Protein AF-A0A0D9VQW8-F1 (afdb_monomer_lite)

InterPro domains:
  IPR052609 Ribosome Biogenesis Regulator [PTHR15682] (44-1019)

pLDDT: mean 75.79, std 19.89, range [25.66, 97.62]

Foldseek 3Di:
DDDDDDDDDDDDDDDDDDDDDDDDDDDDDDDDDDDDDDDDDDDDPLCLLVVLLVVLVDPPDDPVVNLVSLLVVLVVVVPDDPPDPDPRPDPVLVSLLSQLVSLLVLLLPQPPCVVPPDDDRSLQQLSSLLSNQSSCVVPVPRQHDLSNLVSLLVLLLVLLVCLVVVPDPPPPRRLSNLQSNLSSLVSNCVSPLCRNLPPDLVSLLSSLLSLLSSLLRADCPPDPSSVSSNSSSLSSLLSLLVSLQPHPCLVVNQLVCLVRPLVSLLLSLLVLVVCVPDPRHPPSVSSNVSSLSNLCSNQCHLVCLCLLFPQPVVVPDPDDDDDDRRPNVSNLVSLVVCLVVVVLSSLLSLLVSLLSSLVSVVVSVVVVPDPDDDDDDDDDDDCVVLSVLVRSLVSLCSSCVSLLVVLLVLLVDQPVPDDLVVLVSLLSNLNSLLSSLVSCLVSVSDDQVSADPVNVSLVSLLSSLVSLLSNLLNLLVVCLVCVPPPPLSVLQSSLSSLLSSLSSVLSCLSNPVCSVPPQLLSVLLSLLLSLLSLLSPVVHPPSVSSLVSSLVSLLSQLLSCLVVLNNLVNLLSNVVSLLVNADPDDPPDDQDRNHCPSPDLVSSLVSLLVSLLDPSNLVSSLVSQLPHPLVCLLVSLLSVLVSVLVLLVSLADDPDPPVDDPVCPVVVLVVNLSSLCSLQQRVLQSSLSNLVRHDAALVNLLSNLVSLLSSCVSCLVLVVLLFDPDPCSLQVSVCSRHVDGDDCPPPPAPLERLSVLSVLNNSLSSLLSSLVSNLVSLVSYDLVVSQVSCLLQQQNLSRDDLVVPQDLVSNQQHALCSNSPSNGDHLLVSVVVNVVRHDPPHFSNLSSLLSSLVSLLVLLQSLVSLLVSLVVVQPPPPPPRDPVCNVVSVVVNVVSLVSLLSSLVSLLVVLVVVVPPDDDPQPDADQPQWDQPRSSPDGSNHSVQSSLLSCLVRVVRNQLSYDLVSLLSNVVLLVVLLPSDPPDPDPPPPDPDPPVRPTGGSNVSSVVSVPDCVLVPDPSVSSVVNVVVD

Secondary structure (DSSP, 8-state):
--------------------------PPPPPPPP-----------TTHHHHHHHHHH-SSS-HHHHHHHHHHHHHHHHTS-TT-----SS-HHHHHHHHHHHHHHHHH-GGGGGGS-----TTS-HHHHHHHHHHHHH-TTPPPPTTHHHHHHHHHHHHHHHHHTT--TT-HHHHHHHHHHHHHHHHHHHH-TTTTTTS-HHHHHHHHHHHHHHHTT--TTS-HHHHHHHHHHHHHHHHHHHHHHH-S-HHHHHHHHHHHTHHHHHHHHHHHHHHTTSTT-TTHHHHHHHHHHHHHHHHS-TTTGGGGTTSSTTTT--S-S-----TTHHHHHHHHHHHHTT-HHHHTTHHHHHHHHHHHHHHHHHHHS--S---------S-HHHH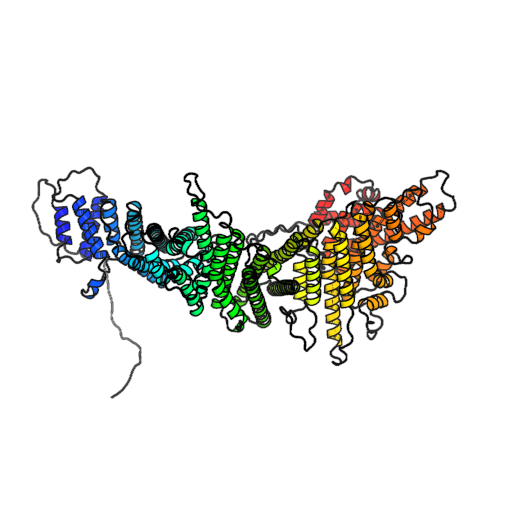HHHHHHHHHHHHHHHHHHHHHHHHHS-GGG--HHHHHHHHHHHHHHHHHHHHHHHTT---GGGS-TT-HHHHHHHHHHHHHHHHHHHHHHHHHHHTT---HHHHHHHHHHHHHHHHHHHHHHHHHGGGGTT-HHHHHHHHHHHHHHHHHTTTSTTHHHHHHHHHHHHHHHHHHHHHTT-HHHHHHHHHHHHHHTT----TTSPPPTT--TTS-HHHHHHHHHHHHT-HHHHHHHHHHHHTS-HHHHHHHHHHHHHHHHHHHHHHS--S---SS-TTHHHHHHHHHHHHHHIIIIIIHHHHHHHHHH----TTTHHHHHHHHHHHHHHHHHHHHHHHS--TTHHHHHHHHHHSSPPPTTSTT-GGG-TTHHHHHHHHHHHHHHHHHHHHHHHTTS-HHHHHHHHHHHT-GGGT--TTSTT-HHHHTT-STTTTT-TTPPPHHHHHHHHHHHS-SS-TTHHHHHHHHHHHHHHHHHHHHHHHHHHHHHHH--SS-S-TTHHHHHHHHHHHHHHHHHHHHHHHHHHHHHHH----SSS----TT--B-S-STT--TTTHHHHHHHHHHHTHHHHGGG--HHHHHHHHHHHHHHHT-------S-TTS--------B-HHHHHHHHHH-THHHH---HHHHHHGGG-

Organism: NCBI:txid77586

Structure (mmCIF, N/CA/C/O backbone):
data_AF-A0A0D9VQW8-F1
#
_entry.id   AF-A0A0D9VQW8-F1
#
loop_
_atom_site.group_PDB
_atom_site.id
_atom_site.type_symbol
_atom_site.label_atom_id
_atom_site.label_alt_id
_atom_site.label_comp_id
_atom_site.label_asym_id
_atom_site.label_entity_id
_atom_site.label_seq_id
_atom_site.pdbx_PDB_ins_code
_atom_site.Cartn_x
_atom_site.Cartn_y
_atom_site.Cartn_z
_atom_site.occupancy
_atom_site.B_iso_or_equiv
_atom_site.auth_seq_id
_atom_site.auth_comp_id
_atom_site.auth_asym_id
_atom_site.auth_atom_id
_atom_site.pdbx_PDB_model_num
ATOM 1 N N . MET A 1 1 ? 7.386 12.158 81.556 1.00 35.94 1 MET A N 1
ATOM 2 C CA . MET A 1 1 ? 8.810 11.884 81.280 1.00 35.94 1 MET A CA 1
ATOM 3 C C . MET A 1 1 ? 8.885 10.879 80.140 1.00 35.94 1 MET A C 1
ATOM 5 O O . MET A 1 1 ? 8.451 9.750 80.314 1.00 35.94 1 MET A O 1
ATOM 9 N N . ALA A 1 2 ? 9.349 11.340 78.974 1.00 28.31 2 ALA A N 1
ATOM 10 C CA . ALA A 1 2 ? 9.992 10.530 77.926 1.00 28.31 2 ALA A CA 1
ATOM 11 C C . ALA A 1 2 ? 11.141 9.707 78.559 1.00 28.31 2 ALA A C 1
ATOM 13 O O . ALA A 1 2 ? 11.631 10.117 79.608 1.00 28.31 2 ALA A O 1
ATOM 14 N N . THR A 1 3 ? 11.623 8.552 78.098 1.00 29.64 3 THR A N 1
ATOM 15 C CA . THR A 1 3 ? 11.898 7.926 76.778 1.00 29.64 3 THR A CA 1
ATOM 16 C C . THR A 1 3 ? 12.384 6.488 77.148 1.00 29.64 3 THR A C 1
ATOM 18 O O . THR A 1 3 ? 12.715 6.262 78.307 1.00 29.64 3 THR A O 1
ATOM 21 N N . ALA A 1 4 ? 12.434 5.409 76.360 1.00 27.67 4 ALA A N 1
ATOM 22 C CA . ALA A 1 4 ? 13.079 5.140 75.075 1.00 27.67 4 ALA A CA 1
ATOM 23 C C . ALA A 1 4 ? 12.861 3.643 74.715 1.00 27.67 4 ALA A C 1
ATOM 25 O O . ALA A 1 4 ? 12.564 2.816 75.576 1.00 27.67 4 ALA A O 1
ATOM 26 N N . ILE A 1 5 ? 13.069 3.317 73.438 1.00 30.91 5 ILE A N 1
ATOM 27 C CA . ILE A 1 5 ? 13.112 1.976 72.819 1.00 30.91 5 ILE A CA 1
ATOM 28 C C . ILE A 1 5 ? 14.611 1.543 72.647 1.00 30.91 5 ILE A C 1
ATOM 30 O O . ILE A 1 5 ? 15.480 2.319 73.043 1.00 30.91 5 ILE A O 1
ATOM 34 N N . PRO A 1 6 ? 14.981 0.494 71.869 1.00 52.72 6 PRO A N 1
ATOM 35 C CA . PRO A 1 6 ? 15.029 -0.970 72.089 1.00 52.72 6 PRO A CA 1
ATOM 36 C C . PRO A 1 6 ? 16.469 -1.565 72.117 1.00 52.72 6 PRO A C 1
ATOM 38 O O . PRO A 1 6 ? 17.447 -0.883 71.833 1.00 52.72 6 PRO A O 1
ATOM 41 N N . GLY A 1 7 ? 16.595 -2.895 72.275 1.00 26.78 7 GLY A N 1
ATOM 42 C CA . GLY A 1 7 ? 17.759 -3.650 71.773 1.00 26.78 7 GLY A CA 1
ATOM 43 C C . GLY A 1 7 ? 17.731 -5.153 72.087 1.00 26.78 7 GLY A C 1
ATOM 44 O O . GLY A 1 7 ? 17.509 -5.544 73.225 1.00 26.78 7 GLY A O 1
ATOM 45 N N . ALA A 1 8 ? 17.929 -5.999 71.073 1.00 29.84 8 ALA A N 1
ATOM 46 C CA . ALA A 1 8 ? 17.684 -7.444 71.078 1.00 29.84 8 ALA A CA 1
ATOM 47 C C . ALA A 1 8 ? 18.915 -8.340 71.382 1.00 29.84 8 ALA A C 1
ATOM 49 O O . ALA A 1 8 ? 20.054 -7.927 71.204 1.00 29.84 8 ALA A O 1
ATOM 50 N N . ALA A 1 9 ? 18.607 -9.622 71.670 1.00 26.94 9 ALA A N 1
ATOM 51 C CA . ALA A 1 9 ? 19.337 -10.868 71.334 1.00 26.94 9 ALA A CA 1
ATOM 52 C C . ALA A 1 9 ? 20.051 -11.703 72.444 1.00 26.94 9 ALA A C 1
ATOM 54 O O . ALA A 1 9 ? 21.192 -11.469 72.813 1.00 26.94 9 ALA A O 1
ATOM 55 N N . ARG A 1 10 ? 19.378 -12.820 72.804 1.00 29.11 10 ARG A N 1
ATOM 56 C CA . ARG A 1 10 ? 19.817 -14.251 72.845 1.00 29.11 10 ARG A CA 1
ATOM 57 C C . ARG A 1 10 ? 21.056 -14.726 73.656 1.00 29.11 10 ARG A C 1
ATOM 59 O O . ARG A 1 10 ? 22.181 -14.555 73.208 1.00 29.11 10 ARG A O 1
ATOM 66 N N . LYS A 1 11 ? 20.815 -15.629 74.636 1.00 29.53 11 LYS A N 1
ATOM 67 C CA . LYS A 1 11 ? 21.208 -17.084 74.731 1.00 29.53 11 LYS A CA 1
ATOM 68 C C . LYS A 1 11 ? 21.195 -17.557 76.210 1.00 29.53 11 LYS A C 1
ATOM 70 O O . LYS A 1 11 ? 21.886 -16.991 77.036 1.00 29.53 11 LYS A O 1
ATOM 75 N N . ARG A 1 12 ? 20.299 -18.479 76.604 1.00 28.91 12 ARG A N 1
ATOM 76 C CA . ARG A 1 12 ? 20.429 -19.963 76.725 1.00 28.91 12 ARG A CA 1
ATOM 77 C C . ARG A 1 12 ? 21.248 -20.488 77.927 1.00 28.91 12 ARG A C 1
ATOM 79 O O . ARG A 1 12 ? 22.457 -20.298 77.969 1.00 28.91 12 ARG A O 1
ATOM 86 N N . ARG A 1 13 ? 20.637 -21.365 78.744 1.00 28.31 13 ARG A N 1
ATOM 87 C CA . ARG A 1 13 ? 21.316 -22.525 79.366 1.00 28.31 13 ARG A CA 1
ATOM 88 C C . ARG A 1 13 ? 20.374 -23.742 79.475 1.00 28.31 13 ARG A C 1
ATOM 90 O O . ARG A 1 13 ? 19.210 -23.594 79.821 1.00 28.31 13 ARG A O 1
ATOM 97 N N . ARG A 1 14 ? 20.918 -24.903 79.073 1.00 29.81 14 ARG A N 1
ATOM 98 C CA . ARG A 1 14 ? 20.416 -26.303 79.150 1.00 29.81 14 ARG A CA 1
ATOM 99 C C . ARG A 1 14 ? 20.463 -26.800 80.615 1.00 29.81 14 ARG A C 1
ATOM 101 O O . ARG A 1 14 ? 21.085 -26.116 81.416 1.00 29.81 14 ARG A O 1
ATOM 108 N N . SER A 1 15 ? 19.872 -27.919 81.052 1.00 29.98 15 SER A N 1
ATOM 109 C CA . SER A 1 15 ? 19.976 -29.350 80.641 1.00 29.98 15 SER A CA 1
ATOM 110 C C . SER A 1 15 ? 19.083 -30.177 81.610 1.00 29.98 15 SER A C 1
ATOM 112 O O . SER A 1 15 ? 18.844 -29.675 82.699 1.00 29.98 15 SER A O 1
ATOM 114 N N . GLN A 1 16 ? 18.548 -31.381 81.358 1.00 31.05 16 GLN A N 1
ATOM 115 C CA . GLN A 1 16 ? 19.153 -32.663 80.940 1.00 31.05 16 GLN A CA 1
ATOM 116 C C . GLN A 1 16 ? 18.072 -33.639 80.388 1.00 31.05 16 GLN A C 1
ATOM 118 O O . GLN A 1 16 ? 16.902 -33.532 80.739 1.00 31.05 16 GLN A O 1
ATOM 123 N N . SER A 1 17 ? 18.500 -34.585 79.545 1.00 29.53 17 SER A N 1
ATOM 124 C CA . SER A 1 17 ? 17.790 -35.779 79.003 1.00 29.53 17 SER A CA 1
ATOM 125 C C . SER A 1 17 ? 18.249 -37.059 79.775 1.00 29.53 17 SER A C 1
ATOM 127 O O . SER A 1 17 ? 19.082 -36.848 80.661 1.00 29.53 17 SER A O 1
ATOM 129 N N . PRO A 1 18 ? 17.913 -38.355 79.462 1.00 43.81 18 PRO A N 1
ATOM 130 C CA . PRO A 1 18 ? 17.132 -38.975 78.356 1.00 43.81 18 PRO A CA 1
ATOM 131 C C . PRO A 1 18 ? 16.262 -40.249 78.713 1.00 43.81 18 PRO A C 1
ATOM 133 O O . PRO A 1 18 ? 15.981 -40.510 79.876 1.00 43.81 18 PRO A O 1
ATOM 136 N N . ALA A 1 19 ? 15.835 -40.985 77.659 1.00 32.69 19 ALA A N 1
ATOM 137 C CA . ALA A 1 19 ? 14.803 -42.049 77.453 1.00 32.69 19 ALA A CA 1
ATOM 138 C C . ALA A 1 19 ? 15.314 -43.528 77.623 1.00 32.69 19 ALA A C 1
ATOM 140 O O . ALA A 1 19 ? 16.405 -43.633 78.185 1.00 32.69 19 ALA A O 1
ATOM 141 N N . PRO A 1 20 ? 14.694 -44.661 77.134 1.00 44.97 20 PRO A N 1
ATOM 142 C CA . PRO A 1 20 ? 13.531 -44.941 76.228 1.00 44.97 20 PRO A CA 1
ATOM 143 C C . PRO A 1 20 ? 12.559 -46.050 76.780 1.00 44.97 20 PRO A C 1
ATOM 145 O O . PRO A 1 20 ? 12.692 -46.412 77.939 1.00 44.97 20 PRO A O 1
ATOM 148 N N . ALA A 1 21 ? 11.528 -46.634 76.141 1.00 27.42 21 ALA A N 1
ATOM 149 C CA . ALA A 1 21 ? 11.178 -46.971 74.753 1.00 27.42 21 ALA A CA 1
ATOM 150 C C . ALA A 1 21 ? 9.671 -47.350 74.637 1.00 27.42 21 ALA A C 1
ATOM 152 O O . ALA A 1 21 ? 9.045 -47.639 75.655 1.00 27.42 21 ALA A O 1
ATOM 153 N N . GLY A 1 22 ? 9.138 -47.459 73.410 1.00 28.14 22 GLY A N 1
ATOM 154 C CA . GLY A 1 22 ? 7.955 -48.287 73.100 1.00 28.14 22 GLY A CA 1
ATOM 155 C C . GLY A 1 22 ? 6.907 -47.633 72.192 1.00 28.14 22 GLY A C 1
ATOM 156 O O . GLY A 1 22 ? 6.253 -46.680 72.594 1.00 28.14 22 GLY A O 1
ATOM 157 N N . GLU A 1 23 ? 6.763 -48.159 70.976 1.00 31.53 23 GLU A N 1
ATOM 158 C CA . GLU A 1 23 ? 5.793 -47.786 69.935 1.00 31.53 23 GLU A CA 1
ATOM 159 C C . GLU A 1 23 ? 4.327 -48.063 70.325 1.00 31.53 23 GLU A C 1
ATOM 161 O O . GLU A 1 23 ? 4.046 -48.986 71.087 1.00 31.53 23 GLU A O 1
ATOM 166 N N . GLY A 1 24 ? 3.383 -47.330 69.719 1.00 26.48 24 GLY A N 1
ATOM 167 C CA . GLY A 1 24 ? 1.965 -47.709 69.704 1.00 26.48 24 GLY A CA 1
ATOM 168 C C . GLY A 1 24 ? 1.014 -46.568 69.336 1.00 26.48 24 GLY A C 1
ATOM 169 O O . GLY A 1 24 ? 0.868 -45.610 70.086 1.00 26.48 24 GLY A O 1
ATOM 170 N N . GLN A 1 25 ? 0.369 -46.685 68.175 1.00 34.56 25 GLN A N 1
ATOM 171 C CA . GLN A 1 25 ? -0.742 -45.847 67.713 1.00 34.56 25 GLN A CA 1
ATOM 172 C C . GLN A 1 25 ? -1.978 -45.994 68.617 1.00 34.56 25 GLN A C 1
ATOM 174 O O . GLN A 1 25 ? -2.343 -47.117 68.953 1.00 34.56 25 GLN A O 1
ATOM 179 N N . SER A 1 26 ? -2.684 -44.892 68.888 1.00 26.95 26 SER A N 1
ATOM 180 C CA . SER A 1 26 ? -4.134 -44.890 69.153 1.00 26.95 26 SER A CA 1
ATOM 181 C C . SER A 1 26 ? -4.683 -43.458 69.199 1.00 26.95 26 SER A C 1
ATOM 183 O O . SER A 1 26 ? -4.168 -42.614 69.933 1.00 26.95 26 SER A O 1
ATOM 185 N N . GLU A 1 27 ? -5.724 -43.208 68.400 1.00 31.91 27 GLU A N 1
ATOM 186 C CA . GLU A 1 27 ? -6.617 -42.040 68.446 1.00 31.91 27 GLU A CA 1
ATOM 187 C C . GLU A 1 27 ? -7.222 -41.822 69.847 1.00 31.91 27 GLU A C 1
ATOM 189 O O . GLU A 1 27 ? -7.415 -42.796 70.578 1.00 31.91 27 GLU A O 1
ATOM 194 N N . PRO A 1 28 ? -7.653 -40.596 70.199 1.00 31.69 28 PRO A N 1
ATOM 195 C CA . PRO A 1 28 ? -8.686 -40.405 71.199 1.00 31.69 28 PRO A CA 1
ATOM 196 C C . PRO A 1 28 ? -10.033 -40.059 70.551 1.00 31.69 28 PRO A C 1
ATOM 198 O O . PRO A 1 28 ? -10.182 -39.097 69.797 1.00 31.69 28 PRO A O 1
ATOM 201 N N . GLU A 1 29 ? -11.012 -40.880 70.913 1.00 26.50 29 GLU A N 1
ATOM 202 C CA . GLU A 1 29 ? -12.440 -40.788 70.642 1.00 26.50 29 GLU A CA 1
ATOM 203 C C . GLU A 1 29 ? -13.047 -39.440 71.072 1.00 26.50 29 GLU A C 1
ATOM 205 O O . GLU A 1 29 ? -12.810 -38.958 72.183 1.00 26.50 29 GLU A O 1
ATOM 210 N N . LEU A 1 30 ? -13.927 -38.879 70.231 1.00 28.86 30 LEU A N 1
ATOM 211 C CA . LEU A 1 30 ? -14.905 -37.874 70.648 1.00 28.86 30 LEU A CA 1
ATOM 212 C C . LEU A 1 30 ? -16.256 -38.548 70.915 1.00 28.86 30 LEU A C 1
ATOM 214 O O . LEU A 1 30 ? -16.836 -39.237 70.073 1.00 28.86 30 LEU A O 1
ATOM 218 N N . SER A 1 31 ? -16.748 -38.322 72.124 1.00 26.14 31 SER A N 1
ATOM 219 C CA . SER A 1 31 ? -17.956 -38.877 72.710 1.00 26.14 31 SER A CA 1
ATOM 220 C C . SER A 1 31 ? -19.240 -38.439 71.991 1.00 26.14 31 SER A C 1
ATOM 222 O O . SER A 1 31 ? -19.573 -37.260 71.889 1.00 26.14 31 SER 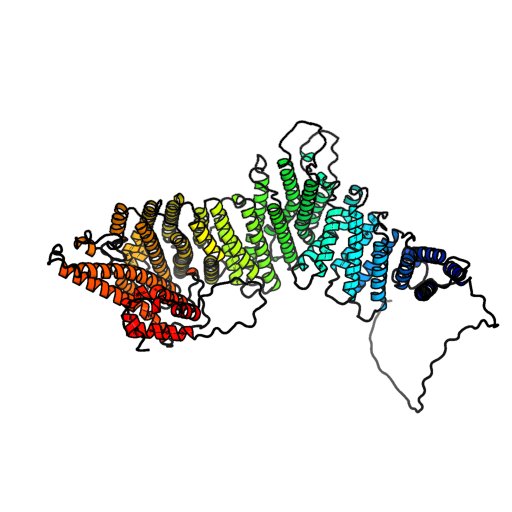A O 1
ATOM 224 N N . LYS A 1 32 ? -20.034 -39.426 71.559 1.00 29.03 32 LYS A N 1
ATOM 225 C CA . LYS A 1 32 ? -21.468 -39.264 71.275 1.00 29.03 32 LYS A CA 1
ATOM 226 C C . LYS A 1 32 ? -22.246 -39.134 72.592 1.00 29.03 32 LYS A C 1
ATOM 228 O O . LYS A 1 32 ? -22.052 -39.982 73.467 1.00 29.03 32 LYS A O 1
ATOM 233 N N . PRO A 1 33 ? -23.230 -38.227 72.712 1.00 30.83 33 PRO A N 1
ATOM 234 C CA . PRO A 1 33 ? -24.308 -38.419 73.663 1.00 30.83 33 PRO A CA 1
ATOM 235 C C . PRO A 1 33 ? -25.295 -39.449 73.097 1.00 30.83 33 PRO A C 1
ATOM 237 O O . PRO A 1 33 ? -25.846 -39.295 72.007 1.00 30.83 33 PRO A O 1
ATOM 240 N N . ARG A 1 34 ? -25.496 -40.528 73.857 1.00 29.62 34 ARG A N 1
ATOM 241 C CA . ARG A 1 34 ? -26.592 -41.483 73.685 1.00 29.62 34 ARG A CA 1
ATOM 242 C C . ARG A 1 34 ? -27.878 -40.878 74.255 1.00 29.62 34 ARG A C 1
ATOM 244 O O . ARG A 1 34 ? -27.919 -40.557 75.436 1.00 29.62 34 ARG A O 1
ATOM 251 N N . LEU A 1 35 ? -28.943 -40.868 73.461 1.00 32.72 35 LEU A N 1
ATOM 252 C CA . LEU A 1 35 ? -30.303 -41.108 73.945 1.00 32.72 35 LEU A CA 1
ATOM 253 C C . LEU A 1 35 ? -30.715 -42.471 73.376 1.00 32.72 35 LEU A C 1
ATOM 255 O O . LEU A 1 35 ? -30.984 -42.605 72.185 1.00 32.72 35 LEU A O 1
ATOM 259 N N . GLY A 1 36 ? -30.626 -43.509 74.214 1.00 28.27 36 GLY A N 1
ATOM 260 C CA . GLY A 1 36 ? -31.220 -44.822 73.939 1.00 28.27 36 GLY A CA 1
ATOM 261 C C . GLY A 1 36 ? -32.742 -44.751 74.093 1.00 28.27 36 GLY A C 1
ATOM 262 O O . GLY A 1 36 ? -33.260 -43.809 74.678 1.00 28.27 36 GLY A O 1
ATOM 263 N N . GLY A 1 37 ? -33.536 -45.699 73.622 1.00 28.27 37 GLY A N 1
ATOM 264 C CA . GLY A 1 37 ? -33.275 -47.006 73.037 1.00 28.27 37 GLY A CA 1
ATOM 265 C C . GLY A 1 37 ? -34.573 -47.814 73.159 1.00 28.27 37 GLY A C 1
ATOM 266 O O . GLY A 1 37 ? -35.358 -47.571 74.071 1.00 28.27 37 GLY A O 1
ATOM 267 N N . GLY A 1 38 ? -34.809 -48.760 72.254 1.00 26.97 38 GLY A N 1
ATOM 268 C CA . GLY A 1 38 ? -35.950 -49.676 72.338 1.00 26.97 38 GLY A CA 1
ATOM 269 C C . GLY A 1 38 ? -36.358 -50.168 70.961 1.00 26.97 38 GLY A C 1
ATOM 270 O O . GLY A 1 38 ? -36.888 -49.400 70.173 1.00 26.97 38 GLY A O 1
ATOM 271 N N . GLY A 1 39 ? -36.020 -51.413 70.639 1.00 28.27 39 GLY A N 1
ATOM 272 C CA . GLY A 1 39 ? -36.089 -51.955 69.287 1.00 28.27 39 GLY A CA 1
ATOM 273 C C . GLY A 1 39 ? -37.443 -52.534 68.883 1.00 28.27 39 GLY A C 1
ATOM 274 O O . GLY A 1 39 ? -38.255 -52.905 69.721 1.00 28.27 39 GLY A O 1
ATOM 275 N N . GLY A 1 40 ? -37.578 -52.720 67.569 1.00 27.89 40 GLY A N 1
ATOM 276 C CA . GLY A 1 40 ? -38.384 -53.781 66.970 1.00 27.89 40 GLY A CA 1
ATOM 277 C C . GLY A 1 40 ? -39.672 -53.323 66.288 1.00 27.89 40 GLY A C 1
ATOM 278 O O . GLY A 1 40 ? -40.643 -52.990 66.951 1.00 27.89 40 GLY A O 1
ATOM 279 N N . GLY A 1 41 ? -39.699 -53.435 64.957 1.00 26.84 41 GLY A N 1
ATOM 280 C CA . GLY A 1 41 ? -40.932 -53.463 64.160 1.00 26.84 41 GLY A CA 1
ATOM 281 C C . GLY A 1 41 ? -41.202 -52.177 63.383 1.00 26.84 41 GLY A C 1
ATOM 282 O O . GLY A 1 41 ? -41.384 -51.112 63.955 1.00 26.84 41 GLY A O 1
ATOM 283 N N . GLY A 1 42 ? -41.183 -52.277 62.055 1.00 36.25 42 GLY A N 1
ATOM 284 C CA . GLY A 1 42 ? -41.197 -51.136 61.150 1.00 36.25 42 GLY A CA 1
ATOM 285 C C . GLY A 1 42 ? -42.503 -50.343 61.116 1.00 36.25 42 GLY A C 1
ATOM 286 O O . GLY A 1 42 ? -43.563 -50.891 60.855 1.00 36.25 42 GLY A O 1
ATOM 287 N N . THR A 1 43 ? -42.359 -49.025 61.218 1.00 33.16 43 THR A N 1
ATOM 288 C CA . THR A 1 43 ? -43.142 -48.012 60.498 1.00 33.16 43 THR A CA 1
ATOM 289 C C . THR A 1 43 ? -42.194 -46.843 60.239 1.00 33.16 43 THR A C 1
ATOM 291 O O . THR A 1 43 ? -41.597 -46.315 61.174 1.00 33.16 43 THR A O 1
ATOM 294 N N . GLY A 1 44 ? -41.965 -46.507 58.968 1.00 38.69 44 GLY A N 1
ATOM 295 C CA . GLY A 1 44 ? -40.992 -45.493 58.560 1.00 38.69 44 GLY A CA 1
ATOM 296 C C . GLY A 1 44 ? -41.276 -44.115 59.163 1.00 38.69 44 GLY A C 1
ATOM 297 O O . GLY A 1 44 ? -42.425 -43.685 59.213 1.00 38.69 44 GLY A O 1
ATOM 298 N N . ASN A 1 45 ? -40.218 -43.419 59.589 1.00 48.12 45 ASN A N 1
ATOM 299 C CA . ASN A 1 45 ? -40.266 -42.022 60.019 1.00 48.12 45 ASN A CA 1
ATOM 300 C C . ASN A 1 45 ? -40.811 -41.124 58.890 1.00 48.12 45 ASN A C 1
ATOM 302 O O . ASN A 1 45 ? -40.054 -40.666 58.043 1.00 48.12 45 ASN A O 1
ATOM 306 N N . GLY A 1 46 ? -42.115 -40.838 58.890 1.00 52.78 46 GLY A N 1
ATOM 307 C CA . GLY A 1 46 ? -42.739 -39.828 58.017 1.00 52.78 46 GLY A CA 1
ATOM 308 C C . GLY A 1 46 ? -42.517 -38.376 58.480 1.00 52.78 46 GLY A C 1
ATOM 309 O O . GLY A 1 46 ? -43.133 -37.455 57.937 1.00 52.78 46 GLY A O 1
ATOM 310 N N . TRP A 1 47 ? -41.678 -38.169 59.504 1.00 61.91 47 TRP A N 1
ATOM 311 C CA . TRP A 1 47 ? -41.456 -36.892 60.201 1.00 61.91 47 TRP A CA 1
ATOM 312 C C . TRP A 1 47 ? -40.125 -36.209 59.844 1.00 61.91 47 TRP A C 1
ATOM 314 O O . TRP A 1 47 ? -39.970 -35.026 60.129 1.00 61.91 47 TRP A O 1
ATOM 324 N N . GLU A 1 48 ? -39.217 -36.891 59.131 1.00 70.75 48 GLU A N 1
ATOM 325 C CA . GLU A 1 48 ? -37.884 -36.371 58.747 1.00 70.75 48 GLU A CA 1
ATOM 326 C C . GLU A 1 48 ? -37.969 -35.007 58.032 1.00 70.75 48 GLU A C 1
ATOM 328 O O . GLU A 1 48 ? -37.193 -34.087 58.291 1.00 70.75 48 GLU A O 1
ATOM 333 N N . ASN A 1 49 ? -38.980 -34.854 57.172 1.00 76.06 49 ASN A N 1
ATOM 334 C CA . ASN A 1 49 ? -39.271 -33.634 56.423 1.00 76.06 49 ASN A CA 1
ATOM 335 C C . ASN A 1 49 ? -39.720 -32.461 57.317 1.00 76.06 49 ASN A C 1
ATOM 337 O O . ASN A 1 49 ? -39.412 -31.308 57.015 1.00 76.06 49 ASN A O 1
ATOM 341 N N . LEU A 1 50 ? -40.463 -32.737 58.395 1.00 73.62 50 LEU A N 1
ATOM 342 C CA . LEU A 1 50 ? -40.956 -31.721 59.329 1.00 73.62 50 LEU A CA 1
ATOM 343 C C . LEU A 1 50 ? -39.864 -31.314 60.327 1.00 73.62 50 LEU A C 1
ATOM 345 O O . LEU A 1 50 ? -39.686 -30.121 60.574 1.00 73.62 50 LEU A O 1
ATOM 349 N N . ASP A 1 51 ? -39.095 -32.282 60.827 1.00 77.56 51 ASP A N 1
ATOM 350 C CA . ASP A 1 51 ? -37.990 -32.052 61.765 1.00 77.56 51 ASP A CA 1
ATOM 351 C C . ASP A 1 51 ? -36.906 -31.158 61.154 1.00 77.56 51 ASP A C 1
ATOM 353 O O . ASP A 1 51 ? -36.391 -30.255 61.819 1.00 77.56 51 ASP A O 1
ATOM 357 N N . LEU A 1 52 ? -36.607 -31.333 59.861 1.00 81.19 52 LEU A N 1
ATOM 358 C CA . LEU A 1 52 ? -35.691 -30.450 59.142 1.00 81.19 52 LEU A CA 1
ATOM 359 C C . LEU A 1 52 ? -36.228 -29.015 59.053 1.00 81.19 52 LEU A C 1
ATOM 361 O O . LEU A 1 52 ? -35.497 -28.069 59.338 1.00 81.19 52 LEU A O 1
ATOM 365 N N . VAL A 1 53 ? -37.501 -28.831 58.686 1.00 78.50 53 VAL A N 1
ATOM 366 C CA . VAL A 1 53 ? -38.115 -27.493 58.583 1.00 78.50 53 VAL A CA 1
ATOM 367 C C . VAL A 1 53 ? -38.088 -26.778 59.936 1.00 78.50 53 VAL A C 1
ATOM 369 O O . VAL A 1 53 ? -37.694 -25.613 59.998 1.00 78.50 53 VAL A O 1
ATOM 372 N N . LEU A 1 54 ? -38.437 -27.475 61.022 1.00 80.00 54 LEU A N 1
ATOM 373 C CA . LEU A 1 54 ? -38.396 -26.926 62.380 1.00 80.00 54 LEU A CA 1
ATOM 374 C C . LEU A 1 54 ? -36.963 -26.591 62.820 1.00 80.00 54 LEU A C 1
ATOM 376 O O . LEU A 1 54 ? -36.730 -25.522 63.385 1.00 80.00 54 LEU A O 1
ATOM 380 N N . SER A 1 55 ? -35.987 -27.437 62.482 1.00 81.56 55 SER A N 1
ATOM 381 C CA . SER A 1 55 ? -34.566 -27.203 62.780 1.00 81.56 55 SER A CA 1
ATOM 382 C C . SER A 1 55 ? -34.005 -25.971 62.056 1.00 81.56 55 SER A C 1
ATOM 384 O O . SER A 1 55 ? -33.217 -25.213 62.623 1.00 81.56 55 SER A O 1
ATOM 386 N N . LEU A 1 56 ? -34.433 -25.726 60.813 1.00 81.69 56 LEU A N 1
ATOM 387 C CA . LEU A 1 56 ? -34.028 -24.547 60.039 1.00 81.69 56 LEU A CA 1
ATOM 388 C C . LEU A 1 56 ? -34.696 -23.251 60.543 1.00 81.69 56 LEU A C 1
ATOM 390 O O . LEU A 1 56 ? -34.089 -22.181 60.452 1.00 81.69 56 LEU A O 1
ATOM 394 N N . GLN A 1 57 ? -35.911 -23.337 61.102 1.00 80.75 57 GLN A N 1
ATOM 395 C CA . GLN A 1 57 ? -36.636 -22.205 61.703 1.00 80.75 57 GLN A CA 1
ATOM 396 C C . GLN A 1 57 ? -36.176 -21.870 63.132 1.00 80.75 57 GLN A C 1
ATOM 398 O O . GLN A 1 57 ? -36.227 -20.707 63.538 1.00 80.75 57 GLN A O 1
ATOM 403 N N . GLY A 1 58 ? -35.731 -22.869 63.898 1.00 75.31 58 GLY A N 1
ATOM 404 C CA . GLY A 1 58 ? -35.312 -22.711 65.290 1.00 75.31 58 GLY A CA 1
ATOM 405 C C . GLY A 1 58 ? -34.078 -21.818 65.449 1.00 75.31 58 GLY A C 1
ATOM 406 O O . GLY A 1 58 ? -33.194 -21.793 64.597 1.00 75.31 58 GLY A O 1
ATOM 407 N N . LYS A 1 59 ? -33.978 -21.075 66.557 1.00 71.88 59 LYS A N 1
ATOM 408 C CA . LYS A 1 59 ? -32.805 -20.225 66.867 1.00 71.88 59 LYS A CA 1
ATOM 409 C C . LYS A 1 59 ? -31.647 -20.981 67.536 1.00 71.88 59 LYS A C 1
ATOM 411 O O . LYS A 1 59 ? -30.608 -20.386 67.777 1.00 71.88 59 LYS A O 1
ATOM 416 N N . GLU A 1 60 ? -31.837 -22.262 67.840 1.00 72.88 60 GLU A N 1
ATOM 417 C CA . GLU A 1 60 ? -30.931 -23.063 68.676 1.00 72.88 60 GLU A CA 1
ATOM 418 C C . GLU A 1 60 ? -29.675 -23.550 67.939 1.00 72.88 60 GLU A C 1
ATOM 420 O O . GLU A 1 60 ? -28.643 -23.782 68.562 1.00 72.88 60 GLU A O 1
ATOM 425 N N . LEU A 1 61 ? -29.746 -23.685 66.611 1.00 79.31 61 LEU A N 1
ATOM 426 C CA . LEU A 1 61 ? -28.631 -24.127 65.771 1.00 79.31 61 LEU A CA 1
ATOM 427 C C . LEU A 1 61 ? -27.927 -22.928 65.122 1.00 79.31 61 LEU A C 1
ATOM 429 O O . LEU A 1 61 ? -28.595 -22.023 64.605 1.00 79.31 61 LEU A O 1
ATOM 433 N N . SER A 1 62 ? -26.589 -22.964 65.092 1.00 81.56 62 SER A N 1
ATOM 434 C CA . SER A 1 62 ? -25.775 -22.008 64.331 1.00 81.56 62 SER A CA 1
ATOM 435 C C . SER A 1 62 ? -26.097 -22.078 62.837 1.00 81.56 62 SER A C 1
ATOM 437 O O . SER A 1 62 ? -26.550 -23.112 62.328 1.00 81.56 62 SER A O 1
ATOM 439 N N . LEU A 1 63 ? -25.868 -20.976 62.116 1.00 81.69 63 LEU A N 1
ATOM 440 C CA . LEU A 1 63 ? -26.137 -20.908 60.677 1.00 81.69 63 LEU A CA 1
ATOM 441 C C . LEU A 1 63 ? -25.375 -21.992 59.899 1.00 81.69 63 LEU A C 1
ATOM 443 O O . LEU A 1 63 ? -25.955 -22.673 59.058 1.00 81.69 63 LEU A O 1
ATOM 447 N N . GLU A 1 64 ? -24.110 -22.214 60.248 1.00 82.12 64 GLU A N 1
ATOM 448 C CA . GLU A 1 64 ? -23.261 -23.238 59.637 1.00 82.12 64 GLU A CA 1
ATOM 449 C C . GLU A 1 64 ? -23.824 -24.654 59.828 1.00 82.12 64 GLU A C 1
ATOM 451 O O . GLU A 1 64 ? -23.919 -25.427 58.872 1.00 82.12 64 GLU A O 1
ATOM 456 N N . ARG A 1 65 ? -24.310 -24.980 61.035 1.00 83.00 65 ARG A N 1
ATOM 457 C CA . ARG A 1 65 ? -24.904 -26.295 61.304 1.00 83.00 65 ARG A CA 1
ATOM 458 C C . ARG A 1 65 ? -26.222 -26.493 60.557 1.00 83.00 65 ARG A C 1
ATOM 460 O O . ARG A 1 65 ? -26.528 -27.607 60.136 1.00 83.00 65 ARG A O 1
ATOM 467 N N . LYS A 1 66 ? -26.995 -25.423 60.355 1.00 87.06 66 LYS A N 1
ATOM 468 C CA . LYS A 1 66 ? -28.215 -25.450 59.533 1.00 87.06 66 LYS A CA 1
ATOM 469 C C . LYS A 1 66 ? -27.910 -25.687 58.053 1.00 87.06 66 LYS A C 1
ATOM 471 O O . LYS A 1 66 ? -28.610 -26.477 57.422 1.00 87.06 66 LYS A O 1
ATOM 476 N N . ILE A 1 67 ? -26.873 -25.041 57.513 1.00 85.88 67 ILE A N 1
ATOM 477 C CA . ILE A 1 67 ? -26.413 -25.248 56.129 1.00 85.88 67 ILE A CA 1
ATOM 478 C C . ILE A 1 67 ? -25.980 -26.705 55.936 1.00 85.88 67 ILE A C 1
ATOM 480 O O . ILE A 1 67 ? -26.418 -27.352 54.988 1.00 85.88 67 ILE A O 1
ATOM 484 N N . GLU A 1 68 ? -25.198 -27.256 56.867 1.00 86.31 68 GLU A N 1
ATOM 485 C CA . GLU A 1 68 ? -24.744 -28.650 56.813 1.00 86.31 68 GLU A CA 1
ATOM 486 C C . GLU A 1 68 ? -25.915 -29.650 56.858 1.00 86.31 68 GLU A C 1
ATOM 488 O O . GLU A 1 68 ? -25.971 -30.581 56.053 1.00 86.31 68 GLU A O 1
ATOM 493 N N . LEU A 1 69 ? -26.891 -29.436 57.750 1.00 85.62 69 LEU A N 1
ATOM 494 C CA . LEU A 1 69 ? -28.094 -30.271 57.844 1.00 85.62 69 LEU A CA 1
ATOM 495 C C . LEU A 1 69 ? -28.916 -30.247 56.546 1.00 85.62 69 LEU A C 1
ATOM 497 O O . LEU A 1 69 ? -29.331 -31.303 56.065 1.00 85.62 69 LEU A O 1
ATOM 501 N N . ALA A 1 70 ? -29.118 -29.067 55.952 1.00 85.62 70 ALA A N 1
ATOM 502 C CA . ALA A 1 70 ? -29.839 -28.924 54.688 1.00 85.62 70 ALA A CA 1
ATOM 503 C C . ALA A 1 70 ? -29.083 -29.559 53.506 1.00 85.62 70 ALA A C 1
ATOM 505 O O . ALA A 1 70 ? -29.691 -30.234 52.672 1.00 85.62 70 ALA A O 1
ATOM 506 N N . PHE A 1 71 ? -27.760 -29.385 53.447 1.00 86.19 71 PHE A N 1
ATOM 507 C CA . PHE A 1 71 ? -26.910 -29.960 52.406 1.00 86.19 71 PHE A CA 1
ATOM 508 C C . PHE A 1 71 ? -26.905 -31.495 52.457 1.00 86.19 71 PHE A C 1
ATOM 510 O O . PHE A 1 71 ? -27.140 -32.146 51.436 1.00 86.19 71 PHE A O 1
ATOM 517 N N . ASN A 1 72 ? -26.722 -32.083 53.644 1.00 85.31 72 ASN A N 1
ATOM 518 C CA . ASN A 1 72 ? -26.727 -33.537 53.849 1.00 85.31 72 ASN A CA 1
ATOM 519 C C . ASN A 1 72 ? -28.095 -34.161 53.537 1.00 85.31 72 ASN A C 1
ATOM 521 O O . ASN A 1 72 ? -28.181 -35.226 52.922 1.00 85.31 72 ASN A O 1
ATOM 525 N N . PHE A 1 73 ? -29.183 -33.486 53.914 1.00 85.31 73 PHE A N 1
ATOM 526 C CA . PHE A 1 73 ? -30.532 -33.937 53.582 1.00 85.31 73 PHE A CA 1
ATOM 527 C C . PHE A 1 73 ? -30.770 -33.975 52.065 1.00 85.31 73 PHE A C 1
ATOM 529 O O . PHE A 1 73 ? -31.290 -34.954 51.532 1.00 85.31 73 PHE A O 1
ATOM 536 N N . LEU A 1 74 ? -30.363 -32.932 51.338 1.00 82.06 74 LEU A N 1
ATOM 537 C CA . LEU A 1 74 ? -30.591 -32.867 49.894 1.00 82.06 74 LEU A CA 1
ATOM 538 C C . LEU A 1 74 ? -29.697 -33.830 49.105 1.00 82.06 74 LEU A C 1
ATOM 540 O O . LEU A 1 74 ? -30.192 -34.438 48.157 1.00 82.06 74 LEU A O 1
ATOM 544 N N . THR A 1 75 ? -28.437 -34.010 49.515 1.00 78.44 75 THR A N 1
ATOM 545 C CA . THR A 1 75 ? -27.478 -34.940 48.884 1.00 78.44 75 THR A CA 1
ATOM 546 C C . THR A 1 75 ? -27.851 -36.409 49.085 1.00 78.44 75 THR A C 1
ATOM 548 O O . THR A 1 75 ? -27.782 -37.204 48.149 1.00 78.44 75 THR A O 1
ATOM 551 N N . THR A 1 76 ? -28.315 -36.790 50.277 1.00 75.75 76 THR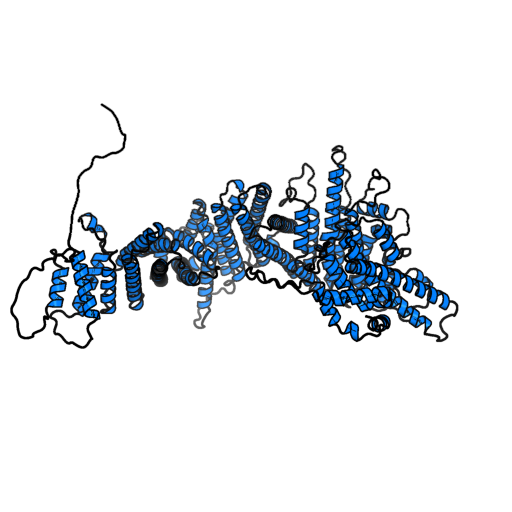 A N 1
ATOM 552 C CA . THR A 1 76 ? -28.831 -38.151 50.525 1.00 75.75 76 THR A CA 1
ATOM 553 C C . THR A 1 76 ? -30.102 -38.437 49.727 1.00 75.75 76 THR A C 1
ATOM 555 O O . THR A 1 76 ? -30.351 -39.574 49.323 1.00 75.75 76 THR A O 1
ATOM 558 N N . GLN A 1 77 ? -30.889 -37.403 49.436 1.00 69.25 77 GLN A N 1
ATOM 559 C CA . GLN A 1 77 ? -32.134 -37.536 48.697 1.00 69.25 77 GLN A CA 1
ATOM 560 C C . GLN A 1 77 ? -31.971 -37.521 47.171 1.00 69.25 77 GLN A C 1
ATOM 562 O O . GLN A 1 77 ? -32.835 -38.048 46.480 1.00 69.25 77 GLN A O 1
ATOM 567 N N . THR A 1 78 ? -30.921 -36.915 46.610 1.00 59.38 78 THR A N 1
ATOM 568 C CA . THR A 1 78 ? -30.587 -37.047 45.174 1.00 59.38 78 THR A CA 1
ATOM 569 C C . THR A 1 78 ? -30.116 -38.457 44.806 1.00 59.38 78 THR A C 1
ATOM 571 O O . THR A 1 78 ? -30.300 -38.865 43.666 1.00 59.38 78 THR A O 1
ATOM 574 N N . ASN A 1 79 ? -29.593 -39.228 45.766 1.00 56.31 79 ASN A N 1
ATOM 575 C CA . ASN A 1 79 ? -29.119 -40.604 45.562 1.00 56.31 79 ASN A CA 1
ATOM 576 C C . ASN A 1 79 ? -30.198 -41.690 45.776 1.00 56.31 79 ASN A C 1
ATOM 578 O O . ASN A 1 79 ? -29.888 -42.881 45.731 1.00 56.31 79 ASN A O 1
ATOM 582 N N . ARG A 1 80 ? -31.461 -41.315 46.028 1.00 58.34 80 ARG A N 1
ATOM 583 C CA . ARG A 1 80 ? -32.564 -42.259 46.291 1.00 58.34 80 ARG A CA 1
ATOM 584 C C . ARG A 1 80 ? -33.344 -42.553 44.992 1.00 58.34 80 ARG A C 1
ATOM 586 O O . ARG A 1 80 ? -33.759 -41.603 44.332 1.00 58.34 80 ARG A O 1
ATOM 593 N N . PRO A 1 81 ? -33.579 -43.823 44.607 1.00 43.47 81 PRO A N 1
ATOM 594 C CA . PRO A 1 81 ? -34.355 -44.157 43.410 1.00 43.47 81 PRO A CA 1
ATOM 595 C C . PRO A 1 81 ? -35.828 -43.729 43.545 1.00 43.47 81 PRO A C 1
ATOM 597 O O . PRO A 1 81 ? -36.431 -43.880 44.605 1.00 43.47 81 PRO A O 1
ATOM 600 N N . ASN A 1 82 ? -36.413 -43.229 42.449 1.00 47.00 82 ASN A N 1
ATOM 601 C CA . ASN A 1 82 ? -37.743 -42.594 42.347 1.00 47.00 82 ASN A CA 1
ATOM 602 C C . ASN A 1 82 ? -38.971 -43.474 42.710 1.00 47.00 82 ASN A C 1
ATOM 604 O O . ASN A 1 82 ? -40.097 -43.074 42.424 1.00 47.00 82 ASN A O 1
ATOM 608 N N . HIS A 1 83 ? -38.802 -44.652 43.320 1.00 39.44 83 HIS A N 1
ATOM 609 C CA . HIS A 1 83 ? -39.873 -45.650 43.464 1.00 39.44 83 HIS A CA 1
ATOM 610 C C . HIS A 1 83 ? -40.400 -45.925 44.881 1.00 39.44 83 HIS A C 1
ATOM 612 O O . HIS A 1 83 ? -41.311 -46.739 45.010 1.00 39.44 83 HIS A O 1
ATOM 618 N N . ASP A 1 84 ? -39.950 -45.226 45.925 1.00 43.22 84 ASP A N 1
ATOM 619 C CA . ASP A 1 84 ? -40.531 -45.402 47.266 1.00 43.22 84 ASP A CA 1
ATOM 620 C C . ASP A 1 84 ? -41.614 -44.353 47.561 1.00 43.22 84 ASP A C 1
ATOM 622 O O . ASP A 1 84 ? -41.340 -43.228 47.983 1.00 43.22 84 ASP A O 1
ATOM 626 N N . HIS A 1 85 ? -42.880 -44.740 47.377 1.00 45.28 85 HIS A N 1
ATOM 627 C CA . HIS A 1 85 ? -44.035 -44.022 47.916 1.00 45.28 85 HIS A CA 1
ATOM 628 C C . HIS A 1 85 ? -44.075 -44.153 49.451 1.00 45.28 85 HIS A C 1
ATOM 630 O O . HIS A 1 85 ? -44.876 -44.905 50.004 1.00 45.28 85 HIS A O 1
ATOM 636 N N . ARG A 1 86 ? -43.216 -43.412 50.166 1.00 53.66 86 ARG A N 1
ATOM 637 C CA . ARG A 1 86 ? -43.420 -43.136 51.597 1.00 53.66 86 ARG A CA 1
ATOM 638 C C . ARG A 1 86 ? -44.425 -41.997 51.765 1.00 53.66 86 ARG A C 1
ATOM 640 O O . ARG A 1 86 ? -44.319 -40.955 51.121 1.00 53.66 86 ARG A O 1
ATOM 647 N N . ALA A 1 87 ? -45.407 -42.202 52.640 1.00 47.25 87 ALA A N 1
ATOM 648 C CA . ALA A 1 87 ? -46.353 -41.174 53.055 1.00 47.25 87 ALA A CA 1
ATOM 649 C C . ALA A 1 87 ? -45.677 -40.223 54.060 1.00 47.25 87 ALA A C 1
ATOM 651 O O . ALA A 1 87 ? -45.847 -40.358 55.269 1.00 47.25 87 ALA A O 1
ATOM 652 N N . ASP A 1 88 ? -44.871 -39.289 53.558 1.00 55.84 88 ASP A N 1
ATOM 653 C CA . ASP A 1 88 ? -44.286 -38.233 54.387 1.00 55.84 88 ASP A CA 1
ATOM 654 C C . ASP A 1 88 ? -45.352 -37.187 54.754 1.00 55.84 88 ASP A C 1
ATOM 656 O O . ASP A 1 88 ? -46.119 -36.726 53.903 1.00 55.84 88 ASP A O 1
ATOM 660 N N . THR A 1 89 ? -45.368 -36.757 56.018 1.00 55.88 89 THR A N 1
ATOM 661 C CA . THR A 1 89 ? -46.349 -35.794 56.567 1.00 55.88 89 THR A CA 1
ATOM 662 C C . THR A 1 89 ? -46.271 -34.421 55.882 1.00 55.88 89 THR A C 1
ATOM 664 O O . THR A 1 89 ? -47.261 -33.695 55.776 1.00 55.88 89 THR A O 1
ATOM 667 N N . VAL A 1 90 ? -45.090 -34.072 55.364 1.00 61.09 90 VAL A N 1
ATOM 668 C CA . VAL A 1 90 ? -44.866 -32.917 54.490 1.00 61.09 90 VAL A CA 1
ATOM 669 C C . VAL A 1 90 ? -44.341 -33.436 53.158 1.00 61.09 90 VAL A C 1
ATOM 671 O O . VAL A 1 90 ? -43.295 -34.078 53.112 1.00 61.09 90 VAL A O 1
ATOM 674 N N . GLN A 1 91 ? -45.049 -33.132 52.067 1.00 74.00 91 GLN A N 1
ATOM 675 C CA . GLN A 1 91 ? -44.609 -33.487 50.716 1.00 74.00 91 GLN A CA 1
ATOM 676 C C . GLN A 1 91 ? -43.205 -32.945 50.446 1.00 74.00 91 GLN A C 1
ATOM 678 O O . GLN A 1 91 ? -42.934 -31.766 50.694 1.00 74.00 91 GLN A O 1
ATOM 683 N N . ILE A 1 92 ? -42.341 -33.767 49.852 1.00 74.19 92 ILE A N 1
ATOM 684 C CA . ILE A 1 92 ? -40.947 -33.385 49.628 1.00 74.19 92 ILE A CA 1
ATOM 685 C C . ILE A 1 92 ? -40.796 -32.102 48.795 1.00 74.19 92 ILE A C 1
ATOM 687 O O . ILE A 1 92 ? -39.970 -31.245 49.092 1.00 74.19 92 ILE A O 1
ATOM 691 N N . LEU A 1 93 ? -41.682 -31.887 47.820 1.00 76.50 93 LEU A N 1
ATOM 692 C CA . LEU A 1 93 ? -41.717 -30.666 47.008 1.00 76.50 93 LEU A CA 1
ATOM 693 C C . LEU A 1 93 ? -42.054 -29.399 47.819 1.00 76.50 93 LEU A C 1
ATOM 695 O O . LEU A 1 93 ? -41.710 -28.291 47.399 1.00 76.50 93 LEU A O 1
ATOM 699 N N . ARG A 1 94 ? -42.736 -29.523 48.967 1.00 79.19 94 ARG A N 1
ATOM 700 C CA . ARG A 1 94 ? -42.971 -28.402 49.893 1.00 79.19 94 ARG A CA 1
ATOM 701 C C . ARG A 1 94 ? -41.725 -28.105 50.721 1.00 79.19 94 ARG A C 1
ATOM 703 O O . ARG A 1 94 ? -41.373 -26.936 50.841 1.00 79.19 94 ARG A O 1
ATOM 710 N N . VAL A 1 95 ? -41.030 -29.136 51.203 1.00 81.81 95 VAL A N 1
ATOM 711 C CA . VAL A 1 95 ? -39.750 -28.982 51.919 1.00 81.81 95 VAL A CA 1
ATOM 712 C C . VAL A 1 95 ? -38.684 -28.372 51.013 1.00 81.81 95 VAL A C 1
ATOM 714 O O . VAL A 1 95 ? -38.062 -27.390 51.393 1.00 81.81 95 VAL A O 1
ATOM 717 N N . VAL A 1 96 ? -38.541 -28.862 49.779 1.00 83.12 96 VAL A N 1
ATOM 718 C CA . VAL A 1 96 ? -37.615 -28.304 48.778 1.00 83.12 96 VAL A CA 1
ATOM 719 C C . VAL A 1 96 ? -37.918 -26.826 48.490 1.00 83.12 96 VAL A C 1
ATOM 721 O O . VAL A 1 96 ? -37.009 -26.008 48.401 1.00 83.12 96 VAL A O 1
ATOM 724 N N . SER A 1 97 ? -39.200 -26.447 48.421 1.00 83.56 97 SER A N 1
ATOM 725 C CA . SER A 1 97 ? -39.610 -25.043 48.267 1.00 83.56 97 SER A CA 1
ATOM 726 C C . SER A 1 97 ? -39.234 -24.183 49.474 1.00 83.56 97 SER A C 1
ATOM 728 O O . SER A 1 97 ? -38.818 -23.039 49.308 1.00 83.56 97 SER A O 1
ATOM 730 N N . PHE A 1 98 ? -39.411 -24.721 50.684 1.00 85.81 98 PHE A N 1
ATOM 731 C CA . PHE A 1 98 ? -39.053 -24.041 51.923 1.00 85.81 98 PHE A CA 1
ATOM 732 C C . PHE A 1 98 ? -37.536 -23.841 52.017 1.00 85.81 98 PHE A C 1
ATOM 734 O O . PHE A 1 98 ? -37.096 -22.713 52.221 1.00 85.81 98 PHE A O 1
ATOM 741 N N . ILE A 1 99 ? -36.746 -24.897 51.785 1.00 86.69 99 ILE A N 1
ATOM 742 C CA . ILE A 1 99 ? -35.278 -24.840 51.791 1.00 86.69 99 ILE A CA 1
ATOM 743 C C . ILE A 1 99 ? -34.773 -23.869 50.717 1.00 86.69 99 ILE A C 1
ATOM 745 O O . ILE A 1 99 ? -33.917 -23.039 51.007 1.00 86.69 99 ILE A O 1
ATOM 749 N N . GLY A 1 100 ? -35.345 -23.906 49.508 1.00 85.62 100 GLY A N 1
ATOM 750 C CA . GLY A 1 100 ? -34.995 -22.989 48.421 1.00 85.62 100 GLY A CA 1
ATOM 751 C C . GLY A 1 100 ? -35.267 -21.514 48.746 1.00 85.62 100 GLY A C 1
ATOM 752 O O . GLY A 1 100 ? -34.464 -20.652 48.398 1.00 85.62 100 GLY A O 1
ATOM 753 N N . ASN A 1 101 ? -36.359 -21.199 49.447 1.00 86.75 101 ASN A N 1
ATOM 754 C CA . ASN A 1 101 ? -36.642 -19.829 49.894 1.00 86.75 101 ASN A CA 1
ATOM 755 C C . ASN A 1 101 ? -35.752 -19.414 51.076 1.00 86.75 101 ASN A C 1
ATOM 757 O O . ASN A 1 101 ? -35.278 -18.280 51.136 1.00 86.75 101 ASN A O 1
ATOM 761 N N . TRP A 1 102 ? -35.504 -20.341 52.003 1.00 90.12 102 TRP A N 1
ATOM 762 C CA . TRP A 1 102 ? -34.645 -20.131 53.163 1.00 90.12 102 TRP A CA 1
ATOM 763 C C . TRP A 1 102 ? -33.196 -19.848 52.748 1.00 90.12 102 TRP A C 1
ATOM 765 O O . TRP A 1 102 ? -32.648 -18.821 53.145 1.00 90.12 102 TRP A O 1
ATOM 775 N N . VAL A 1 103 ? -32.603 -20.671 51.875 1.00 88.94 103 VAL A N 1
ATOM 776 C CA . VAL A 1 103 ? -31.215 -20.478 51.423 1.00 88.94 103 VAL A CA 1
ATOM 777 C C . VAL A 1 103 ? -31.054 -19.170 50.644 1.00 88.94 103 VAL A C 1
ATOM 779 O O . VAL A 1 103 ? -30.090 -18.442 50.863 1.00 88.94 103 VAL A O 1
ATOM 782 N N . GLN A 1 104 ? -32.039 -18.795 49.816 1.00 89.88 104 GLN A N 1
ATOM 783 C CA . GLN A 1 104 ? -32.047 -17.491 49.148 1.00 89.88 104 GLN A CA 1
ATOM 784 C C . GLN A 1 104 ? -32.069 -16.337 50.157 1.00 89.88 104 GLN A C 1
ATOM 786 O O . GLN A 1 104 ? -31.329 -15.374 49.986 1.00 89.88 104 GLN A O 1
ATOM 791 N N . SER A 1 105 ? -32.874 -16.424 51.223 1.00 87.25 105 SER A N 1
ATOM 792 C CA . SER A 1 105 ? -32.941 -15.367 52.244 1.00 87.25 105 SER A CA 1
ATOM 793 C C . SER A 1 105 ? -31.602 -15.134 52.952 1.00 87.25 105 SER A C 1
ATOM 795 O O . SER A 1 105 ? -31.262 -13.993 53.262 1.00 87.25 105 SER A O 1
ATOM 797 N N . ILE A 1 106 ? -30.818 -16.200 53.130 1.00 86.88 106 ILE A N 1
ATOM 798 C CA . ILE A 1 106 ? -29.482 -16.145 53.724 1.00 86.88 106 ILE A CA 1
ATOM 799 C C . ILE A 1 106 ? -28.484 -15.545 52.731 1.00 86.88 106 ILE A C 1
ATOM 801 O O . ILE A 1 106 ? -27.758 -14.619 53.083 1.00 86.88 106 ILE A O 1
ATOM 805 N N . LEU A 1 107 ? -28.501 -16.002 51.473 1.00 85.69 107 LEU A N 1
ATOM 806 C CA . LEU A 1 107 ? -27.643 -15.468 50.410 1.00 85.69 107 LEU A CA 1
ATOM 807 C C . LEU A 1 107 ? -27.873 -13.963 50.168 1.00 85.69 107 LEU A C 1
ATOM 809 O O . LEU A 1 107 ? -26.957 -13.259 49.750 1.00 85.69 107 LEU A O 1
ATOM 813 N N . ILE A 1 108 ? -29.083 -13.454 50.424 1.00 84.12 108 ILE A N 1
ATOM 814 C CA . ILE A 1 108 ? -29.485 -12.060 50.162 1.00 84.12 108 ILE A CA 1
ATOM 815 C C . ILE A 1 108 ? -29.223 -11.115 51.350 1.00 84.12 108 ILE A C 1
ATOM 817 O O . ILE A 1 108 ? -29.241 -9.897 51.161 1.00 84.12 108 ILE A O 1
ATOM 821 N N . SER A 1 109 ? -28.961 -11.622 52.562 1.00 67.88 109 SER A N 1
ATOM 822 C CA . SER A 1 109 ? -28.815 -10.804 53.781 1.00 67.88 109 SER A CA 1
ATOM 823 C C . SER A 1 109 ? -27.379 -10.760 54.342 1.00 67.88 109 SER A C 1
ATOM 825 O O . SER A 1 109 ? -27.162 -11.140 55.491 1.00 67.88 109 SER A O 1
ATOM 827 N N . PRO A 1 110 ? -26.375 -10.251 53.600 1.00 53.66 110 PRO A N 1
ATOM 828 C CA . PRO A 1 110 ? -25.009 -10.178 54.119 1.00 53.66 110 PRO A CA 1
ATOM 829 C C . PRO A 1 110 ? -24.808 -9.048 55.150 1.00 53.66 110 PRO A C 1
ATOM 831 O O . PRO A 1 110 ? -23.822 -9.045 55.875 1.00 53.66 110 PRO A O 1
ATOM 834 N N . GLU A 1 111 ? -25.723 -8.073 55.257 1.00 44.47 111 GLU A N 1
ATOM 835 C CA . GLU A 1 111 ? -25.493 -6.849 56.052 1.00 44.47 111 GLU A CA 1
ATOM 836 C C . GLU A 1 111 ? -25.872 -6.945 57.542 1.00 44.47 111 GLU A C 1
ATOM 838 O O . GLU A 1 111 ? -25.436 -6.110 58.336 1.00 44.47 111 GLU A O 1
ATOM 843 N N . ASN A 1 112 ? -26.620 -7.970 57.966 1.00 40.66 112 ASN A N 1
ATOM 844 C CA . ASN A 1 112 ? -27.010 -8.121 59.376 1.00 40.66 112 ASN A CA 1
ATOM 845 C C . ASN A 1 112 ? -25.961 -8.842 60.244 1.00 40.66 112 ASN A C 1
ATOM 847 O O . ASN A 1 112 ? -26.062 -8.794 61.471 1.00 40.66 112 ASN A O 1
ATOM 851 N N . SER A 1 113 ? -24.926 -9.449 59.652 1.00 42.88 113 SER A N 1
ATOM 852 C CA . SER A 1 113 ? -23.894 -10.195 60.390 1.00 42.88 113 SER A CA 1
ATOM 853 C C . SER A 1 113 ? -22.880 -9.304 61.116 1.00 42.88 113 SER A C 1
ATOM 855 O O . SER A 1 113 ? -22.209 -9.771 62.027 1.00 42.88 113 SER A O 1
ATOM 857 N N . LYS A 1 114 ? -22.819 -7.989 60.849 1.00 42.84 114 LYS A N 1
ATOM 858 C CA . LYS A 1 114 ? -21.962 -7.068 61.632 1.00 42.84 114 LYS A CA 1
ATOM 859 C C . LYS A 1 114 ? -22.355 -6.955 63.115 1.00 42.84 114 LYS A C 1
ATOM 861 O O . LYS A 1 114 ? -21.602 -6.371 63.889 1.00 42.84 114 LYS A O 1
ATOM 866 N N . LYS A 1 115 ? -23.518 -7.482 63.523 1.00 40.91 115 LYS A N 1
ATOM 867 C CA . LYS A 1 115 ? -23.983 -7.490 64.924 1.00 40.91 115 LYS A CA 1
ATOM 868 C C . LYS A 1 115 ? -23.782 -8.826 65.649 1.00 40.91 115 LYS A C 1
ATOM 870 O O . LYS A 1 115 ? -23.992 -8.872 66.857 1.00 40.91 115 LYS A O 1
ATOM 875 N N . THR A 1 116 ? -23.359 -9.883 64.962 1.00 40.09 116 THR A N 1
ATOM 876 C CA . THR A 1 116 ? -23.179 -11.222 65.540 1.00 40.09 116 THR A CA 1
ATOM 877 C C . THR A 1 116 ? -21.819 -11.764 65.135 1.00 40.09 116 THR A C 1
ATOM 879 O O . THR A 1 116 ? -21.486 -11.793 63.960 1.00 40.09 116 THR A O 1
ATOM 882 N N . SER A 1 117 ? -21.022 -12.174 66.116 1.00 38.03 117 SER A N 1
ATOM 883 C CA . SER A 1 117 ? -19.662 -12.705 65.976 1.00 38.03 117 SER A CA 1
ATOM 884 C C . SER A 1 117 ? -19.603 -14.086 65.295 1.00 38.03 117 SER A C 1
ATOM 886 O O . SER A 1 117 ? -19.000 -15.009 65.837 1.00 38.03 117 SER A O 1
ATOM 888 N N . GLU A 1 118 ? -20.265 -14.262 64.151 1.00 46.97 118 GLU A N 1
ATOM 889 C CA . GLU A 1 118 ? -20.205 -15.482 63.342 1.00 46.97 118 GLU A CA 1
ATOM 890 C C . GLU A 1 118 ? -19.177 -15.296 62.213 1.00 46.97 118 GLU A C 1
ATOM 892 O O . GLU A 1 118 ? -19.165 -14.280 61.520 1.00 46.97 118 GLU A O 1
ATOM 897 N N . SER A 1 119 ? -18.262 -16.258 62.078 1.00 52.03 119 SER A N 1
ATOM 898 C CA . SER A 1 119 ? -17.030 -16.162 61.286 1.00 52.03 119 SER A CA 1
ATOM 899 C C . SER A 1 119 ? -17.165 -16.548 59.806 1.00 52.03 119 SER A C 1
ATOM 901 O O . SER A 1 119 ? -16.155 -16.541 59.107 1.00 52.03 119 SER A O 1
ATOM 903 N N . SER A 1 120 ? -18.357 -16.898 59.310 1.00 62.91 120 SER A N 1
ATOM 904 C CA . SER A 1 120 ? -18.552 -17.401 57.942 1.00 62.91 120 SER A CA 1
ATOM 905 C C . SER A 1 120 ? -19.560 -16.563 57.151 1.00 62.91 120 SER A C 1
ATOM 907 O O . SER A 1 120 ? -20.703 -16.370 57.562 1.00 62.91 120 SER A O 1
ATOM 909 N N . ASP A 1 121 ? -19.126 -16.046 55.997 1.00 79.31 121 ASP A N 1
ATOM 910 C CA . ASP A 1 121 ? -20.008 -15.378 55.037 1.00 79.31 121 ASP A CA 1
ATOM 911 C C . ASP A 1 121 ? -20.767 -16.445 54.229 1.00 79.31 121 ASP A C 1
ATOM 913 O O . ASP A 1 121 ? -20.149 -17.170 53.443 1.00 79.31 121 ASP A O 1
ATOM 917 N N . PRO A 1 122 ? -22.097 -16.566 54.382 1.00 81.56 122 PRO A N 1
ATOM 918 C CA . PRO A 1 122 ? -22.862 -17.623 53.733 1.00 81.56 122 PRO A CA 1
ATOM 919 C C . PRO A 1 122 ? -22.934 -17.482 52.205 1.00 81.56 122 PRO A C 1
ATOM 921 O O . PRO A 1 122 ? -23.275 -18.452 51.531 1.00 81.56 122 PRO A O 1
ATOM 924 N N . VAL A 1 123 ? -22.613 -16.310 51.639 1.00 85.94 123 VAL A N 1
ATOM 925 C CA . VAL A 1 123 ? -22.496 -16.111 50.182 1.00 85.94 123 VAL A CA 1
ATOM 926 C C . VAL A 1 123 ? -21.260 -16.815 49.622 1.00 85.94 123 VAL A C 1
ATOM 928 O O . VAL A 1 123 ? -21.249 -17.205 48.452 1.00 85.94 123 VAL A O 1
ATOM 931 N N . LEU A 1 124 ? -20.235 -16.992 50.456 1.00 86.00 124 LEU A N 1
ATOM 932 C CA . LEU A 1 124 ? -18.958 -17.605 50.102 1.00 86.00 124 LEU A CA 1
ATOM 933 C C . LEU A 1 124 ? -18.888 -19.098 50.464 1.00 86.00 124 LEU A C 1
ATOM 935 O O . LEU A 1 124 ? -17.874 -19.738 50.203 1.00 86.00 124 LEU A O 1
ATOM 939 N N . ASP A 1 125 ? -19.961 -19.663 51.021 1.00 86.94 125 ASP A N 1
ATOM 940 C CA . ASP A 1 125 ? -20.090 -21.096 51.284 1.00 86.94 125 ASP A CA 1
ATOM 941 C C . ASP A 1 125 ? -20.669 -21.817 50.052 1.00 86.94 125 ASP A C 1
ATOM 943 O O . ASP A 1 125 ? -21.825 -21.602 49.663 1.00 86.94 125 ASP A O 1
ATOM 947 N N . TYR A 1 126 ? -19.879 -22.700 49.427 1.00 87.25 126 TYR A N 1
ATOM 948 C CA . TYR A 1 126 ? -20.293 -23.438 48.226 1.00 87.25 126 TYR A CA 1
ATOM 949 C C . TYR A 1 126 ? -21.544 -24.299 48.463 1.00 87.25 126 TYR A C 1
ATOM 951 O O . TYR A 1 126 ? -22.336 -24.515 47.538 1.00 87.25 126 TYR A O 1
ATOM 959 N N . ARG A 1 127 ? -21.761 -24.764 49.705 1.00 88.75 127 ARG A N 1
ATOM 960 C CA . ARG A 1 127 ? -22.898 -25.618 50.080 1.00 88.75 127 ARG A CA 1
ATOM 961 C C . ARG A 1 127 ? -24.216 -24.874 49.903 1.00 88.75 127 ARG A C 1
ATOM 963 O O . ARG A 1 127 ? -25.191 -25.482 49.469 1.00 88.75 127 ARG A O 1
ATOM 970 N N . CYS A 1 128 ? -24.252 -23.564 50.153 1.00 89.50 128 CYS A N 1
ATOM 971 C CA . CYS A 1 128 ? -25.441 -22.732 49.941 1.00 89.50 128 CYS A CA 1
ATOM 972 C C . CYS A 1 128 ? -25.872 -22.718 48.466 1.00 89.50 128 CYS A C 1
ATOM 974 O O . CYS A 1 128 ? -27.053 -22.890 48.153 1.00 89.50 128 CYS A O 1
ATOM 976 N N . TRP A 1 129 ? -24.916 -22.561 47.548 1.00 91.56 129 TRP A N 1
ATOM 977 C CA . TRP A 1 129 ? -25.179 -22.552 46.107 1.00 91.56 129 TRP A CA 1
ATOM 978 C C . TRP A 1 129 ? -25.563 -23.936 45.579 1.00 91.56 129 TRP A C 1
ATOM 980 O O . TRP A 1 129 ? -26.467 -24.038 44.747 1.00 91.56 129 TRP A O 1
ATOM 990 N N . ALA A 1 130 ? -24.956 -24.996 46.119 1.00 89.25 130 ALA A N 1
ATOM 991 C CA . ALA A 1 130 ? -25.322 -26.375 45.815 1.00 89.25 130 ALA A CA 1
ATOM 992 C C . ALA A 1 130 ? -26.739 -26.733 46.314 1.00 89.25 130 ALA A C 1
ATOM 994 O O . ALA A 1 130 ? -27.524 -27.313 45.563 1.00 89.25 130 ALA A O 1
ATOM 995 N N . ILE A 1 131 ? -27.112 -26.328 47.539 1.00 89.50 131 ILE A N 1
ATOM 996 C CA . ILE A 1 131 ? -28.482 -26.461 48.073 1.00 89.50 131 ILE A CA 1
ATOM 997 C C . ILE A 1 131 ? -29.477 -25.776 47.135 1.00 89.50 131 ILE A C 1
ATOM 999 O O . ILE A 1 131 ? -30.492 -26.371 46.765 1.00 89.50 131 ILE A O 1
ATOM 1003 N N . LEU A 1 132 ? -29.186 -24.532 46.739 1.00 89.12 132 LEU A N 1
ATOM 1004 C CA . LEU A 1 132 ? -30.055 -23.760 45.857 1.00 89.12 132 LEU A CA 1
ATOM 1005 C C . LEU A 1 132 ? -30.218 -24.450 44.496 1.00 89.12 132 LEU A C 1
ATOM 1007 O O . LEU A 1 132 ? -31.348 -24.619 44.039 1.00 89.12 132 LEU A O 1
ATOM 1011 N N . ARG A 1 133 ? -29.114 -24.916 43.899 1.00 89.88 133 ARG A N 1
ATOM 1012 C CA . ARG A 1 133 ? -29.109 -25.653 42.629 1.00 89.88 133 ARG A CA 1
ATOM 1013 C C . ARG A 1 133 ? -30.014 -26.883 42.683 1.00 89.88 133 ARG A C 1
ATOM 1015 O O . ARG A 1 133 ? -30.918 -27.003 41.862 1.00 89.88 133 ARG A O 1
ATOM 1022 N N . VAL A 1 134 ? -29.827 -27.753 43.679 1.00 87.00 134 VAL A N 1
ATOM 1023 C CA . VAL A 1 134 ? -30.634 -28.978 43.833 1.00 87.00 134 VAL A CA 1
ATOM 1024 C C . VAL A 1 134 ? -32.111 -28.643 44.036 1.00 87.00 134 VAL A C 1
ATOM 1026 O O . VAL A 1 134 ? -32.985 -29.334 43.510 1.00 87.00 134 VAL A O 1
ATOM 1029 N N . CYS A 1 135 ? -32.419 -27.573 44.775 1.00 87.25 135 CYS A N 1
ATOM 1030 C CA . CYS A 1 135 ? -33.803 -27.156 44.973 1.00 87.25 135 CYS A CA 1
ATOM 1031 C C . CYS A 1 135 ? -34.467 -26.718 43.659 1.00 87.25 135 CYS A C 1
ATOM 1033 O O . CYS A 1 135 ? -35.614 -27.089 43.407 1.00 87.25 135 CYS A O 1
ATOM 1035 N N . ILE A 1 136 ? -33.743 -25.976 42.819 1.00 85.50 136 ILE A N 1
ATOM 1036 C CA . ILE A 1 136 ? -34.201 -25.518 41.501 1.00 85.50 136 ILE A CA 1
ATOM 1037 C C . ILE A 1 136 ? -34.386 -26.698 40.539 1.00 85.50 136 ILE A C 1
ATOM 1039 O O . ILE A 1 136 ? -35.426 -26.796 39.892 1.00 85.50 136 ILE A O 1
ATOM 1043 N N . GLU A 1 137 ? -33.422 -27.622 40.486 1.00 84.62 137 GLU A N 1
ATOM 1044 C CA . GLU A 1 137 ? -33.488 -28.818 39.634 1.00 84.62 137 GLU A CA 1
ATOM 1045 C C . GLU A 1 137 ? -34.668 -29.730 40.023 1.00 84.62 137 GLU A C 1
ATOM 1047 O O . GLU A 1 137 ? -35.381 -30.229 39.153 1.00 84.62 137 GLU A O 1
ATOM 1052 N N . LYS A 1 138 ? -34.933 -29.910 41.327 1.00 83.12 138 LYS A N 1
ATOM 1053 C CA . LYS A 1 138 ? -36.065 -30.724 41.815 1.00 83.12 138 LYS A CA 1
ATOM 1054 C C . LYS A 1 138 ? -37.419 -30.029 41.698 1.00 83.12 138 LYS A C 1
ATOM 1056 O O . LYS A 1 138 ? -38.442 -30.701 41.562 1.00 83.12 138 LYS A O 1
ATOM 1061 N N . LYS A 1 139 ? -37.459 -28.700 41.803 1.00 81.75 139 LYS A N 1
ATOM 1062 C CA . LYS A 1 139 ? -38.687 -27.909 41.688 1.00 81.75 139 LYS A CA 1
ATOM 1063 C C . LYS A 1 139 ? -38.429 -26.643 40.861 1.00 81.75 139 LYS A C 1
ATOM 1065 O O . LYS A 1 139 ? -38.225 -25.569 41.430 1.00 81.75 139 LYS A O 1
ATOM 1070 N N . PRO A 1 140 ? -38.576 -26.734 39.528 1.00 76.69 140 PRO A N 1
ATOM 1071 C CA . PRO A 1 140 ? -38.380 -25.606 38.614 1.00 76.69 140 PRO A CA 1
ATOM 1072 C C . PRO A 1 140 ? -39.274 -24.385 38.889 1.00 76.69 140 PRO A C 1
ATOM 1074 O O . PRO A 1 140 ? -38.987 -23.286 38.430 1.00 76.69 140 PRO A O 1
ATOM 1077 N N . SER A 1 141 ? -40.368 -24.550 39.644 1.00 75.62 141 SER A N 1
ATOM 1078 C CA . SER A 1 141 ? -41.312 -23.476 39.975 1.00 75.62 141 SER A CA 1
ATOM 1079 C C . SER A 1 141 ? -40.889 -22.597 41.165 1.00 75.62 141 SER A C 1
ATOM 1081 O O . SER A 1 141 ? -41.706 -21.809 41.645 1.00 75.62 141 SER A O 1
ATOM 1083 N N . ILE A 1 142 ? -39.691 -22.778 41.732 1.00 81.19 142 ILE A N 1
ATOM 1084 C CA . ILE A 1 142 ? -39.190 -21.915 42.813 1.00 81.19 142 ILE A CA 1
ATOM 1085 C C . ILE A 1 142 ? -38.914 -20.520 42.245 1.00 81.19 142 ILE A C 1
ATOM 1087 O O . ILE A 1 142 ? -38.173 -20.363 41.278 1.00 81.19 142 ILE A O 1
ATOM 1091 N N . SER A 1 143 ? -39.501 -19.490 42.857 1.00 81.38 143 SER A N 1
ATOM 1092 C CA . SER A 1 143 ? -39.223 -18.102 42.492 1.00 81.38 143 SER A CA 1
ATOM 1093 C C . SER A 1 143 ? -37.819 -17.712 42.945 1.00 81.38 143 SER A C 1
ATOM 1095 O O . SER A 1 143 ? -37.511 -17.788 44.138 1.00 81.38 143 SER A O 1
ATOM 1097 N N . ILE A 1 144 ? -36.992 -17.260 42.007 1.00 87.19 144 ILE A N 1
ATOM 1098 C CA . ILE A 1 144 ? -35.675 -16.702 42.309 1.00 87.19 144 ILE A CA 1
ATOM 1099 C C . ILE A 1 144 ? -35.810 -15.206 42.573 1.00 87.19 144 ILE A C 1
ATOM 1101 O O . ILE A 1 144 ? -36.416 -14.469 41.793 1.00 87.19 144 ILE A O 1
ATOM 1105 N N . SER A 1 145 ? -35.247 -14.752 43.686 1.00 87.75 145 SER A N 1
ATOM 1106 C CA . SER A 1 145 ? -35.238 -13.340 44.046 1.00 87.75 145 SER A CA 1
ATOM 1107 C C . SER A 1 145 ? -34.237 -12.552 43.191 1.00 87.75 145 SER A C 1
ATOM 1109 O O . SER A 1 145 ? -33.068 -12.942 43.115 1.00 87.75 145 SER A O 1
ATOM 1111 N N . PRO A 1 146 ? -34.620 -11.384 42.636 1.00 85.88 146 PRO A N 1
ATOM 1112 C CA . PRO A 1 146 ? -33.699 -10.500 41.922 1.00 85.88 146 PRO A CA 1
ATOM 1113 C C . PRO A 1 146 ? -32.472 -10.091 42.741 1.00 85.88 146 PRO A C 1
ATOM 1115 O O . PRO A 1 146 ? -31.391 -9.899 42.190 1.00 85.88 146 PRO A O 1
ATOM 1118 N N . ASN A 1 147 ? -32.617 -9.996 44.068 1.00 88.12 147 ASN A N 1
ATOM 1119 C CA . ASN A 1 147 ? -31.538 -9.590 44.971 1.00 88.12 147 ASN A CA 1
ATOM 1120 C C . ASN A 1 147 ? -30.363 -10.574 45.019 1.00 88.12 147 ASN A C 1
ATOM 1122 O O . ASN A 1 147 ? -29.298 -10.191 45.499 1.00 88.12 147 ASN A O 1
ATOM 1126 N N . LEU A 1 148 ? -30.514 -11.784 44.471 1.00 89.38 148 LEU A N 1
ATOM 1127 C CA . LEU A 1 148 ? -29.409 -12.726 44.301 1.00 89.38 148 LEU A CA 1
ATOM 1128 C C . LEU A 1 148 ? -28.287 -12.152 43.413 1.00 89.38 148 LEU A C 1
ATOM 1130 O O . LEU A 1 148 ? -27.131 -12.527 43.578 1.00 89.38 148 LEU A O 1
ATOM 1134 N N . LEU A 1 149 ? -28.587 -11.171 42.548 1.00 89.81 149 LEU A N 1
ATOM 1135 C CA . LEU A 1 149 ? -27.577 -10.412 41.795 1.00 89.81 149 LEU A CA 1
ATOM 1136 C C . LEU A 1 149 ? -26.563 -9.696 42.705 1.00 89.81 149 LEU A C 1
ATOM 1138 O O . LEU A 1 149 ? -25.395 -9.586 42.341 1.00 89.81 149 LEU A O 1
ATOM 1142 N N . LYS A 1 150 ? -26.958 -9.248 43.909 1.00 89.88 150 LYS A N 1
ATOM 1143 C CA . LYS A 1 150 ? -26.008 -8.670 44.881 1.00 89.88 150 LYS A CA 1
ATOM 1144 C C . LYS A 1 150 ? -25.025 -9.724 45.379 1.00 89.88 150 LYS A C 1
ATOM 1146 O O . LYS A 1 150 ? -23.832 -9.447 45.477 1.00 89.88 150 LYS A O 1
ATOM 1151 N N . SER A 1 151 ? -25.531 -10.921 45.667 1.00 90.69 151 SER A N 1
ATOM 1152 C CA . SER A 1 151 ? -24.737 -12.070 46.100 1.00 90.69 151 SER A CA 1
ATOM 1153 C C . SER A 1 151 ? -23.775 -12.505 44.994 1.00 90.69 151 SER A C 1
ATOM 1155 O O . SER A 1 151 ? -22.597 -12.704 45.260 1.00 90.69 151 SER A O 1
ATOM 1157 N N . LEU A 1 152 ? -24.233 -12.549 43.738 1.00 91.06 152 LEU A N 1
ATOM 1158 C CA . LEU A 1 152 ? -23.390 -12.848 42.573 1.00 91.06 152 LEU A CA 1
ATOM 1159 C C . LEU A 1 152 ? -22.289 -11.800 42.367 1.00 91.06 152 LEU A C 1
ATOM 1161 O O . LEU A 1 152 ? -21.132 -12.164 42.173 1.00 91.06 152 LEU A O 1
ATOM 1165 N N . GLY A 1 153 ? -22.611 -10.508 42.493 1.00 89.31 153 GLY A N 1
ATOM 1166 C CA . GLY A 1 153 ? -21.605 -9.443 42.477 1.00 89.31 153 GLY A CA 1
ATOM 1167 C C . GLY A 1 153 ? -20.586 -9.578 43.616 1.00 89.31 153 GLY A C 1
ATOM 1168 O O . GLY A 1 153 ? -19.399 -9.329 43.422 1.00 89.31 153 GLY A O 1
ATOM 1169 N N . HIS A 1 154 ? -21.015 -10.031 44.798 1.00 89.38 154 HIS A N 1
ATOM 1170 C CA . HIS A 1 154 ? -20.112 -10.318 45.914 1.00 89.38 154 HIS A CA 1
ATOM 1171 C C . HIS A 1 154 ? -19.191 -11.520 45.632 1.00 89.38 154 HIS A C 1
ATOM 1173 O O . HIS A 1 154 ? -17.992 -11.437 45.899 1.00 89.38 154 HIS A O 1
ATOM 1179 N N . VAL A 1 155 ? -19.711 -12.593 45.024 1.00 89.69 155 VAL A N 1
ATOM 1180 C CA . VAL A 1 155 ? -18.904 -13.741 44.568 1.00 89.69 155 VAL A CA 1
ATOM 1181 C C . VAL A 1 155 ? -17.876 -13.307 43.518 1.00 89.69 155 VAL A C 1
ATOM 1183 O O . VAL A 1 155 ? -16.704 -13.663 43.639 1.00 89.69 155 VAL A O 1
ATOM 1186 N N . ALA A 1 156 ? -18.274 -12.495 42.532 1.00 88.38 156 ALA A N 1
ATOM 1187 C CA . ALA A 1 156 ? -17.365 -11.969 41.511 1.00 88.38 156 ALA A CA 1
ATOM 1188 C C . ALA A 1 156 ? -16.237 -11.123 42.128 1.00 88.38 156 ALA A C 1
ATOM 1190 O O . ALA A 1 156 ? -15.065 -11.318 41.800 1.00 88.38 156 ALA A O 1
ATOM 1191 N N . ARG A 1 157 ? -16.568 -10.258 43.098 1.00 89.00 157 ARG A N 1
ATOM 1192 C CA . ARG A 1 157 ? -15.588 -9.458 43.847 1.00 89.00 157 ARG A CA 1
ATOM 1193 C C . ARG A 1 157 ? -14.605 -10.321 44.640 1.00 89.00 157 ARG A C 1
ATOM 1195 O O . ARG A 1 157 ? -13.408 -10.032 44.657 1.00 89.00 157 ARG A O 1
ATOM 1202 N N . ASN A 1 158 ? -15.085 -11.389 45.281 1.00 87.56 158 ASN A N 1
ATOM 1203 C CA . ASN A 1 158 ? -14.211 -12.348 45.960 1.00 87.56 158 ASN A CA 1
ATOM 1204 C C . ASN A 1 158 ? -13.268 -13.029 44.953 1.00 87.56 158 ASN A C 1
ATOM 1206 O O . ASN A 1 158 ? -12.053 -13.032 45.162 1.00 87.56 158 ASN A O 1
ATOM 1210 N N . GLY A 1 159 ? -13.793 -13.499 43.816 1.00 84.12 159 GLY A N 1
ATOM 1211 C CA . GLY A 1 159 ? -12.984 -14.043 42.721 1.00 84.12 159 GLY A CA 1
ATOM 1212 C C . GLY A 1 159 ? -11.876 -13.084 42.279 1.00 84.12 159 GLY A C 1
ATOM 1213 O O . GLY A 1 159 ? -10.710 -13.470 42.222 1.00 84.12 159 GLY A O 1
ATOM 1214 N N . LEU A 1 160 ? -12.210 -11.806 42.083 1.00 83.94 160 LEU A N 1
ATOM 1215 C CA . LEU A 1 160 ? -11.252 -10.766 41.707 1.00 83.94 160 LEU A CA 1
ATOM 1216 C C . LEU A 1 160 ? -10.150 -10.589 42.764 1.00 83.94 160 LEU A C 1
ATOM 1218 O O . LEU A 1 160 ? -8.968 -10.540 42.422 1.00 83.94 160 LEU A O 1
ATOM 1222 N N . SER A 1 161 ? -10.516 -10.538 44.049 1.00 83.00 161 SER A N 1
ATOM 1223 C CA . SER A 1 161 ? -9.551 -10.394 45.150 1.00 83.00 161 SER A CA 1
ATOM 1224 C C . SER A 1 161 ? -8.555 -11.559 45.220 1.00 83.00 161 SER A C 1
ATOM 1226 O O . SER A 1 161 ? -7.371 -11.359 45.493 1.00 83.00 161 SER A O 1
ATOM 1228 N N . ARG A 1 162 ? -9.007 -12.777 44.902 1.00 78.44 162 ARG A N 1
ATOM 1229 C CA . ARG A 1 162 ? -8.171 -13.984 44.891 1.00 78.44 162 ARG A CA 1
ATOM 1230 C C . ARG A 1 162 ? -7.208 -14.007 43.711 1.00 78.44 162 ARG A C 1
ATOM 1232 O O . ARG A 1 162 ? -6.044 -14.362 43.895 1.00 78.44 162 ARG A O 1
ATOM 1239 N N . VAL A 1 163 ? -7.670 -13.579 42.534 1.00 76.75 163 VAL A N 1
ATOM 1240 C CA . VAL A 1 163 ? -6.828 -13.422 41.336 1.00 76.75 163 VAL A CA 1
ATOM 1241 C C . VAL A 1 163 ? -5.750 -12.362 41.578 1.00 76.75 163 VAL A C 1
ATOM 1243 O O . VAL A 1 163 ? -4.582 -12.599 41.281 1.00 76.75 163 VAL A O 1
ATOM 1246 N N . ALA A 1 164 ? -6.107 -11.228 42.190 1.00 74.06 164 ALA A N 1
ATOM 1247 C CA . ALA A 1 164 ? -5.168 -10.144 42.487 1.00 74.06 164 ALA A CA 1
ATOM 1248 C C . ALA A 1 164 ? -4.081 -10.532 43.509 1.00 74.06 164 ALA A C 1
ATOM 1250 O O . ALA A 1 164 ? -2.940 -10.094 43.384 1.00 74.06 164 ALA A O 1
ATOM 1251 N N . ASN A 1 165 ? -4.417 -11.371 44.493 1.00 69.56 165 ASN A N 1
ATOM 1252 C CA . ASN A 1 165 ? -3.498 -11.778 45.560 1.00 69.56 165 ASN A CA 1
ATOM 1253 C C . ASN A 1 165 ? -2.625 -12.996 45.205 1.00 69.56 165 ASN A C 1
ATOM 1255 O O . ASN A 1 165 ? -1.823 -13.424 46.033 1.00 69.56 165 ASN A O 1
ATOM 1259 N N . GLY A 1 166 ? -2.776 -13.574 44.006 1.00 61.53 166 GLY A N 1
ATOM 1260 C CA . GLY A 1 166 ? -1.998 -14.739 43.572 1.00 61.53 166 GLY A CA 1
ATOM 1261 C C . GLY A 1 166 ? -2.162 -15.960 44.486 1.00 61.53 166 GLY A C 1
ATOM 1262 O O . GLY A 1 166 ? -1.191 -16.688 44.698 1.00 61.53 166 GLY A O 1
ATOM 1263 N N . ALA A 1 167 ? -3.357 -16.148 45.064 1.00 55.41 167 ALA A N 1
ATOM 1264 C CA . ALA A 1 167 ? -3.620 -17.152 46.095 1.00 55.41 167 ALA A CA 1
ATOM 1265 C C . ALA A 1 167 ? -3.121 -18.557 45.689 1.00 55.41 167 ALA A C 1
ATOM 1267 O O . ALA A 1 167 ? -3.317 -19.005 44.556 1.00 55.41 167 ALA A O 1
ATOM 1268 N N . SER A 1 168 ? -2.432 -19.229 46.619 1.00 46.19 168 SER A N 1
ATOM 1269 C CA . SER A 1 168 ? -1.739 -20.501 46.396 1.00 46.19 168 SER A CA 1
ATOM 1270 C C . SER A 1 168 ? -2.691 -21.651 46.061 1.00 46.19 168 SER A C 1
ATOM 1272 O O . SER A 1 168 ? -3.765 -21.772 46.641 1.00 46.19 168 SER A O 1
ATOM 1274 N N . TYR A 1 169 ? -2.220 -22.531 45.179 1.00 46.16 169 TYR A N 1
ATOM 1275 C CA . TYR A 1 169 ? -2.886 -23.667 44.530 1.00 46.16 169 TYR A CA 1
ATOM 1276 C C . TYR A 1 169 ? -3.590 -24.733 45.400 1.00 46.16 169 TYR A C 1
ATOM 1278 O O . TYR A 1 169 ? -4.142 -25.666 44.825 1.00 46.16 169 TYR A O 1
ATOM 1286 N N . ASP A 1 170 ? -3.618 -24.618 46.727 1.00 46.22 170 ASP A N 1
ATOM 1287 C CA . ASP A 1 170 ? -4.171 -25.652 47.624 1.00 46.22 170 ASP A CA 1
ATOM 1288 C C . ASP A 1 170 ? -5.575 -25.340 48.176 1.00 46.22 170 ASP A C 1
ATOM 1290 O O . ASP A 1 170 ? -6.129 -26.117 48.952 1.00 46.22 170 ASP A O 1
ATOM 1294 N N . ASP A 1 171 ? -6.198 -24.233 47.765 1.00 60.94 171 ASP A N 1
ATOM 1295 C CA . ASP A 1 171 ? -7.520 -23.835 48.265 1.00 60.94 171 ASP A CA 1
ATOM 1296 C C . ASP A 1 171 ? -8.665 -24.469 47.444 1.00 60.94 171 ASP A C 1
ATOM 1298 O O . ASP A 1 171 ? -9.368 -23.814 46.669 1.00 60.94 171 ASP A O 1
ATOM 1302 N N . LYS A 1 172 ? -8.810 -25.795 47.571 1.00 62.19 172 LYS A N 1
ATOM 1303 C CA . LYS A 1 172 ? -9.803 -26.610 46.847 1.00 62.19 172 LYS A CA 1
ATOM 1304 C C . LYS A 1 172 ? -11.248 -26.151 47.097 1.00 62.19 172 LYS A C 1
ATOM 1306 O O . LYS A 1 172 ? -12.024 -26.053 46.150 1.00 62.19 172 LYS A O 1
ATOM 1311 N N . GLU A 1 173 ? -11.565 -25.765 48.336 1.00 60.50 173 GLU A N 1
ATOM 1312 C CA . GLU A 1 173 ? -12.896 -25.271 48.736 1.00 60.50 173 GLU A CA 1
ATOM 1313 C C . GLU A 1 173 ? -13.331 -24.026 47.951 1.00 60.50 173 GLU A C 1
ATOM 1315 O O . GLU A 1 173 ? -14.519 -23.767 47.751 1.00 60.50 173 GLU A O 1
ATOM 1320 N N . SER A 1 174 ? -12.365 -23.257 47.462 1.00 66.31 174 SER A N 1
ATOM 1321 C CA . SER A 1 174 ? -12.612 -21.990 46.786 1.00 66.31 174 SER A CA 1
ATOM 1322 C C . SER A 1 174 ? -12.918 -22.142 45.306 1.00 66.31 174 SER A C 1
ATOM 1324 O O . SER A 1 174 ? -13.711 -21.375 44.763 1.00 66.31 174 SER A O 1
ATOM 1326 N N . PHE A 1 175 ? -12.326 -23.138 44.646 1.00 75.56 175 PHE A N 1
ATOM 1327 C CA . PHE A 1 175 ? -12.711 -23.493 43.280 1.00 75.56 175 PHE A CA 1
ATOM 1328 C C . PHE A 1 175 ? -14.056 -24.216 43.257 1.00 75.56 175 PHE A C 1
ATOM 1330 O O . PHE A 1 175 ? -14.880 -23.914 42.391 1.00 75.56 175 PHE A O 1
ATOM 1337 N N . ASP A 1 176 ? -14.321 -25.049 44.268 1.00 79.94 176 ASP A N 1
ATOM 1338 C CA . ASP A 1 176 ? -15.623 -25.689 44.461 1.00 79.94 176 ASP A CA 1
ATOM 1339 C C . ASP A 1 176 ? -16.746 -24.638 44.585 1.00 79.94 176 ASP A C 1
ATOM 1341 O O . ASP A 1 176 ? -17.813 -24.807 43.995 1.00 79.94 176 ASP A O 1
ATOM 1345 N N . LEU A 1 177 ? -16.507 -23.498 45.254 1.00 87.44 177 LEU A N 1
ATOM 1346 C CA . LEU A 1 177 ? -17.459 -22.377 45.282 1.00 87.44 177 LEU A CA 1
ATOM 1347 C C . LEU A 1 177 ? -17.819 -21.884 43.876 1.00 87.44 177 LEU A C 1
ATOM 1349 O O . LEU A 1 177 ? -19.002 -21.816 43.540 1.00 87.44 177 LEU A O 1
ATOM 1353 N N . PHE A 1 178 ? -16.832 -21.528 43.052 1.00 88.25 178 PHE A N 1
ATOM 1354 C CA . PHE A 1 178 ? -17.102 -20.965 41.726 1.00 88.25 178 PHE A CA 1
ATOM 1355 C C . PHE A 1 178 ? -17.751 -21.985 40.786 1.00 88.25 178 PHE A C 1
ATOM 1357 O O . PHE A 1 178 ? -18.642 -21.611 40.021 1.00 88.25 178 PHE A O 1
ATOM 1364 N N . GLU A 1 179 ? -17.379 -23.265 40.877 1.00 87.62 179 GLU A N 1
ATOM 1365 C CA . GLU A 1 179 ? -18.024 -24.339 40.114 1.00 87.62 179 GLU A CA 1
ATOM 1366 C C . GLU A 1 179 ? -19.485 -24.537 40.525 1.00 87.62 179 GLU A C 1
ATOM 1368 O O . GLU A 1 179 ? -20.359 -24.650 39.660 1.00 87.62 179 GLU A O 1
ATOM 1373 N N . GLN A 1 180 ? -19.784 -24.529 41.829 1.00 90.44 180 GLN A N 1
ATOM 1374 C CA . GLN A 1 180 ? -21.162 -24.655 42.306 1.00 90.44 180 GLN A CA 1
ATOM 1375 C C . GLN A 1 180 ? -22.005 -23.430 41.951 1.00 90.44 180 GLN A C 1
ATOM 1377 O O . GLN A 1 180 ? -23.163 -23.590 41.562 1.00 90.44 180 GLN A O 1
ATOM 1382 N N . VAL A 1 181 ? -21.444 -22.219 42.019 1.00 91.69 181 VAL A N 1
ATOM 1383 C CA . VAL A 1 181 ? -22.132 -20.989 41.594 1.00 91.69 181 VAL A CA 1
ATOM 1384 C C . VAL A 1 181 ? -22.420 -21.031 40.093 1.00 91.69 181 VAL A C 1
ATOM 1386 O O . VAL A 1 181 ? -23.563 -20.803 39.693 1.00 91.69 181 VAL A O 1
ATOM 1389 N N . LEU A 1 182 ? -21.425 -21.371 39.265 1.00 90.94 182 LEU A N 1
ATOM 1390 C CA . LEU A 1 182 ? -21.592 -21.523 37.819 1.00 90.94 182 LEU A CA 1
ATOM 1391 C C . LEU A 1 182 ? -22.660 -22.573 37.501 1.00 90.94 182 LEU A C 1
ATOM 1393 O O . LEU A 1 182 ? -23.612 -22.271 36.787 1.00 90.94 182 LEU A O 1
ATOM 1397 N N . GLY A 1 183 ? -22.565 -23.770 38.086 1.00 89.75 183 GLY A N 1
ATOM 1398 C CA . GLY A 1 183 ? -23.542 -24.840 37.882 1.00 89.75 183 GLY A CA 1
ATOM 1399 C C . GLY A 1 183 ? -24.953 -24.463 38.341 1.00 89.75 183 GLY A C 1
ATOM 1400 O O . GLY A 1 183 ? -25.934 -24.795 37.672 1.00 89.75 183 GLY A O 1
ATOM 1401 N N . CYS A 1 184 ? -25.070 -23.726 39.449 1.00 91.25 184 CYS A N 1
ATOM 1402 C CA . CYS A 1 184 ? -26.339 -23.195 39.938 1.00 91.25 184 CYS A CA 1
ATOM 1403 C C . CYS A 1 184 ? -26.942 -22.204 38.936 1.00 91.25 184 CYS A C 1
ATOM 1405 O O . CYS A 1 184 ? -28.090 -22.370 38.526 1.00 91.25 184 CYS A O 1
ATOM 1407 N N . MET A 1 185 ? -26.164 -21.223 38.472 1.00 91.94 185 MET A N 1
ATOM 1408 C CA . MET A 1 185 ? -26.641 -20.209 37.528 1.00 91.94 185 MET A CA 1
ATOM 1409 C C . MET A 1 185 ? -26.954 -20.787 36.147 1.00 91.94 185 MET A C 1
ATOM 1411 O O . MET A 1 185 ? -28.003 -20.478 35.587 1.00 91.94 185 MET A O 1
ATOM 1415 N N . SER A 1 186 ? -26.136 -21.705 35.630 1.00 89.69 186 SER A N 1
ATOM 1416 C CA . SER A 1 186 ? -26.444 -22.431 34.393 1.00 89.69 186 SER A CA 1
ATOM 1417 C C . SER A 1 186 ? -27.766 -23.202 34.491 1.00 89.69 186 SER A C 1
ATOM 1419 O O . SER A 1 186 ? -28.526 -23.244 33.525 1.00 89.69 186 SER A O 1
ATOM 1421 N N . SER A 1 187 ? -28.080 -23.767 35.662 1.00 88.25 187 SER A N 1
ATOM 1422 C CA . SER A 1 187 ? -29.361 -24.444 35.911 1.00 88.25 187 SER A CA 1
ATOM 1423 C C . SER A 1 187 ? -30.528 -23.453 36.001 1.00 88.25 187 SER A C 1
ATOM 1425 O O . SER A 1 187 ? -31.584 -23.689 35.422 1.00 88.25 187 SER A O 1
ATOM 1427 N N . VAL A 1 188 ? -30.335 -22.303 36.661 1.00 88.25 188 VAL A N 1
ATOM 1428 C CA . VAL A 1 188 ? -31.334 -21.218 36.701 1.00 88.25 188 VAL A CA 1
ATOM 1429 C C . VAL A 1 188 ? -31.686 -20.752 35.288 1.00 88.25 188 VAL A C 1
ATOM 1431 O O . VAL A 1 188 ? -32.864 -20.656 34.942 1.00 88.25 188 VAL A O 1
ATOM 1434 N N . PHE A 1 189 ? -30.676 -20.478 34.463 1.00 87.75 189 PHE A N 1
ATOM 1435 C CA . PHE A 1 189 ? -30.876 -19.908 33.133 1.00 87.75 189 PHE A CA 1
ATOM 1436 C C . PHE A 1 189 ? -31.383 -20.922 32.109 1.00 87.75 189 PHE A C 1
ATOM 1438 O O . PHE A 1 189 ? -32.111 -20.527 31.200 1.00 87.75 189 PHE A O 1
ATOM 1445 N N . SER A 1 190 ? -31.074 -22.213 32.269 1.00 85.69 190 SER A N 1
ATOM 1446 C CA . SER A 1 190 ? -31.639 -23.267 31.417 1.00 85.69 190 SER A CA 1
ATOM 1447 C C . SER A 1 190 ? -33.128 -23.500 31.685 1.00 85.69 190 SER A C 1
ATOM 1449 O O . SER A 1 190 ? -33.886 -23.751 30.750 1.00 85.69 190 SER A O 1
ATOM 1451 N N . ILE A 1 191 ? -33.566 -23.361 32.941 1.00 84.19 191 ILE A N 1
ATOM 1452 C CA . ILE A 1 191 ? -34.971 -23.517 33.339 1.00 84.19 191 ILE A CA 1
ATOM 1453 C C . ILE A 1 191 ? -35.792 -22.270 33.001 1.00 84.19 191 ILE A C 1
ATOM 1455 O O . ILE A 1 191 ? -36.914 -22.378 32.506 1.00 84.19 191 ILE A O 1
ATOM 1459 N N . ASN A 1 192 ? -35.258 -21.079 33.280 1.00 81.56 192 ASN A N 1
ATOM 1460 C CA . ASN A 1 192 ? -35.943 -19.822 33.011 1.00 81.56 192 ASN A CA 1
ATOM 1461 C C . ASN A 1 192 ? -34.953 -18.715 32.629 1.00 81.56 192 ASN A C 1
ATOM 1463 O O . ASN A 1 192 ? -34.342 -18.056 33.475 1.00 81.56 192 ASN A O 1
ATOM 1467 N N . THR A 1 193 ? -34.884 -18.430 31.332 1.00 78.94 193 THR A N 1
ATOM 1468 C CA . THR A 1 193 ? -34.020 -17.387 30.761 1.00 78.94 193 THR A CA 1
ATOM 1469 C C . THR A 1 193 ? -34.421 -15.962 31.161 1.00 78.94 193 THR A C 1
ATOM 1471 O O . THR A 1 193 ? -33.657 -15.028 30.953 1.00 78.94 193 THR A O 1
ATOM 1474 N N . ARG A 1 194 ? -35.612 -15.757 31.746 1.00 81.25 194 ARG A N 1
ATOM 1475 C CA . ARG A 1 194 ? -36.127 -14.434 32.152 1.00 81.25 194 ARG A CA 1
ATOM 1476 C C . ARG A 1 194 ? -36.052 -14.177 33.654 1.00 81.25 194 ARG A C 1
ATOM 1478 O O . ARG A 1 194 ? -36.610 -13.190 34.134 1.00 81.25 194 ARG A O 1
ATOM 1485 N N . THR A 1 195 ? -35.373 -15.044 34.402 1.00 81.38 195 THR A N 1
ATOM 1486 C CA . THR A 1 195 ? -35.359 -15.039 35.873 1.00 81.38 195 THR A CA 1
ATOM 1487 C C . THR A 1 195 ? -35.050 -13.665 36.486 1.00 81.38 195 THR A C 1
ATOM 1489 O O . THR A 1 195 ? -35.706 -13.250 37.440 1.00 81.38 195 THR A O 1
ATOM 1492 N N . PHE A 1 196 ? -34.111 -12.916 35.905 1.00 85.94 196 PHE A N 1
ATOM 1493 C CA . PHE A 1 196 ? -33.678 -11.610 36.413 1.00 85.94 196 PHE A CA 1
ATOM 1494 C C . PHE A 1 196 ? -34.226 -10.411 35.625 1.00 85.94 196 PHE A C 1
ATOM 1496 O O . PHE A 1 196 ? -33.738 -9.294 35.786 1.00 85.94 196 PHE A O 1
ATOM 1503 N N . PHE A 1 197 ? -35.249 -10.593 34.785 1.00 83.69 197 PHE A N 1
ATOM 1504 C CA . PHE A 1 197 ? -35.756 -9.491 33.954 1.00 83.69 197 PHE A CA 1
ATOM 1505 C C . PHE A 1 197 ? -36.546 -8.447 34.747 1.00 83.69 197 PHE A C 1
ATOM 1507 O O . PHE A 1 197 ? -36.628 -7.292 34.343 1.00 83.69 197 PHE A O 1
ATOM 1514 N N . ASN A 1 198 ? -37.065 -8.840 35.911 1.00 82.88 198 ASN A N 1
ATOM 1515 C CA . ASN A 1 198 ? -37.746 -7.947 36.847 1.00 82.88 198 ASN A CA 1
ATOM 1516 C C . ASN A 1 198 ? -36.772 -7.236 37.809 1.00 82.88 198 ASN A C 1
ATOM 1518 O O . ASN A 1 198 ? -37.214 -6.521 38.707 1.00 82.88 198 ASN A O 1
ATOM 1522 N N . ALA A 1 199 ? -35.459 -7.460 37.677 1.00 84.12 199 ALA A N 1
ATOM 1523 C CA . ALA A 1 199 ? -34.459 -6.761 38.475 1.00 84.12 199 ALA A CA 1
ATOM 1524 C C . ALA A 1 199 ? -34.343 -5.293 38.038 1.00 84.12 199 ALA A C 1
ATOM 1526 O O . ALA A 1 199 ? -34.370 -4.977 36.849 1.00 84.12 199 ALA A O 1
ATOM 1527 N N . GLY A 1 200 ? -34.170 -4.391 39.007 1.00 83.31 200 GLY A N 1
ATOM 1528 C CA . GLY A 1 200 ? -33.879 -2.990 38.716 1.00 83.31 200 GLY A CA 1
ATOM 1529 C C . GLY A 1 200 ? -32.529 -2.826 38.013 1.00 83.31 200 GLY A C 1
ATOM 1530 O O . GLY A 1 200 ? -31.581 -3.564 38.288 1.00 83.31 200 GLY A O 1
ATOM 1531 N N . VAL A 1 201 ? -32.429 -1.819 37.144 1.00 85.06 201 VAL A N 1
ATOM 1532 C CA . VAL A 1 201 ? -31.218 -1.518 36.359 1.00 85.06 201 VAL A CA 1
ATOM 1533 C C . VAL A 1 201 ? -29.999 -1.312 37.257 1.00 85.06 201 VAL A C 1
ATOM 1535 O O . VAL A 1 201 ? -28.927 -1.818 36.952 1.00 85.06 201 VAL A O 1
ATOM 1538 N N . ASP A 1 202 ? -30.162 -0.644 38.402 1.00 86.31 202 ASP A N 1
ATOM 1539 C CA . ASP A 1 202 ? -29.070 -0.410 39.354 1.00 86.31 202 ASP A CA 1
ATOM 1540 C C . ASP A 1 202 ? -28.516 -1.692 39.976 1.00 86.31 202 ASP A C 1
ATOM 1542 O O . ASP A 1 202 ? -27.331 -1.763 40.302 1.00 86.31 202 ASP A O 1
ATOM 1546 N N . LEU A 1 203 ? -29.368 -2.706 40.140 1.00 89.38 203 LEU A N 1
ATOM 1547 C CA . LEU A 1 203 ? -28.986 -4.001 40.690 1.00 89.38 203 LEU A CA 1
ATOM 1548 C C . LEU A 1 203 ? -28.113 -4.765 39.692 1.00 89.38 203 LEU A C 1
ATOM 1550 O O . LEU A 1 203 ? -27.058 -5.285 40.056 1.00 89.38 203 LEU A O 1
ATOM 1554 N N . TRP A 1 204 ? -28.536 -4.760 38.426 1.00 91.12 204 TRP A N 1
ATOM 1555 C CA . TRP A 1 204 ? -27.759 -5.293 37.315 1.00 91.12 204 TRP A CA 1
ATOM 1556 C C . TRP A 1 204 ? -26.456 -4.529 37.111 1.00 91.12 204 TRP A C 1
ATOM 1558 O O . TRP A 1 204 ? -25.415 -5.164 37.004 1.00 91.12 204 TRP A O 1
ATOM 1568 N N . ALA A 1 205 ? -26.485 -3.194 37.125 1.00 89.06 205 ALA A N 1
ATOM 1569 C CA . ALA A 1 205 ? -25.299 -2.360 36.962 1.00 89.06 205 ALA A CA 1
ATOM 1570 C C . ALA A 1 205 ? -24.241 -2.670 38.029 1.00 89.06 205 ALA A C 1
ATOM 1572 O O . ALA A 1 205 ? -23.078 -2.881 37.699 1.00 89.06 205 ALA A O 1
ATOM 1573 N N . SER A 1 206 ? -24.642 -2.771 39.301 1.00 90.62 206 SER A N 1
ATOM 1574 C CA . SER A 1 206 ? -23.721 -3.117 40.389 1.00 90.62 206 SER A CA 1
ATOM 1575 C C . SER A 1 206 ? -23.133 -4.527 40.250 1.00 90.62 206 SER A C 1
ATOM 1577 O O . SER A 1 206 ? -21.963 -4.714 40.558 1.00 90.62 206 SER A O 1
ATOM 1579 N N . CYS A 1 207 ? -23.903 -5.513 39.776 1.00 92.19 207 CYS A N 1
ATOM 1580 C CA . CYS A 1 207 ? -23.374 -6.855 39.503 1.00 92.19 207 CYS A CA 1
ATOM 1581 C C . CYS A 1 207 ? -22.439 -6.858 38.283 1.00 92.19 207 CYS A C 1
ATOM 1583 O O . CYS A 1 207 ? -21.360 -7.441 38.336 1.00 92.19 207 CYS A O 1
ATOM 1585 N N . ALA A 1 208 ? -22.835 -6.194 37.195 1.00 91.62 208 ALA A N 1
ATOM 1586 C CA . ALA A 1 208 ? -22.084 -6.144 35.946 1.00 91.62 208 ALA A CA 1
ATOM 1587 C C . ALA A 1 208 ? -20.708 -5.499 36.136 1.00 91.62 208 ALA A C 1
ATOM 1589 O O . ALA A 1 208 ? -19.737 -6.032 35.619 1.00 91.62 208 ALA A O 1
ATOM 1590 N N . ILE A 1 209 ? -20.601 -4.416 36.915 1.00 92.19 209 ILE A N 1
ATOM 1591 C CA . ILE A 1 209 ? -19.315 -3.759 37.204 1.00 92.19 209 ILE A CA 1
ATOM 1592 C C . ILE A 1 209 ? -18.320 -4.741 37.837 1.00 92.19 209 ILE A C 1
ATOM 1594 O O . ILE A 1 209 ? -17.191 -4.846 37.370 1.00 92.19 209 ILE A O 1
ATOM 1598 N N . GLU A 1 210 ? -18.745 -5.512 38.842 1.00 92.69 210 GLU A N 1
ATOM 1599 C CA . GLU A 1 210 ? -17.876 -6.500 39.500 1.00 92.69 210 GLU A CA 1
ATOM 1600 C C . GLU A 1 210 ? -17.447 -7.618 38.540 1.00 92.69 210 GLU A C 1
ATOM 1602 O O . GLU A 1 210 ? -16.298 -8.058 38.563 1.00 92.69 210 GLU A O 1
ATOM 1607 N N . VAL A 1 211 ? -18.350 -8.054 37.655 1.00 91.56 211 VAL A N 1
ATOM 1608 C CA . VAL A 1 211 ? -18.043 -9.062 36.629 1.00 91.56 211 VAL A CA 1
ATOM 1609 C C . VAL A 1 211 ? -17.095 -8.506 35.560 1.00 91.56 211 VAL A C 1
ATOM 1611 O O . VAL A 1 211 ? -16.184 -9.214 35.142 1.00 91.56 211 VAL A O 1
ATOM 1614 N N . ILE A 1 212 ? -17.250 -7.241 35.152 1.00 91.44 212 ILE A N 1
ATOM 1615 C CA . ILE A 1 212 ? -16.328 -6.566 34.226 1.00 91.44 212 ILE A CA 1
ATOM 1616 C C . ILE A 1 212 ? -14.932 -6.501 34.842 1.00 91.44 212 ILE A C 1
ATOM 1618 O O . ILE A 1 212 ? -13.971 -6.932 34.208 1.00 91.44 212 ILE A O 1
ATOM 1622 N N . SER A 1 213 ? -14.811 -6.033 36.086 1.00 89.81 213 SER A N 1
ATOM 1623 C CA . SER A 1 213 ? -13.521 -5.955 36.778 1.00 89.81 213 SER A CA 1
ATOM 1624 C C . SER A 1 213 ? -12.863 -7.327 36.950 1.00 89.81 213 SER A C 1
ATOM 1626 O O . SER A 1 213 ? -11.645 -7.443 36.821 1.00 89.81 213 SER A O 1
ATOM 1628 N N . LEU A 1 214 ? -13.655 -8.379 37.190 1.00 87.88 214 LEU A N 1
ATOM 1629 C CA . LEU A 1 214 ? -13.172 -9.760 37.188 1.00 87.88 214 LEU A CA 1
ATOM 1630 C C . LEU A 1 214 ? -12.642 -10.165 35.802 1.00 87.88 214 LEU A C 1
ATOM 1632 O O . LEU A 1 214 ? -11.504 -10.617 35.695 1.00 87.88 214 LEU A O 1
ATOM 1636 N N . ALA A 1 215 ? -13.427 -9.963 34.741 1.00 86.56 215 ALA A N 1
ATOM 1637 C CA . ALA A 1 215 ? -13.058 -10.330 33.373 1.00 86.56 215 ALA A CA 1
ATOM 1638 C C . ALA A 1 215 ? -11.795 -9.601 32.880 1.00 86.56 215 ALA A C 1
ATOM 1640 O O . ALA A 1 215 ? -10.969 -10.202 32.204 1.00 86.56 215 ALA A O 1
ATOM 1641 N N . GLN A 1 216 ? -11.586 -8.342 33.279 1.00 84.94 216 GLN A N 1
ATOM 1642 C CA . GLN A 1 216 ? -10.373 -7.577 32.956 1.00 84.94 216 GLN A CA 1
ATOM 1643 C C . GLN A 1 216 ? -9.083 -8.187 33.546 1.00 84.94 216 GLN A C 1
ATOM 1645 O O . GLN A 1 216 ? -7.990 -7.886 33.067 1.00 84.94 216 GLN A O 1
ATOM 1650 N N . LYS A 1 217 ? -9.178 -9.003 34.607 1.00 82.56 217 LYS A N 1
ATOM 1651 C CA . LYS A 1 217 ? -8.022 -9.586 35.316 1.00 82.56 217 LYS A CA 1
ATOM 1652 C C . LYS A 1 217 ? -7.808 -11.075 35.055 1.00 82.56 217 LYS A C 1
ATOM 1654 O O . LYS A 1 217 ? -6.726 -11.577 35.346 1.00 82.56 217 LYS A O 1
ATOM 1659 N N . VAL A 1 218 ? -8.813 -11.779 34.546 1.00 75.44 218 VAL A N 1
ATOM 1660 C CA . VAL A 1 218 ? -8.784 -13.232 34.345 1.00 75.44 218 VAL A CA 1
ATOM 1661 C C . VAL A 1 218 ? -8.400 -13.535 32.894 1.00 75.44 218 VAL A C 1
ATOM 1663 O O . VAL A 1 218 ? -9.069 -13.065 31.985 1.00 75.44 218 VAL A O 1
ATOM 1666 N N . SER A 1 219 ? -7.347 -14.328 32.658 1.00 63.34 219 SER A N 1
ATOM 1667 C CA . SER A 1 219 ? -7.021 -14.854 31.320 1.00 63.34 219 SER A CA 1
ATOM 1668 C C . SER A 1 219 ? -7.453 -16.324 31.211 1.00 63.34 219 SER A C 1
ATOM 1670 O O . SER A 1 219 ? -7.160 -17.092 32.130 1.00 63.34 219 SER A O 1
ATOM 1672 N N . PRO A 1 220 ? -8.103 -16.763 30.112 1.00 53.41 220 PRO A N 1
ATOM 1673 C CA . PRO A 1 220 ? -8.596 -18.140 29.989 1.00 53.41 220 PRO A CA 1
ATOM 1674 C C . PRO A 1 220 ? -7.489 -19.196 29.847 1.00 53.41 220 PRO A C 1
ATOM 1676 O O . PRO A 1 220 ? -7.753 -20.380 30.052 1.00 53.41 220 PRO A O 1
ATOM 1679 N N . ASN A 1 221 ? -6.258 -18.783 29.518 1.00 51.00 221 ASN A N 1
ATOM 1680 C CA . ASN A 1 221 ? -5.109 -19.682 29.349 1.00 51.00 221 ASN A CA 1
ATOM 1681 C C . ASN A 1 221 ? -4.292 -19.906 30.623 1.00 51.00 221 ASN A C 1
ATOM 1683 O O . ASN A 1 221 ? -3.410 -20.768 30.636 1.00 51.00 221 ASN A O 1
ATOM 1687 N N . ASP A 1 222 ? -4.576 -19.163 31.687 1.00 54.84 222 ASP A N 1
ATOM 1688 C CA . ASP A 1 222 ? -4.035 -19.479 32.996 1.00 54.84 222 ASP A CA 1
ATOM 1689 C C . ASP A 1 222 ? -4.972 -20.473 33.681 1.00 54.84 222 ASP A C 1
ATOM 1691 O O . ASP A 1 222 ? -6.171 -20.264 33.676 1.00 54.84 222 ASP A O 1
ATOM 1695 N N . ARG A 1 223 ? -4.404 -21.561 34.224 1.00 59.53 223 ARG A N 1
ATOM 1696 C CA . ARG A 1 223 ? -4.890 -22.446 35.315 1.00 59.53 223 ARG A CA 1
ATOM 1697 C C . ARG A 1 223 ? -6.417 -22.688 35.408 1.00 59.53 223 ARG A C 1
ATOM 1699 O O . ARG A 1 223 ? -7.194 -21.757 35.551 1.00 59.53 223 ARG A O 1
ATOM 1706 N N . SER A 1 224 ? -6.844 -23.949 35.540 1.00 55.78 224 SER A N 1
ATOM 1707 C CA . SER A 1 224 ? -8.258 -24.405 35.614 1.00 55.78 224 SER A CA 1
ATOM 1708 C C . SER A 1 224 ? -9.255 -23.504 36.373 1.00 55.78 224 SER A C 1
ATOM 1710 O O . SER A 1 224 ? -10.383 -23.310 35.923 1.00 55.78 224 SER A O 1
ATOM 1712 N N . GLY A 1 225 ? -8.848 -22.910 37.496 1.00 59.41 225 GLY A N 1
ATOM 1713 C CA . GLY A 1 225 ? -9.657 -21.974 38.276 1.00 59.41 225 GLY A CA 1
ATOM 1714 C C . GLY A 1 225 ? -10.037 -20.657 37.588 1.00 59.41 225 GLY A C 1
ATOM 1715 O O . GLY A 1 225 ? -11.139 -20.146 37.790 1.00 59.41 225 GLY A O 1
ATOM 1716 N N . CYS A 1 226 ? -9.160 -20.112 36.747 1.00 72.81 226 CYS A N 1
ATOM 1717 C CA . CYS A 1 226 ? -9.456 -18.914 35.961 1.00 72.81 226 CYS A CA 1
ATOM 1718 C C . CYS A 1 226 ? -10.465 -19.228 34.849 1.00 72.81 226 CYS A C 1
ATOM 1720 O O . CYS A 1 226 ? -11.308 -18.391 34.543 1.00 72.81 226 CYS A O 1
ATOM 1722 N N . THR A 1 227 ? -10.469 -20.457 34.320 1.00 78.19 227 THR A N 1
ATOM 1723 C CA . THR A 1 227 ? -11.466 -20.905 33.336 1.00 78.19 227 THR A CA 1
ATOM 1724 C C . THR A 1 227 ? -12.882 -20.937 33.927 1.00 78.19 227 THR A C 1
ATOM 1726 O O . THR A 1 227 ? -13.827 -20.498 33.275 1.00 78.19 227 THR A O 1
ATOM 1729 N N . VAL A 1 228 ? -13.055 -21.400 35.173 1.00 82.81 228 VAL A N 1
ATOM 1730 C CA . VAL A 1 228 ? -14.373 -21.419 35.845 1.00 82.81 228 VAL A CA 1
ATOM 1731 C C . VAL A 1 228 ? -14.890 -20.000 36.095 1.00 82.81 228 VAL A C 1
ATOM 1733 O O . VAL A 1 228 ? -16.049 -19.707 35.798 1.00 82.81 228 VAL A O 1
ATOM 1736 N N . LEU A 1 229 ? -14.029 -19.100 36.581 1.00 85.50 229 LEU A N 1
ATOM 1737 C CA . LEU A 1 229 ? -14.366 -17.685 36.783 1.00 85.50 229 LEU A CA 1
ATOM 1738 C C . LEU A 1 229 ? -14.717 -16.979 35.468 1.00 85.50 229 LEU A C 1
ATOM 1740 O O . LEU A 1 229 ? -15.681 -16.216 35.419 1.00 85.50 229 LEU A O 1
ATOM 1744 N N . TRP A 1 230 ? -13.972 -17.267 34.401 1.00 84.56 230 TRP A N 1
ATOM 1745 C CA . TRP A 1 230 ? -14.244 -16.755 33.061 1.00 84.56 230 TRP A CA 1
ATOM 1746 C C . TRP A 1 230 ? -15.613 -17.210 32.545 1.00 84.56 230 TRP A C 1
ATOM 1748 O O . TRP A 1 230 ? -16.416 -16.391 32.099 1.00 84.56 230 TRP A O 1
ATOM 1758 N N . ASN A 1 231 ? -15.921 -18.504 32.680 1.00 86.69 231 ASN A N 1
ATOM 1759 C CA . ASN A 1 231 ? -17.210 -19.072 32.283 1.00 86.69 231 ASN A CA 1
ATOM 1760 C C . ASN A 1 231 ? -18.371 -18.513 33.115 1.00 86.69 231 ASN A C 1
ATOM 1762 O O . ASN A 1 231 ? -19.444 -18.258 32.569 1.00 86.69 231 ASN A O 1
ATOM 1766 N N . LEU A 1 232 ? -18.162 -18.283 34.415 1.00 88.38 232 LEU A N 1
ATOM 1767 C CA . LEU A 1 232 ? -19.138 -17.613 35.274 1.00 88.38 232 LEU A CA 1
ATOM 1768 C C . LEU A 1 232 ? -19.399 -16.180 34.804 1.00 88.38 232 LEU A C 1
ATOM 1770 O O . LEU A 1 232 ? -20.558 -15.790 34.670 1.00 88.38 232 LEU A O 1
ATOM 1774 N N . GLY A 1 233 ? -18.343 -15.422 34.501 1.00 88.88 233 GLY A N 1
ATOM 1775 C CA . GLY A 1 233 ? -18.473 -14.076 33.949 1.00 88.88 233 GLY A CA 1
ATOM 1776 C C . GLY A 1 233 ? -19.247 -14.061 32.631 1.00 88.88 233 GLY A C 1
ATOM 1777 O O . GLY A 1 233 ? -20.204 -13.299 32.497 1.00 88.88 233 GLY A O 1
ATOM 1778 N N . ASN A 1 234 ? -18.909 -14.963 31.704 1.00 89.19 234 ASN A N 1
ATOM 1779 C CA . ASN A 1 234 ? -19.587 -15.065 30.411 1.00 89.19 234 ASN A CA 1
ATOM 1780 C C . ASN A 1 234 ? -21.074 -15.437 30.571 1.00 89.19 234 ASN A C 1
ATOM 1782 O O . ASN A 1 234 ? -21.941 -14.785 29.998 1.00 89.19 234 ASN A O 1
ATOM 1786 N N . CYS A 1 235 ? -21.381 -16.414 31.431 1.00 89.88 235 CYS A N 1
ATOM 1787 C CA . CYS A 1 235 ? -22.749 -16.831 31.758 1.00 89.88 235 CYS A CA 1
ATOM 1788 C C . CYS A 1 235 ? -23.599 -15.660 32.290 1.00 89.88 235 CYS A C 1
ATOM 1790 O O . CYS A 1 235 ? -24.740 -15.461 31.870 1.00 89.88 235 CYS A O 1
ATOM 1792 N N . LEU A 1 236 ? -23.037 -14.835 33.181 1.00 91.38 236 LEU A N 1
ATOM 1793 C CA . LEU A 1 236 ? -23.726 -13.657 33.717 1.00 91.38 236 LEU A CA 1
ATOM 1794 C C . LEU A 1 236 ? -23.886 -12.544 32.672 1.00 91.38 236 LEU A C 1
ATOM 1796 O O . LEU A 1 236 ? -24.935 -11.899 32.621 1.00 91.38 236 LEU A O 1
ATOM 1800 N N . PHE A 1 237 ? -22.885 -12.328 31.819 1.00 92.62 237 PHE A N 1
ATOM 1801 C CA . PHE A 1 237 ? -22.961 -11.358 30.729 1.00 92.62 237 PHE A CA 1
ATOM 1802 C C . PHE A 1 237 ? -23.979 -11.737 29.652 1.00 92.62 237 PHE A C 1
ATOM 1804 O O . PHE A 1 237 ? -24.698 -10.856 29.183 1.00 92.62 237 PHE A O 1
ATOM 1811 N N . GLU A 1 238 ? -24.126 -13.016 29.303 1.00 91.31 238 GLU A N 1
ATOM 1812 C CA . GLU A 1 238 ? -25.157 -13.477 28.359 1.00 91.31 238 GLU A CA 1
ATOM 1813 C C . GLU A 1 238 ? -26.568 -13.150 28.868 1.00 91.31 238 GLU A C 1
ATOM 1815 O O . GLU A 1 238 ? -27.445 -12.696 28.120 1.00 91.31 238 GLU A O 1
ATOM 1820 N N . GLN A 1 239 ? -26.784 -13.313 30.173 1.00 91.00 239 GLN A N 1
ATOM 1821 C CA . GLN A 1 239 ? -28.048 -12.954 30.808 1.00 91.00 239 GLN A CA 1
ATOM 1822 C C . GLN A 1 239 ? -28.244 -11.448 30.914 1.00 91.00 239 GLN A C 1
ATOM 1824 O O . GLN A 1 239 ? -29.354 -10.967 30.688 1.00 91.00 239 GLN A O 1
ATOM 1829 N N . PHE A 1 240 ? -27.185 -10.692 31.200 1.00 92.38 240 PHE A N 1
ATOM 1830 C CA . PHE A 1 240 ? -27.253 -9.236 31.208 1.00 92.38 240 PHE A CA 1
ATOM 1831 C C . PHE A 1 240 ? -27.554 -8.676 29.807 1.00 92.38 240 PHE A C 1
ATOM 1833 O O . PHE A 1 240 ? -28.440 -7.835 29.657 1.00 92.38 240 PHE A O 1
ATOM 1840 N N . SER A 1 241 ? -26.909 -9.205 28.763 1.00 92.12 241 SER A N 1
ATOM 1841 C CA . SER A 1 241 ? -27.212 -8.901 27.357 1.00 92.12 241 SER A CA 1
ATOM 1842 C C . SER A 1 241 ? -28.683 -9.178 27.034 1.00 92.12 241 SER A C 1
ATOM 1844 O O . SER A 1 241 ? -29.377 -8.327 26.468 1.00 92.12 241 SER A O 1
ATOM 1846 N N . SER A 1 242 ? -29.190 -10.342 27.456 1.00 90.81 242 SER A N 1
ATOM 1847 C CA . SER A 1 242 ? -30.590 -10.735 27.267 1.00 90.81 242 SER A CA 1
ATOM 1848 C C . SER A 1 242 ? -31.556 -9.802 28.002 1.00 90.81 242 SER A C 1
ATOM 1850 O O . SER A 1 242 ? -32.557 -9.380 27.423 1.00 90.81 242 SER A O 1
ATOM 1852 N N . PHE A 1 243 ? -31.240 -9.420 29.242 1.00 91.56 243 PHE A N 1
ATOM 1853 C CA . PHE A 1 243 ? -31.999 -8.426 30.000 1.00 91.56 243 PHE A CA 1
ATOM 1854 C C . PHE A 1 243 ? -32.096 -7.099 29.239 1.00 91.56 243 PHE A C 1
ATOM 1856 O O . PHE A 1 243 ? -33.202 -6.604 29.028 1.00 91.56 243 PHE A O 1
ATOM 1863 N N . LEU A 1 244 ? -30.967 -6.562 28.761 1.00 90.31 244 LEU A N 1
ATOM 1864 C CA . LEU A 1 244 ? -30.931 -5.307 28.002 1.00 90.31 244 LEU A CA 1
ATOM 1865 C C . LEU A 1 244 ? -31.750 -5.386 26.706 1.00 90.31 244 LEU A C 1
ATOM 1867 O O . LEU A 1 244 ? -32.425 -4.425 26.347 1.00 90.31 244 LEU A O 1
ATOM 1871 N N . ARG A 1 245 ? -31.725 -6.534 26.020 1.00 88.81 245 ARG A N 1
ATOM 1872 C CA . ARG A 1 245 ? -32.455 -6.758 24.762 1.00 88.81 245 ARG A CA 1
ATOM 1873 C C . ARG A 1 245 ? -33.976 -6.777 24.926 1.00 88.81 245 ARG A C 1
ATOM 1875 O O . ARG A 1 245 ? -34.694 -6.408 24.001 1.00 88.81 245 ARG A O 1
ATOM 1882 N N . PHE A 1 246 ? -34.477 -7.288 26.048 1.00 86.31 246 PHE A N 1
ATOM 1883 C CA . PHE A 1 246 ? -35.912 -7.526 26.251 1.00 86.31 246 PHE A CA 1
ATOM 1884 C C . PHE A 1 246 ? -36.548 -6.593 27.285 1.00 86.31 246 PHE A C 1
ATOM 1886 O O . PHE A 1 246 ? -37.730 -6.747 27.601 1.00 86.31 246 PHE A O 1
ATOM 1893 N N . TYR A 1 247 ? -35.794 -5.631 27.817 1.00 83.06 247 TYR A N 1
ATOM 1894 C CA . TYR A 1 247 ? -36.319 -4.685 28.788 1.00 83.06 247 TYR A CA 1
ATOM 1895 C C . TYR A 1 247 ? -37.417 -3.805 28.179 1.00 83.06 247 TYR A C 1
ATOM 1897 O O . TYR A 1 247 ? -37.284 -3.283 27.074 1.00 83.06 247 TYR A O 1
ATOM 1905 N N . ALA A 1 248 ? -38.508 -3.610 28.922 1.00 74.88 248 ALA A N 1
ATOM 1906 C CA . ALA A 1 248 ? -39.709 -2.955 28.405 1.00 74.88 248 ALA A CA 1
ATOM 1907 C C . ALA A 1 248 ? -39.507 -1.469 28.056 1.00 74.88 248 ALA A C 1
ATOM 1909 O O . ALA A 1 248 ? -40.182 -0.957 27.166 1.00 74.88 248 ALA A O 1
ATOM 1910 N N . ASN A 1 249 ? -38.592 -0.771 28.742 1.00 80.06 249 ASN A N 1
ATOM 1911 C CA . ASN A 1 249 ? -38.302 0.640 28.477 1.00 80.06 249 ASN A CA 1
ATOM 1912 C C . ASN A 1 249 ? -36.786 0.920 28.441 1.00 80.06 249 ASN A C 1
ATOM 1914 O O . ASN A 1 249 ? -36.225 1.414 29.425 1.00 80.06 249 ASN A O 1
ATOM 1918 N N . PRO A 1 250 ? -36.105 0.607 27.323 1.00 78.94 250 PRO A N 1
ATOM 1919 C CA . PRO A 1 250 ? -34.655 0.767 27.176 1.00 78.94 250 PRO A CA 1
ATOM 1920 C C . PRO A 1 250 ? -34.168 2.206 27.400 1.00 78.94 250 PRO A C 1
ATOM 1922 O O . PRO A 1 250 ? -33.059 2.415 27.887 1.00 78.94 250 PRO A O 1
ATOM 1925 N N . LYS A 1 251 ? -35.027 3.212 27.160 1.00 80.81 251 LYS A N 1
ATOM 1926 C CA . LYS A 1 251 ? -34.706 4.629 27.410 1.00 80.81 251 LYS A CA 1
ATOM 1927 C C . LYS A 1 251 ? -34.340 4.894 28.873 1.00 80.81 251 LYS A C 1
ATOM 1929 O O . LYS A 1 251 ? -33.437 5.677 29.147 1.00 80.81 251 LYS A O 1
ATOM 1934 N N . ASN A 1 252 ? -35.004 4.207 29.806 1.00 83.50 252 ASN A N 1
ATOM 1935 C CA . ASN A 1 252 ? -34.756 4.358 31.242 1.00 83.50 252 ASN A CA 1
ATOM 1936 C C . ASN A 1 252 ? -33.427 3.726 31.685 1.00 83.50 252 ASN A C 1
ATOM 1938 O O . ASN A 1 252 ? -32.906 4.092 32.733 1.00 83.50 252 ASN A O 1
ATOM 1942 N N . ILE A 1 253 ? -32.878 2.786 30.907 1.00 85.88 253 ILE A N 1
ATOM 1943 C CA . ILE A 1 253 ? -31.572 2.169 31.180 1.00 85.88 253 ILE A CA 1
ATOM 1944 C C . ILE A 1 253 ? -30.434 3.073 30.708 1.00 85.88 253 ILE A C 1
ATOM 1946 O O . ILE A 1 253 ? -29.387 3.124 31.350 1.00 85.88 253 ILE A O 1
ATOM 1950 N N . PHE A 1 254 ? -30.644 3.783 29.597 1.00 89.88 254 PHE A N 1
ATOM 1951 C CA . PHE A 1 254 ? -29.591 4.461 28.847 1.00 89.88 254 PHE A CA 1
ATOM 1952 C C . PHE A 1 254 ? -28.676 5.332 29.710 1.00 89.88 254 PHE A C 1
ATOM 1954 O O . PHE A 1 254 ? -27.459 5.184 29.665 1.00 89.88 254 PHE A O 1
ATOM 1961 N N . ARG A 1 255 ? -29.249 6.214 30.537 1.00 89.19 255 ARG A N 1
ATOM 1962 C CA . ARG A 1 255 ? -28.461 7.142 31.358 1.00 89.19 255 ARG A CA 1
ATOM 1963 C C . ARG A 1 255 ? -27.606 6.408 32.391 1.00 89.19 255 ARG A C 1
ATOM 1965 O O . ARG A 1 255 ? -26.403 6.627 32.447 1.00 89.19 255 ARG A O 1
ATOM 1972 N N . THR A 1 256 ? -28.201 5.475 33.135 1.00 89.38 256 THR A N 1
ATOM 1973 C CA . THR A 1 256 ? -27.479 4.637 34.106 1.00 89.38 256 THR A CA 1
ATOM 1974 C C . THR A 1 256 ? -26.385 3.810 33.432 1.00 89.38 256 THR A C 1
ATOM 1976 O O . THR A 1 256 ? -25.305 3.644 33.995 1.00 89.38 256 THR A O 1
ATOM 1979 N N . PHE A 1 257 ? -26.638 3.314 32.218 1.00 93.00 257 PHE A N 1
ATOM 1980 C CA . PHE A 1 257 ? -25.652 2.571 31.438 1.00 93.00 257 PHE A CA 1
ATOM 1981 C C . PHE A 1 257 ? -24.459 3.454 31.053 1.00 93.00 257 PHE A C 1
ATOM 1983 O O . PHE A 1 257 ? -23.317 3.077 31.314 1.00 93.00 257 PHE A O 1
ATOM 1990 N N . VAL A 1 258 ? -24.712 4.641 30.489 1.00 92.19 258 VAL A N 1
ATOM 1991 C CA . VAL A 1 258 ? -23.663 5.600 30.101 1.00 92.19 258 VAL A CA 1
ATOM 1992 C C . VAL A 1 258 ? -22.851 6.067 31.312 1.00 92.19 258 VAL A C 1
ATOM 1994 O O . VAL A 1 258 ? -21.630 6.130 31.226 1.00 92.19 258 VAL A O 1
ATOM 1997 N N . ASP A 1 259 ? -23.503 6.337 32.444 1.00 91.06 259 ASP A N 1
ATOM 1998 C CA . ASP A 1 259 ? -22.839 6.900 33.626 1.00 91.06 259 ASP A CA 1
ATOM 1999 C C . ASP A 1 259 ? -22.040 5.865 34.434 1.00 91.06 259 ASP A C 1
ATOM 2001 O O . ASP A 1 259 ? -21.051 6.223 35.073 1.00 91.06 259 ASP A O 1
ATOM 2005 N N . ARG A 1 260 ? -22.464 4.591 34.456 1.00 90.75 260 ARG A N 1
ATOM 2006 C CA . ARG A 1 260 ? -21.894 3.574 35.366 1.00 90.75 260 ARG A CA 1
ATOM 2007 C C . ARG A 1 260 ? -21.228 2.387 34.676 1.00 90.75 260 ARG A C 1
ATOM 2009 O O . ARG A 1 260 ? -20.344 1.781 35.272 1.00 90.75 260 ARG A O 1
ATOM 2016 N N . ILE A 1 261 ? -21.676 2.010 33.478 1.00 93.19 261 ILE A N 1
ATOM 2017 C CA . ILE A 1 261 ? -21.275 0.752 32.820 1.00 93.19 261 ILE A CA 1
ATOM 2018 C C . ILE A 1 261 ? -20.355 1.009 31.626 1.00 93.19 261 ILE A C 1
ATOM 2020 O O . ILE A 1 261 ? -19.439 0.225 31.398 1.00 93.19 261 ILE A O 1
ATOM 2024 N N . LEU A 1 262 ? -20.574 2.094 30.879 1.00 93.75 262 LEU A N 1
ATOM 2025 C CA . LEU A 1 262 ? -19.867 2.363 29.627 1.00 93.75 262 LEU A CA 1
ATOM 2026 C C . LEU A 1 262 ? -18.342 2.375 29.786 1.00 93.75 262 LEU A C 1
ATOM 2028 O O . LEU A 1 262 ? -17.666 1.644 29.072 1.00 93.75 262 LEU A O 1
ATOM 2032 N N . ASP A 1 263 ? -17.816 3.168 30.721 1.00 92.31 263 ASP A N 1
ATOM 2033 C CA . ASP A 1 263 ? -16.376 3.288 30.979 1.00 92.31 263 ASP A CA 1
ATOM 2034 C C . ASP A 1 263 ? -15.697 1.915 31.213 1.00 92.31 263 ASP A C 1
ATOM 2036 O O . ASP A 1 263 ? -14.870 1.515 30.392 1.00 92.31 263 ASP A O 1
ATOM 2040 N N . PRO A 1 264 ? -16.039 1.132 32.258 1.00 92.00 264 PRO A N 1
ATOM 2041 C CA . PRO A 1 264 ? -15.359 -0.143 32.511 1.00 92.00 264 PRO A CA 1
ATOM 2042 C C . PRO A 1 264 ? -15.555 -1.154 31.369 1.00 92.00 264 PRO A C 1
ATOM 2044 O O . PRO A 1 264 ? -14.675 -1.973 31.091 1.00 92.00 264 PRO A O 1
ATOM 2047 N N . LEU A 1 265 ? -16.693 -1.093 30.670 1.00 93.31 265 LEU A N 1
ATOM 2048 C CA . LEU A 1 265 ? -16.974 -1.977 29.545 1.00 93.31 265 LEU A CA 1
ATOM 2049 C C . LEU A 1 265 ? -16.143 -1.624 28.301 1.00 93.31 265 LEU A C 1
ATOM 2051 O O . LEU A 1 265 ? -15.749 -2.531 27.571 1.00 93.31 265 LEU A O 1
ATOM 2055 N N . LEU A 1 266 ? -15.831 -0.343 28.073 1.00 92.31 266 LEU A N 1
ATOM 2056 C CA . LEU A 1 266 ? -14.934 0.084 26.995 1.00 92.31 266 LEU A CA 1
ATOM 2057 C C . LEU A 1 266 ? -13.496 -0.366 27.236 1.00 92.31 266 LEU A C 1
ATOM 2059 O O . LEU A 1 266 ? -12.860 -0.866 26.312 1.00 92.31 266 LEU A O 1
ATOM 2063 N N . GLU A 1 267 ? -13.003 -0.263 28.469 1.00 89.81 267 GLU A N 1
ATOM 2064 C CA . GLU A 1 267 ? -11.708 -0.843 28.848 1.00 89.81 267 GLU A CA 1
ATOM 2065 C C . GLU A 1 267 ? -11.657 -2.344 28.539 1.00 89.81 267 GLU A C 1
ATOM 2067 O O . GLU A 1 267 ? -10.707 -2.820 27.916 1.00 89.81 267 GLU A O 1
ATOM 2072 N N . LEU A 1 268 ? -12.698 -3.091 28.929 1.00 90.38 268 LEU A N 1
ATOM 2073 C CA . LEU A 1 268 ? -12.776 -4.523 28.649 1.00 90.38 268 LEU A CA 1
ATOM 2074 C C . LEU A 1 268 ? -12.841 -4.807 27.140 1.00 90.38 268 LEU A C 1
ATOM 2076 O O . LEU A 1 268 ? -12.157 -5.707 26.661 1.00 90.38 268 LEU A O 1
ATOM 2080 N N . LEU A 1 269 ? -13.614 -4.027 26.380 1.00 91.00 269 LEU A N 1
ATOM 2081 C CA . LEU A 1 269 ? -13.716 -4.153 24.925 1.00 91.00 269 LEU A CA 1
ATOM 2082 C C . LEU A 1 269 ? -12.352 -3.985 24.242 1.00 91.00 269 LEU A C 1
ATOM 2084 O O . LEU A 1 269 ? -12.007 -4.769 23.355 1.00 91.00 269 LEU A O 1
ATOM 2088 N N . VAL A 1 270 ? -11.577 -2.978 24.654 1.00 88.25 270 VAL A N 1
ATOM 2089 C CA . VAL A 1 270 ? -10.235 -2.709 24.117 1.00 88.25 270 VAL A CA 1
ATOM 2090 C C . VAL A 1 270 ? -9.277 -3.848 24.468 1.00 88.25 270 VAL A C 1
ATOM 2092 O O . VAL A 1 270 ? -8.540 -4.318 23.599 1.00 88.25 270 VAL A O 1
ATOM 2095 N N . LEU A 1 271 ? -9.323 -4.339 25.712 1.00 86.06 271 LEU A N 1
ATOM 2096 C CA . LEU A 1 271 ? -8.514 -5.474 26.158 1.00 86.06 271 LEU A CA 1
ATOM 2097 C C . LEU A 1 271 ? -8.817 -6.742 25.352 1.00 86.06 271 LEU A C 1
ATOM 2099 O O . LEU A 1 271 ? -7.890 -7.343 24.811 1.00 86.06 271 LEU A O 1
ATOM 2103 N N . LEU A 1 272 ? -10.092 -7.110 25.202 1.00 85.44 272 LEU A N 1
ATOM 2104 C CA . LEU A 1 272 ? -10.497 -8.305 24.458 1.00 85.44 272 LEU A CA 1
ATOM 2105 C C . LEU A 1 272 ? -10.074 -8.217 22.989 1.00 85.44 272 LEU A C 1
ATOM 2107 O O . LEU A 1 272 ? -9.426 -9.132 22.487 1.00 85.44 272 LEU A O 1
ATOM 2111 N N . ASN A 1 273 ? -10.339 -7.094 22.313 1.00 83.06 273 ASN A N 1
ATOM 2112 C CA . ASN A 1 273 ? -9.936 -6.911 20.913 1.00 83.06 273 ASN A CA 1
ATOM 2113 C C . ASN A 1 273 ? -8.414 -6.973 20.709 1.00 83.06 273 ASN A C 1
ATOM 2115 O O . ASN A 1 273 ? -7.952 -7.418 19.658 1.00 83.06 273 ASN A O 1
ATOM 2119 N N . SER A 1 274 ? -7.616 -6.584 21.709 1.00 75.94 274 SER A N 1
ATOM 2120 C CA . SER A 1 274 ? -6.156 -6.711 21.636 1.00 75.94 274 SER A CA 1
ATOM 2121 C C . SER A 1 274 ? -5.658 -8.168 21.662 1.00 75.94 274 SER A C 1
ATOM 2123 O O . SER A 1 274 ? -4.551 -8.439 21.197 1.00 75.94 274 SER A O 1
ATOM 2125 N N . GLN A 1 275 ? -6.473 -9.111 22.152 1.00 71.88 275 GLN A N 1
ATOM 2126 C CA . GLN A 1 275 ? -6.116 -10.524 22.355 1.00 71.88 275 GLN A CA 1
ATOM 2127 C C . GLN A 1 275 ? -6.594 -11.457 21.221 1.00 71.88 275 GLN A C 1
ATOM 2129 O O . GLN A 1 275 ? -5.975 -12.504 20.991 1.00 71.88 275 GLN A O 1
ATOM 2134 N N . VAL A 1 276 ? -7.625 -11.050 20.462 1.00 61.53 276 VAL A N 1
ATOM 2135 C CA . VAL A 1 276 ? -8.314 -11.841 19.410 1.00 61.53 276 VAL A CA 1
ATOM 2136 C C . VAL A 1 276 ? -7.377 -12.421 18.344 1.00 61.53 276 VAL A C 1
ATOM 2138 O O . VAL A 1 276 ? -7.590 -13.539 17.883 1.00 61.53 276 VAL A O 1
ATOM 2141 N N . ASN A 1 277 ? -6.323 -11.698 17.958 1.00 48.12 277 ASN A N 1
ATOM 2142 C CA . ASN A 1 277 ? -5.429 -12.112 16.866 1.00 48.12 277 ASN A CA 1
ATOM 2143 C C . ASN A 1 277 ? -4.302 -13.058 17.299 1.00 48.12 277 ASN A C 1
ATOM 2145 O O . ASN A 1 277 ? -3.467 -13.447 16.480 1.00 48.12 277 ASN A O 1
ATOM 2149 N N . SER A 1 278 ? -4.240 -13.440 18.573 1.00 52.72 278 SER A N 1
ATOM 2150 C CA . SER A 1 278 ? -3.266 -14.433 19.010 1.00 52.72 278 SER A CA 1
ATOM 2151 C C . SER A 1 278 ? -3.836 -15.849 18.844 1.00 52.72 278 SER A C 1
ATOM 2153 O O . SER A 1 278 ? -4.922 -16.178 19.323 1.00 52.72 278 SER A O 1
ATOM 2155 N N . LEU A 1 279 ? -3.068 -16.736 18.204 1.00 44.00 279 LEU A N 1
ATOM 2156 C CA . LEU A 1 279 ? -3.416 -18.154 17.989 1.00 44.00 279 LEU A CA 1
ATOM 2157 C C . LEU A 1 279 ? -3.757 -18.930 19.280 1.00 44.00 279 LEU A C 1
ATOM 2159 O O . LEU A 1 279 ? -4.264 -20.049 19.211 1.00 44.00 279 LEU A O 1
ATOM 2163 N N . LYS A 1 280 ? -3.487 -18.349 20.455 1.00 52.50 280 LYS A N 1
ATOM 2164 C CA . LYS A 1 280 ? -3.714 -18.948 21.771 1.00 52.50 280 LYS A CA 1
ATOM 2165 C C . LYS A 1 280 ? -5.119 -18.693 22.346 1.00 52.50 280 LYS A C 1
ATOM 2167 O O . LYS A 1 280 ? -5.461 -19.348 23.323 1.00 52.50 280 LYS A O 1
ATOM 2172 N N . HIS A 1 281 ? -5.941 -17.808 21.773 1.00 53.34 281 HIS A N 1
ATOM 2173 C CA . HIS A 1 281 ? -7.107 -17.228 22.465 1.00 53.34 281 HIS A CA 1
ATOM 2174 C C . HIS A 1 281 ? -8.469 -17.468 21.767 1.00 53.34 281 HIS A C 1
ATOM 2176 O O . HIS A 1 281 ? -9.228 -16.545 21.488 1.00 53.34 281 HIS A O 1
ATOM 2182 N N . LYS A 1 282 ? -8.839 -18.734 21.501 1.00 54.47 282 LYS A N 1
ATOM 2183 C CA . LYS A 1 282 ? -10.162 -19.075 20.913 1.00 54.47 282 LYS A CA 1
ATOM 2184 C C . LYS A 1 282 ? -11.360 -18.775 21.834 1.00 54.47 282 LYS A C 1
ATOM 2186 O O . LYS A 1 282 ? -12.457 -18.549 21.329 1.00 54.47 282 LYS A O 1
ATOM 2191 N N . GLN A 1 283 ? -11.181 -18.802 23.159 1.00 54.50 283 GLN A N 1
ATOM 2192 C CA . GLN A 1 283 ? -12.263 -18.554 24.128 1.00 54.50 283 GLN A CA 1
ATOM 2193 C C . GLN A 1 283 ? -12.614 -17.060 24.255 1.00 54.50 283 GLN A C 1
ATOM 2195 O O . GLN A 1 283 ? -13.779 -16.731 24.494 1.00 54.50 283 GLN A O 1
ATOM 2200 N N . ASP A 1 284 ? -11.661 -16.165 23.989 1.00 59.44 284 ASP A N 1
ATOM 2201 C CA . ASP A 1 284 ? -11.814 -14.705 24.054 1.00 59.44 284 ASP A CA 1
ATOM 2202 C C . ASP A 1 284 ? -12.866 -14.190 23.057 1.00 59.44 284 ASP A C 1
ATOM 2204 O O . ASP A 1 284 ? -13.580 -13.229 23.342 1.00 59.44 284 ASP A O 1
ATOM 2208 N N . GLY A 1 285 ? -13.049 -14.886 21.927 1.00 66.12 285 GLY A N 1
ATOM 2209 C CA . GLY A 1 285 ? -14.060 -14.544 20.922 1.00 66.12 285 GLY A CA 1
ATOM 2210 C C . GLY A 1 285 ? -15.509 -14.683 21.410 1.00 66.12 285 GLY A C 1
ATOM 2211 O O . GLY A 1 285 ? -16.378 -13.944 20.951 1.00 66.12 285 GLY A O 1
ATOM 2212 N N . SER A 1 286 ? -15.785 -15.591 22.356 1.00 79.81 286 SER A N 1
ATOM 2213 C CA . SER A 1 286 ? -17.133 -15.751 22.927 1.00 79.81 286 SER A CA 1
ATOM 2214 C C . SER A 1 286 ? -17.498 -14.584 23.848 1.00 79.81 286 SER A C 1
ATOM 2216 O O . SER A 1 286 ? -18.523 -13.939 23.636 1.00 79.81 286 SER A O 1
ATOM 2218 N N . MET A 1 287 ? -16.605 -14.241 24.781 1.00 85.81 287 MET A N 1
ATOM 2219 C CA . MET A 1 287 ? -16.760 -13.105 25.693 1.00 85.81 287 MET A CA 1
ATOM 2220 C C . MET A 1 287 ? -16.846 -11.781 24.928 1.00 85.81 287 MET A C 1
ATOM 2222 O O . MET A 1 287 ? -17.718 -10.962 25.212 1.00 85.81 287 MET A O 1
ATOM 2226 N N . LEU A 1 288 ? -15.980 -11.580 23.926 1.00 88.88 288 LEU A N 1
ATOM 2227 C CA . LEU A 1 288 ? -16.005 -10.381 23.089 1.00 88.88 288 LEU A CA 1
ATOM 2228 C C . LEU A 1 288 ? -17.368 -10.192 22.422 1.00 88.88 288 LEU A C 1
ATOM 2230 O O . LEU A 1 288 ? -17.940 -9.107 22.499 1.00 88.88 288 LEU A O 1
ATOM 2234 N N . LYS A 1 289 ? -17.926 -11.258 21.839 1.00 90.06 289 LYS A N 1
ATOM 2235 C CA . LYS A 1 289 ? -19.245 -11.207 21.205 1.00 90.06 289 LYS A CA 1
ATOM 2236 C C . LYS A 1 289 ? -20.335 -10.788 22.194 1.00 90.06 289 LYS A C 1
ATOM 2238 O O . LYS A 1 289 ? -21.175 -9.957 21.861 1.00 90.06 289 LYS A O 1
ATOM 2243 N N . VAL A 1 290 ? -20.314 -11.321 23.415 1.00 91.75 290 VAL A N 1
ATOM 2244 C CA . VAL A 1 290 ? -21.301 -10.956 24.441 1.00 91.75 290 VAL A CA 1
ATOM 2245 C C . VAL A 1 290 ? -21.123 -9.501 24.890 1.00 91.75 290 VAL A C 1
ATOM 2247 O O . VAL A 1 290 ? -22.112 -8.783 25.031 1.00 91.75 290 VAL A O 1
ATOM 2250 N N . VAL A 1 291 ? -19.887 -9.021 25.055 1.00 93.19 291 VAL A N 1
ATOM 2251 C CA . VAL A 1 291 ? -19.597 -7.610 25.374 1.00 93.19 291 VAL A CA 1
ATOM 2252 C C . VAL A 1 291 ? -20.098 -6.670 24.270 1.00 93.19 291 VAL A C 1
ATOM 2254 O O . VAL A 1 291 ? -20.746 -5.662 24.565 1.00 93.19 291 VAL A O 1
ATOM 2257 N N . GLU A 1 292 ? -19.874 -7.012 23.000 1.00 93.31 292 GLU A N 1
ATOM 2258 C CA . GLU A 1 292 ? -20.410 -6.274 21.849 1.00 93.31 292 GLU A CA 1
ATOM 2259 C C . GLU A 1 292 ? -21.947 -6.253 21.834 1.00 93.31 292 GLU A C 1
ATOM 2261 O O . GLU A 1 292 ? -22.560 -5.226 21.518 1.00 93.31 292 GLU A O 1
ATOM 2266 N N . GLU A 1 293 ? -22.595 -7.359 22.213 1.00 93.19 293 GLU A N 1
ATOM 2267 C CA . GLU A 1 293 ? -24.050 -7.426 22.355 1.00 93.19 293 GLU A CA 1
ATOM 2268 C C . GLU A 1 293 ? -24.564 -6.560 23.513 1.00 93.19 293 GLU A C 1
ATOM 2270 O O . GLU A 1 293 ? -25.557 -5.854 23.329 1.00 93.19 293 GLU A O 1
ATOM 2275 N N . ILE A 1 294 ? -23.885 -6.551 24.667 1.00 94.56 294 ILE A N 1
ATOM 2276 C CA . ILE A 1 294 ? -24.219 -5.685 25.811 1.00 94.56 294 ILE A CA 1
ATOM 2277 C C . ILE A 1 294 ? -24.151 -4.215 25.392 1.00 94.56 294 ILE A C 1
ATOM 2279 O O . ILE A 1 294 ? -25.110 -3.474 25.615 1.00 94.56 294 ILE A O 1
ATOM 2283 N N . LEU A 1 295 ? -23.059 -3.794 24.743 1.00 94.75 295 LEU A N 1
ATOM 2284 C CA . LEU A 1 295 ? -22.905 -2.427 24.230 1.00 94.75 295 LEU A CA 1
ATOM 2285 C C . LEU A 1 295 ? -23.994 -2.087 23.210 1.00 94.75 295 LEU A C 1
ATOM 2287 O O . LEU A 1 295 ? -24.638 -1.043 23.308 1.00 94.75 295 LEU A O 1
ATOM 2291 N N . SER A 1 296 ? -24.255 -2.996 22.270 1.00 92.31 296 SER A N 1
ATOM 2292 C CA . SER A 1 296 ? -25.288 -2.810 21.251 1.00 92.31 296 SER A CA 1
ATOM 2293 C C . SER A 1 296 ? -26.688 -2.677 21.847 1.00 92.31 296 SER A C 1
ATOM 2295 O O . SER A 1 296 ? -27.458 -1.824 21.417 1.00 92.31 296 SER A O 1
ATOM 2297 N N . ASN A 1 297 ? -27.043 -3.517 22.821 1.00 91.69 297 ASN A N 1
ATOM 2298 C CA . ASN A 1 297 ? -28.373 -3.517 23.427 1.00 91.69 297 ASN A CA 1
ATOM 2299 C C . ASN A 1 297 ? -28.541 -2.360 24.428 1.00 91.69 297 ASN A C 1
ATOM 2301 O O . ASN A 1 297 ? -29.641 -1.826 24.542 1.00 91.69 297 ASN A O 1
ATOM 2305 N N . GLY A 1 298 ? -27.473 -1.953 25.124 1.00 90.81 298 GLY A N 1
ATOM 2306 C CA . GLY A 1 298 ? -27.490 -0.847 26.085 1.00 90.81 298 GLY A CA 1
ATOM 2307 C C . GLY A 1 298 ? -27.474 0.543 25.441 1.00 90.81 298 GLY A C 1
ATOM 2308 O O . GLY A 1 298 ? -28.179 1.438 25.905 1.00 90.81 298 GLY A O 1
ATOM 2309 N N . LEU A 1 299 ? -26.705 0.729 24.360 1.00 92.38 299 LEU A N 1
ATOM 2310 C CA . LEU A 1 299 ? -26.554 2.025 23.682 1.00 92.38 299 LEU A CA 1
ATOM 2311 C C . LEU A 1 299 ? -27.432 2.134 22.429 1.00 92.38 299 LEU A C 1
ATOM 2313 O O . LEU A 1 299 ? -28.145 3.118 22.242 1.00 92.38 299 LEU A O 1
ATOM 2317 N N . PHE A 1 300 ? -27.424 1.106 21.579 1.00 91.38 300 PHE A N 1
ATOM 2318 C CA . PHE A 1 300 ? -27.975 1.150 20.218 1.00 91.38 300 PHE A CA 1
ATOM 2319 C C . PHE A 1 300 ? -29.225 0.276 20.062 1.00 91.38 300 PHE A C 1
ATOM 2321 O O . PHE A 1 300 ? -29.431 -0.374 19.033 1.00 91.38 300 PHE A O 1
ATOM 2328 N N . HIS A 1 301 ? -30.073 0.243 21.096 1.00 88.75 301 HIS A N 1
ATOM 2329 C CA . HIS A 1 301 ? -31.282 -0.574 21.086 1.00 88.75 301 HIS A CA 1
ATOM 2330 C C . HIS A 1 301 ? -32.182 -0.231 19.876 1.00 88.75 301 HIS A C 1
ATOM 2332 O O . HIS A 1 301 ? -32.473 0.952 19.655 1.00 88.75 301 HIS A O 1
ATOM 2338 N N . PRO A 1 302 ? -32.709 -1.225 19.125 1.00 83.69 302 PRO A N 1
ATOM 2339 C CA . PRO A 1 302 ? -33.483 -0.979 17.900 1.00 83.69 302 PRO A CA 1
ATOM 2340 C C . PRO A 1 302 ? -34.692 -0.050 18.078 1.00 83.69 302 PRO A C 1
ATOM 2342 O O . PRO A 1 302 ? -35.075 0.669 17.163 1.00 83.69 302 PRO A O 1
ATOM 2345 N N . GLN A 1 303 ? -35.292 -0.027 19.271 1.00 82.44 303 GLN A N 1
ATOM 2346 C CA . GLN A 1 303 ? -36.445 0.837 19.567 1.00 82.44 303 GLN A CA 1
ATOM 2347 C C . GLN A 1 303 ? -36.132 2.340 19.521 1.00 82.44 303 GLN A C 1
ATOM 2349 O O . GLN A 1 303 ? -37.057 3.143 19.428 1.00 82.44 303 GLN A O 1
ATOM 2354 N N . HIS A 1 304 ? -34.865 2.736 19.641 1.00 84.19 304 HIS A N 1
ATOM 2355 C CA . HIS A 1 304 ? -34.491 4.146 19.743 1.00 84.19 304 HIS A CA 1
ATOM 2356 C C . HIS A 1 304 ? -33.188 4.509 19.023 1.00 84.19 304 HIS A C 1
ATOM 2358 O O . HIS A 1 304 ? -32.745 5.644 19.127 1.00 84.19 304 HIS A O 1
ATOM 2364 N N . VAL A 1 305 ? -32.566 3.597 18.271 1.00 84.94 305 VAL A N 1
ATOM 2365 C CA . VAL A 1 305 ? -31.333 3.896 17.516 1.00 84.94 305 VAL A CA 1
ATOM 2366 C C . VAL A 1 305 ? -31.526 5.017 16.478 1.00 84.94 305 VAL A C 1
ATOM 2368 O O . VAL A 1 305 ? -30.596 5.765 16.201 1.00 84.94 305 VAL A O 1
ATOM 2371 N N . ASN A 1 306 ? -32.750 5.240 15.991 1.00 82.06 306 ASN A N 1
ATOM 2372 C CA . ASN A 1 306 ? -33.048 6.387 15.126 1.00 82.06 306 ASN A CA 1
ATOM 2373 C C . ASN A 1 306 ? -32.925 7.743 15.841 1.00 82.06 306 ASN A C 1
ATOM 2375 O O . ASN A 1 306 ? -32.762 8.762 15.184 1.00 82.06 306 ASN A O 1
ATOM 2379 N N . GLY A 1 307 ? -32.967 7.773 17.179 1.00 81.50 307 GLY A N 1
ATOM 2380 C CA . GLY A 1 307 ? -32.824 8.999 17.966 1.00 81.50 307 GLY A CA 1
ATOM 2381 C C . GLY A 1 307 ? -31.409 9.594 17.965 1.00 81.50 307 GLY A C 1
ATOM 2382 O O . GLY A 1 307 ? -31.213 10.670 18.536 1.00 81.50 307 GLY A O 1
ATOM 2383 N N . TYR A 1 308 ? -30.440 8.901 17.355 1.00 84.44 308 TYR A N 1
ATOM 2384 C CA . TYR A 1 308 ? -29.089 9.402 17.092 1.00 84.44 308 TYR A CA 1
ATOM 2385 C C . TYR A 1 308 ? -29.014 10.308 15.855 1.00 84.44 308 TYR A C 1
ATOM 2387 O O . TYR A 1 308 ? -28.118 11.145 15.776 1.00 84.44 308 TYR A O 1
ATOM 2395 N N . PHE A 1 309 ? -29.949 10.169 14.914 1.00 81.12 309 PHE A N 1
ATOM 2396 C CA . PHE A 1 309 ? -30.009 10.980 13.701 1.00 81.12 309 PHE A CA 1
ATOM 2397 C C . PHE A 1 309 ? -30.687 12.333 14.005 1.00 81.12 309 PHE A C 1
ATOM 2399 O O . PHE A 1 309 ? -31.715 12.370 14.683 1.00 81.12 309 PHE A O 1
ATOM 2406 N N . GLY A 1 310 ? -30.112 13.455 13.548 1.00 64.19 310 GLY A N 1
ATOM 2407 C CA . GLY A 1 310 ? -30.699 14.800 13.704 1.00 64.19 310 GLY A CA 1
ATOM 2408 C C . GLY A 1 310 ? -30.320 15.578 14.976 1.00 64.19 310 GLY A C 1
ATOM 2409 O O . GLY A 1 310 ? -30.977 16.562 15.321 1.00 64.19 310 GLY A O 1
ATOM 2410 N N . LEU A 1 311 ? -29.254 15.186 15.684 1.00 64.06 311 LEU A N 1
ATOM 2411 C CA . LEU A 1 311 ? -28.805 15.862 16.914 1.00 64.06 311 LEU A CA 1
ATOM 2412 C C . LEU A 1 311 ? -28.250 17.286 16.689 1.00 64.06 311 LEU A C 1
ATOM 2414 O O . LEU A 1 311 ? -28.236 18.080 17.633 1.00 64.06 311 LEU A O 1
ATOM 2418 N N . LYS A 1 312 ? -27.825 17.639 15.465 1.00 52.44 312 LYS A N 1
ATOM 2419 C CA . LYS A 1 312 ? -27.278 18.967 15.116 1.00 52.44 312 LYS A CA 1
ATOM 2420 C C . LYS A 1 312 ? -28.359 20.016 14.797 1.00 52.44 312 LYS A C 1
ATOM 2422 O O . LYS A 1 312 ? -28.166 21.193 15.113 1.00 52.44 312 LYS A O 1
ATOM 2427 N N . ASN A 1 313 ? -29.518 19.605 14.271 1.00 43.69 313 ASN A N 1
ATOM 2428 C CA . ASN A 1 313 ? -30.603 20.513 13.858 1.00 43.69 313 ASN A CA 1
ATOM 2429 C C . ASN A 1 313 ? -31.294 21.253 15.019 1.00 43.69 313 ASN A C 1
ATOM 2431 O O . ASN A 1 313 ? -31.967 22.255 14.790 1.00 43.69 313 ASN A O 1
ATOM 2435 N N . LEU A 1 314 ? -31.062 20.849 16.272 1.00 40.22 314 LEU A N 1
ATOM 2436 C CA . LEU A 1 314 ? -31.554 21.570 17.454 1.00 40.22 314 LEU A CA 1
ATOM 2437 C C . LEU A 1 314 ? -30.774 22.854 17.783 1.00 40.22 314 LEU A C 1
ATOM 2439 O O . LEU A 1 314 ? -31.305 23.719 18.474 1.00 40.22 314 LEU A O 1
ATOM 2443 N N . ASN A 1 315 ? -29.532 23.003 17.311 1.00 38.91 315 ASN A N 1
ATOM 2444 C CA . ASN A 1 315 ? -28.721 24.185 17.633 1.00 38.91 315 ASN A CA 1
ATOM 2445 C C . ASN A 1 315 ? -29.002 25.383 16.702 1.00 38.91 315 ASN A C 1
ATOM 2447 O O . ASN A 1 315 ? -28.577 26.493 17.014 1.00 38.91 315 ASN A O 1
ATOM 2451 N N . LYS A 1 316 ? -29.706 25.181 15.573 1.00 35.59 316 LYS A N 1
ATOM 2452 C CA . LYS A 1 316 ? -30.025 26.235 14.586 1.00 35.59 316 LYS A CA 1
ATOM 2453 C C . LYS A 1 316 ? -31.437 26.829 14.722 1.00 35.59 316 LYS A C 1
ATOM 2455 O O . LYS A 1 316 ? -31.680 27.894 14.164 1.00 35.59 316 LYS A O 1
ATOM 2460 N N . SER A 1 317 ? -32.358 26.218 15.474 1.00 32.12 317 SER A N 1
ATOM 2461 C CA . SER A 1 317 ? -33.698 26.785 15.686 1.00 32.12 317 SER A CA 1
ATOM 2462 C C . SER A 1 317 ? -33.715 27.728 16.891 1.00 32.12 317 SER A C 1
ATOM 2464 O O . SER A 1 317 ? -34.006 27.332 18.022 1.00 32.12 317 SER A O 1
ATOM 2466 N N . SER A 1 318 ? -33.408 28.999 16.654 1.00 35.09 318 SER A N 1
ATOM 2467 C CA . SER A 1 318 ? -33.748 30.056 17.595 1.00 35.09 318 SER A CA 1
ATOM 2468 C C . SER A 1 318 ? -35.277 30.158 17.747 1.00 35.09 318 SER A C 1
ATOM 2470 O O . SER A 1 318 ? -36.024 30.211 16.775 1.00 35.09 318 SER A O 1
ATOM 2472 N N . ALA A 1 319 ? -35.724 30.224 19.003 1.00 34.50 319 ALA A N 1
ATOM 2473 C CA . ALA A 1 319 ? -37.001 30.807 19.427 1.00 34.50 319 ALA A CA 1
ATOM 2474 C C . ALA A 1 319 ? -38.327 30.028 19.234 1.00 34.50 319 ALA A C 1
ATOM 2476 O O . ALA A 1 319 ? -39.371 30.656 19.071 1.00 34.50 319 ALA A O 1
ATOM 2477 N N . SER A 1 320 ? -38.366 28.703 19.421 1.00 30.92 320 SER A N 1
ATOM 2478 C CA . SER A 1 320 ? -39.619 28.054 19.860 1.00 30.92 320 SER A CA 1
ATOM 2479 C C . SER A 1 320 ? -39.376 27.104 21.035 1.00 30.92 320 SER A C 1
ATOM 2481 O O . SER A 1 320 ? -38.371 26.406 21.106 1.00 30.92 320 SER A O 1
ATOM 2483 N N . LYS A 1 321 ? -40.258 27.177 22.033 1.00 35.25 321 LYS A N 1
ATOM 2484 C CA . LYS A 1 321 ? -40.045 26.710 23.410 1.00 35.25 321 LYS A CA 1
ATOM 2485 C C . LYS A 1 321 ? -40.298 25.210 23.637 1.00 35.25 321 LYS A C 1
ATOM 2487 O O . LYS A 1 321 ? -40.356 24.818 24.793 1.00 35.25 321 LYS A O 1
ATOM 2492 N N . ASP A 1 322 ? -40.391 24.386 22.591 1.00 34.66 322 ASP A N 1
ATOM 2493 C CA . ASP A 1 322 ? -40.811 22.978 22.709 1.00 34.66 322 ASP A CA 1
ATOM 2494 C C . ASP A 1 322 ? -40.006 22.004 21.826 1.00 34.66 322 ASP A C 1
ATOM 2496 O O . ASP A 1 322 ? -40.569 21.280 21.008 1.00 34.66 322 ASP A O 1
ATOM 2500 N N . VAL A 1 323 ? -38.682 21.912 22.005 1.00 34.78 323 VAL A N 1
ATOM 2501 C CA . VAL A 1 323 ? -37.931 20.747 21.492 1.00 34.78 323 VAL A CA 1
ATOM 2502 C C . VAL A 1 323 ? -36.984 20.214 22.565 1.00 34.78 323 VAL A C 1
ATOM 2504 O O . VAL A 1 323 ? -35.861 20.681 22.742 1.00 34.78 323 VAL A O 1
ATOM 2507 N N . ILE A 1 324 ? -37.462 19.222 23.319 1.00 40.97 324 ILE A N 1
ATOM 2508 C CA . ILE A 1 324 ? -36.653 18.426 24.248 1.00 40.97 324 ILE A CA 1
ATOM 2509 C C . ILE A 1 324 ? -35.572 17.723 23.416 1.00 40.97 324 ILE A C 1
ATOM 2511 O O . ILE A 1 324 ? -35.883 16.852 22.605 1.00 40.97 324 ILE A O 1
ATOM 2515 N N . GLY A 1 325 ? -34.307 18.113 23.590 1.00 55.38 325 GLY A N 1
ATOM 2516 C CA . GLY A 1 325 ? -33.179 17.457 22.929 1.00 55.38 325 GLY A CA 1
ATOM 2517 C C . GLY A 1 325 ? -33.182 15.947 23.183 1.00 55.38 325 GLY A C 1
ATOM 2518 O O . GLY A 1 325 ? -33.473 15.491 24.289 1.00 55.38 325 GLY A O 1
ATOM 2519 N N . SER A 1 326 ? -32.875 15.166 22.148 1.00 73.19 326 SER A N 1
ATOM 2520 C CA . SER A 1 326 ? -32.783 13.707 22.244 1.00 73.19 326 SER A CA 1
ATOM 2521 C C . SER A 1 326 ? -31.806 13.300 23.358 1.00 73.19 326 SER A C 1
ATOM 2523 O O . SER A 1 326 ? -30.664 13.766 23.402 1.00 73.19 326 SER A O 1
ATOM 2525 N N . TYR A 1 327 ? -32.240 12.413 24.262 1.00 83.00 327 TYR A N 1
ATOM 2526 C CA . TYR A 1 327 ? -31.437 11.956 25.408 1.00 83.00 327 TYR A CA 1
ATOM 2527 C C . TYR A 1 327 ? -30.137 11.245 24.984 1.00 83.00 327 TYR A C 1
ATOM 2529 O O . TYR A 1 327 ? -29.218 11.113 25.791 1.00 83.00 327 TYR A O 1
ATOM 2537 N N . HIS A 1 328 ? -30.025 10.842 23.712 1.00 86.12 328 HIS A N 1
ATOM 2538 C CA . HIS A 1 328 ? -28.805 10.294 23.117 1.00 86.12 328 HIS A CA 1
ATOM 2539 C C . HIS A 1 328 ? -27.625 11.275 23.139 1.00 86.12 328 HIS A C 1
ATOM 2541 O O . HIS A 1 328 ? -26.477 10.833 23.157 1.00 86.12 328 HIS A O 1
ATOM 2547 N N . ARG A 1 329 ? -27.884 12.590 23.241 1.00 84.50 329 ARG A N 1
ATOM 2548 C CA . ARG A 1 329 ? -26.854 13.620 23.457 1.00 84.50 329 ARG A CA 1
ATOM 2549 C C . ARG A 1 329 ? -25.973 13.328 24.676 1.00 84.50 329 ARG A C 1
ATOM 2551 O O . ARG A 1 329 ? -24.784 13.628 24.641 1.00 84.50 329 ARG A O 1
ATOM 2558 N N . HIS A 1 330 ? -26.528 12.675 25.700 1.00 89.88 330 HIS A N 1
ATOM 2559 C CA . HIS A 1 330 ? -25.805 12.283 26.914 1.00 89.88 330 HIS A CA 1
ATOM 2560 C C . HIS A 1 330 ? -24.593 11.380 26.619 1.00 89.88 330 HIS A C 1
ATOM 2562 O O . HIS A 1 330 ? -23.559 11.509 27.267 1.00 89.88 330 HIS A O 1
ATOM 2568 N N . LEU A 1 331 ? -24.667 10.515 25.595 1.00 91.62 331 LEU A N 1
ATOM 2569 C CA . LEU A 1 331 ? -23.527 9.682 25.184 1.00 91.62 331 LEU A CA 1
ATOM 2570 C C . LEU A 1 331 ? -22.379 10.530 24.622 1.00 91.62 331 LEU A C 1
ATOM 2572 O O . LEU A 1 331 ? -21.226 10.337 24.994 1.00 91.62 331 LEU A O 1
ATOM 2576 N N . PHE A 1 332 ? -22.689 11.494 23.757 1.00 90.06 332 PHE A N 1
ATOM 2577 C CA . PHE A 1 332 ? -21.677 12.364 23.155 1.00 90.06 332 PHE A CA 1
ATOM 2578 C C . PHE A 1 332 ? -21.104 13.370 24.164 1.00 90.06 332 PHE A C 1
ATOM 2580 O O . PHE A 1 332 ? -19.923 13.706 24.105 1.00 90.06 332 PHE A O 1
ATOM 2587 N N . GLU A 1 333 ? -21.899 13.801 25.148 1.00 90.44 333 GLU A N 1
ATOM 2588 C CA . GLU A 1 333 ? -21.400 14.557 26.303 1.00 90.44 333 GLU A CA 1
ATOM 2589 C C . GLU A 1 333 ? -20.432 13.714 27.143 1.00 90.44 333 GLU A C 1
ATOM 2591 O O . GLU A 1 333 ? -19.359 14.204 27.504 1.00 90.44 333 GLU A O 1
ATOM 2596 N N . ARG A 1 334 ? -20.731 12.424 27.360 1.00 92.69 334 ARG A N 1
ATOM 2597 C CA . ARG A 1 334 ? -19.783 11.490 27.988 1.00 92.69 334 ARG A CA 1
ATOM 2598 C C . ARG A 1 334 ? -18.512 11.322 27.152 1.00 92.69 334 ARG A C 1
ATOM 2600 O O . ARG A 1 334 ? -17.431 11.332 27.729 1.00 92.69 334 ARG A O 1
ATOM 2607 N N . PHE A 1 335 ? -18.591 11.244 25.821 1.00 91.88 335 PHE A N 1
ATOM 2608 C CA . PHE A 1 335 ? -17.398 11.172 24.961 1.00 91.88 335 PHE A CA 1
ATOM 2609 C C . PHE A 1 335 ? -16.495 12.401 25.110 1.00 91.88 335 PHE A C 1
ATOM 2611 O O . PHE A 1 335 ? -15.277 12.270 25.236 1.00 91.88 335 PHE A O 1
ATOM 2618 N N . LYS A 1 336 ? -17.089 13.598 2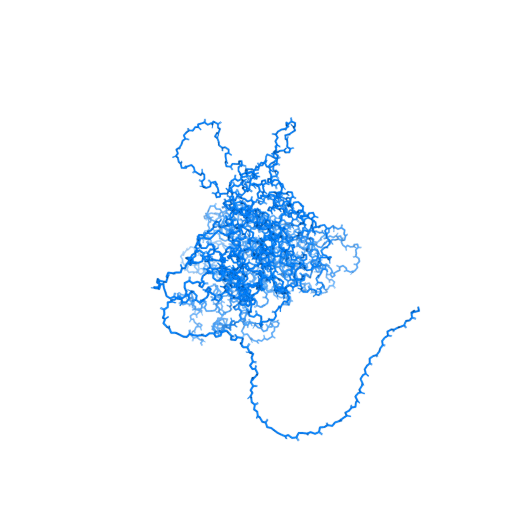5.172 1.00 88.94 336 LYS A N 1
ATOM 2619 C CA . LYS A 1 336 ? -16.353 14.841 25.446 1.00 88.94 336 LYS A CA 1
ATOM 2620 C C . LYS A 1 336 ? -15.733 14.833 26.848 1.00 88.94 336 LYS A C 1
ATOM 2622 O O . LYS A 1 336 ? -14.582 15.246 27.000 1.00 88.94 336 LYS A O 1
ATOM 2627 N N . ALA A 1 337 ? -16.450 14.318 27.849 1.00 90.94 337 ALA A N 1
ATOM 2628 C CA . ALA A 1 337 ? -15.949 14.179 29.216 1.00 90.94 337 ALA A CA 1
ATOM 2629 C C . ALA A 1 337 ? -14.774 13.191 29.320 1.00 90.94 337 ALA A C 1
ATOM 2631 O O . ALA A 1 337 ? -13.782 13.513 29.959 1.00 90.94 337 ALA A O 1
ATOM 2632 N N . ILE A 1 338 ? -14.825 12.043 28.632 1.00 90.69 338 ILE A N 1
ATOM 2633 C CA . ILE A 1 338 ? -13.731 11.052 28.580 1.00 90.69 338 ILE A CA 1
ATOM 2634 C C . ILE A 1 338 ? -12.417 11.702 28.129 1.00 90.69 338 ILE A C 1
ATOM 2636 O O . ILE A 1 338 ? -11.368 11.483 28.740 1.00 90.69 338 ILE A O 1
ATOM 2640 N N . LYS A 1 339 ? -12.477 12.549 27.094 1.00 87.00 339 LYS A N 1
ATOM 2641 C CA . LYS A 1 339 ? -11.317 13.315 26.630 1.00 87.00 339 LYS A CA 1
ATOM 2642 C C . LYS A 1 339 ? -10.873 14.361 27.655 1.00 87.00 339 LYS A C 1
ATOM 2644 O O . LYS A 1 339 ? -9.681 14.487 27.913 1.00 87.00 339 LYS A O 1
ATOM 2649 N N . ALA A 1 340 ? -11.804 15.108 28.253 1.00 88.50 340 ALA A N 1
ATOM 2650 C CA . ALA A 1 340 ? -11.483 16.103 29.284 1.00 88.50 340 ALA A CA 1
ATOM 2651 C C . ALA A 1 340 ? -10.840 15.476 30.540 1.00 88.50 340 ALA A C 1
ATOM 2653 O O . ALA A 1 340 ? -9.966 16.080 31.154 1.00 88.50 340 ALA A O 1
ATOM 2654 N N . GLU A 1 341 ? -11.232 14.246 30.878 1.00 88.31 341 GLU A N 1
ATOM 2655 C CA . GLU A 1 341 ? -10.679 13.422 31.959 1.00 88.31 341 GLU A CA 1
ATOM 2656 C C . GLU A 1 341 ? -9.341 12.742 31.581 1.00 88.31 341 GLU A C 1
ATOM 2658 O O . GLU A 1 341 ? -8.752 12.066 32.421 1.00 88.31 341 GLU A O 1
ATOM 2663 N N . ASN A 1 342 ? -8.846 12.911 30.343 1.00 81.81 342 ASN A N 1
ATOM 2664 C CA . ASN A 1 342 ? -7.624 12.288 29.802 1.00 81.81 342 ASN A CA 1
ATOM 2665 C C . ASN A 1 342 ? -7.621 10.744 29.891 1.00 81.81 342 ASN A C 1
ATOM 2667 O O . ASN A 1 342 ? -6.588 10.112 30.119 1.00 81.81 342 ASN A O 1
ATOM 2671 N N . LYS A 1 343 ? -8.791 10.120 29.697 1.00 85.00 343 LYS A N 1
ATOM 2672 C CA . LYS A 1 343 ? -8.974 8.659 29.685 1.00 85.00 343 LYS A CA 1
ATOM 2673 C C . LYS A 1 343 ? -8.712 8.074 28.290 1.00 85.00 343 LYS A C 1
ATOM 2675 O O . LYS A 1 343 ? -9.615 7.568 27.626 1.00 85.00 343 LYS A O 1
ATOM 2680 N N . SER A 1 344 ? -7.465 8.135 27.836 1.00 80.38 344 SER A N 1
ATOM 2681 C CA . SER A 1 344 ? -7.015 7.701 26.498 1.00 80.38 344 SER A CA 1
ATOM 2682 C C . SER A 1 344 ? -7.326 6.240 26.160 1.00 80.38 344 SER A C 1
ATOM 2684 O O . SER A 1 344 ? -7.660 5.948 25.015 1.00 80.38 344 SER A O 1
ATOM 2686 N N . VAL A 1 345 ? -7.290 5.326 27.136 1.00 84.75 345 VAL A N 1
ATOM 2687 C CA . VAL A 1 345 ? -7.670 3.914 26.919 1.00 84.75 345 VAL A CA 1
ATOM 2688 C C . VAL A 1 345 ? -9.114 3.793 26.415 1.00 84.75 345 VAL A C 1
ATOM 2690 O O . VAL A 1 345 ? -9.387 2.986 25.533 1.00 84.75 345 VAL A O 1
ATOM 2693 N N . MET A 1 346 ? -10.032 4.635 26.897 1.00 89.31 346 MET A N 1
ATOM 2694 C CA . MET A 1 346 ? -11.443 4.599 26.486 1.00 89.31 346 MET A CA 1
ATOM 2695 C C . MET A 1 346 ? -11.649 5.070 25.049 1.00 89.31 346 MET A C 1
ATOM 2697 O O . MET A 1 346 ? -12.509 4.545 24.342 1.00 89.31 346 MET A O 1
ATOM 2701 N N . LEU A 1 347 ? -10.842 6.037 24.599 1.00 90.19 347 LEU A N 1
ATOM 2702 C CA . LEU A 1 347 ? -10.868 6.528 23.219 1.00 90.19 347 LEU A CA 1
ATOM 2703 C C . LEU A 1 347 ? -10.542 5.401 22.223 1.00 90.19 347 LEU A C 1
ATOM 2705 O O . LEU A 1 347 ? -11.116 5.337 21.134 1.00 90.19 347 LEU A O 1
ATOM 2709 N N . ALA A 1 348 ? -9.704 4.438 22.619 1.00 88.38 348 ALA A N 1
ATOM 2710 C CA . ALA A 1 348 ? -9.421 3.261 21.802 1.00 88.38 348 ALA A CA 1
ATOM 2711 C C . ALA A 1 348 ? -10.662 2.375 21.534 1.00 88.38 348 ALA A C 1
ATOM 2713 O O . ALA A 1 348 ? -10.664 1.581 20.596 1.00 88.38 348 ALA A O 1
ATOM 2714 N N . GLY A 1 349 ? -11.729 2.515 22.329 1.00 90.88 349 GLY A N 1
ATOM 2715 C CA . GLY A 1 349 ? -12.991 1.795 22.151 1.00 90.88 349 GLY A CA 1
ATOM 2716 C C . GLY A 1 349 ? -13.926 2.399 21.095 1.00 90.88 349 GLY A C 1
ATOM 2717 O O . GLY A 1 349 ? -14.875 1.741 20.667 1.00 90.88 349 GLY A O 1
ATOM 2718 N N . PHE A 1 350 ? -13.693 3.644 20.667 1.00 94.25 350 PHE A N 1
ATOM 2719 C CA . PHE A 1 350 ? -14.667 4.412 19.879 1.00 94.25 350 PHE A CA 1
ATOM 2720 C C . PHE A 1 350 ? -14.898 3.849 18.474 1.00 94.25 350 PHE A C 1
ATOM 2722 O O . PHE A 1 350 ? -16.040 3.819 18.021 1.00 94.25 350 PHE A O 1
ATOM 2729 N N . GLY A 1 351 ? -13.861 3.339 17.807 1.00 91.50 351 GLY A N 1
ATOM 2730 C CA . GLY A 1 351 ? -14.005 2.703 16.498 1.00 91.50 351 GLY A CA 1
ATOM 2731 C C . GLY A 1 351 ? -14.865 1.447 16.538 1.00 91.50 351 GLY A C 1
ATOM 2732 O O . GLY A 1 351 ? -15.710 1.249 15.666 1.00 91.50 351 GLY A O 1
ATOM 2733 N N . TYR A 1 352 ? -14.740 0.644 17.596 1.00 92.31 352 TYR A N 1
ATOM 2734 C CA . TYR A 1 352 ? -15.609 -0.515 17.802 1.00 92.31 352 TYR A CA 1
ATOM 2735 C C . TYR A 1 352 ? -17.053 -0.087 18.084 1.00 92.31 352 TYR A C 1
ATOM 2737 O O . TYR A 1 352 ? -17.983 -0.663 17.524 1.00 92.31 352 TYR A O 1
ATOM 2745 N N . LEU A 1 353 ? -17.259 0.956 18.896 1.00 94.81 353 LEU A N 1
ATOM 2746 C CA . LEU A 1 353 ? -18.599 1.492 19.151 1.00 94.81 353 LEU A CA 1
ATOM 2747 C C . LEU A 1 353 ? -19.280 2.007 17.879 1.00 94.81 353 LEU A C 1
ATOM 2749 O O . LEU A 1 353 ? -20.459 1.715 17.679 1.00 94.81 353 LEU A O 1
ATOM 2753 N N . LEU A 1 354 ? -18.561 2.741 17.021 1.00 94.69 354 LEU A N 1
ATOM 2754 C CA . LEU A 1 354 ? -19.109 3.211 15.749 1.00 94.69 354 LEU A CA 1
ATOM 2755 C C . LEU A 1 354 ? -19.499 2.024 14.862 1.00 94.69 354 LEU A C 1
ATOM 2757 O O . LEU A 1 354 ? -20.611 2.001 14.340 1.00 94.69 354 LEU A O 1
ATOM 2761 N N . GLN A 1 355 ? -18.639 1.007 14.747 1.00 93.00 355 GLN A N 1
ATOM 2762 C CA . GLN A 1 355 ? -18.960 -0.190 13.970 1.00 93.00 355 GLN A CA 1
ATOM 2763 C C . GLN A 1 355 ? -20.226 -0.891 14.495 1.00 93.00 355 GLN A C 1
ATOM 2765 O O . GLN A 1 355 ? -21.082 -1.297 13.707 1.00 93.00 355 GLN A O 1
ATOM 2770 N N . LEU A 1 356 ? -20.388 -1.010 15.818 1.00 93.12 356 LEU A N 1
ATOM 2771 C CA . LEU A 1 356 ? -21.600 -1.579 16.420 1.00 93.12 356 LEU A CA 1
ATOM 2772 C C . LEU A 1 356 ? -22.843 -0.730 16.132 1.00 93.12 356 LEU A C 1
ATOM 2774 O O . LEU A 1 356 ? -23.899 -1.285 15.819 1.00 93.12 356 LEU A O 1
ATOM 2778 N N . PHE A 1 357 ? -22.724 0.598 16.204 1.00 93.56 357 PHE A N 1
ATOM 2779 C CA . PHE A 1 357 ? -23.806 1.518 15.859 1.00 93.56 357 PHE A CA 1
ATOM 2780 C C . PHE A 1 357 ? -24.246 1.346 14.401 1.00 93.56 357 PHE A C 1
ATOM 2782 O O . PHE A 1 357 ? -25.433 1.128 14.152 1.00 93.56 357 PHE A O 1
ATOM 2789 N N . VAL A 1 358 ? -23.303 1.377 13.452 1.00 90.00 358 VAL A N 1
ATOM 2790 C CA . VAL A 1 358 ? -23.606 1.284 12.015 1.00 90.00 358 VAL A CA 1
ATOM 2791 C C . VAL A 1 358 ? -24.204 -0.080 11.668 1.00 90.00 358 VAL A C 1
ATOM 2793 O O . VAL A 1 358 ? -25.259 -0.156 11.041 1.00 90.00 358 VAL A O 1
ATOM 2796 N N . ARG A 1 359 ? -23.640 -1.177 12.193 1.00 87.88 359 ARG A N 1
ATOM 2797 C CA . ARG A 1 359 ? -24.232 -2.518 12.030 1.00 87.88 359 ARG A CA 1
ATOM 2798 C C . ARG A 1 359 ? -25.672 -2.578 12.534 1.00 87.88 359 ARG A C 1
ATOM 2800 O O . ARG A 1 359 ? -26.504 -3.275 11.953 1.00 87.88 359 ARG A O 1
ATOM 2807 N N . ARG A 1 360 ? -25.997 -1.892 13.634 1.00 86.94 360 ARG A N 1
ATOM 2808 C CA . ARG A 1 360 ? -27.361 -1.873 14.182 1.00 86.94 360 ARG A CA 1
ATOM 2809 C C . ARG A 1 360 ? -28.313 -1.012 13.360 1.00 86.94 360 ARG A C 1
ATOM 2811 O O . ARG A 1 360 ? -29.437 -1.458 13.125 1.00 86.94 360 ARG A O 1
ATOM 2818 N N . SER A 1 361 ? -27.883 0.160 12.903 1.00 83.75 361 SER A N 1
ATOM 2819 C CA . SER A 1 361 ? -28.720 1.055 12.098 1.00 83.75 361 SER A CA 1
ATOM 2820 C C . SER A 1 361 ? -29.039 0.461 10.720 1.00 83.75 361 SER A C 1
ATOM 2822 O O . SER A 1 361 ? -30.201 0.464 10.306 1.00 83.75 361 SER A O 1
ATOM 2824 N N . VAL A 1 362 ? -28.054 -0.154 10.056 1.00 77.69 362 VAL A N 1
ATOM 2825 C CA . VAL A 1 362 ? -28.226 -0.795 8.740 1.00 77.69 362 VAL A CA 1
ATOM 2826 C C . VAL A 1 362 ? -29.162 -2.009 8.826 1.00 77.69 362 VAL A C 1
ATOM 2828 O O . VAL A 1 362 ? -30.100 -2.134 8.033 1.00 77.69 362 VAL A O 1
ATOM 2831 N N . ASN A 1 363 ? -28.994 -2.870 9.837 1.00 74.38 363 ASN A N 1
ATOM 2832 C CA . ASN A 1 363 ? -29.840 -4.058 10.022 1.00 74.38 363 ASN A CA 1
ATOM 2833 C C . ASN A 1 363 ? -31.314 -3.724 10.300 1.00 74.38 363 ASN A C 1
ATOM 2835 O O . ASN A 1 363 ? -32.209 -4.453 9.866 1.00 74.38 363 ASN A O 1
ATOM 2839 N N . GLN A 1 364 ? -31.596 -2.622 11.001 1.00 68.94 364 GLN A N 1
ATOM 2840 C CA . GLN A 1 364 ? -32.976 -2.190 11.213 1.00 68.94 364 GLN A CA 1
ATOM 2841 C C . GLN A 1 364 ? -33.652 -1.814 9.888 1.00 68.94 364 GLN A C 1
ATOM 2843 O O . GLN A 1 364 ? -34.807 -2.187 9.666 1.00 68.94 364 GLN A O 1
ATOM 2848 N N . ARG A 1 365 ? -32.922 -1.156 8.978 1.00 61.97 365 ARG A N 1
ATOM 2849 C CA . ARG A 1 365 ? -33.425 -0.770 7.653 1.00 61.97 365 ARG A CA 1
ATOM 2850 C C . ARG A 1 365 ? -33.676 -1.982 6.753 1.00 61.97 365 ARG A C 1
ATOM 2852 O O . ARG A 1 365 ? -34.724 -2.045 6.118 1.00 61.97 365 ARG A O 1
ATOM 2859 N N . ALA A 1 366 ? -32.789 -2.981 6.768 1.00 59.38 366 ALA A N 1
ATOM 2860 C CA . ALA A 1 366 ? -32.993 -4.238 6.038 1.00 59.38 366 ALA A CA 1
ATOM 2861 C C . ALA A 1 366 ? -34.260 -4.991 6.497 1.00 59.38 366 ALA A C 1
ATOM 2863 O O . ALA A 1 366 ? -34.933 -5.623 5.684 1.00 59.38 366 ALA A O 1
ATOM 2864 N N . SER A 1 367 ? -34.630 -4.880 7.781 1.00 51.91 367 SER A N 1
ATOM 2865 C CA . SER A 1 367 ? -35.865 -5.476 8.318 1.00 51.91 367 SER A CA 1
ATOM 2866 C C . SER A 1 367 ? -37.145 -4.696 7.974 1.00 51.91 367 SER A C 1
ATOM 2868 O O . SER A 1 367 ? -38.234 -5.262 8.031 1.00 51.91 367 SER A O 1
ATOM 2870 N N . LEU A 1 368 ? -37.011 -3.412 7.614 1.00 43.53 368 LEU A N 1
ATOM 2871 C CA . LEU A 1 368 ? -38.104 -2.492 7.271 1.00 43.53 368 LEU A CA 1
ATOM 2872 C C . LEU A 1 368 ? -38.323 -2.331 5.755 1.00 43.53 368 LEU A C 1
ATOM 2874 O O . LEU A 1 368 ? -39.226 -1.596 5.357 1.00 43.53 368 LEU A O 1
ATOM 2878 N N . ALA A 1 369 ? -37.548 -3.013 4.901 1.00 32.19 369 ALA A N 1
ATOM 2879 C CA . ALA A 1 369 ? -37.819 -3.060 3.463 1.00 32.19 369 ALA A CA 1
ATOM 2880 C C . ALA A 1 369 ? -39.259 -3.570 3.222 1.00 32.19 369 ALA A C 1
ATOM 2882 O O . ALA A 1 369 ? -39.659 -4.573 3.824 1.00 32.19 369 ALA A O 1
ATOM 2883 N N . PRO A 1 370 ? -40.073 -2.894 2.389 1.00 38.22 370 PRO A N 1
ATOM 2884 C CA . PRO A 1 370 ? -41.511 -3.108 2.384 1.00 38.22 370 PRO A CA 1
ATOM 2885 C C . PRO A 1 370 ? -41.854 -4.500 1.847 1.00 38.22 370 PRO A C 1
ATOM 2887 O O . PRO A 1 370 ? -41.849 -4.751 0.642 1.00 38.22 370 PRO A O 1
ATOM 2890 N N . ARG A 1 371 ? -42.246 -5.407 2.748 1.00 32.19 371 ARG A N 1
ATOM 2891 C CA . ARG A 1 371 ? -43.154 -6.503 2.397 1.00 32.19 371 ARG A CA 1
ATOM 2892 C C . ARG A 1 371 ? -44.471 -5.842 2.010 1.00 32.19 371 ARG A C 1
ATOM 2894 O O . ARG A 1 371 ? -45.186 -5.330 2.866 1.00 32.19 371 ARG A O 1
ATOM 2901 N N . GLY A 1 372 ? -44.723 -5.766 0.706 1.00 36.47 372 GLY A N 1
ATOM 2902 C CA . GLY A 1 372 ? -45.862 -5.055 0.147 1.00 36.47 372 GLY A CA 1
ATOM 2903 C C . GLY A 1 372 ? -47.174 -5.460 0.809 1.00 36.47 372 GLY A C 1
ATOM 2904 O O . GLY A 1 372 ? -47.561 -6.619 0.739 1.00 36.47 372 GLY A O 1
ATOM 2905 N N . THR A 1 373 ? -47.831 -4.504 1.464 1.00 34.09 373 THR A N 1
ATOM 2906 C CA . THR A 1 373 ? -49.270 -4.190 1.381 1.00 34.09 373 THR A CA 1
ATOM 2907 C C . THR A 1 373 ? -49.635 -3.202 2.487 1.00 34.09 373 THR A C 1
ATOM 2909 O O . THR A 1 373 ? -49.739 -3.570 3.648 1.00 34.09 373 THR A O 1
ATOM 2912 N N . SER A 1 374 ? -49.835 -1.937 2.111 1.00 29.81 374 SER A N 1
ATOM 2913 C CA . SER A 1 374 ? -50.875 -1.040 2.641 1.00 29.81 374 SER A CA 1
ATOM 2914 C C . SER A 1 374 ? -50.589 0.370 2.132 1.00 29.81 374 SER A C 1
ATOM 2916 O O . SER A 1 374 ? -49.689 1.055 2.612 1.00 29.81 374 SER A O 1
ATOM 2918 N N . MET A 1 375 ? -51.349 0.787 1.121 1.00 33.72 375 MET A N 1
ATOM 2919 C CA . MET A 1 375 ? -51.352 2.158 0.631 1.00 33.72 375 MET A CA 1
ATOM 2920 C C . MET A 1 375 ? -51.822 3.120 1.724 1.00 33.72 375 MET A C 1
ATOM 2922 O O . MET A 1 375 ? -52.965 3.036 2.162 1.00 33.72 375 MET A O 1
ATOM 2926 N N . GLN A 1 376 ? -51.013 4.129 2.032 1.00 29.28 376 GLN A N 1
ATOM 2927 C CA . GLN A 1 376 ? -51.537 5.475 2.236 1.00 29.28 376 GLN A CA 1
ATOM 2928 C C . GLN A 1 376 ? -50.490 6.494 1.788 1.00 29.28 376 GLN A C 1
ATOM 2930 O O . GLN A 1 376 ? -49.392 6.577 2.326 1.00 29.28 376 GLN A O 1
ATOM 2935 N N . LYS A 1 377 ? -50.839 7.210 0.716 1.00 35.97 377 LYS A N 1
ATOM 2936 C CA . LYS A 1 377 ? -50.066 8.296 0.120 1.00 35.97 377 LYS A CA 1
ATOM 2937 C C . LYS A 1 377 ? -49.963 9.457 1.113 1.00 35.97 377 LYS A C 1
ATOM 2939 O O . LYS A 1 377 ? -50.976 10.091 1.395 1.00 35.97 377 LYS A O 1
ATOM 2944 N N . SER A 1 378 ? -48.746 9.807 1.511 1.00 25.66 378 SER A N 1
ATOM 2945 C CA . SER A 1 378 ? -48.356 11.202 1.712 1.00 25.66 378 SER A CA 1
ATOM 2946 C C . SER A 1 378 ? -47.187 11.497 0.780 1.00 25.66 378 SER A C 1
ATOM 2948 O O . SER A 1 378 ? -46.189 10.784 0.754 1.00 25.66 378 SER A O 1
ATOM 2950 N N . SER A 1 379 ? -47.408 12.502 -0.053 1.00 33.06 379 SER A N 1
ATOM 2951 C CA . SER A 1 379 ? -46.531 13.029 -1.089 1.00 33.06 379 SER A CA 1
ATOM 2952 C C . SER A 1 379 ? -45.249 13.620 -0.498 1.00 33.06 379 SER A C 1
ATOM 2954 O O . SER A 1 379 ? -45.314 14.720 0.033 1.00 33.06 379 SER A O 1
ATOM 2956 N N . ASP A 1 380 ? -44.118 12.927 -0.627 1.00 27.02 380 ASP A N 1
ATOM 2957 C CA . ASP A 1 380 ? -42.906 13.484 -1.247 1.00 27.02 380 ASP A CA 1
ATOM 2958 C C . ASP A 1 380 ? -41.933 12.344 -1.573 1.00 27.02 380 ASP A C 1
ATOM 2960 O O . ASP A 1 380 ? -41.585 11.531 -0.718 1.00 27.02 380 ASP A O 1
ATOM 2964 N N . GLY A 1 381 ? -41.576 12.209 -2.848 1.00 31.95 381 GLY A N 1
ATOM 2965 C CA . GLY A 1 381 ? -40.772 11.105 -3.358 1.00 31.95 381 GLY A CA 1
ATOM 2966 C C . GLY A 1 381 ? -39.388 11.578 -3.784 1.00 31.95 381 GLY A C 1
ATOM 2967 O O . GLY A 1 381 ? -39.287 12.335 -4.742 1.00 31.95 381 GLY A O 1
ATOM 2968 N N . SER A 1 382 ? -38.348 11.084 -3.100 1.00 33.81 382 SER A N 1
ATOM 2969 C CA . SER A 1 382 ? -37.033 10.645 -3.634 1.00 33.81 382 SER A CA 1
ATOM 2970 C C . SER A 1 382 ? -35.823 10.876 -2.703 1.00 33.81 382 SER A C 1
ATOM 2972 O O . SER A 1 382 ? -34.738 10.404 -3.026 1.00 33.81 382 SER A O 1
ATOM 2974 N N . GLU A 1 383 ? -35.979 11.482 -1.519 1.00 38.06 383 GLU A N 1
ATOM 2975 C CA . GLU A 1 383 ? -34.826 11.880 -0.676 1.00 38.06 383 GLU A CA 1
ATOM 2976 C C . GLU A 1 383 ? -34.386 10.879 0.429 1.00 38.06 383 GLU A C 1
ATOM 2978 O O . GLU A 1 383 ? -33.385 11.099 1.110 1.00 38.06 383 GLU A O 1
ATOM 2983 N N . GLU A 1 384 ? -35.080 9.751 0.635 1.00 50.28 384 GLU A N 1
ATOM 2984 C CA . GLU A 1 384 ? -34.818 8.829 1.768 1.00 50.28 384 GLU A CA 1
ATOM 2985 C C . GLU A 1 384 ? -33.398 8.203 1.870 1.00 50.28 384 GLU A C 1
ATOM 2987 O O . GLU A 1 384 ? -32.982 7.848 2.983 1.00 50.28 384 GLU A O 1
ATOM 2992 N N . PRO A 1 385 ? -32.628 7.971 0.786 1.00 54.66 385 PRO A N 1
ATOM 2993 C CA . PRO A 1 385 ? -31.259 7.454 0.900 1.00 54.66 385 PRO A CA 1
ATOM 2994 C C . PRO A 1 385 ? -30.255 8.518 1.364 1.00 54.66 385 PRO A C 1
ATOM 2996 O O . PRO A 1 385 ? -29.411 8.211 2.208 1.00 54.66 385 PRO A O 1
ATOM 2999 N N . HIS A 1 386 ? -30.380 9.747 0.849 1.00 55.41 386 HIS A N 1
ATOM 3000 C CA . HIS A 1 386 ? -29.445 10.851 1.087 1.00 55.41 386 HIS A CA 1
ATOM 3001 C C . HIS A 1 386 ? -29.491 11.340 2.538 1.00 55.41 386 HIS A C 1
ATOM 3003 O O . HIS A 1 386 ? -28.461 11.342 3.209 1.00 55.41 386 HIS A O 1
ATOM 3009 N N . HIS A 1 387 ? -30.689 11.602 3.079 1.00 65.44 387 HIS A N 1
ATOM 3010 C CA . HIS A 1 387 ? -30.864 12.037 4.478 1.00 65.44 387 HIS A CA 1
ATOM 3011 C C . HIS A 1 387 ? -30.282 11.049 5.500 1.00 65.44 387 HIS A C 1
ATOM 3013 O O . HIS A 1 387 ? -29.839 11.429 6.586 1.00 65.44 387 HIS A O 1
ATOM 3019 N N . HIS A 1 388 ? -30.268 9.754 5.170 1.00 74.56 388 HIS A N 1
ATOM 3020 C CA . HIS A 1 388 ? -29.714 8.728 6.048 1.00 74.56 388 HIS A CA 1
ATOM 3021 C C . HIS A 1 388 ? -28.182 8.729 6.067 1.00 74.56 388 HIS A C 1
ATOM 3023 O O . HIS A 1 388 ? -27.596 8.600 7.141 1.00 74.56 388 HIS A O 1
ATOM 3029 N N . ARG A 1 389 ? -27.536 8.873 4.903 1.00 78.38 389 ARG A N 1
ATOM 3030 C CA . ARG A 1 389 ? -26.070 8.960 4.808 1.00 78.38 389 ARG A CA 1
ATOM 3031 C C . ARG A 1 389 ? -25.549 10.229 5.460 1.00 78.38 389 ARG A C 1
ATOM 3033 O O . ARG A 1 389 ? -24.616 10.146 6.250 1.00 78.38 389 ARG A O 1
ATOM 3040 N N . GLU A 1 390 ? -26.225 11.351 5.229 1.00 81.50 390 GLU A N 1
ATOM 3041 C CA . GLU A 1 390 ? -25.951 12.618 5.909 1.00 81.50 390 GLU A CA 1
ATOM 3042 C C . GLU A 1 390 ? -25.970 12.427 7.435 1.00 81.50 390 GLU A C 1
ATOM 3044 O O . GLU A 1 390 ? -24.984 12.674 8.129 1.00 81.50 390 GLU A O 1
ATOM 3049 N N . SER A 1 391 ? -27.053 11.844 7.956 1.00 83.75 391 SER A N 1
ATOM 3050 C CA . SER A 1 391 ? -27.196 11.594 9.392 1.00 83.75 391 SER A CA 1
ATOM 3051 C C . SER A 1 391 ? -26.163 10.594 9.946 1.00 83.75 391 SER A C 1
ATOM 3053 O O . SER A 1 391 ? -25.747 10.715 11.099 1.00 83.75 391 SER A O 1
ATOM 3055 N N . LEU A 1 392 ? -25.734 9.597 9.161 1.00 88.31 392 LEU A N 1
ATOM 3056 C CA . LEU A 1 392 ? -24.650 8.679 9.541 1.00 88.31 392 LEU A CA 1
ATOM 3057 C C . LEU A 1 392 ? -23.298 9.398 9.597 1.00 88.31 392 LEU A C 1
ATOM 3059 O O . LEU A 1 392 ? -22.535 9.165 10.537 1.00 88.31 392 LEU A O 1
ATOM 3063 N N . PHE A 1 393 ? -23.020 10.285 8.638 1.00 89.69 393 PHE A N 1
ATOM 3064 C CA . PHE A 1 393 ? -21.806 11.094 8.630 1.00 89.69 393 PHE A CA 1
ATOM 3065 C C . PHE A 1 393 ? -21.762 12.032 9.845 1.00 89.69 393 PHE A C 1
ATOM 3067 O O . PHE A 1 393 ? -20.726 12.163 10.499 1.00 89.69 393 PHE A O 1
ATOM 3074 N N . GLU A 1 394 ? -22.900 12.612 10.241 1.00 88.25 394 GLU A N 1
ATOM 3075 C CA . GLU A 1 394 ? -22.993 13.406 11.471 1.00 88.25 394 GLU A CA 1
ATOM 3076 C C . GLU A 1 394 ? -22.632 12.615 12.730 1.00 88.25 394 GLU A C 1
ATOM 3078 O O . GLU A 1 394 ? -21.910 13.121 13.595 1.00 88.25 394 GLU A O 1
ATOM 3083 N N . VAL A 1 395 ? -23.108 11.372 12.837 1.00 90.56 395 VAL A N 1
ATOM 3084 C CA . VAL A 1 395 ? -22.750 10.497 13.958 1.00 90.56 395 VAL A CA 1
ATOM 3085 C C . VAL A 1 395 ? -21.266 10.136 13.899 1.00 90.56 395 VAL A C 1
ATOM 3087 O O . VAL A 1 395 ? -20.590 10.230 14.923 1.00 90.56 395 VAL A O 1
ATOM 3090 N N . PHE A 1 396 ? -20.736 9.803 12.719 1.00 92.88 396 PHE A N 1
ATOM 3091 C CA . PHE A 1 396 ? -19.302 9.583 12.508 1.00 92.88 396 PHE A CA 1
ATOM 3092 C C . PHE A 1 396 ? -18.462 10.755 13.040 1.00 92.88 396 PHE A C 1
ATOM 3094 O O . PHE A 1 396 ? -17.533 10.525 13.818 1.00 92.88 396 PHE A O 1
ATOM 3101 N N . MET A 1 397 ? -18.831 12.004 12.724 1.00 91.75 397 MET A N 1
ATOM 3102 C CA . MET A 1 397 ? -18.131 13.186 13.238 1.00 91.75 397 MET A CA 1
ATOM 3103 C C . MET A 1 397 ? -18.092 13.216 14.773 1.00 91.75 397 MET A C 1
ATOM 3105 O O . MET A 1 397 ? -17.052 13.530 15.346 1.00 91.75 397 MET A O 1
ATOM 3109 N N . GLN A 1 398 ? -19.184 12.848 15.455 1.00 91.31 398 GLN A N 1
ATOM 3110 C CA . GLN A 1 398 ? -19.227 12.829 16.925 1.00 91.31 398 GLN A CA 1
ATOM 3111 C C . GLN A 1 398 ? -18.319 11.757 17.554 1.00 91.31 398 GLN A C 1
ATOM 3113 O O . GLN A 1 398 ? -17.822 11.955 18.664 1.00 91.31 398 GLN A O 1
ATOM 3118 N N . PHE A 1 399 ? -18.097 10.628 16.872 1.00 93.19 399 PHE A N 1
ATOM 3119 C CA . PHE A 1 399 ? -17.137 9.604 17.308 1.00 93.19 399 PHE A CA 1
ATOM 3120 C C . PHE A 1 399 ? -15.692 10.007 17.003 1.00 93.19 399 PHE A C 1
ATOM 3122 O O . PHE A 1 399 ? -14.796 9.733 17.800 1.00 93.19 399 PHE A O 1
ATOM 3129 N N . MET A 1 400 ? -15.458 10.664 15.868 1.00 93.81 400 MET A N 1
ATOM 3130 C CA . MET A 1 400 ? -14.116 11.022 15.417 1.00 93.81 400 MET A CA 1
ATOM 3131 C C . MET A 1 400 ? -13.565 12.264 16.135 1.00 93.81 400 MET A C 1
ATOM 3133 O O . MET A 1 400 ? -12.399 12.281 16.513 1.00 93.81 400 MET A O 1
ATOM 3137 N N . GLU A 1 401 ? -14.390 13.281 16.405 1.00 92.50 401 GLU A N 1
ATOM 3138 C CA . GLU A 1 401 ? -13.968 14.567 16.989 1.00 92.50 401 GLU A CA 1
ATOM 3139 C C . GLU A 1 401 ? -13.102 14.424 18.268 1.00 92.50 401 GLU A C 1
ATOM 3141 O O . GLU A 1 401 ? -12.020 15.020 18.315 1.00 92.50 401 GLU A O 1
ATOM 3146 N N . PRO A 1 402 ? -13.460 13.607 19.283 1.00 92.25 402 PRO A N 1
ATOM 3147 C CA . PRO A 1 402 ? -12.617 13.418 20.467 1.00 92.25 402 PRO A CA 1
ATOM 3148 C C . PRO A 1 402 ? -11.259 12.766 20.166 1.00 92.25 402 PRO A C 1
ATOM 3150 O O . PRO A 1 402 ? -10.268 13.130 20.800 1.00 92.25 402 PRO A O 1
ATOM 3153 N N . LEU A 1 403 ? -11.199 11.843 19.195 1.00 93.25 403 LEU A N 1
ATOM 3154 C CA . LEU A 1 403 ? -9.958 11.185 18.766 1.00 93.25 403 LEU A CA 1
ATOM 3155 C C . LEU A 1 403 ? -9.002 12.194 18.128 1.00 93.25 403 LEU A C 1
ATOM 3157 O O . LEU A 1 403 ? -7.817 12.229 18.455 1.00 93.25 403 LEU A O 1
ATOM 3161 N N . ILE A 1 404 ? -9.528 13.061 17.262 1.00 92.25 404 ILE A N 1
ATOM 3162 C CA . ILE A 1 404 ? -8.737 14.078 16.559 1.00 92.25 404 ILE A CA 1
ATOM 3163 C C . ILE A 1 404 ? -8.228 15.147 17.509 1.00 92.25 404 ILE A C 1
ATOM 3165 O O . ILE A 1 404 ? -7.069 15.542 17.419 1.00 92.25 404 ILE A O 1
ATOM 3169 N N . LEU A 1 405 ? -9.059 15.592 18.454 1.00 91.12 405 LEU A N 1
ATOM 3170 C CA . LEU A 1 405 ? -8.629 16.545 19.475 1.00 91.12 405 LEU A CA 1
ATOM 3171 C C . LEU A 1 405 ? -7.498 15.983 20.345 1.00 91.12 405 LEU A C 1
ATOM 3173 O O . LEU A 1 405 ? -6.611 16.736 20.749 1.00 91.12 405 LEU A O 1
ATOM 3177 N N . GLU A 1 406 ? -7.517 14.682 20.635 1.00 89.69 406 GLU A N 1
ATOM 3178 C CA . GLU A 1 406 ? -6.441 14.024 21.373 1.00 89.69 406 GLU A CA 1
ATOM 3179 C C . GLU A 1 406 ? -5.168 13.896 20.517 1.00 89.69 406 GLU A C 1
ATOM 3181 O O . GLU A 1 406 ? -4.097 14.291 20.985 1.00 89.69 406 GLU A O 1
ATOM 3186 N N . CYS A 1 407 ? -5.281 13.474 19.247 1.00 89.62 407 CYS A N 1
ATOM 3187 C CA . CYS A 1 407 ? -4.170 13.453 18.278 1.00 89.62 407 CYS A CA 1
ATOM 3188 C C . CYS A 1 407 ? -3.518 14.836 18.127 1.00 89.62 407 CYS A C 1
ATOM 3190 O O . CYS A 1 407 ? -2.296 14.966 18.188 1.00 89.62 407 CYS A O 1
ATOM 3192 N N . LYS A 1 408 ? -4.334 15.890 18.011 1.00 89.69 408 LYS A N 1
ATOM 3193 C CA . LYS A 1 408 ? -3.866 17.276 17.928 1.00 89.69 408 LYS A CA 1
ATOM 3194 C C . LYS A 1 408 ? -3.080 17.676 19.177 1.00 89.69 408 LYS A C 1
ATOM 3196 O O . LYS A 1 408 ? -2.020 18.285 19.064 1.00 89.69 408 LYS A O 1
ATOM 3201 N N . SER A 1 409 ? -3.515 17.242 20.361 1.00 86.50 409 SER A N 1
ATOM 3202 C CA . SER A 1 409 ? -2.755 17.485 21.591 1.00 86.50 409 SER A CA 1
ATOM 3203 C C . SER A 1 409 ? -1.357 16.852 21.557 1.00 86.50 409 SER A C 1
ATOM 3205 O O . SER A 1 409 ? -0.439 17.411 22.143 1.00 86.50 409 SER A O 1
ATOM 3207 N N . PHE A 1 410 ? -1.167 15.722 20.865 1.00 80.25 410 PHE A N 1
ATOM 3208 C CA . PHE A 1 410 ? 0.154 15.106 20.689 1.00 80.25 410 PHE A CA 1
ATOM 3209 C C . PHE A 1 410 ? 1.004 15.805 19.633 1.00 80.25 410 PHE A C 1
ATOM 3211 O O . PHE A 1 410 ? 2.217 15.847 19.787 1.00 80.25 410 PHE A O 1
ATOM 3218 N N . SER A 1 411 ? 0.398 16.409 18.608 1.00 72.38 411 SER A N 1
ATOM 3219 C CA . SER A 1 411 ? 1.143 17.266 17.674 1.00 72.38 411 SER A CA 1
ATOM 3220 C C . SER A 1 411 ? 1.691 18.544 18.334 1.00 72.38 411 SER A C 1
ATOM 3222 O O . SER A 1 411 ? 2.664 19.123 17.856 1.00 72.38 411 SER A O 1
ATOM 3224 N N . GLU A 1 412 ? 1.098 18.965 19.455 1.00 75.50 412 GLU A N 1
ATOM 3225 C CA . GLU A 1 412 ? 1.487 20.164 20.210 1.00 75.50 412 GLU A CA 1
ATOM 3226 C C . GLU A 1 412 ? 2.376 19.858 21.436 1.00 75.50 412 GLU A C 1
ATOM 3228 O O . GLU A 1 412 ? 3.010 20.764 21.974 1.00 75.50 412 GLU A O 1
ATOM 3233 N N . LYS A 1 413 ? 2.431 18.601 21.900 1.00 72.75 413 LYS A N 1
ATOM 3234 C CA . LYS A 1 413 ? 3.205 18.169 23.079 1.00 72.75 413 LYS A CA 1
ATOM 3235 C C . LYS A 1 413 ? 4.557 17.574 22.682 1.00 72.75 413 LYS A C 1
ATOM 3237 O O . LYS A 1 413 ? 4.668 16.867 21.686 1.00 72.75 413 LYS A O 1
ATOM 3242 N N . ASP A 1 414 ? 5.557 17.746 23.544 1.00 68.94 414 ASP A N 1
ATOM 3243 C CA . ASP A 1 414 ? 6.852 17.081 23.376 1.00 68.94 414 ASP A CA 1
ATOM 3244 C C . ASP A 1 414 ? 6.760 15.577 23.661 1.00 68.94 414 ASP A C 1
ATOM 3246 O O . ASP A 1 414 ? 6.543 15.148 24.802 1.00 68.94 414 ASP A O 1
ATOM 3250 N N . PHE A 1 415 ? 7.004 14.767 22.627 1.00 73.44 415 PHE A N 1
ATOM 3251 C CA . PHE A 1 415 ? 7.029 13.305 22.730 1.00 73.44 415 PHE A CA 1
ATOM 3252 C C . PHE A 1 415 ? 8.105 12.778 23.692 1.00 73.44 415 PHE A C 1
ATOM 3254 O O . PHE A 1 415 ? 7.941 11.696 24.252 1.00 73.44 415 PHE A O 1
ATOM 3261 N N . ALA A 1 416 ? 9.159 13.557 23.953 1.00 66.38 416 ALA A N 1
ATOM 3262 C CA . ALA A 1 416 ? 10.241 13.193 24.869 1.00 66.38 416 ALA A CA 1
ATOM 3263 C C . ALA A 1 416 ? 9.786 12.963 26.319 1.00 66.38 416 ALA A C 1
ATOM 3265 O O . ALA A 1 416 ? 10.434 12.225 27.056 1.00 66.38 416 ALA A O 1
ATOM 3266 N N . ASN A 1 417 ? 8.656 13.550 26.721 1.00 70.56 417 ASN A N 1
ATOM 3267 C CA . ASN A 1 417 ? 8.119 13.417 28.075 1.00 70.56 417 ASN A CA 1
ATOM 3268 C C . ASN A 1 417 ? 7.107 12.262 28.214 1.00 70.56 417 ASN A C 1
ATOM 3270 O O . ASN A 1 417 ? 6.515 12.083 29.281 1.00 70.56 417 ASN A O 1
ATOM 3274 N N . LEU A 1 418 ? 6.866 11.488 27.148 1.00 73.19 418 LEU A N 1
ATOM 3275 C CA . LEU A 1 418 ? 5.881 10.407 27.138 1.00 73.19 418 LEU A CA 1
ATOM 3276 C C . LEU A 1 418 ? 6.521 9.077 27.553 1.00 73.19 418 LEU A C 1
ATOM 3278 O O . LEU A 1 418 ? 7.401 8.549 26.881 1.00 73.19 418 LEU A O 1
ATOM 3282 N N . GLY A 1 419 ? 6.029 8.496 28.648 1.00 79.12 419 GLY A N 1
ATOM 3283 C CA . GLY A 1 419 ? 6.378 7.128 29.036 1.00 79.12 419 GLY A CA 1
ATOM 3284 C C . GLY A 1 419 ? 5.756 6.069 28.113 1.00 79.12 419 GLY A C 1
ATOM 3285 O O . GLY A 1 419 ? 4.762 6.324 27.427 1.00 79.12 419 GLY A O 1
ATOM 3286 N N . ILE A 1 420 ? 6.292 4.844 28.162 1.00 82.44 420 ILE A N 1
ATOM 3287 C CA . ILE A 1 420 ? 5.855 3.697 27.342 1.00 82.44 420 ILE A CA 1
ATOM 3288 C C . ILE A 1 420 ? 4.338 3.449 27.402 1.00 82.44 420 ILE A C 1
ATOM 3290 O O . ILE A 1 420 ? 3.710 3.206 26.374 1.00 82.44 420 ILE A O 1
ATOM 3294 N N . THR A 1 421 ? 3.726 3.582 28.582 1.00 83.12 421 THR A N 1
ATOM 3295 C CA . THR A 1 421 ? 2.286 3.375 28.785 1.00 83.12 421 THR A CA 1
ATOM 3296 C C . THR A 1 421 ? 1.457 4.330 27.932 1.00 83.12 421 THR A C 1
ATOM 3298 O O . THR A 1 421 ? 0.519 3.903 27.266 1.00 83.12 421 THR A O 1
ATOM 3301 N N . LYS A 1 422 ? 1.848 5.610 27.866 1.00 84.25 422 LYS A N 1
ATOM 3302 C CA . LYS A 1 422 ? 1.127 6.607 27.069 1.00 84.25 422 LYS A CA 1
ATOM 3303 C C . LYS A 1 422 ? 1.308 6.353 25.571 1.00 84.25 422 LYS A C 1
ATOM 3305 O O . LYS A 1 422 ? 0.356 6.526 24.824 1.00 84.25 422 LYS A O 1
ATOM 3310 N N . LEU A 1 423 ? 2.470 5.863 25.127 1.00 86.12 423 LEU A N 1
ATOM 3311 C CA . LEU A 1 423 ? 2.669 5.448 23.728 1.00 86.12 423 LEU A CA 1
ATOM 3312 C C . LEU A 1 423 ? 1.779 4.256 23.341 1.00 86.12 423 LEU A C 1
ATOM 3314 O O . LEU A 1 423 ? 1.227 4.237 22.243 1.00 86.12 423 LEU A O 1
ATOM 3318 N N . VAL A 1 424 ? 1.596 3.282 24.240 1.00 86.12 424 VAL A N 1
ATOM 3319 C CA . VAL A 1 424 ? 0.657 2.163 24.027 1.00 86.12 424 VAL A CA 1
ATOM 3320 C C . VAL A 1 424 ? -0.778 2.672 23.905 1.00 86.12 424 VAL A C 1
ATOM 3322 O O . VAL A 1 424 ? -1.503 2.248 23.010 1.00 86.12 424 VAL A O 1
ATOM 3325 N N . GLU A 1 425 ? -1.179 3.618 24.751 1.00 86.19 425 GLU A N 1
ATOM 3326 C CA . GLU A 1 425 ? -2.505 4.237 24.674 1.00 86.19 425 GLU A CA 1
ATOM 3327 C C . GLU A 1 425 ? -2.725 4.984 23.350 1.00 86.19 425 GLU A C 1
ATOM 3329 O O . GLU A 1 425 ? -3.779 4.833 22.733 1.00 86.19 425 GLU A O 1
ATOM 3334 N N . VAL A 1 426 ? -1.723 5.735 22.878 1.00 88.62 426 VAL A N 1
ATOM 3335 C CA . VAL A 1 426 ? -1.768 6.416 21.573 1.00 88.62 426 VAL A CA 1
ATOM 3336 C C . VAL A 1 426 ? -1.899 5.407 20.435 1.00 88.62 426 VAL A C 1
ATOM 3338 O O . VAL A 1 426 ? -2.701 5.606 19.529 1.00 88.62 426 VAL A O 1
ATOM 3341 N N . HIS A 1 427 ? -1.166 4.297 20.493 1.00 88.88 427 HIS A N 1
ATOM 3342 C CA . HIS A 1 427 ? -1.262 3.236 19.493 1.00 88.88 427 HIS A CA 1
ATOM 3343 C C . HIS A 1 427 ? -2.664 2.618 19.448 1.00 88.88 427 HIS A C 1
ATOM 3345 O O . HIS A 1 427 ? -3.240 2.465 18.372 1.00 88.88 427 HIS A O 1
ATOM 3351 N N . CYS A 1 428 ? -3.259 2.326 20.606 1.00 87.88 428 CYS A N 1
ATOM 3352 C CA . CYS A 1 428 ? -4.635 1.835 20.684 1.00 87.88 428 CYS A CA 1
ATOM 3353 C C . CYS A 1 428 ? -5.653 2.866 20.158 1.00 87.88 428 CYS A C 1
ATOM 3355 O O . CYS A 1 428 ? -6.623 2.496 19.496 1.00 87.88 428 CYS A O 1
ATOM 3357 N N . MET A 1 429 ? -5.429 4.159 20.404 1.00 90.88 429 MET A N 1
ATOM 3358 C CA . MET A 1 429 ? -6.254 5.236 19.853 1.00 90.88 429 MET A CA 1
ATOM 3359 C C . MET A 1 429 ? -6.130 5.331 18.324 1.00 90.88 429 MET A C 1
ATOM 3361 O O . MET A 1 429 ? -7.149 5.438 17.650 1.00 90.88 429 MET A O 1
ATOM 3365 N N . LEU A 1 430 ? -4.925 5.243 17.753 1.00 93.44 430 LEU A N 1
ATOM 3366 C CA . LEU A 1 430 ? -4.736 5.251 16.296 1.00 93.44 430 LEU A CA 1
ATOM 3367 C C . LEU A 1 430 ? -5.390 4.029 15.629 1.00 93.44 430 LEU A C 1
ATOM 3369 O O . LEU A 1 430 ? -6.049 4.175 14.604 1.00 93.44 430 LEU A O 1
ATOM 3373 N N . LYS A 1 431 ? -5.341 2.853 16.268 1.00 91.88 431 LYS A N 1
ATOM 3374 C CA . LYS A 1 431 ? -6.132 1.685 15.836 1.00 91.88 431 LYS A CA 1
ATOM 3375 C C . LYS A 1 431 ? -7.630 1.967 15.802 1.00 91.88 431 LYS A C 1
ATOM 3377 O O . LYS A 1 431 ? -8.325 1.529 14.889 1.00 91.88 431 LYS A O 1
ATOM 3382 N N . SER A 1 432 ? -8.136 2.696 16.794 1.00 92.62 432 SER A N 1
ATOM 3383 C CA . SER A 1 432 ? -9.535 3.132 16.845 1.00 92.62 432 SER A CA 1
ATOM 3384 C C . SER A 1 432 ? -9.865 4.085 15.693 1.00 92.62 432 SER A C 1
ATOM 3386 O O . SER A 1 432 ? -10.886 3.894 15.039 1.00 92.62 432 SER A O 1
ATOM 3388 N N . VAL A 1 433 ? -8.974 5.034 15.371 1.00 95.31 433 VAL A N 1
ATOM 3389 C CA . VAL A 1 433 ? -9.092 5.907 14.186 1.00 95.31 433 VAL A CA 1
ATOM 3390 C C . VAL A 1 433 ? -9.168 5.075 12.904 1.00 95.31 433 VAL A C 1
ATOM 3392 O O . VAL A 1 433 ? -10.104 5.251 12.128 1.00 95.31 433 VAL A O 1
ATOM 3395 N N . ASN A 1 434 ? -8.264 4.112 12.710 1.00 95.31 434 ASN A N 1
ATOM 3396 C CA . ASN A 1 434 ? -8.308 3.209 11.555 1.00 95.31 434 ASN A CA 1
ATOM 3397 C C . ASN A 1 434 ? -9.599 2.402 11.495 1.00 95.31 434 ASN A C 1
ATOM 3399 O O . ASN A 1 434 ? -10.199 2.271 10.434 1.00 95.31 434 ASN A O 1
ATOM 3403 N N . LYS A 1 435 ? -10.086 1.916 12.639 1.00 94.00 435 LYS A N 1
ATOM 3404 C CA . LYS A 1 435 ? -11.345 1.174 12.700 1.00 94.00 435 LYS A CA 1
ATOM 3405 C C . LYS A 1 435 ? -12.553 2.039 12.330 1.00 94.00 435 LYS A C 1
ATOM 3407 O O . LYS A 1 435 ? -13.466 1.556 11.658 1.00 94.00 435 LYS A O 1
ATOM 3412 N N . VAL A 1 436 ? -12.550 3.308 12.743 1.00 94.88 436 VAL A N 1
ATOM 3413 C CA . VAL A 1 436 ? -13.546 4.303 12.325 1.00 94.88 436 VAL A CA 1
ATOM 3414 C C . VAL A 1 436 ? -13.493 4.503 10.806 1.00 94.88 436 VAL A C 1
ATOM 3416 O O . VAL A 1 436 ? -14.526 4.377 10.154 1.00 94.88 436 VAL A O 1
ATOM 3419 N N . LEU A 1 437 ? -12.311 4.770 10.240 1.00 96.06 437 LEU A N 1
ATOM 3420 C CA . LEU A 1 437 ? -12.141 5.026 8.803 1.00 96.06 437 LEU A CA 1
ATOM 3421 C C . LEU A 1 437 ? -12.505 3.804 7.947 1.00 96.06 437 LEU A C 1
ATOM 3423 O O . LEU A 1 437 ? -13.237 3.939 6.971 1.00 96.06 437 LEU A O 1
ATOM 3427 N N . ALA A 1 438 ? -12.104 2.602 8.363 1.00 95.31 438 ALA A N 1
ATOM 3428 C CA . ALA A 1 438 ? -12.507 1.357 7.714 1.00 95.31 438 ALA A CA 1
ATOM 3429 C C . ALA A 1 438 ? -14.035 1.184 7.707 1.00 95.31 438 ALA A C 1
ATOM 3431 O O . ALA A 1 438 ? -14.605 0.785 6.699 1.00 95.31 438 ALA A O 1
ATOM 3432 N N . THR A 1 439 ? -14.724 1.559 8.792 1.00 93.88 439 THR A N 1
ATOM 3433 C CA . THR A 1 439 ? -16.198 1.521 8.841 1.00 93.88 439 THR A CA 1
ATOM 3434 C C . THR A 1 439 ? -16.822 2.520 7.855 1.00 93.88 439 THR A C 1
ATOM 3436 O O . THR A 1 439 ? -17.839 2.214 7.237 1.00 93.88 439 THR A O 1
ATOM 3439 N N . VAL A 1 440 ? -16.215 3.701 7.672 1.00 93.50 440 VAL A N 1
ATOM 3440 C CA . VAL A 1 440 ? -16.659 4.696 6.674 1.00 93.50 440 VAL A CA 1
ATOM 3441 C C . VAL A 1 440 ? -16.577 4.133 5.254 1.00 93.50 440 VAL A C 1
ATOM 3443 O O . VAL A 1 440 ? -17.500 4.359 4.471 1.00 93.50 440 VAL A O 1
ATOM 3446 N N . ILE A 1 441 ? -15.519 3.377 4.953 1.00 92.81 441 ILE A N 1
ATOM 3447 C CA . ILE A 1 441 ? -15.310 2.702 3.666 1.00 92.81 441 ILE A CA 1
ATOM 3448 C C . ILE A 1 441 ? -16.302 1.546 3.485 1.00 92.81 441 ILE A C 1
ATOM 3450 O O . ILE A 1 441 ? -17.077 1.553 2.527 1.00 92.81 441 ILE A O 1
ATOM 3454 N N . GLU A 1 442 ? -16.312 0.583 4.419 1.00 92.25 442 GLU A N 1
ATOM 3455 C CA . GLU A 1 442 ? -17.135 -0.640 4.374 1.00 92.25 442 GLU A CA 1
ATOM 3456 C C . GLU A 1 442 ? -18.620 -0.315 4.146 1.00 92.25 442 GLU A C 1
ATOM 3458 O O . GLU A 1 442 ? -19.292 -0.956 3.337 1.00 92.25 442 GLU A O 1
ATOM 3463 N N . GLU A 1 443 ? -19.119 0.718 4.828 1.00 89.38 443 GLU A N 1
ATOM 3464 C CA . GLU A 1 443 ? -20.538 1.086 4.845 1.00 89.38 443 GLU A CA 1
ATOM 3465 C C . GLU A 1 443 ? -20.851 2.294 3.942 1.00 89.38 443 GLU A C 1
ATOM 3467 O O . GLU A 1 443 ? -21.991 2.760 3.897 1.00 89.38 443 GLU A O 1
ATOM 3472 N N . LYS A 1 444 ? -19.852 2.798 3.196 1.00 89.56 444 LYS A N 1
ATOM 3473 C CA . LYS A 1 444 ? -19.956 3.952 2.282 1.00 89.56 444 LYS A CA 1
ATOM 3474 C C . LYS A 1 444 ? -20.657 5.153 2.928 1.00 89.56 444 LYS A C 1
ATOM 3476 O O . LYS A 1 444 ? -21.609 5.707 2.374 1.00 89.56 444 LYS A O 1
ATOM 3481 N N . ILE A 1 445 ? -20.199 5.522 4.128 1.00 90.19 445 ILE A N 1
ATOM 3482 C CA . ILE A 1 445 ? -20.789 6.604 4.938 1.00 90.19 445 ILE A CA 1
ATOM 3483 C C . ILE A 1 445 ? -20.586 7.969 4.266 1.00 90.19 445 ILE A C 1
ATOM 3485 O O . ILE A 1 445 ? -21.443 8.839 4.384 1.00 90.19 445 ILE A O 1
ATOM 3489 N N . TYR A 1 446 ? -19.476 8.149 3.547 1.00 91.81 446 TYR A N 1
ATOM 3490 C CA . TYR A 1 446 ? -19.177 9.360 2.790 1.00 91.81 446 TYR A CA 1
ATOM 3491 C C . TYR A 1 446 ? -19.222 9.086 1.286 1.00 91.81 446 TYR A C 1
ATOM 3493 O O . TYR A 1 446 ? -18.670 8.093 0.811 1.00 91.81 446 TYR A O 1
ATOM 3501 N N . VAL A 1 447 ? -19.861 9.989 0.541 1.00 88.19 447 VAL A N 1
ATOM 3502 C CA . VAL A 1 447 ? -19.878 9.992 -0.923 1.00 88.19 447 VAL A CA 1
ATOM 3503 C C . VAL A 1 447 ? -19.639 11.434 -1.385 1.00 88.19 447 VAL A C 1
ATOM 3505 O O . VAL A 1 447 ? -20.420 12.304 -1.004 1.00 88.19 447 VAL A O 1
ATOM 3508 N N . PRO A 1 448 ? -18.628 11.715 -2.229 1.00 85.62 448 PRO A N 1
ATOM 3509 C CA . PRO A 1 448 ? -18.270 13.088 -2.605 1.00 85.62 448 PRO A CA 1
ATOM 3510 C C . PRO A 1 448 ? -19.405 13.906 -3.234 1.00 85.62 448 PRO A C 1
ATOM 3512 O O . PRO A 1 448 ? -19.463 15.120 -3.083 1.00 85.62 448 PRO A O 1
ATOM 3515 N N . THR A 1 449 ? -20.318 13.253 -3.957 1.00 83.62 449 THR A N 1
ATOM 3516 C CA . THR A 1 449 ? -21.472 13.909 -4.596 1.00 83.62 449 THR A CA 1
ATOM 3517 C C . THR A 1 449 ? -22.600 14.249 -3.625 1.00 83.62 449 THR A C 1
ATOM 3519 O O . THR A 1 449 ? -23.548 14.916 -4.021 1.00 83.62 449 THR A O 1
ATOM 3522 N N . GLU A 1 450 ? -22.530 13.753 -2.390 1.00 84.19 450 GLU A N 1
ATOM 3523 C CA . GLU A 1 450 ? -23.548 13.915 -1.347 1.00 84.19 450 GLU A CA 1
ATOM 3524 C C . GLU A 1 450 ? -23.057 14.814 -0.201 1.00 84.19 450 GLU A C 1
ATOM 3526 O O . GLU A 1 450 ? -23.664 14.835 0.868 1.00 84.19 450 GLU A O 1
ATOM 3531 N N . ASP A 1 451 ? -21.949 15.541 -0.394 1.00 83.62 451 ASP A N 1
ATOM 3532 C CA . ASP A 1 451 ? -21.500 16.544 0.573 1.00 83.62 451 ASP A CA 1
ATOM 3533 C C . ASP A 1 451 ? -22.484 17.728 0.628 1.00 83.62 451 ASP A C 1
ATOM 3535 O O . ASP A 1 451 ? -23.250 18.015 -0.296 1.00 83.62 451 ASP A O 1
ATOM 3539 N N . THR A 1 452 ? -22.431 18.446 1.741 1.00 82.19 452 THR A N 1
ATOM 3540 C CA . THR A 1 452 ? -23.046 19.753 1.931 1.00 82.19 452 THR A CA 1
ATOM 3541 C C . THR A 1 452 ? -22.620 20.745 0.842 1.00 82.19 452 THR A C 1
ATOM 3543 O O . THR A 1 452 ? -21.505 20.690 0.328 1.00 82.19 452 THR A O 1
ATOM 3546 N N . LEU A 1 453 ? -23.480 21.725 0.539 1.00 75.88 453 LEU A N 1
ATOM 3547 C CA . LEU A 1 453 ? -23.194 22.775 -0.455 1.00 75.88 453 LEU A CA 1
ATOM 3548 C C . LEU A 1 453 ? -21.902 23.566 -0.162 1.00 75.88 453 LEU A C 1
ATOM 3550 O O . LEU A 1 453 ? -21.298 24.110 -1.082 1.00 75.88 453 LEU A O 1
ATOM 3554 N N . GLU A 1 454 ? -21.496 23.631 1.108 1.00 82.56 454 GLU A N 1
ATOM 3555 C CA . GLU A 1 454 ? -20.272 24.296 1.575 1.00 82.56 454 GLU A CA 1
ATOM 3556 C C . GLU A 1 454 ? -19.043 23.362 1.588 1.00 82.56 454 GLU A C 1
ATOM 3558 O O . GLU A 1 454 ? -17.934 23.838 1.793 1.00 82.56 454 GLU A O 1
ATOM 3563 N N . GLY A 1 455 ? -19.207 22.051 1.362 1.00 85.69 455 GLY A N 1
ATOM 3564 C CA . GLY A 1 455 ? -18.114 21.070 1.429 1.00 85.69 455 GLY A CA 1
ATOM 3565 C C . GLY A 1 455 ? -17.639 20.752 2.853 1.00 85.69 455 GLY A C 1
ATOM 3566 O O . GLY A 1 455 ? -16.492 20.360 3.058 1.00 85.69 455 GLY A O 1
ATOM 3567 N N . SER A 1 456 ? -18.491 20.950 3.862 1.00 88.31 456 SER A N 1
ATOM 3568 C CA . SER A 1 456 ? -18.122 20.820 5.277 1.00 88.31 456 SER A CA 1
ATOM 3569 C C . SER A 1 456 ? -17.697 19.404 5.687 1.00 88.31 456 SER A C 1
ATOM 3571 O O . SER A 1 456 ? -16.898 19.249 6.614 1.00 88.31 456 SER A O 1
ATOM 3573 N N . TYR A 1 457 ? -18.200 18.359 5.019 1.00 91.38 457 TYR A N 1
ATOM 3574 C CA . TYR A 1 457 ? -17.805 16.979 5.311 1.00 91.38 457 TYR A CA 1
ATOM 3575 C C . TYR A 1 457 ? -16.413 16.685 4.764 1.00 91.38 457 TYR A C 1
ATOM 3577 O O . TYR A 1 457 ? -15.576 16.126 5.478 1.00 91.38 457 TYR A O 1
ATOM 3585 N N . PHE A 1 458 ? -16.135 17.139 3.544 1.00 92.19 458 PHE A N 1
ATOM 3586 C CA . PHE A 1 458 ? -14.802 17.134 2.968 1.00 92.19 458 PHE A CA 1
ATOM 3587 C C . PHE A 1 458 ? -13.793 17.913 3.827 1.00 92.19 458 PHE A C 1
ATOM 3589 O O . PHE A 1 458 ? -12.715 17.391 4.115 1.00 92.19 458 PHE A O 1
ATOM 3596 N N . GLU A 1 459 ? -14.136 19.122 4.289 1.00 92.56 459 GLU A N 1
ATOM 3597 C CA . GLU A 1 459 ? -13.266 19.921 5.169 1.00 92.56 459 GLU A CA 1
ATOM 3598 C C . GLU A 1 459 ? -12.936 19.183 6.472 1.00 92.56 459 GLU A C 1
ATOM 3600 O O . GLU A 1 459 ? -11.778 19.147 6.890 1.00 92.56 459 GLU A O 1
ATOM 3605 N N . PHE A 1 460 ? -13.919 18.506 7.074 1.00 93.69 460 PHE A N 1
ATOM 3606 C CA . PHE A 1 460 ? -13.693 17.694 8.268 1.00 93.69 460 PHE A CA 1
ATOM 3607 C C . PHE A 1 460 ? -12.733 16.520 8.012 1.00 93.69 460 PHE A C 1
ATOM 3609 O O . PHE A 1 460 ? -11.823 16.280 8.808 1.00 93.69 460 PHE A O 1
ATOM 3616 N N . LEU A 1 461 ? -12.890 15.800 6.893 1.00 94.94 461 LEU A N 1
ATOM 3617 C CA . LEU A 1 461 ? -11.958 14.736 6.489 1.00 94.94 461 LEU A CA 1
ATOM 3618 C C . LEU A 1 461 ? -10.544 15.285 6.250 1.00 94.94 461 LEU A C 1
ATOM 3620 O O . LEU A 1 461 ? -9.556 14.679 6.671 1.00 94.94 461 LEU A O 1
ATOM 3624 N N . GLN A 1 462 ? -10.449 16.461 5.632 1.00 93.25 462 GLN A N 1
ATOM 3625 C CA . GLN A 1 462 ? -9.186 17.152 5.407 1.00 93.25 462 GLN A CA 1
ATOM 3626 C C . GLN A 1 462 ? -8.494 17.568 6.708 1.00 93.25 462 GLN A C 1
ATOM 3628 O O . GLN A 1 462 ? -7.275 17.411 6.830 1.00 93.25 462 GLN A O 1
ATOM 3633 N N . ASP A 1 463 ? -9.246 18.036 7.699 1.00 93.25 463 ASP A N 1
ATOM 3634 C CA . ASP A 1 463 ? -8.707 18.375 9.013 1.00 93.25 463 ASP A CA 1
ATOM 3635 C C . ASP A 1 463 ? -8.166 17.145 9.751 1.00 93.25 463 ASP A C 1
ATOM 3637 O O . ASP A 1 463 ? -7.082 17.217 10.339 1.00 93.25 463 ASP A O 1
ATOM 3641 N N . ILE A 1 464 ? -8.849 15.996 9.665 1.00 94.06 464 ILE A N 1
ATOM 3642 C CA . ILE A 1 464 ? -8.344 14.732 10.225 1.00 94.06 464 ILE A CA 1
ATOM 3643 C C . ILE A 1 464 ? -6.988 14.377 9.612 1.00 94.06 464 ILE A C 1
ATOM 3645 O O . ILE A 1 464 ? -6.019 14.141 10.338 1.00 94.06 464 ILE A O 1
ATOM 3649 N N . TYR A 1 465 ? -6.915 14.353 8.279 1.00 93.94 465 TYR A N 1
ATOM 3650 C CA . TYR A 1 465 ? -5.691 14.020 7.556 1.00 93.94 465 TYR A CA 1
ATOM 3651 C C . TYR A 1 465 ? -4.531 14.942 7.958 1.00 93.94 465 TYR A C 1
ATOM 3653 O O . TYR A 1 465 ? -3.444 14.467 8.293 1.00 93.94 465 TYR A O 1
ATOM 3661 N N . ARG A 1 466 ? -4.769 16.260 8.017 1.00 91.81 466 ARG A N 1
ATOM 3662 C CA . ARG A 1 466 ? -3.758 17.248 8.431 1.00 91.81 466 ARG A CA 1
ATOM 3663 C C . ARG A 1 466 ? -3.236 16.994 9.844 1.00 91.81 466 ARG A C 1
ATOM 3665 O O . ARG A 1 466 ? -2.027 17.080 10.062 1.00 91.81 466 ARG A O 1
ATOM 3672 N N . VAL A 1 467 ? -4.119 16.669 10.791 1.00 92.94 467 VAL A N 1
ATOM 3673 C CA . VAL A 1 467 ? -3.731 16.359 12.176 1.00 92.94 467 VAL A CA 1
ATOM 3674 C C . VAL A 1 467 ? -2.864 15.100 12.236 1.00 92.94 467 VAL A C 1
ATOM 3676 O O . VAL A 1 467 ? -1.837 15.110 12.913 1.00 92.94 467 VAL A O 1
ATOM 3679 N N . LEU A 1 468 ? -3.220 14.041 11.503 1.00 93.25 468 LEU A N 1
ATOM 3680 C CA . LEU A 1 468 ? -2.445 12.795 11.479 1.00 93.25 468 LEU A CA 1
ATOM 3681 C C . LEU A 1 468 ? -1.056 12.982 10.854 1.00 93.25 468 LEU A C 1
ATOM 3683 O O . LEU A 1 468 ? -0.065 12.516 11.417 1.00 93.25 468 LEU A O 1
ATOM 3687 N N . VAL A 1 469 ? -0.958 13.710 9.737 1.00 91.00 469 VAL A N 1
ATOM 3688 C CA . VAL A 1 469 ? 0.334 14.015 9.097 1.00 91.00 469 VAL A CA 1
ATOM 3689 C C . VAL A 1 469 ? 1.203 14.894 10.001 1.00 91.00 469 VAL A C 1
ATOM 3691 O O . VAL A 1 469 ? 2.394 14.631 10.146 1.00 91.00 469 VAL A O 1
ATOM 3694 N N . SER A 1 470 ? 0.620 15.902 10.661 1.00 89.94 470 SER A N 1
ATOM 3695 C CA . SER A 1 470 ? 1.344 16.748 11.622 1.00 89.94 470 SER A CA 1
ATOM 3696 C C . SER A 1 470 ? 1.839 15.953 12.835 1.00 89.94 470 SER A C 1
ATOM 3698 O O . SER A 1 470 ? 2.964 16.150 13.296 1.00 89.94 470 SER A O 1
ATOM 3700 N N . MET A 1 471 ? 1.034 15.009 13.325 1.00 90.31 471 MET A N 1
ATOM 3701 C CA . MET A 1 471 ? 1.436 14.093 14.388 1.00 90.31 471 MET A CA 1
ATOM 3702 C C . MET A 1 471 ? 2.591 13.182 13.945 1.00 90.31 471 MET A C 1
ATOM 3704 O O . MET A 1 471 ? 3.551 13.027 14.698 1.00 90.31 471 MET A O 1
ATOM 3708 N N . ALA A 1 472 ? 2.549 12.631 12.727 1.00 91.00 472 ALA A N 1
ATOM 3709 C CA . ALA A 1 472 ? 3.649 11.836 12.175 1.00 91.00 472 ALA A CA 1
ATOM 3710 C C . ALA A 1 472 ? 4.943 12.647 12.039 1.00 91.00 472 ALA A C 1
ATOM 3712 O O . ALA A 1 472 ? 6.015 12.144 12.365 1.00 91.00 472 ALA A O 1
ATOM 3713 N N . GLU A 1 473 ? 4.847 13.904 11.605 1.00 88.31 473 GLU A N 1
ATOM 3714 C CA . GLU A 1 473 ? 5.981 14.826 11.493 1.00 88.31 473 GLU A CA 1
ATOM 3715 C C . GLU A 1 473 ? 6.653 15.042 12.858 1.00 88.31 473 GLU A C 1
ATOM 3717 O O . GLU A 1 473 ? 7.861 14.853 12.995 1.00 88.31 473 GLU A O 1
ATOM 3722 N N . LYS A 1 474 ? 5.860 15.309 13.902 1.00 86.75 474 LYS A N 1
ATOM 3723 C CA . LYS A 1 474 ? 6.345 15.468 15.284 1.00 86.75 474 LYS A CA 1
ATOM 3724 C C . LYS A 1 474 ? 6.937 14.188 15.866 1.00 86.75 474 LYS A C 1
ATOM 3726 O O . LYS A 1 474 ? 7.975 14.220 16.527 1.00 86.75 474 LYS A O 1
ATOM 3731 N N . MET A 1 475 ? 6.309 13.045 15.604 1.00 87.19 475 MET A N 1
ATOM 3732 C CA . MET A 1 475 ? 6.848 11.747 16.005 1.00 87.19 475 MET A CA 1
ATOM 3733 C C . MET A 1 475 ? 8.164 11.423 15.299 1.00 87.19 475 MET A C 1
ATOM 3735 O O . MET A 1 475 ? 9.042 10.802 15.893 1.00 87.19 475 MET A O 1
ATOM 3739 N N . TYR A 1 476 ? 8.303 11.824 14.038 1.00 86.19 476 TYR A N 1
ATOM 3740 C CA . TYR A 1 476 ? 9.525 11.642 13.272 1.00 86.19 476 TYR A CA 1
ATOM 3741 C C . TYR A 1 476 ? 10.654 12.545 13.791 1.00 86.19 476 TYR A C 1
ATOM 3743 O O . TYR A 1 476 ? 11.754 12.049 14.026 1.00 86.19 476 TYR A O 1
ATOM 3751 N N . GLU A 1 477 ? 10.383 13.821 14.093 1.00 83.06 477 GLU A N 1
ATOM 3752 C CA . GLU A 1 477 ? 11.332 14.706 14.797 1.00 83.06 477 GLU A CA 1
ATOM 3753 C C . GLU A 1 477 ? 11.809 14.083 16.121 1.00 83.06 477 GLU A C 1
ATOM 3755 O O . GLU A 1 477 ? 13.006 14.083 16.442 1.00 83.06 477 GLU A O 1
ATOM 3760 N N . PHE A 1 478 ? 10.879 13.490 16.876 1.00 81.81 478 PHE A N 1
ATOM 3761 C CA . PHE A 1 478 ? 11.209 12.758 18.091 1.00 81.81 478 PHE A CA 1
ATOM 3762 C C . PHE A 1 478 ? 12.066 11.524 17.809 1.00 81.81 478 PHE A C 1
ATOM 3764 O O . PHE A 1 478 ? 13.094 11.361 18.451 1.00 81.81 478 PHE A O 1
ATOM 3771 N N . TRP A 1 479 ? 11.711 10.678 16.840 1.00 80.62 479 TRP A N 1
ATOM 3772 C CA . TRP A 1 479 ? 12.504 9.496 16.484 1.00 80.62 479 TRP A CA 1
ATOM 3773 C C . TRP A 1 479 ? 13.950 9.859 16.134 1.00 80.62 479 TRP A C 1
ATOM 3775 O O . TRP A 1 479 ? 14.894 9.249 16.636 1.00 80.62 479 TRP A O 1
ATOM 3785 N N . VAL A 1 480 ? 14.116 10.878 15.294 1.00 78.56 480 VAL A N 1
ATOM 3786 C CA . VAL A 1 480 ? 15.417 11.340 14.816 1.00 78.56 480 VAL A CA 1
ATOM 3787 C C . VAL A 1 480 ? 16.270 11.890 15.965 1.00 78.56 480 VAL A C 1
ATOM 3789 O O . VAL A 1 480 ? 17.452 11.565 16.052 1.00 78.56 480 VAL A O 1
ATOM 3792 N N . SER A 1 481 ? 15.682 12.662 16.885 1.00 74.38 481 SER A N 1
ATOM 3793 C CA . SER A 1 481 ? 16.383 13.160 18.082 1.00 74.38 481 SER A CA 1
ATOM 3794 C C . SER A 1 481 ? 16.637 12.068 19.136 1.00 74.38 481 SER A C 1
ATOM 3796 O O . SER A 1 481 ? 17.664 12.080 19.815 1.00 74.38 481 SER A O 1
ATOM 3798 N N . ALA A 1 482 ? 15.741 11.086 19.240 1.00 67.50 482 ALA A N 1
ATOM 3799 C CA . ALA A 1 482 ? 15.788 9.962 20.173 1.00 67.50 482 ALA A CA 1
ATOM 3800 C C . ALA A 1 482 ? 16.602 8.760 19.668 1.00 67.50 482 ALA A C 1
ATOM 3802 O O . ALA A 1 482 ? 16.726 7.766 20.389 1.00 67.50 482 ALA A O 1
ATOM 3803 N N . ALA A 1 483 ? 17.184 8.817 18.464 1.00 59.59 483 ALA A N 1
ATOM 3804 C CA . ALA A 1 483 ? 17.934 7.708 17.868 1.00 59.59 483 ALA A CA 1
ATOM 3805 C C . ALA A 1 483 ? 19.059 7.180 18.791 1.00 59.59 483 ALA A C 1
ATOM 3807 O O . ALA A 1 483 ? 19.368 5.983 18.781 1.00 59.59 483 ALA A O 1
ATOM 3808 N N . HIS A 1 484 ? 19.593 8.042 19.665 1.00 56.66 484 HIS A N 1
ATOM 3809 C CA . HIS A 1 484 ? 20.627 7.731 20.658 1.00 56.66 484 HIS A CA 1
ATOM 3810 C C . HIS A 1 484 ? 20.113 7.182 22.006 1.00 56.66 484 HIS A C 1
ATOM 3812 O O . HIS A 1 484 ? 20.928 6.746 22.814 1.00 56.66 484 HIS A O 1
ATOM 3818 N N . LEU A 1 485 ? 18.801 7.171 22.277 1.00 59.06 485 LEU A N 1
ATOM 3819 C CA . LEU A 1 485 ? 18.253 6.657 23.541 1.00 59.06 485 LEU A CA 1
ATOM 3820 C C . LEU A 1 485 ? 18.321 5.121 23.591 1.00 59.06 485 LEU A C 1
ATOM 3822 O O . LEU A 1 485 ? 17.936 4.442 22.640 1.00 59.06 485 LEU A O 1
ATOM 3826 N N . GLU A 1 486 ? 18.788 4.550 24.702 1.00 58.84 486 GLU A N 1
ATOM 3827 C CA . GLU A 1 486 ? 18.933 3.091 24.874 1.00 58.84 486 GLU A CA 1
ATOM 3828 C C . GLU A 1 486 ? 17.607 2.356 25.157 1.00 58.84 486 GLU A C 1
ATOM 3830 O O . GLU A 1 486 ? 17.579 1.124 25.181 1.00 58.84 486 GLU A O 1
ATOM 3835 N N . ASP A 1 487 ? 16.492 3.076 25.342 1.00 70.94 487 ASP A N 1
ATOM 3836 C CA . ASP A 1 487 ? 15.205 2.459 25.678 1.00 70.94 487 ASP A CA 1
ATOM 3837 C C . ASP A 1 487 ? 14.618 1.675 24.490 1.00 70.94 487 ASP A C 1
ATOM 3839 O O . ASP A 1 487 ? 13.940 2.192 23.594 1.00 70.94 487 ASP A O 1
ATOM 3843 N N . THR A 1 488 ? 14.880 0.370 24.510 1.00 73.31 488 THR A N 1
ATOM 3844 C CA . THR A 1 488 ? 14.404 -0.598 23.518 1.00 73.31 488 THR A CA 1
ATOM 3845 C C . THR A 1 488 ? 12.884 -0.731 23.478 1.00 73.31 488 THR A C 1
ATOM 3847 O O . THR A 1 488 ? 12.357 -1.184 22.461 1.00 73.31 488 THR A O 1
ATOM 3850 N N . SER A 1 489 ? 12.159 -0.350 24.534 1.00 76.62 489 SER A N 1
ATOM 3851 C CA . SER A 1 489 ? 10.695 -0.427 24.561 1.00 76.62 489 SER A CA 1
ATOM 3852 C C . SER A 1 489 ? 10.059 0.704 23.748 1.00 76.62 489 SER A C 1
ATOM 3854 O O . SER A 1 489 ? 9.210 0.445 22.893 1.00 76.62 489 SER A O 1
ATOM 3856 N N . ILE A 1 490 ? 10.544 1.937 23.915 1.00 77.62 490 ILE A N 1
ATOM 3857 C CA . ILE A 1 490 ? 10.093 3.109 23.150 1.00 77.62 490 ILE A CA 1
ATOM 3858 C C . ILE A 1 490 ? 10.425 2.929 21.664 1.00 77.62 490 ILE A C 1
ATOM 3860 O O . ILE A 1 490 ? 9.562 3.121 20.804 1.00 77.62 490 ILE A O 1
ATOM 3864 N N . LYS A 1 491 ? 11.638 2.448 21.358 1.00 75.81 491 LYS A N 1
ATOM 3865 C CA . LYS A 1 491 ? 12.072 2.176 19.978 1.00 75.81 491 LYS A CA 1
ATOM 3866 C C . LYS A 1 491 ? 11.231 1.112 19.261 1.00 75.81 491 LYS A C 1
ATOM 3868 O O . LYS A 1 491 ? 11.131 1.151 18.040 1.00 75.81 491 LYS A O 1
ATOM 3873 N N . LYS A 1 492 ? 10.597 0.186 19.992 1.00 79.75 492 LYS A N 1
ATOM 3874 C CA . LYS A 1 492 ? 9.654 -0.800 19.429 1.00 79.75 492 LYS A CA 1
ATOM 3875 C C . LYS A 1 492 ? 8.264 -0.224 19.169 1.00 79.75 492 LYS A C 1
ATOM 3877 O O . LYS A 1 492 ? 7.594 -0.674 18.245 1.00 79.75 492 LYS A O 1
ATOM 3882 N N . MET A 1 493 ? 7.824 0.743 19.975 1.00 84.81 493 MET A N 1
ATOM 3883 C CA . MET A 1 493 ? 6.474 1.304 19.875 1.00 84.81 493 MET A CA 1
ATOM 3884 C C . MET A 1 493 ? 6.327 2.324 18.748 1.00 84.81 493 MET A C 1
ATOM 3886 O O . MET A 1 493 ? 5.279 2.367 18.111 1.00 84.81 493 MET A O 1
ATOM 3890 N N . ILE A 1 494 ? 7.357 3.124 18.468 1.00 85.25 494 ILE A N 1
ATOM 3891 C CA . ILE A 1 494 ? 7.274 4.184 17.450 1.00 85.25 494 ILE A CA 1
ATOM 3892 C C . ILE A 1 494 ? 6.960 3.635 16.039 1.00 85.25 494 ILE A C 1
ATOM 3894 O O . ILE A 1 494 ? 6.032 4.151 15.417 1.00 85.25 494 ILE A O 1
ATOM 3898 N N . PRO A 1 495 ? 7.610 2.560 15.542 1.00 86.62 495 PRO A N 1
ATOM 3899 C CA . PRO A 1 495 ? 7.244 1.960 14.256 1.00 86.62 495 PRO A CA 1
ATOM 3900 C C . PRO A 1 495 ? 5.790 1.471 14.182 1.00 86.62 495 PRO A C 1
ATOM 3902 O O . PRO A 1 495 ? 5.167 1.579 13.130 1.00 86.62 495 PRO A O 1
ATOM 3905 N N . LEU A 1 496 ? 5.225 0.977 15.294 1.00 87.50 496 LEU A N 1
ATOM 3906 C CA . LEU A 1 496 ? 3.815 0.570 15.351 1.00 87.50 496 LEU A CA 1
ATOM 3907 C C . LEU A 1 496 ? 2.880 1.771 15.207 1.00 87.50 496 LEU A C 1
ATOM 3909 O O . LEU A 1 496 ? 1.896 1.700 14.482 1.00 87.50 496 LEU A O 1
ATOM 3913 N N . LEU A 1 497 ? 3.203 2.889 15.860 1.00 90.56 497 LEU A N 1
ATOM 3914 C CA . LEU A 1 497 ? 2.440 4.128 15.719 1.00 90.56 497 LEU A CA 1
ATOM 3915 C C . LEU A 1 497 ? 2.473 4.645 14.272 1.00 90.56 497 LEU A C 1
ATOM 3917 O O . LEU A 1 497 ? 1.432 5.012 13.732 1.00 90.56 497 LEU A O 1
ATOM 3921 N N . PHE A 1 498 ? 3.645 4.630 13.627 1.00 91.75 498 PHE A N 1
ATOM 3922 C CA . PHE A 1 498 ? 3.757 4.992 12.212 1.00 91.75 498 PHE A CA 1
ATOM 3923 C C . PHE A 1 498 ? 2.950 4.062 11.310 1.00 91.75 498 PHE A C 1
ATOM 3925 O O . PHE A 1 498 ? 2.299 4.548 10.391 1.00 91.75 498 PHE A O 1
ATOM 3932 N N . ALA A 1 499 ? 2.945 2.755 11.584 1.00 92.50 499 ALA A N 1
ATOM 3933 C CA . ALA A 1 499 ? 2.178 1.794 10.798 1.00 92.50 499 ALA A CA 1
ATOM 3934 C C . ALA A 1 499 ? 0.675 2.115 10.821 1.00 92.50 499 ALA A C 1
ATOM 3936 O O . ALA A 1 499 ? 0.032 2.060 9.776 1.00 92.50 499 ALA A O 1
ATOM 3937 N N . GLU A 1 500 ? 0.134 2.515 11.976 1.00 94.06 500 GLU A N 1
ATOM 3938 C CA . GLU A 1 500 ? -1.266 2.936 12.082 1.00 94.06 500 GLU A CA 1
ATOM 3939 C C . GLU A 1 500 ? -1.537 4.258 11.340 1.00 94.06 500 GLU A C 1
ATOM 3941 O O . GLU A 1 500 ? -2.576 4.388 10.699 1.00 94.06 500 GLU A O 1
ATOM 3946 N N . ILE A 1 501 ? -0.616 5.231 11.358 1.00 94.81 501 ILE A N 1
ATOM 3947 C CA . ILE A 1 501 ? -0.798 6.483 10.595 1.00 94.81 501 ILE A CA 1
ATOM 3948 C C . ILE A 1 501 ? -0.739 6.227 9.082 1.00 94.81 501 ILE A C 1
ATOM 3950 O O . ILE A 1 501 ? -1.555 6.766 8.339 1.00 94.81 501 ILE A O 1
ATOM 3954 N N . VAL A 1 502 ? 0.196 5.391 8.621 1.00 94.94 502 VAL A N 1
ATOM 3955 C CA . VAL A 1 502 ? 0.306 4.995 7.206 1.00 94.94 502 VAL A CA 1
ATOM 3956 C C . VAL A 1 502 ? -0.983 4.318 6.735 1.00 94.94 502 VAL A C 1
ATOM 3958 O O . VAL A 1 502 ? -1.478 4.639 5.657 1.00 94.94 502 VAL A O 1
ATOM 3961 N N . ASP A 1 503 ? -1.565 3.447 7.563 1.00 94.31 503 ASP A N 1
ATOM 3962 C CA . ASP A 1 503 ? -2.852 2.803 7.281 1.00 94.31 503 ASP A CA 1
ATOM 3963 C C . ASP A 1 503 ? -4.004 3.819 7.207 1.00 94.31 503 ASP A C 1
ATOM 3965 O O . ASP A 1 503 ? -4.809 3.784 6.280 1.00 94.31 503 ASP A O 1
ATOM 3969 N N . ALA A 1 504 ? -4.038 4.792 8.124 1.00 95.19 504 ALA A N 1
ATOM 3970 C CA . ALA A 1 504 ? -5.051 5.848 8.126 1.00 95.19 504 ALA A CA 1
ATOM 3971 C C . ALA A 1 504 ? -4.990 6.700 6.855 1.00 95.19 504 ALA A C 1
ATOM 3973 O O . ALA A 1 504 ? -6.024 7.022 6.272 1.00 95.19 504 ALA A O 1
ATOM 3974 N N . VAL A 1 505 ? -3.782 7.039 6.398 1.00 94.81 505 VAL A N 1
ATOM 3975 C CA . VAL A 1 505 ? -3.578 7.755 5.131 1.00 94.81 505 VAL A CA 1
ATOM 3976 C C . VAL A 1 505 ? -4.033 6.909 3.937 1.00 94.81 505 VAL A C 1
ATOM 3978 O O . VAL A 1 505 ? -4.661 7.448 3.026 1.00 94.81 505 VAL A O 1
ATOM 3981 N N . GLY A 1 506 ? -3.800 5.593 3.967 1.00 94.75 506 GLY A N 1
ATOM 3982 C CA . GLY A 1 506 ? -4.335 4.654 2.977 1.00 94.75 506 GLY A CA 1
ATOM 3983 C C . GLY A 1 506 ? -5.866 4.656 2.923 1.00 94.75 506 GLY A C 1
ATOM 3984 O O . GLY A 1 506 ? -6.443 4.729 1.839 1.00 94.75 506 GLY A O 1
ATOM 3985 N N . HIS A 1 507 ? -6.541 4.688 4.075 1.00 95.69 507 HIS A N 1
ATOM 3986 C CA . HIS A 1 507 ? -8.001 4.818 4.119 1.00 95.69 507 HIS A CA 1
ATOM 3987 C C . HIS A 1 507 ? -8.493 6.131 3.481 1.00 95.69 507 HIS A C 1
ATOM 3989 O O . HIS A 1 507 ? -9.516 6.134 2.803 1.00 95.69 507 HIS A O 1
ATOM 3995 N N . PHE A 1 508 ? -7.775 7.250 3.636 1.00 94.62 508 PHE A N 1
ATOM 3996 C CA . PHE A 1 508 ? -8.169 8.516 2.999 1.00 94.62 508 PHE A CA 1
ATOM 3997 C C . PHE A 1 508 ? -8.086 8.488 1.474 1.00 94.62 508 PHE A C 1
ATOM 3999 O O . PHE A 1 508 ? -8.936 9.096 0.828 1.00 94.62 508 PHE A O 1
ATOM 4006 N N . LEU A 1 509 ? -7.111 7.775 0.899 1.00 92.19 509 LEU A N 1
ATOM 4007 C CA . LEU A 1 509 ? -7.038 7.576 -0.552 1.00 92.19 509 LEU A CA 1
ATOM 4008 C C . LEU A 1 509 ? -8.282 6.861 -1.093 1.00 92.19 509 LEU A C 1
ATOM 4010 O O . LEU A 1 509 ? -8.753 7.210 -2.172 1.00 92.19 509 LEU A O 1
ATOM 4014 N N . GLU A 1 510 ? -8.826 5.908 -0.331 1.00 92.81 510 GLU A N 1
ATOM 4015 C CA . GLU A 1 510 ? -10.036 5.162 -0.694 1.00 92.81 510 GLU A CA 1
ATOM 4016 C C . GLU A 1 510 ? -11.330 5.954 -0.433 1.00 92.81 510 GLU A C 1
ATOM 4018 O O . GLU A 1 510 ? -12.270 5.873 -1.221 1.00 92.81 510 GLU A O 1
ATOM 4023 N N . ILE A 1 511 ? -11.384 6.750 0.642 1.00 92.88 511 ILE A N 1
ATOM 4024 C CA . ILE A 1 511 ? -12.553 7.584 0.970 1.00 92.88 511 ILE A CA 1
ATOM 4025 C C . ILE A 1 511 ? -12.688 8.760 -0.010 1.00 92.88 511 ILE A C 1
ATOM 4027 O O . ILE A 1 511 ? -13.751 8.951 -0.600 1.00 92.88 511 ILE A O 1
ATOM 4031 N N . GLU A 1 512 ? -11.644 9.586 -0.141 1.00 91.69 512 GLU A N 1
ATOM 4032 C CA . GLU A 1 512 ? -11.606 10.758 -1.027 1.00 91.69 512 GLU A CA 1
ATOM 4033 C C . GLU A 1 512 ? -10.169 11.266 -1.190 1.00 91.69 512 GLU A C 1
ATOM 4035 O O . GLU A 1 512 ? -9.645 12.002 -0.351 1.00 91.69 512 GLU A O 1
ATOM 4040 N N . TYR A 1 513 ? -9.538 10.928 -2.314 1.00 89.69 513 TYR A N 1
ATOM 4041 C CA . TYR A 1 513 ? -8.153 11.299 -2.615 1.00 89.69 513 TYR A CA 1
ATOM 4042 C C . TYR A 1 513 ? -7.883 12.817 -2.561 1.00 89.69 513 TYR A C 1
ATOM 4044 O O . TYR A 1 513 ? -6.759 13.237 -2.283 1.00 89.69 513 TYR A O 1
ATOM 4052 N N . LYS A 1 514 ? -8.887 13.677 -2.798 1.00 90.38 514 LYS A N 1
ATOM 4053 C CA . LYS A 1 514 ? -8.711 15.142 -2.727 1.00 90.38 514 LYS A CA 1
ATOM 4054 C C . LYS A 1 514 ? -8.380 15.632 -1.317 1.00 90.38 514 LYS A C 1
ATOM 4056 O O . LYS A 1 514 ? -7.857 16.740 -1.177 1.00 90.38 514 LYS A O 1
ATOM 4061 N N . VAL A 1 515 ? -8.643 14.826 -0.283 1.00 89.62 515 VAL A N 1
ATOM 4062 C CA . VAL A 1 515 ? -8.308 15.125 1.119 1.00 89.62 515 VAL A CA 1
ATOM 4063 C C . VAL A 1 515 ? -6.814 15.392 1.291 1.00 89.62 515 VAL A C 1
ATOM 4065 O O . VAL A 1 515 ? -6.437 16.306 2.030 1.00 89.62 515 VAL A O 1
ATOM 4068 N N . LEU A 1 516 ? -5.972 14.677 0.537 1.00 85.12 516 LEU A N 1
ATOM 4069 C CA . LEU A 1 516 ? -4.520 14.843 0.541 1.00 85.12 516 LEU A CA 1
ATOM 4070 C C . LEU A 1 516 ? -4.089 16.259 0.107 1.00 85.12 516 LEU A C 1
ATOM 4072 O O . LEU A 1 516 ? -2.981 16.703 0.415 1.00 85.12 516 LEU A O 1
ATOM 4076 N N . GLY A 1 517 ? -4.975 16.996 -0.567 1.00 75.38 517 GLY A N 1
ATOM 4077 C CA . GLY A 1 517 ? -4.726 18.337 -1.071 1.00 75.38 517 GLY A CA 1
ATOM 4078 C C . GLY A 1 517 ? -3.848 18.332 -2.321 1.00 75.38 517 GLY A C 1
ATOM 4079 O O . GLY A 1 517 ? -3.842 17.384 -3.101 1.00 75.38 517 GLY A O 1
ATOM 4080 N N . ARG A 1 518 ? -3.119 19.432 -2.539 1.00 67.38 518 ARG A N 1
ATOM 4081 C CA . ARG A 1 518 ? -2.232 19.595 -3.707 1.00 67.38 518 ARG A CA 1
ATOM 4082 C C . ARG A 1 518 ? -0.814 19.063 -3.486 1.00 67.38 518 ARG A C 1
ATOM 4084 O O . ARG A 1 518 ? -0.033 19.065 -4.429 1.00 67.38 518 ARG A O 1
ATOM 4091 N N . ASP A 1 519 ? -0.470 18.643 -2.271 1.00 72.88 519 ASP A N 1
ATOM 4092 C CA . ASP A 1 519 ? 0.919 18.380 -1.882 1.00 72.88 519 ASP A CA 1
ATOM 4093 C C . ASP A 1 519 ? 1.211 16.878 -1.750 1.00 72.88 519 ASP A C 1
ATOM 4095 O O . ASP A 1 519 ? 1.512 16.351 -0.678 1.00 72.88 519 ASP A O 1
ATOM 4099 N N . LEU A 1 520 ? 1.099 16.174 -2.881 1.00 89.38 520 LEU A N 1
ATOM 4100 C CA . LEU A 1 520 ? 1.482 14.764 -2.996 1.00 89.38 520 LEU A CA 1
ATOM 4101 C C . LEU A 1 520 ? 2.986 14.557 -2.726 1.00 89.38 520 LEU A C 1
ATOM 4103 O O . LEU A 1 520 ? 3.397 13.495 -2.263 1.00 89.38 520 LEU A O 1
ATOM 4107 N N . VAL A 1 521 ? 3.801 15.596 -2.939 1.00 89.94 521 VAL A N 1
ATOM 4108 C CA . VAL A 1 521 ? 5.234 15.600 -2.620 1.00 89.94 521 VAL A CA 1
ATOM 4109 C C . VAL A 1 521 ? 5.452 15.441 -1.115 1.00 89.94 521 VAL A C 1
ATOM 4111 O O . VAL A 1 521 ? 6.238 14.585 -0.711 1.00 89.94 521 VAL A O 1
ATOM 4114 N N . LYS A 1 522 ? 4.715 16.171 -0.263 1.00 88.69 522 LYS A N 1
ATOM 4115 C CA . LYS A 1 522 ? 4.791 15.999 1.200 1.00 88.69 522 LYS A CA 1
ATOM 4116 C C . LYS A 1 522 ? 4.431 14.577 1.642 1.00 88.69 522 LYS A C 1
ATOM 4118 O O . LYS A 1 522 ? 5.068 14.056 2.559 1.00 88.69 522 LYS A O 1
ATOM 4123 N N . LEU A 1 523 ? 3.464 13.928 0.986 1.00 91.81 523 LEU A N 1
ATOM 4124 C CA . LEU A 1 523 ? 3.145 12.526 1.271 1.00 91.81 523 LEU A CA 1
ATOM 4125 C C . LEU A 1 523 ? 4.314 11.596 0.911 1.00 91.81 523 LEU A C 1
ATOM 4127 O O . LEU A 1 523 ? 4.699 10.758 1.726 1.00 91.81 523 LEU A O 1
ATOM 4131 N N . TRP A 1 524 ? 4.915 11.760 -0.268 1.00 93.25 524 TRP A N 1
ATOM 4132 C CA . TRP A 1 524 ? 6.088 10.974 -0.658 1.00 93.25 524 TRP A CA 1
ATOM 4133 C C . TRP A 1 524 ? 7.276 11.190 0.284 1.00 93.25 524 TRP A C 1
ATOM 4135 O O . TRP A 1 524 ? 7.918 10.222 0.686 1.00 93.25 524 TRP A O 1
ATOM 4145 N N . LEU A 1 525 ? 7.528 12.429 0.719 1.00 90.69 525 LEU A N 1
ATOM 4146 C CA . LEU A 1 525 ? 8.569 12.732 1.706 1.00 90.69 525 LEU A CA 1
ATOM 4147 C C . LEU A 1 525 ? 8.307 12.045 3.054 1.00 90.69 525 LEU A C 1
ATOM 4149 O O . LEU A 1 525 ? 9.242 11.508 3.647 1.00 90.69 525 LEU A O 1
ATOM 4153 N N . MET A 1 526 ? 7.049 11.987 3.507 1.00 91.75 526 MET A N 1
ATOM 4154 C CA . MET A 1 526 ? 6.669 11.196 4.682 1.00 91.75 526 MET A CA 1
ATOM 4155 C C . MET A 1 526 ? 6.988 9.711 4.468 1.00 91.75 526 MET A C 1
ATOM 4157 O O . MET A 1 526 ? 7.677 9.114 5.290 1.00 91.75 526 MET A O 1
ATOM 4161 N N . ILE A 1 527 ? 6.544 9.118 3.354 1.00 93.56 527 ILE A N 1
ATOM 4162 C CA . ILE A 1 527 ? 6.802 7.708 3.012 1.00 93.56 527 ILE A CA 1
ATOM 4163 C C . ILE A 1 527 ? 8.309 7.413 3.036 1.00 93.56 527 ILE A C 1
ATOM 4165 O O . ILE A 1 527 ? 8.741 6.432 3.648 1.00 93.56 527 ILE A O 1
ATOM 4169 N N . PHE A 1 528 ? 9.126 8.277 2.432 1.00 91.19 528 PHE A N 1
ATOM 4170 C CA . PHE A 1 528 ? 10.574 8.098 2.395 1.00 91.19 528 PHE A CA 1
ATOM 4171 C C . PHE A 1 528 ? 11.225 8.234 3.778 1.00 91.19 528 PHE A C 1
ATOM 4173 O O . PHE A 1 528 ? 12.087 7.429 4.131 1.00 91.19 528 PHE A O 1
ATOM 4180 N N . ALA A 1 529 ? 10.801 9.205 4.589 1.00 88.88 529 ALA A N 1
ATOM 4181 C CA . ALA A 1 529 ? 11.314 9.406 5.944 1.00 88.88 529 ALA A CA 1
ATOM 4182 C C . ALA A 1 529 ? 10.969 8.234 6.881 1.00 88.88 529 ALA A C 1
ATOM 4184 O O . ALA A 1 529 ? 11.807 7.776 7.668 1.00 88.88 529 ALA A O 1
ATOM 4185 N N . LEU A 1 530 ? 9.754 7.690 6.765 1.00 89.38 530 LEU A N 1
ATOM 4186 C CA . LEU A 1 530 ? 9.340 6.498 7.504 1.00 89.38 530 LEU A CA 1
ATOM 4187 C C . LEU A 1 530 ? 10.082 5.243 7.021 1.00 89.38 530 LEU A C 1
ATOM 4189 O O . LEU A 1 530 ? 10.483 4.416 7.840 1.00 89.38 530 LEU A O 1
ATOM 4193 N N . SER A 1 531 ? 10.357 5.129 5.719 1.00 88.50 531 SER A N 1
ATOM 4194 C CA . SER A 1 531 ? 11.185 4.048 5.170 1.00 88.50 531 SER A CA 1
ATOM 4195 C C . SER A 1 531 ? 12.631 4.119 5.684 1.00 88.50 531 SER A C 1
ATOM 4197 O O . SER A 1 531 ? 13.189 3.105 6.108 1.00 88.50 531 SER A O 1
ATOM 4199 N N . ALA A 1 532 ? 13.222 5.316 5.749 1.00 85.25 532 ALA A N 1
ATOM 4200 C CA . ALA A 1 532 ? 14.557 5.529 6.316 1.00 85.25 532 ALA A CA 1
ATOM 4201 C C . ALA A 1 532 ? 14.609 5.188 7.814 1.00 85.25 532 ALA A C 1
ATOM 4203 O O . ALA A 1 532 ? 15.557 4.557 8.291 1.00 85.25 532 ALA A O 1
ATOM 4204 N N . THR A 1 533 ? 13.551 5.538 8.550 1.00 80.81 533 THR A N 1
ATOM 4205 C CA . THR A 1 533 ? 13.360 5.151 9.955 1.00 80.81 533 THR A CA 1
ATOM 4206 C C . THR A 1 533 ? 13.356 3.630 10.104 1.00 80.81 533 THR A C 1
ATOM 4208 O O . THR A 1 533 ? 14.069 3.083 10.954 1.00 80.81 533 THR A O 1
ATOM 4211 N N . ASN A 1 534 ? 12.635 2.932 9.231 1.00 80.94 534 ASN A N 1
ATOM 4212 C CA . ASN A 1 534 ? 12.579 1.481 9.246 1.00 80.94 534 ASN A CA 1
ATOM 4213 C C . ASN A 1 534 ? 13.941 0.832 8.925 1.00 80.94 534 ASN A C 1
ATOM 4215 O O . ASN A 1 534 ? 14.435 0.002 9.689 1.00 80.94 534 ASN A O 1
ATOM 4219 N N . ALA A 1 535 ? 14.624 1.297 7.875 1.00 78.38 535 ALA A N 1
ATOM 4220 C CA . ALA A 1 535 ? 15.964 0.824 7.521 1.00 78.38 535 ALA A CA 1
ATOM 4221 C C . ALA A 1 535 ? 16.993 1.069 8.639 1.00 78.38 535 ALA A C 1
ATOM 4223 O O . ALA A 1 535 ? 17.901 0.264 8.851 1.00 78.38 535 ALA A O 1
ATOM 4224 N N . SER A 1 536 ? 16.837 2.154 9.405 1.00 73.12 536 SER A N 1
ATOM 4225 C CA . SER A 1 536 ? 17.706 2.451 10.546 1.00 73.12 536 SER A CA 1
ATOM 4226 C C . SER A 1 536 ? 17.527 1.500 11.739 1.00 73.12 536 SER A C 1
ATOM 4228 O O . SER A 1 536 ? 18.418 1.445 12.587 1.00 73.12 536 SER A O 1
ATOM 4230 N N . SER A 1 537 ? 16.425 0.741 11.784 1.00 68.56 537 SER A N 1
ATOM 4231 C CA . SER A 1 537 ? 15.974 -0.064 12.927 1.00 68.56 537 SER A CA 1
ATOM 4232 C C . SER A 1 537 ? 15.747 -1.550 12.600 1.00 68.56 537 SER A C 1
ATOM 4234 O O . SER A 1 537 ? 15.001 -2.221 13.311 1.00 68.56 537 SER A O 1
ATOM 4236 N N . LYS A 1 538 ? 16.424 -2.090 11.570 1.00 62.34 538 LYS A N 1
ATOM 4237 C CA . LYS A 1 538 ? 16.289 -3.489 11.098 1.00 62.34 538 LYS A CA 1
ATOM 4238 C C . LYS A 1 538 ? 16.389 -4.561 12.206 1.00 62.34 538 LYS A C 1
ATOM 4240 O O . LYS A 1 538 ? 15.761 -5.610 12.087 1.00 62.34 538 LYS A O 1
ATOM 4245 N N . ASP A 1 539 ? 17.092 -4.291 13.308 1.00 60.22 539 ASP A N 1
ATOM 4246 C CA . ASP A 1 539 ? 17.243 -5.219 14.444 1.00 60.22 539 ASP A CA 1
ATOM 4247 C C . ASP A 1 539 ? 16.010 -5.295 15.375 1.00 60.22 539 ASP A C 1
ATOM 4249 O O . ASP A 1 539 ? 15.950 -6.116 16.297 1.00 60.22 539 ASP A O 1
ATOM 4253 N N . ILE A 1 540 ? 15.001 -4.444 15.164 1.00 63.47 540 ILE A N 1
ATOM 4254 C CA . ILE A 1 540 ? 13.849 -4.284 16.054 1.00 63.47 540 ILE A CA 1
ATOM 4255 C C . ILE A 1 540 ? 12.603 -4.951 15.442 1.00 63.47 540 ILE A C 1
ATOM 4257 O O . ILE A 1 540 ? 11.954 -4.420 14.548 1.00 63.47 540 ILE A O 1
ATOM 4261 N N . LYS A 1 541 ? 12.186 -6.110 15.974 1.00 53.00 541 LYS A N 1
ATOM 4262 C CA . LYS A 1 541 ? 10.841 -6.677 15.715 1.00 53.00 541 LYS A CA 1
ATOM 4263 C C . LYS A 1 541 ? 9.810 -5.765 16.410 1.00 53.00 541 LYS A C 1
ATOM 4265 O O . LYS A 1 541 ? 9.714 -5.856 17.638 1.00 53.00 541 LYS A O 1
ATOM 4270 N N . PRO A 1 542 ? 9.182 -4.791 15.708 1.00 59.09 542 PRO A N 1
ATOM 4271 C CA . PRO A 1 542 ? 8.079 -4.989 14.751 1.00 59.09 542 PRO A CA 1
ATOM 4272 C C . PRO A 1 542 ? 8.189 -4.221 13.405 1.00 59.09 542 PRO A C 1
ATOM 4274 O O . PRO A 1 542 ? 7.187 -4.074 12.706 1.00 59.09 542 PRO A O 1
ATOM 4277 N N . CYS A 1 543 ? 9.383 -3.765 13.016 1.00 61.38 543 CYS A N 1
ATOM 4278 C CA . CYS A 1 543 ? 9.643 -2.968 11.804 1.00 61.38 543 CYS A CA 1
ATOM 4279 C C . CYS A 1 543 ? 9.098 -3.576 10.485 1.00 61.38 543 CYS A C 1
ATOM 4281 O O . CYS A 1 543 ? 8.617 -2.859 9.613 1.00 61.38 543 CYS A O 1
ATOM 4283 N N . PHE A 1 544 ? 9.011 -4.908 10.388 1.00 66.31 544 PHE A N 1
ATOM 4284 C CA . PHE A 1 544 ? 8.367 -5.614 9.264 1.00 66.31 544 PHE A CA 1
ATOM 4285 C C . PHE A 1 544 ? 6.932 -5.128 8.953 1.00 66.31 544 PHE A C 1
ATOM 4287 O O . PHE A 1 544 ? 6.546 -5.038 7.786 1.00 66.31 544 PHE A O 1
ATOM 4294 N N . LEU A 1 545 ? 6.129 -4.820 9.981 1.00 74.94 545 LEU A N 1
ATOM 4295 C CA . LEU A 1 545 ? 4.749 -4.369 9.771 1.00 74.94 545 LEU A CA 1
ATOM 4296 C C . LEU A 1 545 ? 4.730 -3.012 9.067 1.00 74.94 545 LEU A C 1
ATOM 4298 O O . LEU A 1 545 ? 3.947 -2.816 8.138 1.00 74.94 545 LEU A O 1
ATOM 4302 N N . LEU A 1 546 ? 5.626 -2.110 9.472 1.00 84.75 546 LEU A N 1
ATOM 4303 C CA . LEU A 1 546 ? 5.755 -0.788 8.880 1.00 84.75 546 LEU A CA 1
ATOM 4304 C C . LEU A 1 546 ? 6.195 -0.882 7.412 1.00 84.75 546 LEU A C 1
ATOM 4306 O O . LEU A 1 546 ? 5.574 -0.238 6.574 1.00 84.75 546 LEU A O 1
ATOM 4310 N N . ASP A 1 547 ? 7.167 -1.737 7.076 1.00 85.06 547 ASP A N 1
ATOM 4311 C CA . ASP A 1 547 ? 7.581 -1.957 5.678 1.00 85.06 547 ASP A CA 1
ATOM 4312 C C . ASP A 1 547 ? 6.417 -2.376 4.779 1.00 85.06 547 ASP A C 1
ATOM 4314 O O . ASP A 1 547 ? 6.222 -1.815 3.699 1.00 85.06 547 ASP A O 1
ATOM 4318 N N . SER A 1 548 ? 5.615 -3.344 5.238 1.00 85.88 548 SER A N 1
ATOM 4319 C CA . SER A 1 548 ? 4.468 -3.833 4.468 1.00 85.88 548 SER A CA 1
ATOM 4320 C C . SER A 1 548 ? 3.423 -2.737 4.231 1.00 85.88 548 SER A C 1
ATOM 4322 O O . SER A 1 548 ? 2.905 -2.610 3.121 1.00 85.88 548 SER A O 1
ATOM 4324 N N . LYS A 1 549 ? 3.165 -1.894 5.241 1.00 90.62 549 LYS A N 1
ATOM 4325 C CA . LYS A 1 549 ? 2.231 -0.765 5.150 1.00 90.62 549 LYS A CA 1
ATOM 4326 C C . LYS A 1 549 ? 2.774 0.353 4.258 1.00 90.62 549 LYS A C 1
ATOM 4328 O O . LYS A 1 549 ? 2.021 0.884 3.451 1.00 90.62 549 LYS A O 1
ATOM 4333 N N . ILE A 1 550 ? 4.069 0.673 4.343 1.00 93.19 550 ILE A N 1
ATOM 4334 C CA . ILE A 1 550 ? 4.731 1.672 3.485 1.00 93.19 550 ILE A CA 1
ATOM 433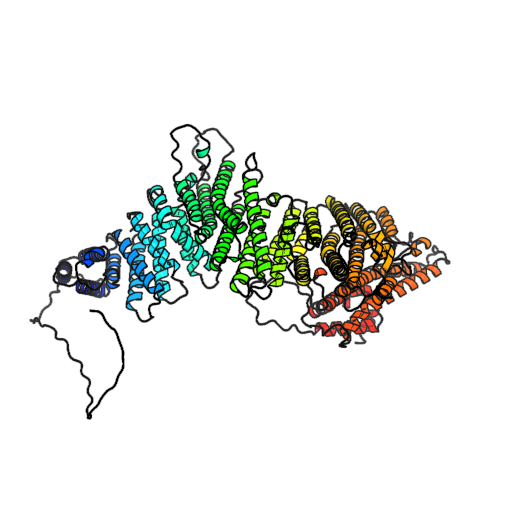5 C C . ILE A 1 550 ? 4.673 1.239 2.019 1.00 93.19 550 ILE A C 1
ATOM 4337 O O . ILE A 1 550 ? 4.311 2.039 1.155 1.00 93.19 550 ILE A O 1
ATOM 4341 N N . SER A 1 551 ? 5.011 -0.020 1.727 1.00 90.62 551 SER A N 1
ATOM 4342 C CA . SER A 1 551 ? 4.954 -0.557 0.364 1.00 90.62 551 SER A CA 1
ATOM 4343 C C . SER A 1 551 ? 3.513 -0.591 -0.164 1.00 90.62 551 SER A C 1
ATOM 4345 O O . SER A 1 551 ? 3.263 -0.132 -1.279 1.00 90.62 551 SER A O 1
ATOM 4347 N N . GLY A 1 552 ? 2.556 -1.017 0.671 1.00 92.94 552 GLY A N 1
ATOM 4348 C CA . GLY A 1 552 ? 1.124 -0.970 0.369 1.00 92.94 552 GLY A CA 1
ATOM 4349 C C . GLY A 1 552 ? 0.642 0.441 0.024 1.00 92.94 552 GLY A C 1
ATOM 4350 O O . GLY A 1 552 ? 0.115 0.644 -1.068 1.00 92.94 552 GLY A O 1
ATOM 4351 N N . LEU A 1 553 ? 0.912 1.430 0.881 1.00 95.06 553 LEU A N 1
ATOM 4352 C CA . LEU A 1 553 ? 0.527 2.824 0.642 1.00 95.06 553 LEU A CA 1
ATOM 4353 C C . LEU A 1 553 ? 1.166 3.379 -0.638 1.00 95.06 553 LEU A C 1
ATOM 4355 O O . LEU A 1 553 ? 0.486 4.009 -1.441 1.00 95.06 553 LEU A O 1
ATOM 4359 N N . SER A 1 554 ? 2.455 3.106 -0.859 1.00 95.12 554 SER A N 1
ATOM 4360 C CA . SER A 1 554 ? 3.171 3.563 -2.057 1.00 95.12 554 SER A CA 1
ATOM 4361 C C . SER A 1 554 ? 2.520 3.032 -3.339 1.00 95.12 554 SER A C 1
ATOM 4363 O O . SER A 1 554 ? 2.313 3.787 -4.285 1.00 95.12 554 SER A O 1
ATOM 4365 N N . SER A 1 555 ? 2.145 1.747 -3.360 1.00 95.62 555 SER A N 1
ATOM 4366 C CA . SER A 1 555 ? 1.418 1.148 -4.486 1.00 95.62 555 SER A CA 1
ATOM 4367 C C . SER A 1 555 ? 0.004 1.723 -4.641 1.00 95.62 555 SER A C 1
ATOM 4369 O O . SER A 1 555 ? -0.407 2.055 -5.752 1.00 95.62 555 SER A O 1
ATOM 4371 N N . GLN A 1 556 ? -0.710 1.929 -3.529 1.00 95.25 556 GLN A N 1
ATOM 4372 C CA . GLN A 1 556 ? -2.071 2.463 -3.515 1.00 95.25 556 GLN A CA 1
ATOM 4373 C C . GLN A 1 556 ? -2.130 3.888 -4.074 1.00 95.25 556 GLN A C 1
ATOM 4375 O O . GLN A 1 556 ? -3.051 4.194 -4.829 1.00 95.25 556 GLN A O 1
ATOM 4380 N N . VAL A 1 557 ? -1.148 4.745 -3.761 1.00 95.38 557 VAL A N 1
ATOM 4381 C CA . VAL A 1 557 ? -1.049 6.099 -4.333 1.00 95.38 557 VAL A CA 1
ATOM 4382 C C . VAL A 1 557 ? -1.008 6.028 -5.860 1.00 95.38 557 VAL A C 1
ATOM 4384 O O . VAL A 1 557 ? -1.815 6.675 -6.522 1.00 95.38 557 VAL A O 1
ATOM 4387 N N . ILE A 1 558 ? -0.123 5.207 -6.431 1.00 95.94 558 ILE A N 1
ATOM 4388 C CA . ILE A 1 558 ? 0.002 5.074 -7.890 1.00 95.94 558 ILE A CA 1
ATOM 4389 C C . ILE A 1 558 ? -1.293 4.527 -8.509 1.00 95.94 558 ILE A C 1
ATOM 4391 O O . ILE A 1 558 ? -1.802 5.109 -9.469 1.00 95.94 558 ILE A O 1
ATOM 4395 N N . CYS A 1 559 ? -1.869 3.466 -7.936 1.00 95.00 559 CYS A N 1
ATOM 4396 C CA . CYS A 1 559 ? -3.111 2.869 -8.435 1.00 95.00 559 CYS A CA 1
ATOM 4397 C C . CYS A 1 559 ? -4.293 3.850 -8.383 1.00 95.00 559 CYS A C 1
ATOM 4399 O O . CYS A 1 559 ? -5.010 3.989 -9.370 1.00 95.00 559 CYS A O 1
ATOM 4401 N N . THR A 1 560 ? -4.454 4.596 -7.285 1.00 93.25 560 THR A N 1
ATOM 4402 C CA . THR A 1 560 ? -5.549 5.573 -7.126 1.00 93.25 560 THR A CA 1
ATOM 4403 C C . THR A 1 560 ? -5.472 6.659 -8.200 1.00 93.25 560 THR A C 1
ATOM 4405 O O . THR A 1 560 ? -6.455 6.972 -8.867 1.00 93.25 560 THR A O 1
ATOM 4408 N N . PHE A 1 561 ? -4.282 7.220 -8.434 1.00 92.62 561 PHE A N 1
ATOM 4409 C CA . PHE A 1 561 ? -4.107 8.232 -9.477 1.00 92.62 561 PHE A CA 1
ATOM 4410 C C . PHE A 1 561 ? -4.187 7.645 -10.892 1.00 92.62 561 PHE A C 1
ATOM 4412 O O . PHE A 1 561 ? -4.565 8.360 -11.822 1.00 92.62 561 PHE A O 1
ATOM 4419 N N . SER A 1 562 ? -3.903 6.354 -11.068 1.00 92.75 562 SER A N 1
ATOM 4420 C CA . SER A 1 562 ? -4.162 5.637 -12.319 1.00 92.75 562 SER A CA 1
ATOM 4421 C C . SER A 1 562 ? -5.654 5.531 -12.631 1.00 92.75 562 SER A C 1
ATOM 4423 O O . SER A 1 562 ? -6.074 5.893 -13.731 1.00 92.75 562 SER A O 1
ATOM 4425 N N . GLU A 1 563 ? -6.481 5.160 -11.648 1.00 91.69 563 GLU A N 1
ATOM 4426 C CA . GLU A 1 563 ? -7.945 5.121 -11.791 1.00 91.69 563 GLU A CA 1
ATOM 4427 C C . GLU A 1 563 ? -8.522 6.494 -12.182 1.00 91.69 563 GLU A C 1
ATOM 4429 O O . GLU A 1 563 ? -9.459 6.590 -12.978 1.00 91.69 563 GLU A O 1
ATOM 4434 N N . LEU A 1 564 ? -7.893 7.575 -11.708 1.00 89.81 564 LEU A N 1
ATOM 4435 C CA . LEU A 1 564 ? -8.226 8.961 -12.055 1.00 89.81 564 LEU A CA 1
ATOM 4436 C C . LEU A 1 564 ? -7.675 9.425 -13.415 1.00 89.81 564 LEU A C 1
ATOM 4438 O O . LEU A 1 564 ? -7.880 10.583 -13.790 1.00 89.81 564 LEU A O 1
ATOM 4442 N N . ARG A 1 565 ? -6.975 8.558 -14.161 1.00 89.50 565 ARG A N 1
ATOM 4443 C CA . ARG A 1 565 ? -6.249 8.875 -15.410 1.00 89.50 565 ARG A CA 1
ATOM 4444 C C . ARG A 1 565 ? -5.203 9.984 -15.240 1.00 89.50 565 ARG A C 1
ATOM 4446 O O . ARG A 1 565 ? -4.988 10.797 -16.140 1.00 89.50 565 ARG A O 1
ATOM 4453 N N . GLN A 1 566 ? -4.585 10.026 -14.063 1.00 90.00 566 GLN A N 1
ATOM 4454 C CA . GLN A 1 566 ? -3.571 10.989 -13.626 1.00 90.00 566 GLN A CA 1
ATOM 4455 C C . GLN A 1 566 ? -2.295 10.278 -13.138 1.00 90.00 566 GLN A C 1
ATOM 4457 O O . GLN A 1 566 ? -1.543 10.826 -12.333 1.00 90.00 566 GLN A O 1
ATOM 4462 N N . VAL A 1 567 ? -2.025 9.063 -13.633 1.00 92.31 567 VAL A N 1
ATOM 4463 C CA . VAL A 1 567 ? -0.847 8.266 -13.247 1.00 92.31 567 VAL A CA 1
ATOM 4464 C C . VAL A 1 567 ? 0.456 9.055 -13.411 1.00 92.31 567 VAL A C 1
ATOM 4466 O O . VAL A 1 567 ? 1.257 9.109 -12.478 1.00 92.31 567 VAL A O 1
ATOM 4469 N N . SER A 1 568 ? 0.626 9.764 -14.531 1.00 91.75 568 SER A N 1
ATOM 4470 C CA . SER A 1 568 ? 1.803 10.595 -14.801 1.00 91.75 568 SER A CA 1
ATOM 4471 C C . SER A 1 568 ? 2.043 11.642 -13.710 1.00 91.75 568 SER A C 1
ATOM 4473 O O . SER A 1 568 ? 3.159 11.785 -13.222 1.00 91.75 568 SER A O 1
ATOM 4475 N N . PHE A 1 569 ? 0.985 12.312 -13.239 1.00 91.62 569 PHE A N 1
ATOM 4476 C CA . PHE A 1 569 ? 1.085 13.292 -12.156 1.00 91.62 569 PHE A CA 1
ATOM 4477 C C . PHE A 1 569 ? 1.608 12.657 -10.857 1.00 91.62 569 PHE A C 1
ATOM 4479 O O . PHE A 1 569 ? 2.499 13.209 -10.207 1.00 91.62 569 PHE A O 1
ATOM 4486 N N . SER A 1 570 ? 1.117 11.468 -10.496 1.00 93.56 570 SER A N 1
ATOM 4487 C CA . SER A 1 570 ? 1.589 10.759 -9.296 1.00 93.56 570 SER A CA 1
ATOM 4488 C C . SER A 1 570 ? 3.049 10.298 -9.391 1.00 93.56 570 SER A C 1
ATOM 4490 O O . SER A 1 570 ? 3.773 10.338 -8.397 1.00 93.56 570 SER A O 1
ATOM 4492 N N . ILE A 1 571 ? 3.508 9.932 -10.591 1.00 95.44 571 ILE A N 1
ATOM 4493 C CA . ILE A 1 571 ? 4.890 9.504 -10.836 1.00 95.44 571 ILE A CA 1
ATOM 4494 C C . ILE A 1 571 ? 5.849 10.700 -10.842 1.00 95.44 571 ILE A C 1
ATOM 4496 O O . ILE A 1 571 ? 6.914 10.634 -10.237 1.00 95.44 571 ILE A O 1
ATOM 4500 N N . PHE A 1 572 ? 5.496 11.822 -11.470 1.00 94.38 572 PHE A N 1
ATOM 4501 C CA . PHE A 1 572 ? 6.412 12.970 -11.518 1.00 94.38 572 PHE A CA 1
ATOM 4502 C C . PHE A 1 572 ? 6.453 13.757 -10.203 1.00 94.38 572 PHE A C 1
ATOM 4504 O O . PHE A 1 572 ? 7.481 14.340 -9.870 1.00 94.38 572 PHE A O 1
ATOM 4511 N N . THR A 1 573 ? 5.402 13.692 -9.381 1.00 93.88 573 THR A N 1
ATOM 4512 C CA . THR A 1 573 ? 5.479 14.149 -7.979 1.00 93.88 573 THR A CA 1
ATOM 4513 C C . THR A 1 573 ? 6.347 13.230 -7.114 1.00 93.88 573 THR A C 1
ATOM 4515 O O . THR A 1 573 ? 7.038 13.722 -6.223 1.00 93.88 573 THR A O 1
ATOM 4518 N N . LEU A 1 574 ? 6.389 11.920 -7.398 1.00 95.38 574 LEU A N 1
ATOM 4519 C CA . LEU A 1 574 ? 7.372 11.006 -6.805 1.00 95.38 574 LEU A CA 1
ATOM 4520 C C . LEU A 1 574 ? 8.802 11.409 -7.211 1.00 95.38 574 LEU A C 1
ATOM 4522 O O . LEU A 1 574 ? 9.669 11.502 -6.342 1.00 95.38 574 LEU A O 1
ATOM 4526 N N . CYS A 1 575 ? 9.053 11.719 -8.489 1.00 94.75 575 CYS A N 1
ATOM 4527 C CA . CYS A 1 575 ? 10.357 12.224 -8.943 1.00 94.75 575 CYS A CA 1
ATOM 4528 C C . CYS A 1 575 ? 10.753 13.538 -8.248 1.00 94.75 575 CYS A C 1
ATOM 4530 O O . CYS A 1 575 ? 11.897 13.691 -7.813 1.00 94.75 575 CYS A O 1
ATOM 4532 N N . ASP A 1 576 ? 9.811 14.468 -8.080 1.00 91.38 576 ASP A N 1
ATOM 4533 C CA . ASP A 1 576 ? 10.051 15.724 -7.364 1.00 91.38 576 ASP A CA 1
ATOM 4534 C C . ASP A 1 576 ? 10.389 15.499 -5.881 1.00 91.38 576 ASP A C 1
ATOM 4536 O O . ASP A 1 576 ? 11.323 16.103 -5.339 1.00 91.38 576 ASP A O 1
ATOM 4540 N N . ALA A 1 577 ? 9.707 14.549 -5.236 1.00 91.81 577 ALA A N 1
ATOM 4541 C CA . ALA A 1 577 ? 10.026 14.133 -3.876 1.00 91.81 577 ALA A CA 1
ATOM 4542 C C . ALA A 1 577 ? 11.423 13.502 -3.778 1.00 91.81 577 ALA A C 1
ATOM 4544 O O . ALA A 1 577 ? 12.150 13.804 -2.834 1.00 91.81 577 ALA A O 1
ATOM 4545 N N . VAL A 1 578 ? 11.843 12.684 -4.754 1.00 91.44 578 VAL A N 1
ATOM 4546 C CA . VAL A 1 578 ? 13.200 12.100 -4.807 1.00 91.44 578 VAL A CA 1
ATOM 4547 C C . VAL A 1 578 ? 14.265 13.198 -4.897 1.00 91.44 578 VAL A C 1
ATOM 4549 O O . VAL A 1 578 ? 15.263 13.141 -4.177 1.00 91.44 578 VAL A O 1
ATOM 4552 N N . ARG A 1 579 ? 14.037 14.237 -5.714 1.00 87.94 579 ARG A N 1
ATOM 4553 C CA . ARG A 1 579 ? 14.937 15.403 -5.818 1.00 87.94 579 ARG A CA 1
ATOM 4554 C C . ARG A 1 579 ? 14.998 16.208 -4.512 1.00 87.94 579 ARG A C 1
ATOM 4556 O O . ARG A 1 579 ? 16.059 16.729 -4.161 1.00 87.94 579 ARG A O 1
ATOM 4563 N N . THR A 1 580 ? 13.887 16.277 -3.778 1.00 82.62 580 THR A N 1
ATOM 4564 C CA . THR A 1 580 ? 13.755 17.047 -2.529 1.00 82.62 580 THR A CA 1
ATOM 4565 C C . THR A 1 580 ? 14.197 16.285 -1.274 1.00 82.62 580 THR A C 1
ATOM 4567 O O . THR A 1 580 ? 14.608 16.922 -0.306 1.00 82.62 580 THR A O 1
ATOM 4570 N N . PHE A 1 581 ? 14.207 14.945 -1.291 1.00 75.19 581 PHE A N 1
ATOM 4571 C CA . PHE A 1 581 ? 14.433 14.066 -0.129 1.00 75.19 581 PHE A CA 1
ATOM 4572 C C . PHE A 1 581 ? 15.696 14.388 0.693 1.00 75.19 581 PHE A C 1
ATOM 4574 O O . PHE A 1 581 ? 15.768 14.074 1.883 1.00 75.19 581 PHE A O 1
ATOM 4581 N N . LYS A 1 582 ? 16.683 15.064 0.088 1.00 65.81 582 LYS A N 1
ATOM 4582 C CA . LYS A 1 582 ? 17.888 15.534 0.779 1.00 65.81 582 LYS A CA 1
ATOM 4583 C C . LYS A 1 582 ? 18.480 16.839 0.224 1.00 65.81 582 LYS A C 1
ATOM 4585 O O . LYS A 1 582 ? 19.696 17.028 0.252 1.00 65.81 582 LYS A O 1
ATOM 4590 N N . ALA A 1 583 ? 17.662 17.749 -0.309 1.00 52.41 583 ALA A N 1
ATOM 4591 C CA . ALA A 1 583 ? 18.179 19.045 -0.754 1.00 52.41 583 ALA A CA 1
ATOM 4592 C C . ALA A 1 583 ? 18.853 19.762 0.434 1.00 52.41 583 ALA A C 1
ATOM 4594 O O . ALA A 1 583 ? 18.208 20.028 1.446 1.00 52.41 583 ALA A O 1
ATOM 4595 N N . ALA A 1 584 ? 20.168 20.003 0.345 1.00 42.47 584 ALA A N 1
ATOM 4596 C CA . ALA A 1 584 ? 20.941 20.647 1.402 1.00 42.47 584 ALA A CA 1
ATOM 4597 C C . ALA A 1 584 ? 20.312 22.005 1.735 1.00 42.47 584 ALA A C 1
ATOM 4599 O O . ALA A 1 584 ? 20.386 22.948 0.948 1.00 42.47 584 ALA A O 1
ATOM 4600 N N . VAL A 1 585 ? 19.662 22.081 2.893 1.00 38.97 585 VAL A N 1
ATOM 4601 C CA . VAL A 1 585 ? 19.072 23.310 3.409 1.00 38.97 585 VAL A CA 1
ATOM 4602 C C . VAL A 1 585 ? 20.236 24.236 3.753 1.00 38.97 585 VAL A C 1
ATOM 4604 O O . VAL A 1 585 ? 20.977 23.991 4.706 1.00 38.97 585 VAL A O 1
ATOM 4607 N N . GLY A 1 586 ? 20.447 25.270 2.937 1.00 36.91 586 GLY A N 1
ATOM 4608 C CA . GLY A 1 586 ? 21.349 26.364 3.287 1.00 36.91 586 GLY A CA 1
ATOM 4609 C C . GLY A 1 586 ? 20.941 26.965 4.634 1.00 36.91 586 GLY A C 1
ATOM 4610 O O . GLY A 1 586 ? 19.759 26.969 4.986 1.00 36.91 586 GLY A O 1
ATOM 4611 N N . ALA A 1 587 ? 21.912 27.456 5.405 1.00 31.52 587 ALA A N 1
ATOM 4612 C CA . ALA A 1 587 ? 21.657 28.085 6.697 1.00 31.52 587 ALA A CA 1
ATOM 4613 C C . ALA A 1 587 ? 20.693 29.278 6.526 1.00 31.52 587 ALA A C 1
ATOM 4615 O O . ALA A 1 587 ? 21.106 30.346 6.087 1.00 31.52 587 ALA A O 1
ATOM 4616 N N . GLY A 1 588 ? 19.406 29.081 6.832 1.00 37.25 588 GLY A N 1
ATOM 4617 C CA . GLY A 1 588 ? 18.376 30.125 6.746 1.00 37.25 588 GLY A CA 1
ATOM 4618 C C . GLY A 1 588 ? 17.024 29.700 6.164 1.00 37.25 588 GLY A C 1
ATOM 4619 O O . GLY A 1 588 ? 16.060 30.442 6.329 1.00 37.25 588 GLY A O 1
ATOM 4620 N N . VAL A 1 589 ? 16.906 28.528 5.530 1.00 39.00 589 VAL A N 1
ATOM 4621 C CA . VAL A 1 589 ? 15.604 28.009 5.066 1.00 39.00 589 VAL A CA 1
ATOM 4622 C C . VAL A 1 589 ? 15.000 27.118 6.159 1.00 39.00 589 VAL A C 1
ATOM 4624 O O . VAL A 1 589 ? 15.686 26.258 6.706 1.00 39.00 589 VAL A O 1
ATOM 4627 N N . LEU A 1 590 ? 13.732 27.361 6.521 1.00 39.34 590 LEU A N 1
ATOM 4628 C CA . LEU A 1 590 ? 12.970 26.530 7.464 1.00 39.34 590 LEU A CA 1
ATOM 4629 C C . LEU A 1 590 ? 13.109 25.054 7.066 1.00 39.34 590 LEU A C 1
ATOM 4631 O O . LEU A 1 590 ? 12.915 24.718 5.899 1.00 39.34 590 LEU A O 1
ATOM 4635 N N . ALA A 1 591 ? 13.464 24.189 8.023 1.00 50.38 591 ALA A N 1
ATOM 4636 C CA . ALA A 1 591 ? 13.546 22.753 7.784 1.00 50.38 591 ALA A CA 1
ATOM 4637 C C . ALA A 1 591 ? 12.230 22.272 7.158 1.00 50.38 591 ALA A C 1
ATOM 4639 O O . ALA A 1 591 ? 11.153 22.532 7.695 1.00 50.38 591 ALA A O 1
ATOM 4640 N N . SER A 1 592 ? 12.314 21.615 6.001 1.00 58.97 592 SER A N 1
ATOM 4641 C CA . SER A 1 592 ? 11.140 21.036 5.356 1.00 58.97 592 SER A CA 1
ATOM 4642 C C . SER A 1 592 ? 10.543 19.953 6.254 1.00 58.97 592 SER A C 1
ATOM 4644 O O . SER A 1 592 ? 11.282 19.210 6.910 1.00 58.97 592 SER A O 1
ATOM 4646 N N . SER A 1 593 ? 9.215 19.829 6.253 1.00 69.25 593 SER A N 1
ATOM 4647 C CA . SER A 1 593 ? 8.524 18.706 6.890 1.00 69.25 593 SER A CA 1
ATOM 4648 C C . SER A 1 593 ? 9.171 17.376 6.494 1.00 69.25 593 SER A C 1
ATOM 4650 O O . SER A 1 593 ? 9.483 17.174 5.321 1.00 69.25 593 SER A O 1
ATOM 4652 N N . PHE A 1 594 ? 9.385 16.485 7.468 1.00 78.50 594 PHE A N 1
ATOM 4653 C CA . PHE A 1 594 ? 10.084 15.203 7.281 1.00 78.50 594 PHE A CA 1
ATOM 4654 C C . PHE A 1 594 ? 11.548 15.315 6.806 1.00 78.50 594 PHE A C 1
ATOM 4656 O O . PHE A 1 594 ? 12.051 14.428 6.121 1.00 78.50 594 PHE A O 1
ATOM 4663 N N . SER A 1 595 ? 12.267 16.379 7.191 1.00 71.69 595 SER A N 1
ATOM 4664 C CA . SER A 1 595 ? 13.695 16.526 6.871 1.00 71.69 595 SER A CA 1
ATOM 4665 C C . SER A 1 595 ? 14.535 15.343 7.370 1.00 71.69 595 SER A C 1
ATOM 4667 O O . SER A 1 595 ? 14.541 14.988 8.548 1.00 71.69 595 SER A O 1
ATOM 4669 N N . VAL A 1 596 ? 15.322 14.768 6.466 1.00 67.38 596 VAL A N 1
ATOM 4670 C CA . VAL A 1 596 ? 16.181 13.602 6.721 1.00 67.38 596 VAL A CA 1
ATOM 4671 C C . VAL A 1 596 ? 17.637 14.012 7.003 1.00 67.38 596 VAL A C 1
ATOM 4673 O O . VAL A 1 596 ? 18.531 13.180 7.117 1.00 67.38 596 VAL A O 1
ATOM 4676 N N . SER A 1 597 ? 17.899 15.313 7.176 1.00 63.19 597 SER A N 1
ATOM 4677 C CA . SER A 1 597 ? 19.248 15.878 7.354 1.00 63.19 597 SER A CA 1
ATOM 4678 C C . SER A 1 597 ? 20.044 15.304 8.535 1.00 63.19 597 SER A C 1
ATOM 4680 O O . SER A 1 597 ? 21.272 15.327 8.509 1.00 63.19 597 SER A O 1
ATOM 4682 N N . LEU A 1 598 ? 19.356 14.785 9.553 1.00 58.84 598 LEU A N 1
ATOM 4683 C CA . LEU A 1 598 ? 19.938 14.214 10.771 1.00 58.84 598 LEU A CA 1
ATOM 4684 C C . LEU A 1 598 ? 20.186 12.694 10.682 1.00 58.84 598 LEU A C 1
ATOM 4686 O O . LEU A 1 598 ? 20.849 12.136 11.555 1.00 58.84 598 LEU A O 1
ATOM 4690 N N . LEU A 1 599 ? 19.678 12.012 9.647 1.00 66.62 599 LEU A N 1
ATOM 4691 C CA . LEU A 1 599 ? 19.934 10.589 9.407 1.00 66.62 599 LEU A CA 1
ATOM 4692 C C . LEU A 1 599 ? 21.168 10.395 8.507 1.00 66.62 599 LEU A C 1
ATOM 4694 O O . LEU A 1 599 ? 21.524 11.242 7.683 1.00 66.62 599 LEU A O 1
ATOM 4698 N N . SER A 1 600 ? 21.846 9.252 8.651 1.00 71.06 600 SER A N 1
ATOM 4699 C CA . SER A 1 600 ? 23.019 8.924 7.830 1.00 71.06 600 SER A CA 1
ATOM 4700 C C . SER A 1 600 ? 22.638 8.828 6.351 1.00 71.06 600 SER A C 1
ATOM 4702 O O . SER A 1 600 ? 21.696 8.108 6.014 1.00 71.06 600 SER A O 1
ATOM 4704 N N . SER A 1 601 ? 23.410 9.486 5.476 1.00 69.69 601 SER A N 1
ATOM 4705 C CA . SER A 1 601 ? 23.170 9.514 4.023 1.00 69.69 601 SER A CA 1
ATOM 4706 C C . SER A 1 601 ? 22.918 8.141 3.426 1.00 69.69 601 SER A C 1
ATOM 4708 O O . SER A 1 601 ? 21.940 7.954 2.708 1.00 69.69 601 SER A O 1
ATOM 4710 N N . ASP A 1 602 ? 23.783 7.194 3.769 1.00 74.62 602 ASP A N 1
ATOM 4711 C CA . ASP A 1 602 ? 23.817 5.889 3.124 1.00 74.62 602 ASP A CA 1
ATOM 4712 C C . ASP A 1 602 ? 22.550 5.097 3.448 1.00 74.62 602 ASP A C 1
ATOM 4714 O O . ASP A 1 602 ? 21.905 4.583 2.542 1.00 74.62 602 ASP A O 1
ATOM 4718 N N . LYS A 1 603 ? 22.095 5.121 4.710 1.00 76.81 603 LYS A N 1
ATOM 4719 C CA . LYS A 1 603 ? 20.840 4.462 5.114 1.00 76.81 603 LYS A CA 1
ATOM 4720 C C . LYS A 1 603 ? 19.604 5.046 4.430 1.00 76.81 603 LYS A C 1
ATOM 4722 O O . LYS A 1 603 ? 18.648 4.317 4.195 1.00 76.81 603 LYS A O 1
ATOM 4727 N N . CYS A 1 604 ? 19.606 6.342 4.121 1.00 80.12 604 CYS A N 1
ATOM 4728 C CA . CYS A 1 604 ? 18.470 6.999 3.468 1.00 80.12 604 CYS A CA 1
ATOM 4729 C C . CYS A 1 604 ? 18.413 6.660 1.975 1.00 80.12 604 CYS A C 1
ATOM 4731 O O . CYS A 1 604 ? 17.343 6.410 1.424 1.00 80.12 604 CYS A O 1
ATOM 4733 N N . LEU A 1 605 ? 19.571 6.620 1.313 1.00 82.81 605 LEU A N 1
ATOM 4734 C CA . LEU A 1 605 ? 19.663 6.189 -0.082 1.00 82.81 605 LEU A CA 1
ATOM 4735 C C . LEU A 1 605 ? 19.372 4.686 -0.218 1.00 82.81 605 LEU A C 1
ATOM 4737 O O . LEU A 1 605 ? 18.685 4.286 -1.159 1.00 82.81 605 LEU A O 1
ATOM 4741 N N . GLU A 1 606 ? 19.810 3.872 0.749 1.00 83.75 606 GLU A N 1
ATOM 4742 C CA . GLU A 1 606 ? 19.493 2.442 0.843 1.00 83.75 606 GLU A CA 1
ATOM 4743 C C . GLU A 1 606 ? 17.992 2.205 1.063 1.00 83.75 606 GLU A C 1
ATOM 4745 O O . GLU A 1 606 ? 17.401 1.359 0.389 1.00 83.75 606 GLU A O 1
ATOM 4750 N N . SER A 1 607 ? 17.341 2.963 1.955 1.00 87.12 607 SER A N 1
ATOM 4751 C CA . SER A 1 607 ? 15.894 2.843 2.171 1.00 87.12 607 SER A CA 1
ATOM 4752 C C . SER A 1 607 ? 15.104 3.233 0.925 1.00 87.12 607 SER A C 1
ATOM 4754 O O . SER A 1 607 ? 14.180 2.520 0.538 1.00 87.12 607 SER A O 1
ATOM 4756 N N . LEU A 1 608 ? 15.510 4.310 0.243 1.00 89.12 608 LEU A N 1
ATOM 4757 C CA . LEU A 1 608 ? 14.891 4.726 -1.014 1.00 89.12 608 LEU A CA 1
ATOM 4758 C C . LEU A 1 608 ? 15.090 3.670 -2.111 1.00 89.12 608 LEU A C 1
ATOM 4760 O O . LEU A 1 608 ? 14.143 3.336 -2.821 1.00 89.12 608 LEU A O 1
ATOM 4764 N N . ALA A 1 609 ? 16.290 3.091 -2.216 1.00 87.56 609 ALA A N 1
ATOM 4765 C CA . ALA A 1 609 ? 16.567 2.004 -3.152 1.00 87.56 609 ALA A CA 1
ATOM 4766 C C . ALA A 1 609 ? 15.712 0.766 -2.843 1.00 87.56 609 ALA A C 1
ATOM 4768 O O . ALA A 1 609 ? 15.162 0.163 -3.761 1.00 87.56 609 ALA A O 1
ATOM 4769 N N . THR A 1 610 ? 15.546 0.419 -1.564 1.00 87.38 610 THR A N 1
ATOM 4770 C CA . THR A 1 610 ? 14.710 -0.706 -1.114 1.00 87.38 610 THR A CA 1
ATOM 4771 C C . THR A 1 610 ? 13.240 -0.482 -1.471 1.00 87.38 610 THR A C 1
ATOM 4773 O O . THR A 1 610 ? 12.598 -1.376 -2.020 1.00 87.38 610 THR A O 1
ATOM 4776 N N . LEU A 1 611 ? 12.714 0.723 -1.223 1.00 90.81 611 LEU A N 1
ATOM 4777 C CA . LEU A 1 611 ? 11.326 1.074 -1.520 1.00 90.81 611 LEU A CA 1
ATOM 4778 C C . LEU A 1 611 ? 11.035 1.068 -3.027 1.00 90.81 611 LEU A C 1
ATOM 4780 O O . LEU A 1 611 ? 10.085 0.415 -3.459 1.00 90.81 611 LEU A O 1
ATOM 4784 N N . LEU A 1 612 ? 11.864 1.745 -3.831 1.00 89.88 612 LEU A N 1
ATOM 4785 C CA . LEU A 1 612 ? 11.704 1.793 -5.292 1.00 89.88 612 LEU A CA 1
ATOM 4786 C C . LEU A 1 612 ? 11.931 0.427 -5.954 1.00 89.88 612 LEU A C 1
ATOM 4788 O O . LEU A 1 612 ? 11.385 0.165 -7.020 1.00 89.88 612 LEU A O 1
ATOM 4792 N N . SER A 1 613 ? 12.687 -0.463 -5.305 1.00 85.25 613 SER A N 1
ATOM 4793 C CA . SER A 1 613 ? 12.875 -1.850 -5.748 1.00 85.25 613 SER A CA 1
ATOM 4794 C C . SER A 1 613 ? 11.776 -2.802 -5.274 1.00 85.25 613 SER A C 1
ATOM 4796 O O . SER A 1 613 ? 11.821 -3.982 -5.618 1.00 85.25 613 SER A O 1
ATOM 4798 N N . SER A 1 614 ? 10.817 -2.337 -4.467 1.00 87.31 614 SER A N 1
ATOM 4799 C CA . SER A 1 614 ? 9.760 -3.201 -3.943 1.00 87.31 614 SER A CA 1
ATOM 4800 C C . SER A 1 614 ? 8.792 -3.618 -5.053 1.00 87.31 614 SER A C 1
ATOM 4802 O O . SER A 1 614 ? 8.325 -2.783 -5.832 1.00 87.31 614 SER A O 1
ATOM 4804 N N . ASN A 1 615 ? 8.471 -4.915 -5.114 1.00 86.06 615 ASN A N 1
ATOM 4805 C CA . ASN A 1 615 ? 7.554 -5.454 -6.124 1.00 86.06 615 ASN A CA 1
ATOM 4806 C C . ASN A 1 615 ? 6.196 -4.731 -6.132 1.00 86.06 615 ASN A C 1
ATOM 4808 O O . ASN A 1 615 ? 5.781 -4.334 -7.215 1.00 86.06 615 ASN A O 1
ATOM 4812 N N . PRO A 1 616 ? 5.540 -4.445 -4.982 1.00 90.56 616 PRO A N 1
ATOM 4813 C CA . PRO A 1 616 ? 4.243 -3.768 -5.001 1.00 90.56 616 PRO A CA 1
ATOM 4814 C C . PRO A 1 616 ? 4.276 -2.402 -5.693 1.00 90.56 616 PRO A C 1
ATOM 4816 O O . PRO A 1 616 ? 3.369 -2.085 -6.457 1.00 90.56 616 PRO A O 1
ATOM 4819 N N . LEU A 1 617 ? 5.324 -1.598 -5.473 1.00 92.31 617 LEU A N 1
ATOM 4820 C CA . LEU A 1 617 ? 5.441 -0.285 -6.110 1.00 92.31 617 LEU A CA 1
ATOM 4821 C C . LEU A 1 617 ? 5.787 -0.404 -7.600 1.00 92.31 617 LEU A C 1
ATOM 4823 O O . LEU A 1 617 ? 5.168 0.266 -8.426 1.00 92.31 617 LEU A O 1
ATOM 4827 N N . ARG A 1 618 ? 6.744 -1.269 -7.959 1.00 90.25 618 ARG A N 1
ATOM 4828 C CA . ARG A 1 618 ? 7.133 -1.483 -9.363 1.00 90.25 618 ARG A CA 1
ATOM 4829 C C . ARG A 1 618 ? 5.978 -2.029 -10.195 1.00 90.25 618 ARG A C 1
ATOM 4831 O O . ARG A 1 618 ? 5.717 -1.516 -11.281 1.00 90.25 618 ARG A O 1
ATOM 4838 N N . ASP A 1 619 ? 5.266 -3.023 -9.674 1.00 91.25 619 ASP A N 1
ATOM 4839 C CA . ASP A 1 619 ? 4.116 -3.622 -10.346 1.00 91.25 619 ASP A CA 1
ATOM 4840 C C . ASP A 1 619 ? 2.958 -2.626 -10.452 1.00 91.25 619 ASP A C 1
ATOM 4842 O O . ASP A 1 619 ? 2.300 -2.586 -11.491 1.00 91.25 619 ASP A O 1
ATOM 4846 N N . ALA A 1 620 ? 2.745 -1.770 -9.445 1.00 95.31 620 ALA A N 1
ATOM 4847 C CA . ALA A 1 620 ? 1.760 -0.693 -9.522 1.00 95.31 620 ALA A CA 1
ATOM 4848 C C . ALA A 1 620 ? 2.097 0.319 -10.627 1.00 95.31 620 ALA A C 1
ATOM 4850 O O . ALA A 1 620 ? 1.216 0.645 -11.419 1.00 95.31 620 ALA A O 1
ATOM 4851 N N . ILE A 1 621 ? 3.355 0.771 -10.735 1.00 94.81 621 ILE A N 1
ATOM 4852 C CA . ILE A 1 621 ? 3.799 1.676 -11.814 1.00 94.81 621 ILE A CA 1
ATOM 4853 C C . ILE A 1 621 ? 3.619 1.002 -13.176 1.00 94.81 621 ILE A C 1
ATOM 4855 O O . ILE A 1 621 ? 2.942 1.553 -14.044 1.00 94.81 621 ILE A O 1
ATOM 4859 N N . ARG A 1 622 ? 4.161 -0.210 -13.349 1.00 93.38 622 ARG A N 1
ATOM 4860 C CA . ARG A 1 622 ? 4.097 -0.954 -14.614 1.00 93.38 622 ARG A CA 1
ATOM 4861 C C . ARG A 1 622 ? 2.659 -1.200 -15.052 1.00 93.38 622 ARG A C 1
ATOM 4863 O O . ARG A 1 622 ? 2.297 -0.892 -16.181 1.00 93.38 622 ARG A O 1
ATOM 4870 N N . THR A 1 623 ? 1.827 -1.730 -14.159 1.00 94.56 623 THR A N 1
ATOM 4871 C CA . THR A 1 623 ? 0.426 -2.049 -14.467 1.00 94.56 623 THR A CA 1
ATOM 4872 C C . THR A 1 623 ? -0.370 -0.783 -14.763 1.00 94.56 623 THR A C 1
ATOM 4874 O O . THR A 1 623 ? -1.146 -0.768 -15.714 1.00 94.56 623 THR A O 1
ATOM 4877 N N . SER A 1 624 ? -0.138 0.297 -14.011 1.00 95.38 624 SER A N 1
ATOM 4878 C CA . SER A 1 624 ? -0.831 1.569 -14.224 1.00 95.38 624 SER A CA 1
ATOM 4879 C C . SER A 1 624 ? -0.484 2.193 -15.574 1.00 95.38 624 SER A C 1
ATOM 4881 O O . SER A 1 624 ? -1.393 2.581 -16.306 1.00 95.38 624 SER A O 1
ATOM 4883 N N . ILE A 1 625 ? 0.800 2.221 -15.949 1.00 95.50 625 ILE A N 1
ATOM 4884 C CA . ILE A 1 625 ? 1.238 2.729 -17.257 1.00 95.50 625 ILE A CA 1
ATOM 4885 C C . ILE A 1 625 ? 0.756 1.823 -18.399 1.00 95.50 625 ILE A C 1
ATOM 4887 O O . ILE A 1 625 ? 0.230 2.338 -19.382 1.00 95.50 625 ILE A O 1
ATOM 4891 N N . ASN A 1 626 ? 0.829 0.495 -18.248 1.00 92.44 626 ASN A N 1
ATOM 4892 C CA . ASN A 1 626 ? 0.298 -0.456 -19.235 1.00 92.44 626 ASN A CA 1
ATOM 4893 C C . ASN A 1 626 ? -1.220 -0.296 -19.450 1.00 92.44 626 ASN A C 1
ATOM 4895 O O . ASN A 1 626 ? -1.718 -0.477 -20.555 1.00 92.44 626 ASN A O 1
ATOM 4899 N N . SER A 1 627 ? -1.972 0.027 -18.392 1.00 90.75 627 SER A N 1
ATOM 4900 C CA . SER A 1 627 ? -3.434 0.200 -18.448 1.00 90.75 627 SER A CA 1
ATOM 4901 C C . SER A 1 627 ? -3.890 1.572 -18.960 1.00 90.75 627 SER A C 1
ATOM 4903 O O . SER A 1 627 ? -5.090 1.814 -19.115 1.00 90.75 627 SER A O 1
ATOM 4905 N N . MET A 1 628 ? -2.950 2.488 -19.197 1.00 91.62 628 MET A N 1
ATOM 4906 C CA . MET A 1 628 ? -3.241 3.856 -19.599 1.00 91.62 628 MET A CA 1
ATOM 4907 C C . MET A 1 628 ? -3.879 3.899 -21.004 1.00 91.62 628 MET A C 1
ATOM 4909 O O . MET A 1 628 ? -3.447 3.174 -21.901 1.00 91.62 628 MET A O 1
ATOM 4913 N N . PRO A 1 629 ? -4.887 4.762 -21.250 1.00 90.00 629 PRO A N 1
ATOM 4914 C CA . PRO A 1 629 ? -5.467 4.915 -22.582 1.00 90.00 629 PRO A CA 1
ATOM 4915 C C . PRO A 1 629 ? -4.419 5.318 -23.628 1.00 90.00 629 PRO A C 1
ATOM 4917 O O . PRO A 1 629 ? -3.612 6.210 -23.370 1.00 90.00 629 PRO A O 1
ATOM 4920 N N . GLU A 1 630 ? -4.495 4.758 -24.841 1.00 87.69 630 GLU A N 1
ATOM 4921 C CA . GLU A 1 630 ? -3.500 4.979 -25.910 1.00 87.69 630 GLU A CA 1
ATOM 4922 C C . GLU A 1 630 ? -3.203 6.462 -26.188 1.00 87.69 630 GLU A C 1
ATOM 4924 O O . GLU A 1 630 ? -2.055 6.838 -26.421 1.00 87.69 630 GLU A O 1
ATOM 4929 N N . GLY A 1 631 ? -4.231 7.319 -26.128 1.00 84.44 631 GLY A N 1
ATOM 4930 C CA . GLY A 1 631 ? -4.107 8.764 -26.350 1.00 84.44 631 GLY A CA 1
ATOM 4931 C C . GLY A 1 631 ? -3.353 9.523 -25.250 1.00 84.44 631 GLY A C 1
ATOM 4932 O O . GLY A 1 631 ? -3.083 10.710 -25.410 1.00 84.44 631 GLY A O 1
ATOM 4933 N N . GLN A 1 632 ? -3.022 8.873 -24.132 1.00 90.44 632 GLN A N 1
ATOM 4934 C CA . GLN A 1 632 ? -2.211 9.440 -23.054 1.00 90.44 632 GLN A CA 1
ATOM 4935 C C . GLN A 1 632 ? -0.752 8.955 -23.088 1.00 90.44 632 GLN A C 1
ATOM 4937 O O . GLN A 1 632 ? 0.095 9.606 -22.478 1.00 90.44 632 GLN A O 1
ATOM 4942 N N . SER A 1 633 ? -0.423 7.894 -23.838 1.00 92.75 633 SER A N 1
ATOM 4943 C CA . SER A 1 633 ? 0.941 7.348 -23.934 1.00 92.75 633 SER A CA 1
ATOM 4944 C C . SER A 1 633 ? 1.965 8.386 -24.390 1.00 92.75 633 SER A C 1
ATOM 4946 O O . SER A 1 633 ? 2.972 8.606 -23.719 1.00 92.75 633 SER A O 1
ATOM 4948 N N . SER A 1 634 ? 1.682 9.093 -25.489 1.00 93.94 634 SER A N 1
ATOM 4949 C CA . SER A 1 634 ? 2.572 10.137 -26.013 1.00 93.94 634 SER A CA 1
ATOM 4950 C C . SER A 1 634 ? 2.720 11.315 -25.044 1.00 93.94 634 SER A C 1
ATOM 4952 O O . SER A 1 634 ? 3.820 11.841 -24.884 1.00 93.94 634 SER A O 1
ATOM 4954 N N . ARG A 1 635 ? 1.632 11.696 -24.358 1.00 93.69 635 ARG A N 1
ATOM 4955 C CA . ARG A 1 635 ? 1.618 12.771 -23.357 1.00 93.69 635 ARG A CA 1
ATOM 4956 C C . ARG A 1 635 ? 2.417 12.403 -22.105 1.00 93.69 635 ARG A C 1
ATOM 4958 O O . ARG A 1 635 ? 3.104 13.254 -21.559 1.00 93.69 635 ARG A O 1
ATOM 4965 N N . CYS A 1 636 ? 2.359 11.150 -21.659 1.00 95.62 636 CYS A N 1
ATOM 4966 C CA . CYS A 1 636 ? 3.160 10.671 -20.532 1.00 95.62 636 CYS A CA 1
ATOM 4967 C C . CYS A 1 636 ? 4.665 10.816 -20.815 1.00 95.62 636 CYS A C 1
ATOM 4969 O O . CYS A 1 636 ? 5.409 11.297 -19.964 1.00 95.62 636 CYS A O 1
ATOM 4971 N N . ILE A 1 637 ? 5.103 10.496 -22.039 1.00 96.94 637 ILE A N 1
ATOM 4972 C CA . ILE A 1 637 ? 6.499 10.677 -22.476 1.00 96.94 637 ILE A CA 1
ATOM 4973 C C . ILE A 1 637 ? 6.867 12.166 -22.577 1.00 96.94 637 ILE A C 1
ATOM 4975 O O . ILE A 1 637 ? 7.980 12.554 -22.223 1.00 96.94 637 ILE A O 1
ATOM 4979 N N . GLU A 1 638 ? 5.948 13.027 -23.020 1.00 95.88 638 GLU A N 1
ATOM 4980 C CA . GLU A 1 638 ? 6.161 14.482 -23.021 1.00 95.88 638 GLU A CA 1
ATOM 4981 C C . GLU A 1 638 ? 6.321 15.031 -21.593 1.00 95.88 638 GLU A C 1
ATOM 4983 O O . GLU A 1 638 ? 7.240 15.805 -21.331 1.00 95.88 638 GLU A O 1
ATOM 4988 N N . GLU A 1 639 ? 5.487 14.590 -20.649 1.00 96.06 639 GLU A N 1
ATOM 4989 C CA . GLU A 1 639 ? 5.605 14.950 -19.230 1.00 96.06 639 GLU A CA 1
ATOM 4990 C C . GLU A 1 639 ? 6.914 14.409 -18.617 1.00 96.06 639 GLU A C 1
ATOM 4992 O O . GLU A 1 639 ? 7.586 15.141 -17.888 1.00 96.06 639 GLU A O 1
ATOM 4997 N N . LEU A 1 640 ? 7.355 13.204 -19.007 1.00 97.50 640 LEU A N 1
ATOM 4998 C CA . LEU A 1 640 ? 8.679 12.667 -18.657 1.00 97.50 640 LEU A CA 1
ATOM 4999 C C . LEU A 1 640 ? 9.798 13.553 -19.202 1.00 97.50 640 LEU A C 1
ATOM 5001 O O . LEU A 1 640 ? 10.747 13.856 -18.486 1.00 97.50 640 LEU A O 1
ATOM 5005 N N . THR A 1 641 ? 9.683 14.006 -20.449 1.00 97.62 641 THR A N 1
ATOM 5006 C CA . THR A 1 641 ? 10.669 14.890 -21.090 1.00 97.62 641 THR A CA 1
ATOM 5007 C C . THR A 1 641 ? 10.785 16.222 -20.345 1.00 97.62 641 THR A C 1
ATOM 5009 O O . THR A 1 641 ? 11.892 16.737 -20.148 1.00 97.62 641 THR A O 1
ATOM 5012 N N . LEU A 1 642 ? 9.657 16.774 -19.884 1.00 96.81 642 LEU A N 1
ATOM 5013 C CA . LEU A 1 642 ? 9.627 17.991 -19.073 1.00 96.81 642 LEU A CA 1
ATOM 5014 C C . LEU A 1 642 ? 10.292 17.784 -17.705 1.00 96.81 642 LEU A C 1
ATOM 5016 O O . LEU A 1 642 ? 11.148 18.589 -17.329 1.00 96.81 642 LEU A O 1
ATOM 5020 N N . ASP A 1 643 ? 9.948 16.710 -16.986 1.00 96.75 643 ASP A N 1
ATOM 5021 C CA . ASP A 1 643 ? 10.555 16.400 -15.683 1.00 96.75 643 ASP A CA 1
ATOM 5022 C C . ASP A 1 643 ? 12.054 16.078 -15.813 1.00 96.75 643 ASP A C 1
ATOM 5024 O O . ASP A 1 643 ? 12.859 16.560 -15.016 1.00 96.75 643 ASP A O 1
ATOM 5028 N N . LEU A 1 644 ? 12.462 15.366 -16.868 1.00 96.06 644 LEU A N 1
ATOM 5029 C CA . LEU A 1 644 ? 13.864 15.095 -17.188 1.00 96.06 644 LEU A CA 1
ATOM 5030 C C . LEU A 1 644 ? 14.643 16.389 -17.430 1.00 96.06 644 LEU A C 1
ATOM 5032 O O . LEU A 1 644 ? 15.708 16.592 -16.852 1.00 96.06 644 LEU A O 1
ATOM 5036 N N . THR A 1 645 ? 14.109 17.289 -18.256 1.00 94.75 645 THR A N 1
ATOM 5037 C CA . THR A 1 645 ? 14.753 18.579 -18.542 1.00 94.75 645 THR A CA 1
ATOM 5038 C C . THR A 1 645 ? 14.864 19.427 -17.272 1.00 94.75 645 THR A C 1
ATOM 5040 O O . THR A 1 645 ? 15.891 20.068 -17.035 1.00 94.75 645 THR A O 1
ATOM 5043 N N . GLY A 1 646 ? 13.830 19.417 -16.422 1.00 92.81 646 GLY A N 1
ATOM 5044 C CA . GLY A 1 646 ? 13.866 20.038 -15.095 1.00 92.81 646 GLY A CA 1
ATOM 5045 C C . GLY A 1 646 ? 14.924 19.413 -14.181 1.00 92.81 646 GLY A C 1
ATOM 5046 O O . GLY A 1 646 ? 15.665 20.128 -13.510 1.00 92.81 646 GLY A O 1
ATOM 5047 N N . THR A 1 647 ? 15.062 18.090 -14.220 1.00 92.94 647 THR A N 1
ATOM 5048 C CA . THR A 1 647 ? 16.055 17.326 -13.455 1.00 92.94 647 THR A CA 1
ATOM 5049 C C . THR A 1 647 ? 17.486 17.616 -13.915 1.00 92.94 647 THR A C 1
ATOM 5051 O O . THR A 1 647 ? 18.369 17.810 -13.080 1.00 92.94 647 THR A O 1
ATOM 5054 N N . LEU A 1 648 ? 17.733 17.727 -15.223 1.00 91.38 648 LEU A N 1
ATOM 5055 C CA . LEU A 1 648 ? 19.040 18.129 -15.753 1.00 91.38 648 LEU A CA 1
ATOM 5056 C C . LEU A 1 648 ? 19.396 19.564 -15.339 1.00 91.38 648 LEU A C 1
ATOM 5058 O O . LEU A 1 648 ? 20.532 19.820 -14.953 1.00 91.38 648 LEU A O 1
ATOM 5062 N N . LYS A 1 649 ? 18.424 20.487 -15.309 1.00 89.44 649 LYS A N 1
ATOM 5063 C CA . LYS A 1 649 ? 18.632 21.832 -14.742 1.00 89.44 649 LYS A CA 1
ATOM 5064 C C . LYS A 1 649 ? 18.941 21.786 -13.244 1.00 89.44 649 LYS A C 1
ATOM 5066 O O . LYS A 1 649 ? 19.817 22.508 -12.789 1.00 89.44 649 LYS A O 1
ATOM 5071 N N . TRP A 1 650 ? 18.272 20.917 -12.485 1.00 87.62 650 TRP A N 1
ATOM 5072 C CA . TRP A 1 650 ? 18.536 20.706 -11.055 1.00 87.62 650 TRP A CA 1
ATOM 5073 C C . TRP A 1 650 ? 19.947 20.158 -10.768 1.00 87.62 650 TRP A C 1
ATOM 5075 O O . TRP A 1 650 ? 20.495 20.392 -9.687 1.00 87.62 650 TRP A O 1
ATOM 5085 N N . MET A 1 651 ? 20.575 19.467 -11.723 1.00 85.62 651 MET A N 1
ATOM 5086 C CA . MET A 1 651 ? 21.968 19.016 -11.603 1.00 85.62 651 MET A CA 1
ATOM 5087 C C . MET A 1 651 ? 22.994 20.147 -11.731 1.00 85.62 651 MET A C 1
ATOM 5089 O O . MET A 1 651 ? 24.114 19.996 -11.233 1.00 85.62 651 MET A O 1
ATOM 5093 N N . ILE A 1 652 ? 22.619 21.281 -12.332 1.00 83.38 652 ILE A N 1
ATOM 5094 C CA . ILE A 1 652 ? 23.490 22.452 -12.443 1.00 83.38 652 ILE A CA 1
ATOM 5095 C C . ILE A 1 652 ? 23.726 23.028 -11.040 1.00 83.38 652 ILE A C 1
ATOM 5097 O O . ILE A 1 652 ? 22.798 23.280 -10.270 1.00 83.38 652 ILE A O 1
ATOM 5101 N N . LEU A 1 653 ? 24.994 23.199 -10.669 1.00 69.19 653 LEU A N 1
ATOM 5102 C CA . LEU A 1 653 ? 25.371 23.696 -9.345 1.00 69.19 653 LEU A CA 1
ATOM 5103 C C . LEU A 1 653 ? 25.397 25.231 -9.338 1.00 69.19 653 LEU A C 1
ATOM 5105 O O . LEU A 1 653 ? 26.334 25.812 -9.889 1.00 69.19 653 LEU A O 1
ATOM 5109 N N . ASP A 1 654 ? 24.476 25.890 -8.630 1.00 56.81 654 ASP A N 1
ATOM 5110 C CA . ASP A 1 654 ? 24.510 27.351 -8.461 1.00 56.81 654 ASP A CA 1
ATOM 5111 C C . ASP A 1 654 ? 25.789 27.832 -7.746 1.00 56.81 654 ASP A C 1
ATOM 5113 O O . ASP A 1 654 ? 26.380 27.167 -6.885 1.00 56.81 654 ASP A O 1
ATOM 5117 N N . VAL A 1 655 ? 26.300 28.978 -8.194 1.00 43.31 655 VAL A N 1
ATOM 5118 C CA . VAL A 1 655 ? 27.487 29.666 -7.670 1.00 43.31 655 VAL A CA 1
ATOM 5119 C C . VAL A 1 655 ? 27.021 30.653 -6.602 1.00 43.31 655 VAL A C 1
ATOM 5121 O O . VAL A 1 655 ? 26.790 31.800 -6.928 1.00 43.31 655 VAL A O 1
ATOM 5124 N N . ASP A 1 656 ? 26.860 30.228 -5.346 1.00 36.59 656 ASP A N 1
ATOM 5125 C CA . ASP A 1 656 ? 26.713 31.181 -4.222 1.00 36.59 656 ASP A CA 1
ATOM 5126 C C . ASP A 1 656 ? 27.172 30.598 -2.869 1.00 36.59 656 ASP A C 1
ATOM 5128 O O . ASP A 1 656 ? 26.640 30.867 -1.797 1.00 36.59 656 ASP A O 1
ATOM 5132 N N . LEU A 1 657 ? 28.223 29.774 -2.903 1.00 42.31 657 LEU A N 1
ATOM 5133 C CA . LEU A 1 657 ? 28.896 29.244 -1.706 1.00 42.31 657 LEU A CA 1
ATOM 5134 C C . LEU A 1 657 ? 30.346 29.742 -1.593 1.00 42.31 657 LEU A C 1
ATOM 5136 O O . LEU A 1 657 ? 31.181 29.076 -0.988 1.00 42.31 657 LEU A O 1
ATOM 5140 N N . GLU A 1 658 ? 30.674 30.885 -2.204 1.00 35.06 658 GLU A N 1
ATOM 5141 C CA . GLU A 1 658 ? 31.991 31.530 -2.044 1.00 35.06 658 GLU A CA 1
ATOM 5142 C C . GLU A 1 658 ? 32.096 32.384 -0.767 1.00 35.06 658 GLU A C 1
ATOM 5144 O O . GLU A 1 658 ? 33.194 32.760 -0.369 1.00 35.06 658 GLU A O 1
ATOM 5149 N N . ALA A 1 659 ? 30.986 32.625 -0.059 1.00 39.28 659 ALA A N 1
ATOM 5150 C CA . ALA A 1 659 ? 30.986 33.378 1.199 1.00 39.28 659 ALA A CA 1
ATOM 5151 C C . ALA A 1 659 ? 31.391 32.551 2.440 1.00 39.28 659 ALA A C 1
ATOM 5153 O O . ALA A 1 659 ? 31.564 33.113 3.520 1.00 39.28 659 ALA A O 1
ATOM 5154 N N . GLN A 1 660 ? 31.552 31.228 2.320 1.00 36.75 660 GLN A N 1
ATOM 5155 C CA . GLN A 1 660 ? 32.037 30.374 3.408 1.00 36.75 660 GLN A CA 1
ATOM 5156 C C . GLN A 1 660 ? 33.355 29.723 2.991 1.00 36.75 660 GLN A C 1
ATOM 5158 O O . GLN A 1 660 ? 33.408 29.005 1.995 1.00 36.75 660 GLN A O 1
ATOM 5163 N N . GLY A 1 661 ? 34.415 30.032 3.746 1.00 36.62 661 GLY A N 1
ATOM 5164 C CA . GLY A 1 661 ? 35.809 29.688 3.455 1.00 36.62 661 GLY A CA 1
ATOM 5165 C C . GLY A 1 661 ? 36.116 28.194 3.272 1.00 36.62 661 GLY A C 1
ATOM 5166 O O . GLY A 1 661 ? 35.233 27.347 3.176 1.00 36.62 661 GLY A O 1
ATOM 5167 N N . GLU A 1 662 ? 37.411 27.871 3.236 1.00 35.91 662 GLU A N 1
ATOM 5168 C CA . GLU A 1 662 ? 38.047 26.618 2.764 1.00 35.91 662 GLU A CA 1
ATOM 5169 C C . GLU A 1 662 ? 37.521 25.270 3.328 1.00 35.91 662 GLU A C 1
ATOM 5171 O O . GLU A 1 662 ? 37.930 24.210 2.861 1.00 35.91 662 GLU A O 1
ATOM 5176 N N . SER A 1 663 ? 36.551 25.277 4.245 1.00 37.94 663 SER A N 1
ATOM 5177 C CA . SER A 1 663 ? 35.763 24.112 4.691 1.00 37.94 663 SER A CA 1
ATOM 5178 C C . SER A 1 663 ? 34.816 23.532 3.604 1.00 37.94 663 SER A C 1
ATOM 5180 O O . SER A 1 663 ? 34.254 22.450 3.765 1.00 37.94 663 SER A O 1
ATOM 5182 N N . SER A 1 664 ? 34.628 24.218 2.466 1.00 51.06 664 SER A N 1
ATOM 5183 C CA . SER A 1 664 ? 33.540 23.961 1.497 1.00 51.06 664 SER A CA 1
ATOM 5184 C C . SER A 1 664 ? 33.780 22.887 0.415 1.00 51.06 664 SER A C 1
ATOM 5186 O O . SER A 1 664 ? 32.834 22.502 -0.277 1.00 51.06 664 SER A O 1
ATOM 5188 N N . LEU A 1 665 ? 35.000 22.361 0.249 1.00 43.69 665 LEU A N 1
ATOM 5189 C CA . LEU A 1 665 ? 35.314 21.393 -0.823 1.00 43.69 665 LEU A CA 1
ATOM 5190 C C . LEU A 1 665 ? 34.781 19.975 -0.546 1.00 43.69 665 LEU A C 1
ATOM 5192 O O . LEU A 1 665 ? 34.165 19.372 -1.421 1.00 43.69 665 LEU A O 1
ATOM 5196 N N . VAL A 1 666 ? 34.930 19.471 0.685 1.00 43.66 666 VAL A N 1
ATOM 5197 C CA . VAL A 1 666 ? 34.431 18.137 1.089 1.00 43.66 666 VAL A CA 1
ATOM 5198 C C . VAL A 1 666 ? 32.893 18.097 1.104 1.00 43.66 666 VAL A C 1
ATOM 5200 O O . VAL A 1 666 ? 32.271 17.106 0.717 1.00 43.66 666 VAL A O 1
ATOM 5203 N N . ALA A 1 667 ? 32.260 19.211 1.485 1.00 48.16 667 ALA A N 1
ATOM 5204 C CA . ALA A 1 667 ? 30.810 19.377 1.416 1.00 48.16 667 ALA A CA 1
ATOM 5205 C C . ALA A 1 667 ? 30.289 19.401 -0.038 1.00 48.16 667 ALA A C 1
ATOM 5207 O O . ALA A 1 667 ? 29.268 18.779 -0.319 1.00 48.16 667 ALA A O 1
ATOM 5208 N N . ARG A 1 668 ? 30.998 20.036 -0.988 1.00 51.16 668 ARG A N 1
ATOM 5209 C CA . ARG A 1 668 ? 30.622 20.003 -2.420 1.00 51.16 668 ARG A CA 1
ATOM 5210 C C . ARG A 1 668 ? 30.694 18.602 -3.022 1.00 51.16 668 ARG A C 1
ATOM 5212 O O . ARG A 1 668 ? 29.752 18.204 -3.705 1.00 51.16 668 ARG A O 1
ATOM 5219 N N . ASP A 1 669 ? 31.765 17.859 -2.745 1.00 55.44 669 ASP A N 1
ATOM 5220 C CA . ASP A 1 669 ? 31.945 16.499 -3.274 1.00 55.44 669 ASP A CA 1
ATOM 5221 C C . ASP A 1 669 ? 30.855 15.541 -2.755 1.00 55.44 669 ASP A C 1
ATOM 5223 O O . ASP A 1 669 ? 30.341 14.713 -3.512 1.00 55.44 669 ASP A O 1
ATOM 5227 N N . SER A 1 670 ? 30.430 15.697 -1.493 1.00 64.56 670 SER A N 1
ATOM 5228 C CA . SER A 1 670 ? 29.341 14.896 -0.908 1.00 64.56 670 SER A CA 1
ATOM 5229 C C . SER A 1 670 ? 27.947 15.244 -1.450 1.00 64.56 670 SER A C 1
ATOM 5231 O O . SER A 1 670 ? 27.149 14.334 -1.678 1.00 64.56 670 SER A O 1
ATOM 5233 N N . VAL A 1 671 ? 27.648 16.522 -1.721 1.00 71.75 671 VAL A N 1
ATOM 5234 C CA . VAL A 1 671 ? 26.359 16.936 -2.312 1.00 71.75 671 VAL A CA 1
ATOM 5235 C C . VAL A 1 671 ? 26.252 16.490 -3.768 1.00 71.75 671 VAL A C 1
ATOM 5237 O O . VAL A 1 671 ? 25.224 15.944 -4.168 1.00 71.75 671 VAL A O 1
ATOM 5240 N N . PHE A 1 672 ? 27.314 16.673 -4.559 1.00 77.62 672 PHE A N 1
ATOM 5241 C CA . PHE A 1 672 ? 27.342 16.192 -5.940 1.00 77.62 672 PHE A CA 1
ATOM 5242 C C . PHE A 1 672 ? 27.216 14.667 -6.002 1.00 77.62 672 PHE A C 1
ATOM 5244 O O . PHE A 1 672 ? 26.417 14.161 -6.786 1.00 77.62 672 PHE A O 1
ATOM 5251 N N . GLY A 1 673 ? 27.943 13.936 -5.149 1.00 78.06 673 GLY A N 1
ATOM 5252 C CA . GLY A 1 673 ? 27.835 12.479 -5.073 1.00 78.06 673 GLY A CA 1
ATOM 5253 C C . GLY A 1 673 ? 26.414 11.993 -4.796 1.00 78.06 673 GLY A C 1
ATOM 5254 O O . GLY A 1 673 ? 25.934 11.105 -5.495 1.00 78.06 673 GLY A O 1
ATOM 5255 N N . GLN A 1 674 ? 25.713 12.632 -3.856 1.00 78.94 674 GLN A N 1
ATOM 5256 C CA . GLN A 1 674 ? 24.317 12.313 -3.548 1.00 78.94 674 GLN A CA 1
ATOM 5257 C C . GLN A 1 674 ? 23.373 12.634 -4.712 1.00 78.94 674 GLN A C 1
ATOM 5259 O O . GLN A 1 674 ? 22.540 11.800 -5.053 1.00 78.94 674 GLN A O 1
ATOM 5264 N N . ARG A 1 675 ? 23.499 13.808 -5.352 1.00 85.25 675 ARG A N 1
ATOM 5265 C CA . ARG A 1 675 ? 22.662 14.153 -6.518 1.00 85.25 675 ARG A CA 1
ATOM 5266 C C . ARG A 1 675 ? 22.899 13.205 -7.691 1.00 85.25 675 ARG A C 1
ATOM 5268 O O . ARG A 1 675 ? 21.943 12.772 -8.324 1.00 85.25 675 ARG A O 1
ATOM 5275 N N . ALA A 1 676 ? 24.161 12.863 -7.948 1.00 86.94 676 ALA A N 1
ATOM 5276 C CA . ALA A 1 676 ? 24.528 11.915 -8.988 1.00 86.94 676 ALA A CA 1
ATOM 5277 C C . ALA A 1 676 ? 23.939 10.526 -8.705 1.00 86.94 676 ALA A C 1
ATOM 5279 O O . ALA A 1 676 ? 23.365 9.942 -9.616 1.00 86.94 676 ALA A O 1
ATOM 5280 N N . GLU A 1 677 ? 24.000 10.025 -7.465 1.00 87.50 677 GLU A N 1
ATOM 5281 C CA . GLU A 1 677 ? 23.357 8.753 -7.103 1.00 87.50 677 GLU A CA 1
ATOM 5282 C C . GLU A 1 677 ? 21.828 8.820 -7.218 1.00 87.50 677 GLU A C 1
ATOM 5284 O O . GLU A 1 677 ? 21.246 7.918 -7.807 1.00 87.50 677 GLU A O 1
ATOM 5289 N N . LEU A 1 678 ? 21.169 9.886 -6.747 1.00 89.69 678 LEU A N 1
ATOM 5290 C CA . LEU A 1 678 ? 19.714 10.047 -6.897 1.00 89.69 678 LEU A CA 1
ATOM 5291 C C . LEU A 1 678 ? 19.286 10.041 -8.371 1.00 89.69 678 LEU A C 1
ATOM 5293 O O . LEU A 1 678 ? 18.296 9.401 -8.725 1.00 89.69 678 LEU A O 1
ATOM 5297 N N . LEU A 1 679 ? 20.047 10.721 -9.234 1.00 91.94 679 LEU A N 1
ATOM 5298 C CA . LEU A 1 679 ? 19.822 10.725 -10.677 1.00 91.94 679 LEU A CA 1
ATOM 5299 C C . LEU A 1 679 ? 20.042 9.332 -11.277 1.00 91.94 679 LEU A C 1
ATOM 5301 O O . LEU A 1 679 ? 19.155 8.770 -11.920 1.00 91.94 679 LEU A O 1
ATOM 5305 N N . GLY A 1 680 ? 21.238 8.786 -11.064 1.00 90.25 680 GLY A N 1
ATOM 5306 C CA . GLY A 1 680 ? 21.685 7.547 -11.676 1.00 90.25 680 GLY A CA 1
ATOM 5307 C C . GLY A 1 680 ? 20.917 6.342 -11.178 1.00 90.25 680 GLY A C 1
ATOM 5308 O O . GLY A 1 680 ? 20.466 5.553 -11.988 1.00 90.25 680 GLY A O 1
ATOM 5309 N N . ARG A 1 681 ? 20.726 6.188 -9.874 1.00 89.44 681 ARG A N 1
ATOM 5310 C CA . ARG A 1 681 ? 20.104 5.008 -9.275 1.00 89.44 681 ARG A CA 1
ATOM 5311 C C . ARG A 1 681 ? 18.583 5.124 -9.251 1.00 89.44 681 ARG A C 1
ATOM 5313 O O . ARG A 1 681 ? 17.911 4.310 -9.871 1.00 89.44 681 ARG A O 1
ATOM 5320 N N . HIS A 1 682 ? 18.047 6.138 -8.572 1.00 92.00 682 HIS A N 1
ATOM 5321 C CA . HIS A 1 682 ? 16.627 6.199 -8.205 1.00 92.00 682 HIS A CA 1
ATOM 5322 C C . HIS A 1 682 ? 15.733 6.783 -9.307 1.00 92.00 682 HIS A C 1
ATOM 5324 O O . HIS A 1 682 ? 14.752 6.148 -9.688 1.00 92.00 682 HIS A O 1
ATOM 5330 N N . LEU A 1 683 ? 16.069 7.955 -9.860 1.00 94.56 683 LEU A N 1
ATOM 5331 C CA . LEU A 1 683 ? 15.275 8.579 -10.931 1.00 94.56 683 LEU A CA 1
ATOM 5332 C C . LEU A 1 683 ? 15.330 7.767 -12.228 1.00 94.56 683 LEU A C 1
ATOM 5334 O O . LEU A 1 683 ? 14.305 7.605 -12.888 1.00 94.56 683 LEU A O 1
ATOM 5338 N N . SER A 1 684 ? 16.494 7.197 -12.569 1.00 94.06 684 SER A N 1
ATOM 5339 C CA . SER A 1 684 ? 16.606 6.322 -13.744 1.00 94.06 684 SER A CA 1
ATOM 5340 C C . SER A 1 684 ? 15.680 5.107 -13.657 1.00 94.06 684 SER A C 1
ATOM 5342 O O . SER A 1 684 ? 15.084 4.725 -14.661 1.00 94.06 684 SER A O 1
ATOM 5344 N N . GLU A 1 685 ? 15.515 4.517 -12.469 1.00 92.75 685 GLU A N 1
ATOM 5345 C CA . GLU A 1 685 ? 14.611 3.390 -12.246 1.00 92.75 685 GLU A CA 1
ATOM 5346 C C . GLU A 1 685 ? 13.158 3.794 -12.486 1.00 92.75 685 GLU A C 1
ATOM 5348 O O . GLU A 1 685 ? 12.430 3.075 -13.162 1.00 92.75 685 GLU A O 1
ATOM 5353 N N . ILE A 1 686 ? 12.733 4.961 -11.999 1.00 95.19 686 ILE A N 1
ATOM 5354 C CA . ILE A 1 686 ? 11.363 5.443 -12.214 1.00 95.19 686 ILE A CA 1
ATOM 5355 C C . ILE A 1 686 ? 11.124 5.721 -13.704 1.00 95.19 686 ILE A C 1
ATOM 5357 O O . ILE A 1 686 ? 10.163 5.206 -14.275 1.00 95.19 686 ILE A O 1
ATOM 5361 N N . TYR A 1 687 ? 12.014 6.477 -14.357 1.00 96.25 687 TYR A N 1
ATOM 5362 C CA . TYR A 1 687 ? 11.870 6.819 -15.775 1.00 96.25 687 TYR A CA 1
ATOM 5363 C C . TYR A 1 687 ? 11.867 5.589 -16.680 1.00 96.25 687 TYR A C 1
ATOM 5365 O O . TYR A 1 687 ? 11.050 5.504 -17.593 1.00 96.25 687 TYR A O 1
ATOM 5373 N N . THR A 1 688 ? 12.742 4.616 -16.427 1.00 93.38 688 THR A N 1
ATOM 5374 C CA . THR A 1 688 ? 12.769 3.391 -17.238 1.00 93.38 688 THR A CA 1
ATOM 5375 C C . THR A 1 688 ? 11.583 2.482 -16.976 1.00 93.38 688 THR A C 1
ATOM 5377 O O . THR A 1 688 ? 11.024 1.982 -17.943 1.00 93.38 688 THR A O 1
ATOM 5380 N N . ASN A 1 689 ? 11.101 2.354 -15.733 1.00 92.69 689 ASN A N 1
ATOM 5381 C CA . ASN A 1 689 ? 9.852 1.630 -15.479 1.00 92.69 689 ASN A CA 1
ATOM 5382 C C . ASN A 1 689 ? 8.665 2.265 -16.230 1.00 92.69 689 ASN A C 1
ATOM 5384 O O . ASN A 1 689 ? 7.787 1.534 -16.678 1.00 92.69 689 ASN A O 1
ATOM 5388 N N . VAL A 1 690 ? 8.639 3.593 -16.419 1.00 95.31 690 VAL A N 1
ATOM 5389 C CA . VAL A 1 690 ? 7.646 4.247 -17.292 1.00 95.31 690 VAL A CA 1
ATOM 5390 C C . VAL A 1 690 ? 7.872 3.863 -18.754 1.00 95.31 690 VAL A C 1
ATOM 5392 O O . VAL A 1 690 ? 6.960 3.329 -19.375 1.00 95.31 690 VAL A O 1
ATOM 5395 N N . LEU A 1 691 ? 9.072 4.094 -19.299 1.00 95.88 691 LEU A N 1
ATOM 5396 C CA . LEU A 1 691 ? 9.372 3.866 -20.720 1.00 95.88 691 LEU A CA 1
ATOM 5397 C C . LEU A 1 691 ? 9.176 2.405 -21.150 1.00 95.88 691 LEU A C 1
ATOM 5399 O O . LEU A 1 691 ? 8.609 2.155 -22.208 1.00 95.88 691 LEU A O 1
ATOM 5403 N N . GLU A 1 692 ? 9.600 1.448 -20.325 1.00 92.56 692 GLU A N 1
ATOM 5404 C CA . GLU A 1 692 ? 9.469 0.007 -20.583 1.00 92.56 692 GLU A CA 1
ATOM 5405 C C . GLU A 1 692 ? 8.017 -0.491 -20.483 1.00 92.56 692 GLU A C 1
ATOM 5407 O O . GLU A 1 692 ? 7.707 -1.567 -20.988 1.00 92.56 692 GLU A O 1
ATOM 5412 N N . SER A 1 693 ? 7.127 0.284 -19.852 1.00 94.69 693 SER A N 1
ATOM 5413 C CA . SER A 1 693 ? 5.708 -0.059 -19.677 1.00 94.69 693 SER A CA 1
ATOM 5414 C C . SER A 1 693 ? 4.782 0.707 -20.629 1.00 94.69 693 SER A C 1
ATOM 5416 O O . SER A 1 693 ? 3.566 0.529 -20.597 1.00 94.69 693 SER A O 1
ATOM 5418 N N . ILE A 1 694 ? 5.298 1.606 -21.473 1.00 95.44 694 ILE A N 1
ATOM 5419 C CA . ILE A 1 694 ? 4.443 2.278 -22.456 1.00 95.44 694 ILE A CA 1
ATOM 5420 C C . ILE A 1 694 ? 3.941 1.243 -23.464 1.00 95.44 694 ILE A C 1
ATOM 5422 O O . ILE A 1 694 ? 4.717 0.619 -24.182 1.00 95.44 694 ILE A O 1
ATOM 5426 N N . THR A 1 695 ? 2.618 1.102 -23.556 1.00 92.50 695 THR A N 1
ATOM 5427 C CA . THR A 1 695 ? 1.998 0.233 -24.558 1.00 92.50 695 THR A CA 1
ATOM 5428 C C . THR A 1 695 ? 1.979 0.924 -25.918 1.00 92.50 695 THR A C 1
ATOM 5430 O O . THR A 1 695 ? 1.388 2.001 -26.085 1.00 92.50 695 THR A O 1
ATOM 5433 N N . VAL A 1 696 ? 2.618 0.279 -26.893 1.00 93.69 696 VAL A N 1
ATOM 5434 C CA . VAL A 1 696 ? 2.656 0.714 -28.289 1.00 93.69 696 VAL A CA 1
ATOM 5435 C C . VAL A 1 696 ? 1.733 -0.166 -29.120 1.00 93.69 696 VAL A C 1
ATOM 5437 O O . VAL A 1 696 ? 1.785 -1.392 -29.054 1.00 93.69 696 VAL A O 1
ATOM 5440 N N . THR A 1 697 ? 0.879 0.473 -29.906 1.00 93.19 697 THR A N 1
ATOM 5441 C CA . THR A 1 697 ? -0.094 -0.153 -30.797 1.00 93.19 697 THR A CA 1
ATOM 5442 C C . THR A 1 697 ? -0.008 0.487 -32.178 1.00 93.19 697 THR A C 1
ATOM 5444 O O . THR A 1 697 ? 0.608 1.536 -32.372 1.00 93.19 697 THR A O 1
ATOM 5447 N N . THR A 1 698 ? -0.640 -0.128 -33.175 1.00 90.94 698 THR A N 1
ATOM 5448 C CA . THR A 1 698 ? -0.651 0.401 -34.548 1.00 90.94 698 THR A CA 1
ATOM 5449 C C . THR A 1 698 ? -1.303 1.784 -34.659 1.00 90.94 698 THR A C 1
ATOM 5451 O O . THR A 1 698 ? -0.986 2.536 -35.573 1.00 90.94 698 THR A O 1
ATOM 5454 N N . SER A 1 699 ? -2.220 2.134 -33.750 1.00 90.69 699 SER A N 1
ATOM 5455 C CA . SER A 1 699 ? -2.930 3.422 -33.728 1.00 90.69 699 SER A CA 1
ATOM 5456 C C . SER A 1 699 ? -2.120 4.555 -33.099 1.00 90.69 699 SER A C 1
ATOM 5458 O O . SER A 1 699 ? -2.334 5.712 -33.462 1.00 90.69 699 SER A O 1
ATOM 5460 N N . ASN A 1 700 ? -1.208 4.260 -32.164 1.00 94.31 700 ASN A N 1
ATOM 5461 C CA . ASN A 1 700 ? -0.439 5.281 -31.444 1.00 94.31 700 ASN A CA 1
ATOM 5462 C C . ASN A 1 700 ? 1.065 5.301 -31.780 1.00 94.31 700 ASN A C 1
ATOM 5464 O O . ASN A 1 700 ? 1.742 6.252 -31.383 1.00 94.31 700 ASN A O 1
ATOM 5468 N N . SER A 1 701 ? 1.575 4.319 -32.534 1.00 94.50 701 SER A N 1
ATOM 5469 C CA . SER A 1 701 ? 3.004 4.128 -32.833 1.00 94.50 701 SER A CA 1
ATOM 5470 C C . SER A 1 701 ? 3.701 5.396 -33.334 1.00 94.50 701 SER A C 1
ATOM 5472 O O . SER A 1 701 ? 4.744 5.778 -32.806 1.00 94.50 701 SER A O 1
ATOM 5474 N N . SER A 1 702 ? 3.101 6.120 -34.283 1.00 93.81 702 SER A N 1
ATOM 5475 C CA . SER A 1 702 ? 3.673 7.366 -34.817 1.00 93.81 702 SER A CA 1
ATOM 5476 C C . SER A 1 702 ? 3.727 8.507 -33.793 1.00 93.81 702 SER A C 1
ATOM 5478 O O . SER A 1 702 ? 4.664 9.303 -33.810 1.00 93.81 702 SER A O 1
ATOM 5480 N N . LEU A 1 703 ? 2.733 8.619 -32.903 1.00 94.69 703 LEU A N 1
ATOM 5481 C CA . LEU A 1 703 ? 2.714 9.654 -31.860 1.00 94.69 703 LEU A CA 1
ATOM 5482 C C . LEU A 1 703 ? 3.702 9.330 -30.742 1.00 94.69 703 LEU A C 1
ATOM 5484 O O . LEU A 1 703 ? 4.420 10.219 -30.291 1.00 94.69 703 LEU A O 1
ATOM 5488 N N . VAL A 1 704 ? 3.759 8.063 -30.324 1.00 96.06 704 VAL A N 1
ATOM 5489 C CA . VAL A 1 704 ? 4.731 7.588 -29.335 1.00 96.06 704 VAL A CA 1
ATOM 5490 C C . VAL A 1 704 ? 6.148 7.833 -29.843 1.00 96.06 704 VAL A C 1
ATOM 5492 O O . VAL A 1 704 ? 6.931 8.463 -29.139 1.00 96.06 704 VAL A O 1
ATOM 5495 N N . ALA A 1 705 ? 6.456 7.443 -31.082 1.00 94.88 705 ALA A N 1
ATOM 5496 C CA . ALA A 1 705 ? 7.773 7.657 -31.672 1.00 94.88 705 ALA A CA 1
ATOM 5497 C C . ALA A 1 705 ? 8.190 9.132 -31.698 1.00 94.88 705 ALA A C 1
ATOM 5499 O O . ALA A 1 705 ? 9.297 9.451 -31.272 1.00 94.88 705 ALA A O 1
ATOM 5500 N N . LYS A 1 706 ? 7.292 10.042 -32.099 1.00 95.56 706 LYS A N 1
ATOM 5501 C CA . LYS A 1 706 ? 7.555 11.493 -32.060 1.00 95.56 706 LYS A CA 1
ATOM 5502 C C . LYS A 1 706 ? 7.814 12.006 -30.643 1.00 95.56 706 LYS A C 1
ATOM 5504 O O . LYS A 1 706 ? 8.659 12.874 -30.448 1.00 95.56 706 LYS A O 1
ATOM 5509 N N . SER A 1 707 ? 7.106 11.494 -29.636 1.00 97.00 707 SER A N 1
ATOM 5510 C CA . SER A 1 707 ? 7.387 11.858 -28.243 1.00 97.00 707 SER A CA 1
ATOM 5511 C C . SER A 1 707 ? 8.737 11.319 -27.763 1.00 97.00 707 SER A C 1
ATOM 5513 O O . SER A 1 707 ? 9.453 12.035 -27.067 1.00 97.00 707 SER A O 1
ATOM 5515 N N . VAL A 1 708 ? 9.113 10.095 -28.151 1.00 97.38 708 VAL A N 1
ATOM 5516 C CA . VAL A 1 708 ? 10.435 9.524 -27.835 1.00 97.38 708 VAL A CA 1
ATOM 5517 C C . VAL A 1 708 ? 11.553 10.303 -28.529 1.00 97.38 708 VAL A C 1
ATOM 5519 O O . VAL A 1 708 ? 12.587 10.542 -27.917 1.00 97.38 708 VAL A O 1
ATOM 5522 N N . GLU A 1 709 ? 11.346 10.760 -29.762 1.00 96.12 709 GLU A N 1
ATOM 5523 C CA . GLU A 1 709 ? 12.296 11.622 -30.472 1.00 96.12 709 GLU A CA 1
ATOM 5524 C C . GLU A 1 709 ? 12.592 12.902 -29.683 1.00 96.12 709 GLU A C 1
ATOM 5526 O O . GLU A 1 709 ? 13.754 13.196 -29.409 1.00 96.12 709 GLU A O 1
ATOM 5531 N N . ARG A 1 710 ? 11.556 13.593 -29.188 1.00 96.56 710 ARG A N 1
ATOM 5532 C CA . ARG A 1 710 ? 11.736 14.778 -28.327 1.00 96.56 710 ARG A CA 1
ATOM 5533 C C . ARG A 1 710 ? 12.452 14.458 -27.015 1.00 96.56 710 ARG A C 1
ATOM 5535 O O . ARG A 1 710 ? 13.205 15.285 -26.504 1.00 96.56 710 ARG A O 1
ATOM 5542 N N . LEU A 1 711 ? 12.221 13.271 -26.458 1.00 97.19 711 LEU A N 1
ATOM 5543 C CA . LEU A 1 711 ? 12.934 12.810 -25.269 1.00 97.19 711 LEU A CA 1
ATOM 5544 C C . LEU A 1 711 ? 14.426 12.584 -25.563 1.00 97.19 711 LEU A C 1
ATOM 5546 O O . LEU A 1 711 ? 15.277 12.956 -24.755 1.00 97.19 711 LEU A O 1
ATOM 5550 N N . VAL A 1 712 ? 14.755 12.017 -26.727 1.00 96.75 712 VAL A N 1
ATOM 5551 C CA . VAL A 1 712 ? 16.142 11.871 -27.188 1.00 96.75 712 VAL A CA 1
ATOM 5552 C C . VAL A 1 712 ? 16.777 13.235 -27.443 1.00 96.75 712 VAL A C 1
ATOM 5554 O O . VAL A 1 712 ? 17.910 13.454 -27.019 1.00 96.75 712 VAL A O 1
ATOM 5557 N N . ASP A 1 713 ? 16.048 14.185 -28.028 1.00 95.56 713 ASP A N 1
ATOM 5558 C CA . ASP A 1 713 ? 16.514 15.565 -28.213 1.00 95.56 713 ASP A CA 1
ATOM 5559 C C . ASP A 1 713 ? 16.882 16.246 -26.893 1.00 95.56 713 ASP A C 1
ATOM 5561 O O . ASP A 1 713 ? 17.835 17.021 -26.852 1.00 95.56 713 ASP A O 1
ATOM 5565 N N . ALA A 1 714 ? 16.181 15.931 -25.800 1.00 95.25 714 ALA A N 1
ATOM 5566 C CA . ALA A 1 714 ? 16.482 16.486 -24.484 1.00 95.25 714 ALA A CA 1
ATOM 5567 C C . ALA A 1 714 ? 17.822 15.990 -23.908 1.00 95.25 714 ALA A C 1
ATOM 5569 O O . ALA A 1 714 ? 18.489 16.738 -23.194 1.00 95.25 714 ALA A O 1
ATOM 5570 N N . ILE A 1 715 ? 18.241 14.756 -24.218 1.00 94.81 715 ILE A N 1
ATOM 5571 C CA . ILE A 1 715 ? 19.525 14.191 -23.753 1.00 94.81 715 ILE A CA 1
ATOM 5572 C C . ILE A 1 715 ? 20.662 14.340 -24.769 1.00 94.81 715 ILE A C 1
ATOM 5574 O O . ILE A 1 715 ? 21.835 14.231 -24.399 1.00 94.81 715 ILE A O 1
ATOM 5578 N N . ARG A 1 716 ? 20.329 14.584 -26.043 1.00 93.75 716 ARG A N 1
ATOM 5579 C CA . ARG A 1 716 ? 21.270 14.661 -27.166 1.00 93.75 716 ARG A CA 1
ATOM 5580 C C . ARG A 1 716 ? 22.422 15.644 -26.915 1.00 93.75 716 ARG A C 1
ATOM 5582 O O . ARG A 1 716 ? 23.560 15.210 -27.081 1.00 93.75 716 ARG A O 1
ATOM 5589 N N . PRO A 1 717 ? 22.209 16.898 -26.456 1.00 91.62 717 PRO A N 1
ATOM 5590 C CA . PRO A 1 717 ? 23.300 17.856 -26.259 1.00 91.62 717 PRO A CA 1
ATOM 5591 C C . PRO A 1 717 ? 24.398 17.336 -25.330 1.00 91.62 717 PRO A C 1
ATOM 5593 O O . PRO A 1 717 ? 25.581 17.509 -25.607 1.00 91.62 717 PRO A O 1
ATOM 5596 N N . ASN A 1 718 ? 24.013 16.649 -24.255 1.00 91.00 718 ASN A N 1
ATOM 5597 C CA . ASN A 1 718 ? 24.953 16.062 -23.310 1.00 91.00 718 ASN A CA 1
ATOM 5598 C C . ASN A 1 718 ? 25.623 14.821 -23.914 1.00 91.00 718 ASN A C 1
ATOM 5600 O O . ASN A 1 718 ? 26.849 14.713 -23.913 1.00 91.00 718 ASN A O 1
ATOM 5604 N N . LEU A 1 719 ? 24.835 13.894 -24.466 1.00 90.81 719 LEU A N 1
ATOM 5605 C CA . LEU A 1 719 ? 25.343 12.616 -24.965 1.00 90.81 719 LEU A CA 1
ATOM 5606 C C . LEU A 1 719 ? 26.284 12.779 -26.175 1.00 90.81 719 LEU A C 1
ATOM 5608 O O . LEU A 1 719 ? 27.245 12.018 -26.287 1.00 90.81 719 LEU A O 1
ATOM 5612 N N . CYS A 1 720 ? 26.090 13.809 -27.012 1.00 90.88 720 CYS A N 1
ATOM 5613 C CA . CYS A 1 720 ? 26.985 14.159 -28.124 1.00 90.88 720 CYS A CA 1
ATOM 5614 C C . CYS A 1 720 ? 28.451 14.288 -27.688 1.00 90.88 720 CYS A C 1
ATOM 5616 O O . CYS A 1 720 ? 29.346 13.798 -28.376 1.00 90.88 720 CYS A O 1
ATOM 5618 N N . HIS A 1 721 ? 28.715 14.893 -26.525 1.00 87.88 721 HIS A N 1
ATOM 5619 C CA . HIS A 1 721 ? 30.081 15.052 -26.021 1.00 87.88 721 HIS A CA 1
ATOM 5620 C C . HIS A 1 721 ? 30.752 13.715 -25.684 1.00 87.88 721 HIS A C 1
ATOM 5622 O O . HIS A 1 721 ? 31.972 13.621 -25.765 1.00 87.88 721 HIS A O 1
ATOM 5628 N N . LEU A 1 722 ? 29.983 12.675 -25.336 1.00 85.38 722 LEU A N 1
ATOM 5629 C CA . LEU A 1 722 ? 30.519 11.349 -25.009 1.00 85.38 722 LEU A CA 1
ATOM 5630 C C . LEU A 1 722 ? 30.797 10.487 -26.237 1.00 85.38 722 LEU A C 1
ATOM 5632 O O . LEU A 1 722 ? 31.743 9.701 -26.227 1.00 85.38 722 LEU A O 1
ATOM 5636 N N . VAL A 1 723 ? 29.967 10.612 -27.272 1.00 88.12 723 VAL A N 1
ATOM 5637 C CA . VAL A 1 723 ? 30.009 9.725 -28.445 1.00 88.12 723 VAL A CA 1
ATOM 5638 C C . VAL A 1 723 ? 30.915 10.244 -29.564 1.00 88.12 723 VAL A C 1
ATOM 5640 O O . VAL A 1 723 ? 31.157 9.527 -30.530 1.00 88.12 723 VAL A O 1
ATOM 5643 N N . ARG A 1 724 ? 31.454 11.465 -29.446 1.00 86.19 724 ARG A N 1
ATOM 5644 C CA . ARG A 1 724 ? 32.424 12.035 -30.393 1.00 86.19 724 ARG A CA 1
ATOM 5645 C C . ARG A 1 724 ? 33.856 11.595 -30.107 1.00 86.19 724 ARG A C 1
ATOM 5647 O O . ARG A 1 724 ? 34.263 11.377 -28.962 1.00 86.19 724 ARG A O 1
ATOM 5654 N N . ASN A 1 725 ? 34.671 11.521 -31.158 1.00 74.75 725 ASN A N 1
ATOM 5655 C CA . ASN A 1 725 ? 36.090 11.193 -31.030 1.00 74.75 725 ASN A CA 1
ATOM 5656 C C . ASN A 1 725 ? 36.966 12.410 -30.676 1.00 74.75 725 ASN A C 1
ATOM 5658 O O . ASN A 1 725 ? 37.881 12.763 -31.414 1.00 74.75 725 ASN A O 1
ATOM 5662 N N . GLU A 1 726 ? 36.685 13.061 -29.546 1.00 76.12 726 GLU A N 1
ATOM 5663 C CA . GLU A 1 726 ? 37.410 14.254 -29.089 1.00 76.12 726 GLU A CA 1
ATOM 5664 C C . GLU A 1 726 ? 38.244 13.970 -27.829 1.00 76.12 726 GLU A C 1
ATOM 5666 O O . GLU A 1 726 ? 37.821 13.233 -26.930 1.00 76.12 726 GLU A O 1
ATOM 5671 N N . SER A 1 727 ? 39.428 14.589 -27.734 1.00 63.44 727 SER A N 1
ATOM 5672 C CA . SER A 1 727 ? 40.403 14.371 -26.651 1.00 63.44 727 SER A CA 1
ATOM 5673 C C . SER A 1 727 ? 39.928 14.831 -25.263 1.00 63.44 727 SER A C 1
ATOM 5675 O O . SER A 1 727 ? 40.454 14.346 -24.264 1.00 63.44 727 SER A O 1
ATOM 5677 N N . ASN A 1 728 ? 38.911 15.701 -25.188 1.00 67.38 728 ASN A N 1
ATOM 5678 C CA . ASN A 1 728 ? 38.315 16.217 -23.944 1.00 67.38 728 ASN A CA 1
ATOM 5679 C C . ASN A 1 728 ? 36.839 15.807 -23.733 1.00 67.38 728 ASN A C 1
ATOM 5681 O O . ASN A 1 728 ? 36.180 16.343 -22.842 1.00 67.38 728 ASN A O 1
ATOM 5685 N N . SER A 1 729 ? 36.336 14.836 -24.503 1.00 73.50 729 SER A N 1
ATOM 5686 C CA . SER A 1 729 ? 34.932 14.368 -24.520 1.00 73.50 729 SER A CA 1
ATOM 5687 C C . SER A 1 729 ? 34.287 14.192 -23.134 1.00 73.50 729 SER A C 1
ATOM 5689 O O . SER A 1 729 ? 33.217 14.736 -22.864 1.00 73.50 729 SER A O 1
ATOM 5691 N N . SER A 1 730 ? 34.949 13.494 -22.204 1.00 75.75 730 SER A N 1
ATOM 5692 C CA . SER A 1 730 ? 34.408 13.264 -20.854 1.00 75.75 730 SER A CA 1
ATOM 5693 C C . SER A 1 730 ? 34.310 14.537 -20.003 1.00 75.75 730 SER A C 1
ATOM 5695 O O . SER A 1 730 ? 33.359 14.686 -19.240 1.00 75.75 730 SER A O 1
ATOM 5697 N N . ASN A 1 731 ? 35.263 15.466 -20.124 1.00 77.00 731 ASN A N 1
ATOM 5698 C CA . ASN A 1 731 ? 35.238 16.721 -19.363 1.00 77.00 731 ASN A CA 1
ATOM 5699 C C . ASN A 1 731 ? 34.150 17.667 -19.882 1.00 77.00 731 ASN A C 1
ATOM 5701 O O . ASN A 1 731 ? 33.470 18.302 -19.077 1.00 77.00 731 ASN A O 1
ATOM 5705 N N . GLU A 1 732 ? 33.964 17.725 -21.202 1.00 83.62 732 GLU A N 1
ATOM 5706 C CA . GLU A 1 732 ? 32.894 18.503 -21.837 1.00 83.62 732 GLU A CA 1
ATOM 5707 C C . GLU A 1 732 ? 31.510 17.936 -21.505 1.00 83.62 732 GLU A C 1
ATOM 5709 O O . GLU A 1 732 ? 30.598 18.684 -21.160 1.00 83.62 732 GLU A O 1
ATOM 5714 N N . PHE A 1 733 ? 31.360 16.607 -21.478 1.00 86.62 733 PHE A N 1
ATOM 5715 C CA . PHE A 1 733 ? 30.129 15.979 -20.998 1.00 86.62 733 PHE A CA 1
ATOM 5716 C C . PHE A 1 733 ? 29.810 16.384 -19.556 1.00 86.62 733 PHE A C 1
ATOM 5718 O O . PHE A 1 733 ? 28.709 16.849 -19.267 1.00 86.62 733 PHE A O 1
ATOM 5725 N N . VAL A 1 734 ? 30.775 16.252 -18.646 1.00 82.88 734 VAL A N 1
ATOM 5726 C CA . VAL A 1 734 ? 30.583 16.620 -17.239 1.00 82.88 734 VAL A CA 1
ATOM 5727 C C . VAL A 1 734 ? 30.225 18.102 -17.103 1.00 82.88 734 VAL A C 1
ATOM 5729 O O . VAL A 1 734 ? 29.313 18.444 -16.348 1.00 82.88 734 VAL A O 1
ATOM 5732 N N . PHE A 1 735 ? 30.884 18.974 -17.870 1.00 84.31 735 PHE A N 1
ATOM 5733 C CA . PHE A 1 735 ? 30.559 20.396 -17.926 1.00 84.31 735 PHE A CA 1
ATOM 5734 C C . PHE A 1 735 ? 29.122 20.636 -18.412 1.00 84.31 735 PHE A C 1
ATOM 5736 O O . PHE A 1 735 ? 28.395 21.393 -17.776 1.00 84.31 735 PHE A O 1
ATOM 5743 N N . SER A 1 736 ? 28.678 19.938 -19.461 1.00 87.44 736 SER A N 1
ATOM 5744 C CA . SER A 1 736 ? 27.317 20.066 -20.003 1.00 87.44 736 SER A CA 1
ATOM 5745 C C . SER A 1 736 ? 26.215 19.661 -19.012 1.00 87.44 736 SER A C 1
ATOM 5747 O O . SER A 1 736 ? 25.101 20.171 -19.096 1.00 87.44 736 SER A O 1
ATOM 5749 N N . VAL A 1 737 ? 26.507 18.749 -18.074 1.00 86.06 737 VAL A N 1
ATOM 5750 C CA . VAL A 1 737 ? 25.538 18.246 -17.080 1.00 86.06 737 VAL A CA 1
ATOM 5751 C C . VAL A 1 737 ? 25.558 19.075 -15.792 1.00 86.06 737 VAL A C 1
ATOM 5753 O O . VAL A 1 737 ? 24.512 19.350 -15.214 1.00 86.06 737 VAL A O 1
ATOM 5756 N N . ILE A 1 738 ? 26.745 19.460 -15.314 1.00 82.69 738 ILE A N 1
ATOM 5757 C CA . ILE A 1 738 ? 26.926 20.104 -13.998 1.00 82.69 738 ILE A CA 1
ATOM 5758 C C . ILE A 1 738 ? 27.013 21.639 -14.117 1.00 82.69 738 ILE A C 1
ATOM 5760 O O . ILE A 1 738 ? 26.860 22.362 -13.129 1.00 82.69 738 ILE A O 1
ATOM 5764 N N . GLY A 1 739 ? 27.290 22.158 -15.315 1.00 80.44 739 GLY A N 1
ATOM 5765 C CA . GLY A 1 739 ? 27.525 23.579 -15.588 1.00 80.44 739 GLY A CA 1
ATOM 5766 C C . GLY A 1 739 ? 28.868 24.110 -15.071 1.00 80.44 739 GLY A C 1
ATOM 5767 O O . GLY A 1 739 ? 29.100 25.318 -15.088 1.00 80.44 739 GLY A O 1
ATOM 5768 N N . LYS A 1 740 ? 29.756 23.237 -14.569 1.00 73.50 740 LYS A N 1
ATOM 5769 C CA . LYS A 1 740 ? 31.056 23.609 -13.987 1.00 73.50 740 LYS A CA 1
ATOM 5770 C C . LYS A 1 740 ? 32.152 22.633 -14.385 1.00 73.50 740 LYS A C 1
ATOM 5772 O O . LYS A 1 740 ? 31.952 21.421 -14.373 1.00 73.50 740 LYS A O 1
ATOM 5777 N N . HIS A 1 741 ? 33.342 23.165 -14.661 1.00 68.31 741 HIS A N 1
ATOM 5778 C CA . HIS A 1 741 ? 34.535 22.341 -14.813 1.00 68.31 741 HIS A CA 1
ATOM 5779 C C . HIS A 1 741 ? 34.992 21.847 -13.439 1.00 68.31 741 HIS A C 1
ATOM 5781 O O . HIS A 1 741 ? 35.174 22.632 -12.504 1.00 68.31 741 HIS A O 1
ATOM 5787 N N . ILE A 1 742 ? 35.210 20.542 -13.317 1.00 62.66 742 ILE A N 1
ATOM 5788 C CA . ILE A 1 742 ? 35.806 19.952 -12.120 1.00 62.66 742 ILE A CA 1
ATOM 5789 C C . ILE A 1 742 ? 37.274 20.405 -12.061 1.00 62.66 742 ILE A C 1
ATOM 5791 O O . ILE A 1 742 ? 38.042 20.174 -12.991 1.00 62.66 742 ILE A O 1
ATOM 5795 N N . SER A 1 743 ? 37.667 21.117 -10.998 1.00 53.22 743 SER A N 1
ATOM 5796 C CA . SER A 1 743 ? 38.973 21.786 -10.946 1.00 53.22 743 SER A CA 1
ATOM 5797 C C . SER A 1 743 ? 40.143 20.792 -10.989 1.00 53.22 743 SER A C 1
ATOM 5799 O O . SER A 1 743 ? 40.293 19.964 -10.090 1.00 53.22 743 SER A O 1
ATOM 5801 N N . ASN A 1 744 ? 41.043 20.965 -11.961 1.00 44.78 744 ASN A N 1
ATOM 5802 C CA . ASN A 1 744 ? 42.271 20.183 -12.190 1.00 44.78 744 ASN A CA 1
ATOM 5803 C C . ASN A 1 744 ? 43.348 20.275 -11.079 1.00 44.78 744 ASN A C 1
ATOM 5805 O O . ASN A 1 744 ? 44.483 19.848 -11.287 1.00 44.78 744 ASN A O 1
ATOM 5809 N N . LYS A 1 745 ? 43.040 20.797 -9.879 1.00 45.97 745 LYS A N 1
ATOM 5810 C CA . LYS A 1 745 ? 44.006 20.852 -8.757 1.00 45.97 745 LYS A CA 1
ATOM 5811 C C . LYS A 1 745 ? 44.413 19.462 -8.235 1.00 45.97 745 LYS A C 1
ATOM 5813 O O . LYS A 1 745 ? 45.359 19.356 -7.460 1.00 45.97 745 LYS A O 1
ATOM 5818 N N . ARG A 1 746 ? 43.765 18.391 -8.705 1.00 42.59 746 ARG A N 1
ATOM 5819 C CA . ARG A 1 746 ? 44.245 17.008 -8.607 1.00 42.59 746 ARG A CA 1
ATOM 5820 C C . ARG A 1 746 ? 44.799 16.610 -9.979 1.00 42.59 746 ARG A C 1
ATOM 5822 O O . ARG A 1 746 ? 44.032 16.273 -10.874 1.00 42.59 746 ARG A O 1
ATOM 5829 N N . GLY A 1 747 ? 46.116 16.724 -10.159 1.00 35.31 747 GLY A N 1
ATOM 5830 C CA . GLY A 1 747 ? 46.790 16.479 -11.440 1.00 35.31 747 GLY A CA 1
ATOM 5831 C C . GLY A 1 747 ? 46.325 15.196 -12.145 1.00 35.31 747 GLY A C 1
ATOM 5832 O O . GLY A 1 747 ? 46.101 14.183 -11.483 1.00 35.31 747 GLY A O 1
ATOM 5833 N N . SER A 1 748 ? 46.137 15.295 -13.467 1.00 38.03 748 SER A N 1
ATOM 5834 C CA . SER A 1 748 ? 45.902 14.217 -14.454 1.00 38.03 748 SER A CA 1
ATOM 5835 C C . SER A 1 748 ? 44.856 13.129 -14.138 1.00 38.03 748 SER A C 1
ATOM 5837 O O . SER A 1 748 ? 44.740 12.174 -14.895 1.00 38.03 748 SER A O 1
ATOM 5839 N N . ASN A 1 749 ? 44.053 13.265 -13.077 1.00 44.00 749 ASN A N 1
ATOM 5840 C CA . ASN A 1 749 ? 43.170 12.215 -12.557 1.00 44.00 749 ASN A CA 1
ATOM 5841 C C . ASN A 1 749 ? 41.727 12.711 -12.330 1.00 44.00 749 ASN A C 1
ATOM 5843 O O . ASN A 1 749 ? 41.125 12.418 -11.295 1.00 44.00 749 ASN A O 1
ATOM 5847 N N . GLY A 1 750 ? 41.123 13.400 -13.308 1.00 44.66 750 GLY A N 1
ATOM 5848 C CA . GLY A 1 750 ? 39.650 13.522 -13.371 1.00 44.66 750 GLY A CA 1
ATOM 5849 C C . GLY A 1 750 ? 38.944 12.147 -13.363 1.00 44.66 750 GLY A C 1
ATOM 5850 O O . GLY A 1 750 ? 37.809 12.020 -12.920 1.00 44.66 750 GLY A O 1
ATOM 5851 N N . GLN A 1 751 ? 39.690 11.095 -13.724 1.00 47.94 751 GLN A N 1
ATOM 5852 C CA . GLN A 1 751 ? 39.374 9.658 -13.741 1.00 47.94 751 GLN A CA 1
ATOM 5853 C C . GLN A 1 751 ? 39.122 8.998 -12.358 1.00 47.94 751 GLN A C 1
ATOM 5855 O O . GLN A 1 751 ? 39.066 7.776 -12.251 1.00 47.94 751 GLN A O 1
ATOM 5860 N N . LYS A 1 752 ? 38.994 9.764 -11.263 1.00 53.41 752 LYS A N 1
ATOM 5861 C CA . LYS A 1 752 ? 38.873 9.220 -9.888 1.00 53.41 752 LYS A CA 1
ATOM 5862 C C . LYS A 1 752 ? 37.674 9.735 -9.090 1.00 53.41 752 LYS A C 1
ATOM 5864 O O . LYS A 1 752 ? 37.720 9.686 -7.864 1.00 53.41 752 LYS A O 1
ATOM 5869 N N . ILE A 1 753 ? 36.619 10.231 -9.738 1.00 63.28 753 ILE A N 1
ATOM 5870 C CA . ILE A 1 753 ? 35.374 10.612 -9.049 1.00 63.28 753 ILE A CA 1
ATOM 5871 C C . ILE A 1 753 ? 34.359 9.472 -9.204 1.00 63.28 753 ILE A C 1
ATOM 5873 O O . ILE A 1 753 ? 33.784 9.329 -10.285 1.00 63.28 753 ILE A O 1
ATOM 5877 N N . PRO A 1 754 ? 34.110 8.666 -8.151 1.00 66.62 754 PRO A N 1
ATOM 5878 C CA . PRO A 1 754 ? 33.182 7.534 -8.208 1.00 66.62 754 PRO A CA 1
ATOM 5879 C C . PRO A 1 754 ? 31.789 7.912 -8.714 1.00 66.62 754 PRO A C 1
ATOM 5881 O O . PRO A 1 754 ? 31.170 7.161 -9.466 1.00 66.62 754 PRO A O 1
ATOM 5884 N N . SER A 1 755 ? 31.331 9.113 -8.363 1.00 74.94 755 SER A N 1
ATOM 5885 C CA . SER A 1 755 ? 30.001 9.635 -8.676 1.00 74.94 755 SER A CA 1
ATOM 5886 C C . SER A 1 755 ? 29.739 9.849 -10.171 1.00 74.94 755 SER A C 1
ATOM 5888 O O . SER A 1 755 ? 28.583 9.914 -10.572 1.00 74.94 755 SER A O 1
ATOM 5890 N N . LEU A 1 756 ? 30.779 9.928 -11.015 1.00 80.00 756 LEU A N 1
ATOM 5891 C CA . LEU A 1 756 ? 30.607 10.058 -12.470 1.00 80.00 756 LEU A CA 1
ATOM 5892 C C . LEU A 1 756 ? 30.002 8.800 -13.102 1.00 80.00 756 LEU A C 1
ATOM 5894 O O . LEU A 1 756 ? 29.283 8.905 -14.093 1.00 80.00 756 LEU A O 1
ATOM 5898 N N . SER A 1 757 ? 30.239 7.625 -12.505 1.00 83.75 757 SER A N 1
ATOM 5899 C CA . SER A 1 757 ? 29.645 6.364 -12.968 1.00 83.75 757 SER A CA 1
ATOM 5900 C C . SER A 1 757 ? 28.115 6.421 -12.998 1.00 83.75 757 SER A C 1
ATOM 5902 O O . SER A 1 757 ? 27.510 5.904 -13.935 1.00 83.75 757 SER A O 1
ATOM 5904 N N . TRP A 1 758 ? 27.499 7.136 -12.050 1.00 87.50 758 TRP A N 1
ATOM 5905 C CA . TRP A 1 758 ? 26.054 7.345 -12.005 1.00 87.50 758 TRP A CA 1
ATOM 5906 C C . TRP A 1 758 ? 25.526 8.190 -13.162 1.00 87.50 758 TRP A C 1
ATOM 5908 O O . TRP A 1 758 ? 24.462 7.883 -13.696 1.00 87.50 758 TRP A O 1
ATOM 5918 N N . LEU A 1 759 ? 26.273 9.219 -13.578 1.00 88.81 759 LEU A N 1
ATOM 5919 C CA . LEU A 1 759 ? 25.896 10.044 -14.727 1.00 88.81 759 LEU A CA 1
ATOM 5920 C C . LEU A 1 759 ? 25.959 9.221 -16.012 1.00 88.81 759 LEU A C 1
ATOM 5922 O O . LEU A 1 759 ? 24.997 9.196 -16.771 1.00 88.81 759 LEU A O 1
ATOM 5926 N N . TYR A 1 760 ? 27.055 8.495 -16.238 1.00 88.69 760 TYR A N 1
ATOM 5927 C CA . TYR A 1 760 ? 27.168 7.632 -17.415 1.00 88.69 760 TYR A CA 1
ATOM 5928 C C . TYR A 1 760 ? 26.065 6.574 -17.439 1.00 88.69 760 TYR A C 1
ATOM 5930 O O . TYR A 1 760 ? 25.399 6.408 -18.459 1.00 88.69 760 TYR A O 1
ATOM 5938 N N . PHE A 1 761 ? 25.823 5.914 -16.302 1.00 90.81 761 PHE A N 1
ATOM 5939 C CA . PHE A 1 761 ? 24.757 4.926 -16.170 1.00 90.81 761 PHE A CA 1
ATOM 5940 C C . PHE A 1 761 ? 23.397 5.519 -16.540 1.00 90.81 761 PHE A C 1
ATOM 5942 O O . PHE A 1 761 ? 22.683 4.928 -17.346 1.00 90.81 761 PHE A O 1
ATOM 5949 N N . PHE A 1 762 ? 23.071 6.705 -16.016 1.00 94.31 762 PHE A N 1
ATOM 5950 C CA . PHE A 1 762 ? 21.824 7.403 -16.313 1.00 94.31 762 PHE A CA 1
ATOM 5951 C C . PHE A 1 762 ? 21.613 7.607 -17.817 1.00 94.31 762 PHE A C 1
ATOM 5953 O O . PHE A 1 762 ? 20.607 7.160 -18.367 1.00 94.31 762 PHE A O 1
ATOM 5960 N N . PHE A 1 763 ? 22.571 8.248 -18.495 1.00 94.19 763 PHE A N 1
ATOM 5961 C CA . PHE A 1 763 ? 22.428 8.581 -19.913 1.00 94.19 763 PHE A CA 1
ATOM 5962 C C . PHE A 1 763 ? 22.369 7.332 -20.798 1.00 94.19 763 PHE A C 1
ATOM 5964 O O . PHE A 1 763 ? 21.524 7.270 -21.692 1.00 94.19 763 PHE A O 1
ATOM 5971 N N . PHE A 1 764 ? 23.193 6.311 -20.527 1.00 93.69 764 PHE A N 1
ATOM 5972 C CA . PHE A 1 764 ? 23.116 5.048 -21.267 1.00 93.69 764 PHE A CA 1
ATOM 5973 C C . PHE A 1 764 ? 21.790 4.332 -21.051 1.00 93.69 764 PHE A C 1
ATOM 5975 O O . PHE A 1 764 ? 21.203 3.842 -22.012 1.00 93.69 764 PHE A O 1
ATOM 5982 N N . ARG A 1 765 ? 21.296 4.296 -19.811 1.00 94.00 765 ARG A N 1
ATOM 5983 C CA . ARG A 1 765 ? 20.047 3.618 -19.464 1.00 94.00 765 ARG A CA 1
ATOM 5984 C C . ARG A 1 765 ? 18.831 4.284 -20.109 1.00 94.00 765 ARG A C 1
ATOM 5986 O O . ARG A 1 765 ? 17.997 3.582 -20.682 1.00 94.00 765 ARG A O 1
ATOM 5993 N N . ILE A 1 766 ? 18.746 5.615 -20.066 1.00 96.19 766 ILE A N 1
ATOM 5994 C CA . ILE A 1 766 ? 17.662 6.358 -20.722 1.00 96.19 766 ILE A CA 1
ATOM 5995 C C . ILE A 1 766 ? 17.738 6.187 -22.240 1.00 96.19 766 ILE A C 1
ATOM 5997 O O . ILE A 1 766 ? 16.739 5.814 -22.847 1.00 96.19 766 ILE A O 1
ATOM 6001 N N . TYR A 1 767 ? 18.917 6.365 -22.850 1.00 96.19 767 TYR A N 1
ATOM 6002 C CA . TYR A 1 767 ? 19.079 6.195 -24.298 1.00 96.19 767 TYR A CA 1
ATOM 6003 C C . TYR A 1 767 ? 18.694 4.783 -24.767 1.00 96.19 767 TYR A C 1
ATOM 6005 O O . TYR A 1 767 ? 17.936 4.639 -25.721 1.00 96.19 767 TYR A O 1
ATOM 6013 N N . MET A 1 768 ? 19.153 3.747 -24.058 1.00 95.06 768 MET A N 1
ATOM 6014 C CA . MET A 1 768 ? 18.827 2.338 -24.319 1.00 95.06 768 MET A CA 1
ATOM 6015 C C . MET A 1 768 ? 17.311 2.079 -24.274 1.00 95.06 768 MET A C 1
ATOM 6017 O O . MET A 1 768 ? 16.770 1.392 -25.146 1.00 95.06 768 MET A O 1
ATOM 6021 N N . SER A 1 769 ? 16.620 2.671 -23.295 1.00 96.00 769 SER A N 1
ATOM 6022 C CA . SER A 1 769 ? 15.167 2.534 -23.131 1.00 96.00 769 SER A CA 1
ATOM 6023 C C . SER A 1 769 ? 14.403 3.260 -24.242 1.00 96.00 769 SER A C 1
ATOM 6025 O O . SER A 1 769 ? 13.489 2.689 -24.836 1.00 96.00 769 SER A O 1
ATOM 6027 N N . CYS A 1 770 ? 14.824 4.482 -24.596 1.00 96.75 770 CYS A N 1
ATOM 6028 C CA . CYS A 1 770 ? 14.283 5.219 -25.742 1.00 96.75 770 CYS A CA 1
ATOM 6029 C C . CYS A 1 770 ? 14.470 4.434 -27.043 1.00 96.75 770 CYS A C 1
ATOM 6031 O O . CYS A 1 770 ? 13.525 4.296 -27.815 1.00 96.75 770 CYS A O 1
ATOM 6033 N N . ARG A 1 771 ? 15.666 3.872 -27.262 1.00 94.06 771 ARG A N 1
ATOM 6034 C CA . ARG A 1 771 ? 15.992 3.057 -28.438 1.00 94.06 771 ARG A CA 1
ATOM 6035 C C . ARG A 1 771 ? 15.051 1.854 -28.555 1.00 94.06 771 ARG A C 1
ATOM 6037 O O . ARG A 1 771 ? 14.474 1.637 -29.615 1.00 94.06 771 ARG A O 1
ATOM 6044 N N . SER A 1 772 ? 14.841 1.119 -27.461 1.00 94.31 772 SER A N 1
ATOM 6045 C CA . SER A 1 772 ? 13.907 -0.018 -27.422 1.00 94.31 772 SER A CA 1
ATOM 6046 C C . SER A 1 772 ? 12.465 0.377 -27.729 1.00 94.31 772 SER A C 1
ATOM 6048 O O . SER A 1 772 ? 11.819 -0.264 -28.555 1.00 94.31 772 SER A O 1
ATOM 6050 N N . LEU A 1 773 ? 11.957 1.435 -27.094 1.00 95.62 773 LEU A N 1
ATOM 6051 C CA . LEU A 1 773 ? 10.579 1.886 -27.296 1.00 95.62 773 LEU A CA 1
ATOM 6052 C C . LEU A 1 773 ? 10.353 2.421 -28.722 1.00 95.62 773 LEU A C 1
ATOM 6054 O O . LEU A 1 773 ? 9.303 2.195 -29.328 1.00 95.62 773 LEU A O 1
ATOM 6058 N N . TYR A 1 774 ? 11.361 3.086 -29.289 1.00 94.94 774 TYR A N 1
ATOM 6059 C CA . TYR A 1 774 ? 11.330 3.560 -30.669 1.00 94.94 774 TYR A CA 1
ATOM 6060 C C . TYR A 1 774 ? 11.313 2.392 -31.666 1.00 94.94 774 TYR A C 1
ATOM 6062 O O . TYR A 1 774 ? 10.482 2.381 -32.569 1.00 94.94 774 TYR A O 1
ATOM 6070 N N . LEU A 1 775 ? 12.129 1.351 -31.447 1.00 91.56 775 LEU A N 1
ATOM 6071 C CA . LEU A 1 775 ? 12.110 0.123 -32.260 1.00 91.56 775 LEU A CA 1
ATOM 6072 C C . LEU A 1 775 ? 10.752 -0.584 -32.232 1.00 91.56 775 LEU A C 1
ATOM 6074 O O . LEU A 1 775 ? 10.264 -1.021 -33.274 1.00 91.56 775 LEU A O 1
ATOM 6078 N N . GLN A 1 776 ? 10.125 -0.679 -31.057 1.00 92.81 776 GLN A N 1
ATOM 6079 C CA . GLN A 1 776 ? 8.769 -1.226 -30.937 1.00 92.81 776 GLN A CA 1
ATOM 6080 C C . GLN A 1 776 ? 7.757 -0.397 -31.736 1.00 92.81 776 GLN A C 1
ATOM 6082 O O . GLN A 1 776 ? 6.865 -0.955 -32.371 1.00 92.81 776 GLN A O 1
ATOM 6087 N N . SER A 1 777 ? 7.929 0.928 -31.754 1.00 93.88 777 SER A N 1
ATOM 6088 C CA . SER A 1 777 ? 7.089 1.832 -32.540 1.00 93.88 777 SER A CA 1
ATOM 6089 C C . SER A 1 777 ? 7.270 1.617 -34.039 1.00 93.88 777 SER A C 1
ATOM 6091 O O . SER A 1 777 ? 6.270 1.453 -34.731 1.00 93.88 777 SER A O 1
ATOM 6093 N N . ILE A 1 778 ? 8.512 1.535 -34.530 1.00 91.81 778 ILE A N 1
ATOM 6094 C CA . ILE A 1 778 ? 8.821 1.263 -35.946 1.00 91.81 778 ILE A CA 1
ATOM 6095 C C . ILE A 1 778 ? 8.124 -0.019 -36.421 1.00 91.81 778 ILE A C 1
ATOM 6097 O O . ILE A 1 778 ? 7.491 -0.018 -37.474 1.00 91.81 778 ILE A O 1
ATOM 6101 N N . GLY A 1 779 ? 8.170 -1.091 -35.622 1.00 88.44 779 GLY A N 1
ATOM 6102 C CA . GLY A 1 779 ? 7.548 -2.374 -35.969 1.00 88.44 779 GLY A CA 1
ATOM 6103 C C . GLY A 1 779 ? 6.021 -2.338 -36.137 1.00 88.44 779 GLY A C 1
ATOM 6104 O O . GLY A 1 779 ? 5.456 -3.271 -36.704 1.00 88.44 779 GLY A O 1
ATOM 6105 N N . LEU A 1 780 ? 5.351 -1.282 -35.661 1.00 92.38 780 LEU A N 1
ATOM 6106 C CA . LEU A 1 780 ? 3.896 -1.093 -35.737 1.00 92.38 780 LEU A CA 1
ATOM 6107 C C . LEU A 1 780 ? 3.493 0.141 -36.563 1.00 92.38 780 LEU A C 1
ATOM 6109 O O . LEU A 1 780 ? 2.320 0.525 -36.560 1.00 92.38 780 LEU A O 1
ATOM 6113 N N . MET A 1 781 ? 4.440 0.803 -37.233 1.00 92.31 781 MET A N 1
ATOM 6114 C CA . MET A 1 781 ? 4.161 1.944 -38.106 1.00 92.31 781 MET A CA 1
ATOM 6115 C C . MET A 1 781 ? 3.729 1.508 -39.514 1.00 92.31 781 MET A C 1
ATOM 6117 O O . MET A 1 781 ? 4.092 0.425 -39.974 1.00 92.31 781 MET A O 1
ATOM 6121 N N . PRO A 1 782 ? 2.998 2.370 -40.247 1.00 88.12 782 PRO A N 1
ATOM 6122 C CA . PRO A 1 782 ? 2.863 2.236 -41.694 1.00 88.12 782 PRO A CA 1
ATOM 6123 C C . PRO A 1 782 ? 4.240 2.261 -42.386 1.00 88.12 782 PRO A C 1
ATOM 6125 O O . PRO A 1 782 ? 5.107 3.006 -41.926 1.00 88.12 782 PRO A O 1
ATOM 6128 N N . PRO A 1 783 ? 4.432 1.530 -43.503 1.00 84.25 783 PRO A N 1
ATOM 6129 C CA . PRO A 1 783 ? 5.738 1.369 -44.151 1.00 84.25 783 PRO A CA 1
ATOM 6130 C C . PRO A 1 783 ? 6.494 2.678 -44.411 1.00 84.25 783 PRO A C 1
ATOM 6132 O O . PRO A 1 783 ? 7.646 2.789 -44.010 1.00 84.25 783 PRO A O 1
ATOM 6135 N N . ASP A 1 784 ? 5.838 3.692 -44.984 1.00 84.31 784 ASP A N 1
ATOM 6136 C CA . ASP A 1 784 ? 6.492 4.965 -45.334 1.00 84.31 784 ASP A CA 1
ATOM 6137 C C . ASP A 1 784 ? 7.074 5.686 -44.103 1.00 84.31 784 ASP A C 1
ATOM 6139 O O . ASP A 1 784 ? 8.206 6.162 -44.125 1.00 84.31 784 ASP A O 1
ATOM 6143 N N . LEU A 1 785 ? 6.320 5.719 -42.997 1.00 87.06 785 LEU A N 1
ATOM 6144 C CA . LEU A 1 785 ? 6.766 6.326 -41.736 1.00 87.06 785 LEU A CA 1
ATOM 6145 C C . LEU A 1 785 ? 7.813 5.463 -41.028 1.00 87.06 785 LEU A C 1
ATOM 6147 O O . LEU A 1 785 ? 8.692 5.986 -40.348 1.00 87.06 785 LEU A O 1
ATOM 6151 N N . ALA A 1 786 ? 7.708 4.143 -41.171 1.00 85.94 786 ALA A N 1
ATOM 6152 C CA . ALA A 1 786 ? 8.658 3.204 -40.604 1.00 85.94 786 ALA A CA 1
ATOM 6153 C C . ALA A 1 786 ? 10.038 3.343 -41.273 1.00 85.94 786 ALA A C 1
ATOM 6155 O O . ALA A 1 786 ? 11.048 3.267 -40.575 1.00 85.94 786 ALA A O 1
ATOM 6156 N N . ILE A 1 787 ? 10.087 3.605 -42.585 1.00 83.50 787 ILE A N 1
ATOM 6157 C CA . ILE A 1 787 ? 11.325 3.892 -43.329 1.00 83.50 787 ILE A CA 1
ATOM 6158 C C . ILE A 1 787 ? 11.964 5.192 -42.820 1.00 83.50 787 ILE A C 1
ATOM 6160 O O . ILE A 1 787 ? 13.112 5.161 -42.383 1.00 83.50 787 ILE A O 1
ATOM 6164 N N . GLU A 1 788 ? 11.212 6.296 -42.764 1.00 84.62 788 GLU A N 1
ATOM 6165 C CA . GLU A 1 788 ? 11.710 7.591 -42.260 1.00 84.62 788 GLU A CA 1
ATOM 6166 C C . GLU A 1 788 ? 12.252 7.481 -40.820 1.00 84.62 788 GLU A C 1
ATOM 6168 O O . GLU A 1 788 ? 13.343 7.959 -40.503 1.00 84.62 788 GLU A O 1
ATOM 6173 N N . ALA A 1 789 ? 11.522 6.788 -39.941 1.00 87.38 789 ALA A N 1
ATOM 6174 C CA . ALA A 1 789 ? 11.945 6.553 -38.562 1.00 87.38 789 ALA A CA 1
ATOM 6175 C C . ALA A 1 789 ? 13.226 5.700 -38.474 1.00 87.38 789 ALA A C 1
ATOM 6177 O O . ALA A 1 789 ? 14.089 5.927 -37.625 1.00 87.38 789 ALA A O 1
ATOM 6178 N N . THR A 1 790 ? 13.368 4.720 -39.364 1.00 85.44 790 THR A N 1
ATOM 6179 C CA . THR A 1 790 ? 14.538 3.839 -39.436 1.00 85.44 790 THR A CA 1
ATOM 6180 C C . THR A 1 790 ? 15.790 4.595 -39.897 1.00 85.44 790 THR A C 1
ATOM 6182 O O . THR A 1 790 ? 16.870 4.403 -39.328 1.00 85.44 790 THR A O 1
ATOM 6185 N N . GLU A 1 791 ? 15.641 5.495 -40.873 1.00 81.69 791 GLU A N 1
ATOM 6186 C CA . GLU A 1 791 ? 16.710 6.385 -41.339 1.00 81.69 791 GLU A CA 1
ATOM 6187 C C . GLU A 1 791 ? 17.179 7.328 -40.223 1.00 81.69 791 GLU A C 1
ATOM 6189 O O . GLU A 1 791 ? 18.380 7.427 -39.968 1.00 81.69 791 GLU A O 1
ATOM 6194 N N . LEU A 1 792 ? 16.248 7.950 -39.486 1.00 84.44 792 LEU A N 1
ATOM 6195 C CA . LEU A 1 792 ? 16.569 8.835 -38.357 1.00 84.44 792 LEU A CA 1
ATOM 6196 C C . LEU A 1 792 ? 17.396 8.130 -37.269 1.00 84.44 792 LEU A C 1
ATOM 6198 O O . LEU A 1 792 ? 18.309 8.711 -36.680 1.00 84.44 792 LEU A O 1
ATOM 6202 N N . MET A 1 793 ? 17.059 6.873 -36.986 1.00 84.44 793 MET A N 1
ATOM 6203 C CA . MET A 1 793 ? 17.724 6.057 -35.973 1.00 84.44 793 MET A CA 1
ATOM 6204 C C . MET A 1 793 ? 19.130 5.592 -36.401 1.00 84.44 793 MET A C 1
ATOM 6206 O O . MET A 1 793 ? 19.922 5.175 -35.546 1.00 84.44 793 MET A O 1
ATOM 6210 N N . GLY A 1 794 ? 19.430 5.654 -37.704 1.00 79.88 794 GLY A N 1
ATOM 6211 C CA . GLY A 1 794 ? 20.683 5.204 -38.307 1.00 79.88 794 GLY A CA 1
ATOM 6212 C C . GLY A 1 794 ? 20.840 3.683 -38.319 1.00 79.88 794 GLY A C 1
ATOM 6213 O O . GLY A 1 794 ? 21.898 3.173 -37.943 1.00 79.88 794 GLY A O 1
ATOM 6214 N N . ASN A 1 795 ? 19.779 2.952 -38.682 1.00 78.31 795 ASN A N 1
ATOM 6215 C CA . ASN A 1 795 ? 19.813 1.493 -38.841 1.00 78.31 795 ASN A CA 1
ATOM 6216 C C . ASN A 1 795 ? 18.864 1.025 -39.957 1.00 78.31 795 ASN A C 1
ATOM 6218 O O . ASN A 1 795 ? 17.791 0.502 -39.669 1.00 78.31 795 ASN A O 1
ATOM 6222 N N . SER A 1 796 ? 19.259 1.174 -41.223 1.00 74.00 796 SER A N 1
ATOM 6223 C CA . SER A 1 796 ? 18.389 0.978 -42.399 1.00 74.00 796 SER A CA 1
ATOM 6224 C C . SER A 1 796 ? 17.819 -0.442 -42.540 1.00 74.00 796 SER A C 1
ATOM 6226 O O . SER A 1 796 ? 16.824 -0.658 -43.229 1.00 74.00 796 SER A O 1
ATOM 6228 N N . PHE A 1 797 ? 18.402 -1.431 -41.860 1.00 74.31 797 PHE A N 1
ATOM 6229 C CA . PHE A 1 797 ? 18.044 -2.848 -41.985 1.00 74.31 797 PHE A CA 1
ATOM 6230 C C . PHE A 1 797 ? 16.871 -3.293 -41.093 1.00 74.31 797 PHE A C 1
ATOM 6232 O O . PHE A 1 797 ? 16.599 -4.490 -40.984 1.00 74.31 797 PHE A O 1
ATOM 6239 N N . ILE A 1 798 ? 16.172 -2.367 -40.423 1.00 76.56 798 ILE A N 1
ATOM 6240 C CA . ILE A 1 798 ? 15.020 -2.712 -39.568 1.00 76.56 798 ILE A CA 1
ATOM 6241 C C . ILE A 1 798 ? 13.757 -2.997 -40.395 1.00 76.56 798 ILE A C 1
ATOM 6243 O O . ILE A 1 798 ? 13.044 -3.949 -40.078 1.00 76.56 798 ILE A O 1
ATOM 6247 N N . VAL A 1 799 ? 13.475 -2.182 -41.418 1.00 73.25 799 VAL A N 1
ATOM 6248 C CA . VAL A 1 799 ? 12.213 -2.217 -42.190 1.00 73.25 799 VAL A CA 1
ATOM 6249 C C . VAL A 1 799 ? 12.442 -2.486 -43.678 1.00 73.25 799 VAL A C 1
ATOM 6251 O O . VAL A 1 799 ? 11.619 -3.148 -44.310 1.00 73.25 799 VAL A O 1
ATOM 6254 N N . CYS A 1 800 ? 13.542 -1.982 -44.241 1.00 63.44 800 CYS A N 1
ATOM 6255 C CA . CYS A 1 800 ? 13.737 -1.932 -45.687 1.00 63.44 800 CYS A CA 1
ATOM 6256 C C . CYS A 1 800 ? 13.877 -3.327 -46.319 1.00 63.44 800 CYS A C 1
ATOM 6258 O O . CYS A 1 800 ? 14.485 -4.231 -45.742 1.00 63.44 800 CYS A O 1
ATOM 6260 N N . CYS A 1 801 ? 13.348 -3.485 -47.535 1.00 59.03 801 CYS A N 1
ATOM 6261 C CA . CYS A 1 801 ? 13.475 -4.704 -48.344 1.00 59.03 801 CYS A CA 1
ATOM 6262 C C . CYS A 1 801 ? 14.572 -4.541 -49.411 1.00 59.03 801 CYS A C 1
ATOM 6264 O O . CYS A 1 801 ? 14.819 -3.435 -49.878 1.00 59.03 801 CYS A O 1
ATOM 6266 N N . GLY A 1 802 ? 15.182 -5.643 -49.866 1.00 57.41 802 GLY A N 1
ATOM 6267 C CA . GLY A 1 802 ? 16.447 -5.675 -50.631 1.00 57.41 802 GLY A CA 1
ATOM 6268 C C . GLY A 1 802 ? 16.646 -4.738 -51.840 1.00 57.41 802 GLY A C 1
ATOM 6269 O O . GLY A 1 802 ? 17.784 -4.534 -52.246 1.00 57.41 802 GLY A O 1
ATOM 6270 N N . LYS A 1 803 ? 15.597 -4.121 -52.403 1.00 55.56 803 LYS A N 1
ATOM 6271 C CA . LYS A 1 803 ? 15.715 -3.103 -53.469 1.00 55.56 803 LYS A CA 1
ATOM 6272 C C . LYS A 1 803 ? 16.045 -1.693 -52.957 1.00 55.56 803 LYS A C 1
ATOM 6274 O O . LYS A 1 803 ? 16.509 -0.868 -53.733 1.00 55.56 803 LYS A O 1
ATOM 6279 N N . GLU A 1 804 ? 15.810 -1.414 -51.679 1.00 56.25 804 GLU A N 1
ATOM 6280 C CA . GLU A 1 804 ? 16.057 -0.111 -51.037 1.00 56.25 804 GLU A CA 1
ATOM 6281 C C . GLU A 1 804 ? 17.486 -0.005 -50.467 1.00 56.25 804 GLU A C 1
ATOM 6283 O O . GLU A 1 804 ? 17.941 1.083 -50.132 1.00 56.25 804 GLU A O 1
ATOM 6288 N N . TRP A 1 805 ? 18.235 -1.117 -50.415 1.00 63.03 805 TRP A N 1
ATOM 6289 C CA . TRP A 1 805 ? 19.598 -1.207 -49.858 1.00 63.03 805 TRP A CA 1
ATOM 6290 C C . TRP A 1 805 ? 20.717 -0.769 -50.825 1.00 63.03 805 TRP A C 1
ATOM 6292 O O . TRP A 1 805 ? 21.896 -0.908 -50.515 1.00 63.03 805 TRP A O 1
ATOM 6302 N N . ILE A 1 806 ? 20.373 -0.260 -52.013 1.00 54.53 806 ILE A N 1
ATOM 6303 C CA . ILE A 1 806 ? 21.306 -0.103 -53.148 1.00 54.53 806 ILE A CA 1
ATOM 6304 C C . ILE A 1 806 ? 22.239 1.125 -53.004 1.00 54.53 806 ILE A C 1
ATOM 6306 O O . ILE A 1 806 ? 23.229 1.231 -53.725 1.00 54.53 806 ILE A O 1
ATOM 6310 N N . ASN A 1 807 ? 21.985 2.042 -52.059 1.00 58.12 807 ASN A N 1
ATOM 6311 C CA . ASN A 1 807 ? 22.766 3.278 -51.914 1.00 58.12 807 ASN A CA 1
ATOM 6312 C C . ASN A 1 807 ? 23.774 3.203 -50.745 1.00 58.12 807 ASN A C 1
ATOM 6314 O O . ASN A 1 807 ? 23.443 3.505 -49.597 1.00 58.12 807 ASN A O 1
ATOM 6318 N N . SER A 1 808 ? 25.025 2.828 -51.040 1.00 52.28 808 SER A N 1
ATOM 6319 C CA . SER A 1 808 ? 26.111 2.617 -50.059 1.00 52.28 808 SER A CA 1
ATOM 6320 C C . SER A 1 808 ? 26.461 3.855 -49.217 1.00 52.28 808 SER A C 1
ATOM 6322 O O . SER A 1 808 ? 26.892 3.722 -48.071 1.00 52.28 808 SER A O 1
ATOM 6324 N N . ALA A 1 809 ? 26.210 5.065 -49.730 1.00 55.06 809 ALA A N 1
ATOM 6325 C CA . ALA A 1 809 ? 26.470 6.321 -49.022 1.00 55.06 809 ALA A CA 1
ATOM 6326 C C . ALA A 1 809 ? 25.614 6.511 -47.751 1.00 55.06 809 ALA A C 1
ATOM 6328 O O . ALA A 1 809 ? 26.077 7.154 -46.812 1.00 55.06 809 ALA A O 1
ATOM 6329 N N . ASN A 1 810 ? 24.411 5.922 -47.690 1.00 55.31 810 ASN A N 1
ATOM 6330 C CA . ASN A 1 810 ? 23.529 5.999 -46.515 1.00 55.31 810 ASN A CA 1
ATOM 6331 C C . ASN A 1 810 ? 23.936 5.009 -45.403 1.00 55.31 810 ASN A C 1
ATOM 6333 O O . ASN A 1 810 ? 23.601 5.213 -44.239 1.00 55.31 810 ASN A O 1
ATOM 6337 N N . ILE A 1 811 ? 24.687 3.955 -45.746 1.00 61.50 811 ILE A N 1
ATOM 6338 C CA . ILE A 1 811 ? 25.076 2.875 -44.821 1.00 61.50 811 ILE A CA 1
ATOM 6339 C C . ILE A 1 811 ? 26.284 3.289 -43.958 1.00 61.50 811 ILE A C 1
ATOM 6341 O O . ILE A 1 811 ? 26.427 2.850 -42.819 1.00 61.50 811 ILE A O 1
ATOM 6345 N N . LEU A 1 812 ? 27.136 4.191 -44.460 1.00 58.22 812 LEU A N 1
ATOM 6346 C CA . LEU A 1 812 ? 28.328 4.681 -43.750 1.00 58.22 812 LEU A CA 1
ATOM 6347 C C . LEU A 1 812 ? 28.011 5.537 -42.511 1.00 58.22 812 LEU A C 1
ATOM 6349 O O . LEU A 1 812 ? 28.884 5.720 -41.666 1.00 58.22 812 LEU A O 1
ATOM 6353 N N . THR A 1 813 ? 26.786 6.054 -42.395 1.00 61.34 813 THR A N 1
ATOM 6354 C CA . THR A 1 813 ? 26.318 6.853 -41.248 1.00 61.34 813 THR A CA 1
ATOM 6355 C C . THR A 1 813 ? 25.588 6.025 -40.185 1.00 61.34 813 THR A C 1
ATOM 6357 O O . THR A 1 813 ? 25.037 6.587 -39.239 1.00 61.34 813 THR A O 1
ATOM 6360 N N . GLU A 1 814 ? 25.550 4.696 -40.326 1.00 75.38 814 GLU A N 1
ATOM 6361 C CA . GLU A 1 814 ? 24.880 3.804 -39.377 1.00 75.38 814 GLU A CA 1
ATOM 6362 C C . GLU A 1 814 ? 25.731 3.490 -38.146 1.00 75.38 814 GLU A C 1
ATOM 6364 O O . GLU A 1 814 ? 26.950 3.336 -38.204 1.00 75.38 814 GLU A O 1
ATOM 6369 N N . GLY A 1 815 ? 25.071 3.315 -37.004 1.00 84.44 815 GLY A N 1
ATOM 6370 C CA . GLY A 1 815 ? 25.757 2.993 -35.760 1.00 84.44 815 GLY A CA 1
ATOM 6371 C C . GLY A 1 815 ? 24.839 3.042 -34.552 1.00 84.44 815 GLY A C 1
ATOM 6372 O O . GLY A 1 815 ? 23.729 3.571 -34.601 1.00 84.44 815 GLY A O 1
ATOM 6373 N N . TYR A 1 816 ? 25.310 2.507 -33.423 1.00 90.69 816 TYR A N 1
ATOM 6374 C CA . TYR A 1 816 ? 24.507 2.481 -32.197 1.00 90.69 816 TYR A CA 1
ATOM 6375 C C . TYR A 1 816 ? 24.097 3.887 -31.730 1.00 90.69 816 TYR A C 1
ATOM 6377 O O . TYR A 1 816 ? 22.988 4.048 -31.234 1.00 90.69 816 TYR A O 1
ATOM 6385 N N . PHE A 1 817 ? 24.966 4.889 -31.920 1.00 92.44 817 PHE A N 1
ATOM 6386 C CA . PHE A 1 817 ? 24.751 6.288 -31.530 1.00 92.44 817 PHE A CA 1
ATOM 6387 C C . PHE A 1 817 ? 24.462 7.227 -32.713 1.00 92.44 817 PHE A C 1
ATOM 6389 O O . PHE A 1 817 ? 24.476 8.444 -32.525 1.00 92.44 817 PHE A O 1
ATOM 6396 N N . ALA A 1 818 ? 24.160 6.700 -33.904 1.00 89.38 818 ALA A N 1
ATOM 6397 C CA . ALA A 1 818 ? 23.892 7.511 -35.098 1.00 89.38 818 ALA A CA 1
ATOM 6398 C C . ALA A 1 818 ? 22.737 8.510 -34.894 1.00 89.38 818 ALA A C 1
ATOM 6400 O O . ALA A 1 818 ? 22.807 9.647 -35.352 1.00 89.38 818 ALA A O 1
ATOM 6401 N N . TRP A 1 819 ? 21.726 8.129 -34.102 1.00 91.31 819 TRP A N 1
ATOM 6402 C CA . TRP A 1 819 ? 20.613 9.009 -33.719 1.00 91.31 819 TRP A CA 1
ATOM 6403 C C . TRP A 1 819 ? 21.045 10.238 -32.888 1.00 91.31 819 TRP A C 1
ATOM 6405 O O . TRP A 1 819 ? 20.346 11.248 -32.835 1.00 91.31 819 TRP A O 1
ATOM 6415 N N . ILE A 1 820 ? 22.192 10.158 -32.210 1.00 92.88 820 ILE A N 1
ATOM 6416 C CA . ILE A 1 820 ? 22.754 11.250 -31.405 1.00 92.88 820 ILE A CA 1
ATOM 6417 C C . ILE A 1 820 ? 23.684 12.110 -32.257 1.00 92.88 820 ILE A C 1
ATOM 6419 O O . ILE A 1 820 ? 23.535 13.331 -32.291 1.00 92.88 820 ILE A O 1
ATOM 6423 N N . ASP A 1 821 ? 24.632 11.466 -32.937 1.00 88.19 821 ASP A N 1
ATOM 6424 C CA . ASP A 1 821 ? 25.554 12.105 -33.868 1.00 88.19 821 ASP A CA 1
ATOM 6425 C C . ASP A 1 821 ? 25.891 11.140 -35.022 1.00 88.19 821 ASP A C 1
ATOM 6427 O O . ASP A 1 821 ? 26.397 10.041 -34.755 1.00 88.19 821 ASP A O 1
ATOM 6431 N N . PRO A 1 822 ? 25.680 11.540 -36.291 1.00 82.94 822 PRO A N 1
ATOM 6432 C CA . PRO A 1 822 ? 26.064 10.742 -37.456 1.00 82.94 822 PRO A CA 1
ATOM 6433 C C . PRO A 1 822 ? 27.559 10.388 -37.518 1.00 82.94 822 PRO A C 1
ATOM 6435 O O . PRO A 1 822 ? 27.920 9.386 -38.121 1.00 82.94 822 PRO A O 1
ATOM 6438 N N . ASN A 1 823 ? 28.436 11.181 -36.888 1.00 83.94 823 ASN A N 1
ATOM 6439 C CA . ASN A 1 823 ? 29.885 10.940 -36.822 1.00 83.94 823 ASN A CA 1
ATOM 6440 C C . ASN A 1 823 ? 30.322 10.326 -35.478 1.00 83.94 823 ASN A C 1
ATOM 6442 O O . ASN A 1 823 ? 31.443 10.558 -35.006 1.00 83.94 823 ASN A O 1
ATOM 6446 N N . SER A 1 824 ? 29.425 9.603 -34.807 1.00 87.19 824 SER A N 1
ATOM 6447 C CA . SER A 1 824 ? 29.722 8.948 -33.533 1.00 87.19 824 SER A CA 1
ATOM 6448 C C . SER A 1 824 ? 30.702 7.778 -33.685 1.00 87.19 824 SER A C 1
ATOM 6450 O O . SER A 1 824 ? 30.753 7.100 -34.708 1.00 87.19 824 SER A O 1
ATOM 6452 N N . ILE A 1 825 ? 31.504 7.534 -32.645 1.00 89.00 825 ILE A N 1
ATOM 6453 C CA . ILE A 1 825 ? 32.361 6.341 -32.567 1.00 89.00 825 ILE A CA 1
ATOM 6454 C C . ILE A 1 825 ? 31.547 5.084 -32.236 1.00 89.00 825 ILE A C 1
ATOM 6456 O O . ILE A 1 825 ? 30.435 5.169 -31.706 1.00 89.00 825 ILE A O 1
ATOM 6460 N N . SER A 1 826 ? 32.120 3.907 -32.511 1.00 89.00 826 SER A N 1
ATOM 6461 C CA . SER A 1 826 ? 31.450 2.630 -32.250 1.00 89.00 826 SER A CA 1
ATOM 6462 C C . SER A 1 826 ? 31.140 2.440 -30.760 1.00 89.00 826 SER A C 1
ATOM 6464 O O . SER A 1 826 ? 31.843 2.958 -29.885 1.00 89.00 826 SER A O 1
ATOM 6466 N N . LEU A 1 827 ? 30.109 1.643 -30.446 1.00 91.94 827 LEU A N 1
ATOM 6467 C CA . LEU A 1 827 ? 29.755 1.338 -29.055 1.00 91.94 827 LEU A CA 1
ATOM 6468 C C . LEU A 1 827 ? 30.932 0.700 -28.306 1.00 91.94 827 LEU A C 1
ATOM 6470 O O . LEU A 1 827 ? 31.152 0.997 -27.132 1.00 91.94 827 LEU A O 1
ATOM 6474 N N . PHE A 1 828 ? 31.707 -0.147 -28.985 1.00 90.69 828 PHE A N 1
ATOM 6475 C CA . PHE A 1 828 ? 32.883 -0.768 -28.392 1.00 90.69 828 PHE A CA 1
ATOM 6476 C C . PHE A 1 828 ? 33.958 0.262 -28.021 1.00 90.69 828 PHE A C 1
ATOM 6478 O O . PHE A 1 828 ? 34.476 0.207 -26.908 1.00 90.69 828 PHE A O 1
ATOM 6485 N N . ASP A 1 829 ? 34.247 1.229 -28.895 1.00 89.06 829 ASP A N 1
ATOM 6486 C CA . ASP A 1 829 ? 35.239 2.276 -28.608 1.00 89.06 829 ASP A CA 1
ATOM 6487 C C . ASP A 1 829 ? 34.790 3.152 -27.426 1.00 89.06 829 ASP A C 1
ATOM 6489 O O . ASP A 1 829 ? 35.601 3.564 -26.593 1.00 89.06 829 ASP A O 1
ATOM 6493 N N . VAL A 1 830 ? 33.481 3.403 -27.306 1.00 88.38 830 VAL A N 1
ATOM 6494 C CA . VAL A 1 830 ? 32.887 4.093 -26.152 1.00 88.38 830 VAL A CA 1
ATOM 6495 C C . VAL A 1 830 ? 33.077 3.266 -24.872 1.00 88.38 830 VAL A C 1
ATOM 6497 O O . VAL A 1 830 ? 33.559 3.788 -23.865 1.00 88.38 830 VAL A O 1
ATOM 6500 N N . ILE A 1 831 ? 32.760 1.966 -24.905 1.00 88.44 831 ILE A N 1
ATOM 6501 C CA . ILE A 1 831 ? 32.964 1.040 -23.777 1.00 88.44 831 ILE A CA 1
ATOM 6502 C C . ILE A 1 831 ? 34.438 1.000 -23.360 1.00 88.44 831 ILE A C 1
ATOM 6504 O O . ILE A 1 831 ? 34.737 1.037 -22.164 1.00 88.44 831 ILE A O 1
ATOM 6508 N N . GLU A 1 832 ? 35.365 0.946 -24.316 1.00 84.88 832 GLU A N 1
ATOM 6509 C CA . GLU A 1 832 ? 36.801 0.919 -24.047 1.00 84.88 832 GLU A CA 1
ATOM 6510 C C . GLU A 1 832 ? 37.257 2.207 -23.346 1.00 84.88 832 GLU A C 1
ATOM 6512 O O . GLU A 1 832 ? 37.905 2.134 -22.295 1.00 84.88 832 GLU A O 1
ATOM 6517 N N . LYS A 1 833 ? 36.825 3.377 -23.842 1.00 81.00 833 LYS A N 1
ATOM 6518 C CA . LYS A 1 833 ? 37.082 4.680 -23.202 1.00 81.00 833 LYS A CA 1
ATOM 6519 C C . LYS A 1 833 ? 36.606 4.711 -21.744 1.00 81.00 833 LYS A C 1
ATOM 6521 O O . LYS A 1 833 ? 37.322 5.216 -20.875 1.00 81.00 833 LYS A O 1
ATOM 6526 N N . PHE A 1 834 ? 35.434 4.152 -21.436 1.00 76.62 834 PHE A N 1
ATOM 6527 C CA . PHE A 1 834 ? 34.911 4.117 -20.062 1.00 76.62 834 PHE A CA 1
ATOM 6528 C C . PHE A 1 834 ? 35.600 3.090 -19.169 1.00 76.62 834 PHE A C 1
ATOM 6530 O O . PHE A 1 834 ? 35.930 3.383 -18.019 1.00 76.62 834 PHE A O 1
ATOM 6537 N N . THR A 1 835 ? 35.877 1.903 -19.700 1.00 69.75 835 THR A N 1
ATOM 6538 C CA . THR A 1 835 ? 36.522 0.822 -18.944 1.00 69.75 835 THR A CA 1
ATOM 6539 C C . THR A 1 835 ? 37.951 1.196 -18.537 1.00 69.75 835 THR A C 1
ATOM 6541 O O . THR A 1 835 ? 38.424 0.772 -17.484 1.00 69.75 835 THR A O 1
ATOM 6544 N N . GLN A 1 836 ? 38.631 2.024 -19.338 1.00 68.00 836 GLN A N 1
ATOM 6545 C CA . GLN A 1 836 ? 39.961 2.554 -19.025 1.00 68.00 836 GLN A CA 1
ATOM 6546 C C . GLN A 1 836 ? 39.935 3.756 -18.060 1.00 68.00 836 GLN A C 1
ATOM 6548 O O . GLN A 1 836 ? 40.931 4.006 -17.384 1.00 68.00 836 GLN A O 1
ATOM 6553 N N . SER A 1 837 ? 38.825 4.501 -17.978 1.00 61.62 837 SER A N 1
ATOM 6554 C CA . SER A 1 837 ? 38.746 5.779 -17.247 1.00 61.62 837 SER A CA 1
ATOM 6555 C C . SER A 1 837 ? 38.066 5.712 -15.877 1.00 61.62 837 SER A C 1
ATOM 6557 O O . SER A 1 837 ? 38.188 6.666 -15.108 1.00 61.62 837 SER A O 1
ATOM 6559 N N . ILE A 1 838 ? 37.367 4.622 -15.544 1.00 62.59 838 ILE A N 1
ATOM 6560 C CA . ILE A 1 838 ? 36.597 4.498 -14.298 1.00 62.59 838 ILE A CA 1
ATOM 6561 C C . ILE A 1 838 ? 37.291 3.544 -13.319 1.00 62.59 838 ILE A C 1
ATOM 6563 O O . ILE A 1 838 ? 37.694 2.434 -13.664 1.00 62.59 838 ILE A O 1
ATOM 6567 N N . SER A 1 839 ? 37.411 3.972 -12.060 1.00 58.50 839 SER A N 1
ATOM 6568 C CA . SER A 1 839 ? 37.909 3.124 -10.972 1.00 58.50 839 SER A CA 1
ATOM 6569 C C . SER A 1 839 ? 36.955 1.953 -10.708 1.00 58.50 839 SER A C 1
ATOM 6571 O O . SER A 1 839 ? 35.756 2.149 -10.530 1.00 58.50 839 SER A O 1
ATOM 6573 N N . ARG A 1 840 ? 37.505 0.736 -10.608 1.00 63.09 840 ARG A N 1
ATOM 6574 C CA . ARG A 1 840 ? 36.742 -0.499 -10.339 1.00 63.09 840 ARG A CA 1
ATOM 6575 C C . ARG A 1 840 ? 36.097 -0.543 -8.946 1.00 63.09 840 ARG A C 1
ATOM 6577 O O . ARG A 1 840 ? 35.181 -1.323 -8.741 1.00 63.09 840 ARG A O 1
ATOM 6584 N N . ASN A 1 841 ? 36.536 0.309 -8.015 1.00 55.47 841 ASN A N 1
ATOM 6585 C CA . ASN A 1 841 ? 36.074 0.341 -6.618 1.00 55.47 841 ASN A CA 1
ATOM 6586 C C . ASN A 1 841 ? 34.933 1.358 -6.385 1.00 55.47 841 ASN A C 1
ATOM 6588 O O . ASN A 1 841 ? 34.936 2.069 -5.380 1.00 55.47 841 ASN A O 1
ATOM 6592 N N . CYS A 1 842 ? 34.026 1.550 -7.345 1.00 60.97 842 CYS A N 1
ATOM 6593 C CA . CYS A 1 842 ? 32.973 2.571 -7.270 1.00 60.97 842 CYS A CA 1
ATOM 6594 C C . CYS A 1 842 ? 31.584 1.928 -7.215 1.00 60.97 842 CYS A C 1
ATOM 6596 O O . CYS A 1 842 ? 31.290 1.053 -8.020 1.00 60.97 842 CYS A O 1
ATOM 6598 N N . SER A 1 843 ? 30.706 2.414 -6.331 1.00 63.59 843 SER A N 1
ATOM 6599 C CA . SER A 1 843 ? 29.367 1.839 -6.108 1.00 63.59 843 SER A CA 1
ATOM 6600 C C . SER A 1 843 ? 28.481 1.805 -7.363 1.00 63.59 843 SER A C 1
ATOM 6602 O O . SER A 1 843 ? 27.732 0.854 -7.557 1.00 63.59 843 SER A O 1
ATOM 6604 N N . GLY A 1 844 ? 28.597 2.797 -8.252 1.00 68.44 844 GLY A N 1
ATOM 6605 C CA . GLY A 1 844 ? 27.875 2.834 -9.530 1.00 68.44 844 GLY A CA 1
ATOM 6606 C C . GLY A 1 844 ? 28.544 2.063 -10.678 1.00 68.44 844 GLY A C 1
ATOM 6607 O O . GLY A 1 844 ? 27.951 1.933 -11.748 1.00 68.44 844 GLY A O 1
ATOM 6608 N N . PHE A 1 845 ? 29.764 1.539 -10.495 1.00 79.12 845 PHE A N 1
ATOM 6609 C CA . PHE A 1 845 ? 30.504 0.847 -11.561 1.00 79.12 845 PHE A CA 1
ATOM 6610 C C . PHE A 1 845 ? 29.794 -0.431 -12.003 1.00 79.12 845 PHE A C 1
ATOM 6612 O O . PHE A 1 845 ? 29.624 -0.661 -13.195 1.00 79.12 845 PHE A O 1
ATOM 6619 N N . THR A 1 846 ? 29.322 -1.223 -11.045 1.00 79.94 846 THR A N 1
ATOM 6620 C CA . THR A 1 846 ? 28.574 -2.462 -11.274 1.00 79.94 846 THR A CA 1
ATOM 6621 C C . THR A 1 846 ? 27.341 -2.237 -12.154 1.00 79.94 846 THR A C 1
ATOM 6623 O O . THR A 1 846 ? 27.122 -2.952 -13.131 1.00 79.94 846 THR A O 1
ATOM 6626 N N . LEU A 1 847 ? 26.577 -1.180 -11.865 1.00 85.69 847 LEU A N 1
ATOM 6627 C CA . LEU A 1 847 ? 25.396 -0.796 -12.638 1.00 85.69 847 LEU A CA 1
ATOM 6628 C C . LEU A 1 847 ? 25.746 -0.282 -14.033 1.00 85.69 847 LEU A C 1
ATOM 6630 O O . LEU A 1 847 ? 25.107 -0.672 -15.011 1.00 85.69 847 LEU A O 1
ATOM 6634 N N . LEU A 1 848 ? 26.790 0.543 -14.143 1.00 87.94 848 LEU A N 1
ATOM 6635 C CA . LEU A 1 848 ? 27.291 1.001 -15.434 1.00 87.94 848 LEU A CA 1
ATOM 6636 C C . LEU A 1 848 ? 27.746 -0.174 -16.309 1.00 87.94 848 LEU A C 1
ATOM 6638 O O . LEU A 1 848 ? 27.393 -0.261 -17.478 1.00 87.94 848 LEU A O 1
ATOM 6642 N N . VAL A 1 849 ? 28.499 -1.115 -15.751 1.00 86.81 849 VAL A N 1
ATOM 6643 C CA . VAL A 1 849 ? 28.923 -2.307 -16.483 1.00 86.81 849 VAL A CA 1
ATOM 6644 C C . VAL A 1 849 ? 27.711 -3.115 -16.935 1.00 86.81 849 VAL A C 1
ATOM 6646 O O . VAL A 1 849 ? 27.663 -3.518 -18.096 1.00 86.81 849 VAL A O 1
ATOM 6649 N N . PHE A 1 850 ? 26.725 -3.331 -16.060 1.00 88.75 850 PHE A N 1
ATOM 6650 C CA . PHE A 1 850 ? 25.511 -4.063 -16.417 1.00 88.75 850 PHE A CA 1
ATOM 6651 C C . PHE A 1 850 ? 24.769 -3.401 -17.589 1.00 88.75 850 PHE A C 1
ATOM 6653 O O . PHE A 1 850 ? 24.444 -4.074 -18.566 1.00 88.75 850 PHE A O 1
ATOM 6660 N N . ILE A 1 851 ? 24.572 -2.075 -17.561 1.00 91.50 851 ILE A N 1
ATOM 6661 C CA . ILE A 1 851 ? 23.895 -1.384 -18.670 1.00 91.50 851 ILE A CA 1
ATOM 6662 C C . ILE A 1 851 ? 24.716 -1.409 -19.964 1.00 91.50 851 ILE A C 1
ATOM 6664 O O . ILE A 1 851 ? 24.142 -1.480 -21.047 1.00 91.50 851 ILE A O 1
ATOM 6668 N N . LEU A 1 852 ? 26.051 -1.420 -19.883 1.00 91.75 852 LEU A N 1
ATOM 6669 C CA . LEU A 1 852 ? 26.902 -1.590 -21.062 1.00 91.75 852 LEU A CA 1
ATOM 6670 C C . LEU A 1 852 ? 26.787 -3.003 -21.658 1.00 91.75 852 LEU A C 1
ATOM 6672 O O . LEU A 1 852 ? 26.857 -3.138 -22.876 1.00 91.75 852 LEU A O 1
ATOM 6676 N N . HIS A 1 853 ? 26.545 -4.043 -20.849 1.00 91.19 853 HIS A N 1
ATOM 6677 C CA . HIS A 1 853 ? 26.207 -5.376 -21.373 1.00 91.19 853 HIS A CA 1
ATOM 6678 C C . HIS A 1 853 ? 24.851 -5.371 -22.089 1.00 91.19 853 HIS A C 1
ATOM 6680 O O . HIS A 1 853 ? 24.736 -5.942 -23.172 1.00 91.19 853 HIS A O 1
ATOM 6686 N N . MET A 1 854 ? 23.846 -4.693 -21.526 1.00 92.62 854 MET A N 1
ATOM 6687 C CA . MET A 1 854 ? 22.536 -4.526 -22.170 1.00 92.62 854 MET A CA 1
ATOM 6688 C C . MET A 1 854 ? 22.653 -3.782 -23.510 1.00 92.62 854 MET A C 1
ATOM 6690 O O . MET A 1 854 ? 22.096 -4.217 -24.516 1.00 92.62 854 MET A O 1
ATOM 6694 N N . ALA A 1 855 ? 23.418 -2.686 -23.546 1.00 94.31 855 ALA A N 1
ATOM 6695 C CA . ALA A 1 855 ? 23.675 -1.927 -24.769 1.00 94.31 855 ALA A CA 1
ATOM 6696 C C . ALA A 1 855 ? 24.431 -2.768 -25.813 1.00 94.31 855 ALA A C 1
ATOM 6698 O O . ALA A 1 855 ? 24.084 -2.746 -26.994 1.00 94.31 855 ALA A O 1
ATOM 6699 N N . ALA A 1 856 ? 25.426 -3.553 -25.380 1.00 94.44 856 ALA A N 1
ATOM 6700 C CA . ALA A 1 856 ? 26.146 -4.475 -26.253 1.00 94.44 856 ALA A CA 1
ATOM 6701 C C . ALA A 1 856 ? 25.205 -5.516 -26.875 1.00 94.44 856 ALA A C 1
ATOM 6703 O O . ALA A 1 856 ? 25.315 -5.781 -28.068 1.00 94.44 856 ALA A O 1
ATOM 6704 N N . LEU A 1 857 ? 24.242 -6.051 -26.117 1.00 94.50 857 LEU A N 1
ATOM 6705 C CA . LEU A 1 857 ? 23.230 -6.973 -26.643 1.00 94.50 857 LEU A CA 1
ATOM 6706 C C . LEU A 1 857 ? 22.300 -6.325 -27.669 1.00 94.50 857 LEU A C 1
ATOM 6708 O O . LEU A 1 857 ? 22.070 -6.915 -28.724 1.00 94.50 857 LEU A O 1
ATOM 6712 N N . GLN A 1 858 ? 21.804 -5.110 -27.408 1.00 93.19 858 GLN A N 1
ATOM 6713 C CA . GLN A 1 858 ? 21.009 -4.376 -28.399 1.00 93.19 858 GLN A CA 1
ATOM 6714 C C . GLN A 1 858 ? 21.798 -4.165 -29.696 1.00 93.19 858 GLN A C 1
ATOM 6716 O O . GLN A 1 858 ? 21.283 -4.441 -30.779 1.00 93.19 858 GLN A O 1
ATOM 6721 N N . ARG A 1 859 ? 23.069 -3.754 -29.595 1.00 93.56 859 ARG A N 1
ATOM 6722 C CA . ARG A 1 859 ? 23.929 -3.569 -30.769 1.00 93.56 859 ARG A CA 1
ATOM 6723 C C . ARG A 1 859 ? 24.256 -4.886 -31.472 1.00 93.56 859 ARG A C 1
ATOM 6725 O O . ARG A 1 859 ? 24.283 -4.910 -32.695 1.00 93.56 859 ARG A O 1
ATOM 6732 N N . LEU A 1 860 ? 24.463 -5.985 -30.748 1.00 94.25 860 LEU A N 1
ATOM 6733 C CA . LEU A 1 860 ? 24.663 -7.305 -31.355 1.00 94.25 860 LEU A CA 1
ATOM 6734 C C . LEU A 1 860 ? 23.434 -7.765 -32.141 1.00 94.25 860 LEU A C 1
ATOM 6736 O O . LEU A 1 860 ? 23.585 -8.354 -33.205 1.00 94.25 860 LEU A O 1
ATOM 6740 N N . ASN A 1 861 ? 22.227 -7.465 -31.661 1.00 91.62 861 ASN A N 1
ATOM 6741 C CA . ASN A 1 861 ? 21.005 -7.747 -32.408 1.00 91.62 861 ASN A CA 1
ATOM 6742 C C . ASN A 1 861 ? 20.937 -6.934 -33.715 1.00 91.62 861 ASN A C 1
ATOM 6744 O O . ASN A 1 861 ? 20.609 -7.488 -34.763 1.00 91.62 861 ASN A O 1
ATOM 6748 N N . ASP A 1 862 ? 21.311 -5.650 -33.674 1.00 89.62 862 ASP A N 1
ATOM 6749 C CA . ASP A 1 862 ? 21.419 -4.813 -34.877 1.00 89.62 862 ASP A CA 1
ATOM 6750 C C . ASP A 1 862 ? 22.476 -5.365 -35.851 1.00 89.62 862 ASP A C 1
ATOM 6752 O O . ASP A 1 862 ? 22.204 -5.529 -37.038 1.00 89.62 862 ASP A O 1
ATOM 6756 N N . LEU A 1 863 ? 23.658 -5.729 -35.343 1.00 90.94 863 LEU A N 1
ATOM 6757 C CA . LEU A 1 863 ? 24.753 -6.301 -36.131 1.00 90.94 863 LEU A CA 1
ATOM 6758 C C . LEU A 1 863 ? 24.377 -7.652 -36.747 1.00 90.94 863 LEU A C 1
ATOM 6760 O O . LEU A 1 863 ? 24.711 -7.897 -37.899 1.00 90.94 863 LEU A O 1
ATOM 6764 N N . ASN A 1 864 ? 23.645 -8.511 -36.032 1.00 90.69 864 ASN A N 1
ATOM 6765 C CA . ASN A 1 864 ? 23.128 -9.769 -36.579 1.00 90.69 864 ASN A CA 1
ATOM 6766 C C . ASN A 1 864 ? 22.240 -9.521 -37.801 1.00 90.69 864 ASN A C 1
ATOM 6768 O O . ASN A 1 864 ? 22.357 -10.226 -38.800 1.00 90.69 864 ASN A O 1
ATOM 6772 N N . ARG A 1 865 ? 21.369 -8.507 -37.741 1.00 86.56 865 ARG A N 1
ATOM 6773 C CA . ARG A 1 865 ? 20.521 -8.123 -38.878 1.00 86.56 865 ARG A CA 1
ATOM 6774 C C . ARG A 1 865 ? 21.353 -7.574 -40.034 1.00 86.56 865 ARG A C 1
ATOM 6776 O O . ARG A 1 865 ? 21.155 -8.019 -41.158 1.00 86.56 865 ARG A O 1
ATOM 6783 N N . GLN A 1 866 ? 22.303 -6.681 -39.748 1.00 84.94 866 GLN A N 1
ATOM 6784 C CA . GLN A 1 866 ? 23.214 -6.110 -40.748 1.00 84.94 866 GLN A CA 1
ATOM 6785 C C . GLN A 1 866 ? 24.035 -7.198 -41.458 1.00 84.94 866 GLN A C 1
ATOM 6787 O O . GLN A 1 866 ? 24.046 -7.260 -42.681 1.00 84.94 866 GLN A O 1
ATOM 6792 N N . ILE A 1 867 ? 24.668 -8.102 -40.704 1.00 87.31 867 ILE A N 1
ATOM 6793 C CA . ILE A 1 867 ? 25.489 -9.193 -41.250 1.00 87.31 867 ILE A CA 1
ATOM 6794 C C . ILE A 1 867 ? 24.640 -10.122 -42.122 1.00 87.31 867 ILE A C 1
ATOM 6796 O O . ILE A 1 867 ? 25.035 -10.406 -43.248 1.00 87.31 867 ILE A O 1
ATOM 6800 N N . ASN A 1 868 ? 23.454 -10.526 -41.654 1.00 86.19 868 ASN A N 1
ATOM 6801 C CA . ASN A 1 868 ? 22.547 -11.367 -42.441 1.00 86.19 868 ASN A CA 1
ATOM 6802 C C . ASN A 1 868 ? 22.074 -10.668 -43.729 1.00 86.19 868 ASN A C 1
ATOM 6804 O O . ASN A 1 868 ? 21.913 -11.319 -44.760 1.00 86.19 868 ASN A O 1
ATOM 6808 N N . ALA A 1 869 ? 21.843 -9.353 -43.684 1.00 81.06 869 ALA A N 1
ATOM 6809 C CA . ALA A 1 869 ? 21.475 -8.579 -44.865 1.00 81.06 869 ALA A CA 1
ATOM 6810 C C . ALA A 1 869 ? 22.637 -8.494 -45.868 1.00 81.06 869 ALA A C 1
ATOM 6812 O O . ALA A 1 869 ? 22.424 -8.691 -47.062 1.00 81.06 869 ALA A O 1
ATOM 6813 N N . PHE A 1 870 ? 23.868 -8.274 -45.396 1.00 82.31 870 PHE A N 1
ATOM 6814 C CA . PHE A 1 870 ? 25.055 -8.307 -46.253 1.00 82.31 870 PHE A CA 1
ATOM 6815 C C . PHE A 1 870 ? 25.315 -9.699 -46.836 1.00 82.31 870 PHE A C 1
ATOM 6817 O O . PHE A 1 870 ? 25.664 -9.799 -48.008 1.00 82.31 870 PHE A O 1
ATOM 6824 N N . ASP A 1 871 ? 25.099 -10.771 -46.068 1.00 83.75 871 ASP A N 1
ATOM 6825 C CA . ASP A 1 871 ? 25.165 -12.147 -46.576 1.00 83.75 871 ASP A CA 1
ATOM 6826 C C . ASP A 1 871 ? 24.178 -12.360 -47.727 1.00 83.75 871 ASP A C 1
ATOM 6828 O O . ASP A 1 871 ? 24.568 -12.839 -48.789 1.00 83.75 871 ASP A O 1
ATOM 6832 N N . PHE A 1 872 ? 22.929 -11.917 -47.560 1.00 79.81 872 PHE A N 1
ATOM 6833 C CA . PHE A 1 872 ? 21.918 -11.984 -48.614 1.00 79.81 872 PHE A CA 1
ATOM 6834 C C . PHE A 1 872 ? 22.317 -11.188 -49.870 1.00 79.81 872 PHE A C 1
ATOM 6836 O O . PHE A 1 872 ? 22.192 -11.694 -50.984 1.00 79.81 872 PHE A O 1
ATOM 6843 N N . LEU A 1 873 ? 22.833 -9.964 -49.703 1.00 75.38 873 LEU A N 1
ATOM 6844 C CA . LEU A 1 873 ? 23.287 -9.121 -50.817 1.00 75.38 873 LEU A CA 1
ATOM 6845 C C . LEU A 1 873 ? 24.476 -9.722 -51.581 1.00 75.38 873 LEU A C 1
ATOM 6847 O O . LEU A 1 873 ? 24.585 -9.531 -52.789 1.00 75.38 873 LEU A O 1
ATOM 6851 N N . LEU A 1 874 ? 25.357 -10.451 -50.893 1.00 77.62 874 LEU A N 1
ATOM 6852 C CA . LEU A 1 874 ? 26.496 -11.138 -51.507 1.00 77.62 874 LEU A CA 1
ATOM 6853 C C . LEU A 1 874 ? 26.091 -12.466 -52.183 1.00 77.62 874 LEU A C 1
ATOM 6855 O O . LEU A 1 874 ? 26.763 -12.903 -53.120 1.00 77.62 874 LEU A O 1
ATOM 6859 N N . GLU A 1 875 ? 25.008 -13.111 -51.734 1.00 74.88 875 GLU A N 1
ATOM 6860 C CA . GLU A 1 875 ? 24.464 -14.336 -52.342 1.00 74.88 875 GLU A CA 1
ATOM 6861 C C . GLU A 1 875 ? 23.695 -14.065 -53.652 1.00 74.88 875 GLU A C 1
ATOM 6863 O O . GLU A 1 875 ? 23.774 -14.875 -54.589 1.00 74.88 875 GLU A O 1
ATOM 6868 N N . ASP A 1 876 ? 22.990 -12.929 -53.757 1.00 61.97 876 ASP A N 1
ATOM 6869 C CA . ASP A 1 876 ? 22.143 -12.578 -54.906 1.00 61.97 876 ASP A CA 1
ATOM 6870 C C . ASP A 1 876 ? 22.957 -12.116 -56.136 1.00 61.97 876 ASP A C 1
ATOM 6872 O O . ASP A 1 876 ? 23.034 -10.945 -56.501 1.00 61.97 876 ASP A O 1
ATOM 6876 N N . ASN A 1 877 ? 23.563 -13.078 -56.836 1.00 52.06 877 ASN A N 1
ATOM 6877 C CA . ASN A 1 877 ? 24.268 -12.894 -58.113 1.00 52.06 877 ASN A CA 1
ATOM 6878 C C . ASN A 1 877 ? 23.328 -12.583 -59.311 1.00 52.06 877 ASN A C 1
ATOM 6880 O O . ASN A 1 877 ? 23.639 -12.930 -60.455 1.00 52.06 877 ASN A O 1
ATOM 6884 N N . THR A 1 878 ? 22.158 -11.968 -59.108 1.00 48.03 878 THR A N 1
ATOM 6885 C CA . THR A 1 878 ? 21.188 -11.702 -60.186 1.00 48.03 878 THR A CA 1
ATOM 6886 C C . THR A 1 878 ? 21.380 -10.337 -60.853 1.00 48.03 878 THR A C 1
ATOM 6888 O O . THR A 1 878 ? 20.527 -9.475 -60.748 1.00 48.03 878 THR A O 1
ATOM 6891 N N . ASN A 1 879 ? 22.460 -10.143 -61.624 1.00 48.88 879 ASN A N 1
ATOM 6892 C CA . ASN A 1 879 ? 22.614 -9.144 -62.715 1.00 48.88 879 ASN A CA 1
ATOM 6893 C C . ASN A 1 879 ? 22.164 -7.663 -62.497 1.00 48.88 879 ASN A C 1
ATOM 6895 O O . ASN A 1 879 ? 22.180 -6.900 -63.462 1.00 48.88 879 ASN A O 1
ATOM 6899 N N . GLN A 1 880 ? 21.775 -7.236 -61.291 1.00 52.81 880 GLN A N 1
ATOM 6900 C CA . GLN A 1 880 ? 21.315 -5.880 -60.948 1.00 52.81 880 GLN A CA 1
ATOM 6901 C C . GLN A 1 880 ? 22.217 -5.179 -59.923 1.00 52.81 880 GLN A C 1
ATOM 6903 O O . GLN A 1 880 ? 22.060 -3.979 -59.724 1.00 52.81 880 GLN A O 1
ATOM 6908 N N . PHE A 1 881 ? 23.171 -5.889 -59.312 1.00 53.03 881 PHE A N 1
ATOM 6909 C CA . PHE A 1 881 ? 24.201 -5.293 -58.462 1.00 53.03 881 PHE A CA 1
ATOM 6910 C C . PHE A 1 881 ? 25.444 -4.951 -59.292 1.00 53.03 881 PHE A C 1
ATOM 6912 O O . PHE A 1 881 ? 26.069 -5.834 -59.888 1.00 53.03 881 PHE A O 1
ATOM 6919 N N . ASP A 1 882 ? 25.803 -3.666 -59.340 1.00 53.75 882 ASP A N 1
ATOM 6920 C CA . ASP A 1 882 ? 27.043 -3.206 -59.963 1.00 53.75 882 ASP A CA 1
ATOM 6921 C C . ASP A 1 882 ? 28.250 -3.828 -59.247 1.00 53.75 882 ASP A C 1
ATOM 6923 O O . ASP A 1 882 ? 28.394 -3.733 -58.028 1.00 53.75 882 ASP A O 1
ATOM 6927 N N . LYS A 1 883 ? 29.149 -4.454 -60.018 1.00 54.47 883 LYS A N 1
ATOM 6928 C CA . LYS A 1 883 ? 30.358 -5.135 -59.511 1.00 54.47 883 LYS A CA 1
ATOM 6929 C C . LYS A 1 883 ? 31.317 -4.225 -58.729 1.00 54.47 883 LYS A C 1
ATOM 6931 O O . LYS A 1 883 ? 32.203 -4.744 -58.061 1.00 54.47 883 LYS A O 1
ATOM 6936 N N . GLU A 1 884 ? 31.174 -2.902 -58.816 1.00 53.34 884 GLU A N 1
ATOM 6937 C CA . GLU A 1 884 ? 31.959 -1.953 -58.012 1.00 53.34 884 GLU A CA 1
ATOM 6938 C C . GLU A 1 884 ? 31.485 -1.895 -56.547 1.00 53.34 884 GLU A C 1
ATOM 6940 O O . GLU A 1 884 ? 32.314 -1.746 -55.656 1.00 53.34 884 GLU A O 1
ATOM 6945 N N . ASN A 1 885 ? 30.198 -2.139 -56.265 1.00 58.56 885 ASN A N 1
ATOM 6946 C CA . ASN A 1 885 ? 29.633 -2.058 -54.909 1.00 58.56 885 ASN A CA 1
ATOM 6947 C C . ASN A 1 885 ? 29.827 -3.339 -54.070 1.00 58.56 885 ASN A C 1
ATOM 6949 O O . ASN A 1 885 ? 29.573 -3.331 -52.862 1.00 58.56 885 ASN A O 1
ATOM 6953 N N . SER A 1 886 ? 30.276 -4.452 -54.667 1.00 62.59 886 SER A N 1
ATOM 6954 C CA . SER A 1 886 ? 30.469 -5.714 -53.932 1.00 62.59 886 SER A CA 1
ATOM 6955 C C . SER A 1 886 ? 31.664 -5.662 -52.974 1.00 62.59 886 SER A C 1
ATOM 6957 O O . SER A 1 886 ? 31.587 -6.224 -51.886 1.00 62.59 886 SER A O 1
ATOM 6959 N N . GLY A 1 887 ? 32.744 -4.964 -53.352 1.00 67.94 887 GLY A N 1
ATOM 6960 C CA . GLY A 1 887 ? 33.931 -4.800 -52.502 1.00 67.94 887 GLY A CA 1
ATOM 6961 C C . GLY A 1 887 ? 33.651 -3.954 -51.258 1.00 67.94 887 GLY A C 1
ATOM 6962 O O . GLY A 1 887 ? 34.044 -4.326 -50.155 1.00 67.94 887 GLY A O 1
ATOM 6963 N N . ASP A 1 888 ? 32.892 -2.867 -51.412 1.00 71.69 888 ASP A N 1
ATOM 6964 C CA . ASP A 1 888 ? 32.472 -2.021 -50.288 1.00 71.69 888 ASP A CA 1
ATOM 6965 C C . ASP A 1 888 ? 31.517 -2.767 -49.341 1.00 71.69 888 ASP A C 1
ATOM 6967 O O . ASP A 1 888 ? 31.631 -2.653 -48.120 1.00 71.69 888 ASP A O 1
ATOM 6971 N N . THR A 1 889 ? 30.620 -3.595 -49.887 1.00 75.12 889 THR A N 1
ATOM 6972 C CA . THR A 1 889 ? 29.705 -4.440 -49.097 1.00 75.12 889 THR A CA 1
ATOM 6973 C C . THR A 1 889 ? 30.464 -5.490 -48.274 1.00 75.12 889 THR A C 1
ATOM 6975 O O . THR A 1 889 ? 30.135 -5.725 -47.110 1.00 75.12 889 THR A O 1
ATOM 6978 N N . GLU A 1 890 ? 31.510 -6.099 -48.842 1.00 80.31 890 GLU A N 1
ATOM 6979 C CA . GLU A 1 890 ? 32.368 -7.063 -48.141 1.00 80.31 890 GLU A CA 1
ATOM 6980 C C . GLU A 1 890 ? 33.148 -6.400 -46.991 1.00 80.31 890 GLU A C 1
ATOM 6982 O O . GLU A 1 890 ? 33.156 -6.921 -45.874 1.00 80.31 890 GLU A O 1
ATOM 6987 N N . LEU A 1 891 ? 33.701 -5.202 -47.213 1.00 82.25 891 LEU A N 1
ATOM 6988 C CA . LEU A 1 891 ? 34.382 -4.420 -46.172 1.00 82.25 891 LEU A CA 1
ATOM 6989 C C . LEU A 1 891 ? 33.443 -4.015 -45.025 1.00 82.25 891 LEU A C 1
ATOM 6991 O O . LEU A 1 891 ? 33.824 -4.086 -43.852 1.00 82.25 891 LEU A O 1
ATOM 6995 N N . LEU A 1 892 ? 32.208 -3.611 -45.339 1.00 81.75 892 LEU A N 1
ATOM 6996 C CA . LEU A 1 892 ? 31.196 -3.279 -44.332 1.00 81.75 892 LEU A CA 1
ATOM 6997 C C . LEU A 1 892 ? 30.824 -4.506 -43.491 1.00 81.75 892 LEU A C 1
ATOM 6999 O O . LEU A 1 892 ? 30.792 -4.420 -42.262 1.00 81.75 892 LEU A O 1
ATOM 7003 N N . LYS A 1 893 ? 30.639 -5.667 -44.130 1.00 86.31 893 LYS A N 1
ATOM 7004 C CA . LYS A 1 893 ? 30.400 -6.935 -43.433 1.00 86.31 893 LYS A CA 1
ATOM 7005 C C . LYS A 1 893 ? 31.563 -7.311 -42.513 1.00 86.31 893 LYS A C 1
ATOM 7007 O O . LYS A 1 893 ? 31.327 -7.692 -41.365 1.00 86.31 893 LYS A O 1
ATOM 7012 N N . GLU A 1 894 ? 32.809 -7.209 -42.977 1.00 87.81 894 GLU A N 1
ATOM 7013 C CA . GLU A 1 894 ? 33.991 -7.485 -42.149 1.00 87.81 894 GLU A CA 1
ATOM 7014 C C . GLU A 1 894 ? 34.060 -6.562 -40.924 1.00 87.81 894 GLU A C 1
ATOM 7016 O O . GLU A 1 894 ? 34.319 -7.031 -39.810 1.00 87.81 894 GLU A O 1
ATOM 7021 N N . SER A 1 895 ? 33.761 -5.272 -41.104 1.00 86.94 895 SER A N 1
ATOM 7022 C CA . SER A 1 895 ? 33.691 -4.288 -40.017 1.00 86.94 895 SER A CA 1
ATOM 7023 C C . SER A 1 895 ? 32.614 -4.644 -38.981 1.00 86.94 895 SER A C 1
ATOM 7025 O O . SER A 1 895 ? 32.906 -4.705 -37.782 1.00 86.94 895 SER A O 1
ATOM 7027 N N . SER A 1 896 ? 31.395 -4.982 -39.425 1.00 88.44 896 SER A N 1
ATOM 7028 C CA . SER A 1 896 ? 30.297 -5.409 -38.544 1.00 88.44 896 SER A CA 1
ATOM 7029 C C . SER A 1 896 ? 30.633 -6.694 -37.774 1.00 88.44 896 SER A C 1
ATOM 7031 O O . SER A 1 896 ? 30.407 -6.771 -36.563 1.00 88.44 896 SER A O 1
ATOM 7033 N N . CYS A 1 897 ? 31.233 -7.690 -38.433 1.00 91.12 897 CYS A N 1
ATOM 7034 C CA . CYS A 1 897 ? 31.703 -8.923 -37.790 1.00 91.12 897 CYS A CA 1
ATOM 7035 C C . CYS A 1 897 ? 32.786 -8.652 -36.732 1.00 91.12 897 CYS A C 1
ATOM 7037 O O . CYS A 1 897 ? 32.796 -9.270 -35.658 1.00 91.12 897 CYS A O 1
ATOM 7039 N N . LEU A 1 898 ? 33.702 -7.720 -37.011 1.00 92.31 898 LEU A N 1
ATOM 7040 C CA . LEU A 1 898 ? 34.752 -7.322 -36.078 1.00 92.31 898 LEU A CA 1
ATOM 7041 C C . LEU A 1 898 ? 34.169 -6.625 -34.842 1.00 92.31 898 LEU A C 1
ATOM 7043 O O . LEU A 1 898 ? 34.553 -6.970 -33.720 1.00 92.31 898 LEU A O 1
ATOM 7047 N N . GLU A 1 899 ? 33.231 -5.690 -35.022 1.00 92.12 899 GLU A N 1
ATOM 7048 C CA . GLU A 1 899 ? 32.517 -5.035 -33.917 1.00 92.12 899 GLU A CA 1
ATOM 7049 C C . GLU A 1 899 ? 31.772 -6.075 -33.060 1.00 92.12 899 GLU A C 1
ATOM 7051 O O . GLU A 1 899 ? 31.943 -6.104 -31.838 1.00 92.12 899 GLU A O 1
ATOM 7056 N N . ALA A 1 900 ? 31.034 -6.997 -33.690 1.00 93.44 900 ALA A N 1
ATOM 7057 C CA . ALA A 1 900 ? 30.282 -8.045 -32.997 1.00 93.44 900 ALA A CA 1
ATOM 7058 C C . ALA A 1 900 ? 31.191 -8.973 -32.171 1.00 93.44 900 ALA A C 1
ATOM 7060 O O . ALA A 1 900 ? 30.903 -9.290 -31.009 1.00 93.44 900 ALA A O 1
ATOM 7061 N N . THR A 1 901 ? 32.343 -9.353 -32.729 1.00 94.44 901 THR A N 1
ATOM 7062 C CA . THR A 1 901 ? 33.354 -10.160 -32.031 1.00 94.44 901 THR A CA 1
ATOM 7063 C C . THR A 1 901 ? 33.925 -9.415 -30.822 1.00 94.44 901 THR A C 1
ATOM 7065 O O . THR A 1 901 ? 34.091 -9.997 -29.745 1.00 94.44 901 THR A O 1
ATOM 7068 N N . ARG A 1 902 ? 34.214 -8.115 -30.967 1.00 94.00 902 ARG A N 1
ATOM 7069 C CA . ARG A 1 902 ? 34.753 -7.268 -29.890 1.00 94.00 902 ARG A CA 1
ATOM 7070 C C . ARG A 1 902 ? 33.747 -7.078 -28.752 1.00 94.00 902 ARG A C 1
ATOM 7072 O O . ARG A 1 902 ? 34.110 -7.285 -27.593 1.00 94.00 902 ARG A O 1
ATOM 7079 N N . LEU A 1 903 ? 32.486 -6.777 -29.069 1.00 93.81 903 LEU A N 1
ATOM 7080 C CA . LEU A 1 903 ? 31.396 -6.662 -28.090 1.00 93.81 903 LEU A CA 1
ATOM 7081 C C . LEU A 1 903 ? 31.157 -7.986 -27.350 1.00 93.81 903 LEU A C 1
ATOM 7083 O O . LEU A 1 903 ? 31.078 -8.010 -26.121 1.00 93.81 903 LEU A O 1
ATOM 7087 N N . THR A 1 904 ? 31.148 -9.106 -28.074 1.00 93.69 904 THR A N 1
ATOM 7088 C CA . THR A 1 904 ? 31.009 -10.438 -27.468 1.00 93.69 904 THR A CA 1
ATOM 7089 C C . THR A 1 904 ? 32.196 -10.763 -26.561 1.00 93.69 904 THR A C 1
ATOM 7091 O O . THR A 1 904 ? 32.022 -11.268 -25.453 1.00 93.69 904 THR A O 1
ATOM 7094 N N . SER A 1 905 ? 33.422 -10.425 -26.972 1.00 91.31 905 SER A N 1
ATOM 7095 C CA . SER A 1 905 ? 34.612 -10.586 -26.128 1.00 91.31 905 SER A CA 1
ATOM 7096 C C . SER A 1 905 ? 34.538 -9.738 -24.852 1.00 91.31 905 SER A C 1
ATOM 7098 O O . SER A 1 905 ? 34.954 -10.213 -23.792 1.00 91.31 905 SER A O 1
ATOM 7100 N N . PHE A 1 906 ? 33.999 -8.515 -24.928 1.00 90.00 906 PHE A N 1
ATOM 7101 C CA . PHE A 1 906 ? 33.750 -7.665 -23.760 1.00 90.00 906 PHE A CA 1
ATOM 7102 C C . PHE A 1 906 ? 32.782 -8.339 -22.781 1.00 90.00 906 PHE A C 1
ATOM 7104 O O . PHE A 1 906 ? 33.159 -8.569 -21.631 1.00 90.00 906 PHE A O 1
ATOM 7111 N N . MET A 1 907 ? 31.602 -8.765 -23.239 1.00 89.44 907 MET A N 1
ATOM 7112 C CA . MET A 1 907 ? 30.622 -9.453 -22.387 1.00 89.44 907 MET A CA 1
ATOM 7113 C C . MET A 1 907 ? 31.198 -10.733 -21.762 1.00 89.44 907 MET A C 1
ATOM 7115 O O . MET A 1 907 ? 31.069 -11.003 -20.567 1.00 89.44 907 MET A O 1
ATOM 7119 N N . MET A 1 908 ? 31.933 -11.512 -22.558 1.00 86.62 908 MET A N 1
ATOM 7120 C CA . MET A 1 908 ? 32.520 -12.772 -22.112 1.00 86.62 908 MET A CA 1
ATOM 7121 C C . MET A 1 908 ? 33.764 -12.606 -21.229 1.00 86.62 908 MET A C 1
ATOM 7123 O O . MET A 1 908 ? 34.225 -13.584 -20.626 1.00 86.62 908 MET A O 1
ATOM 7127 N N . SER A 1 909 ? 34.328 -11.399 -21.130 1.00 81.75 909 SER A N 1
ATOM 7128 C CA . SER A 1 909 ? 35.410 -11.105 -20.187 1.00 81.75 909 SER A CA 1
ATOM 7129 C C . SER A 1 909 ? 34.935 -11.249 -18.734 1.00 81.75 909 SER A C 1
ATOM 7131 O O . SER A 1 909 ? 35.681 -11.777 -17.907 1.00 81.75 909 SER A O 1
ATOM 7133 N N . TYR A 1 910 ? 33.664 -10.942 -18.452 1.00 71.25 910 TYR A N 1
ATOM 7134 C CA . TYR A 1 910 ? 33.044 -11.094 -17.132 1.00 71.25 910 TYR A CA 1
ATOM 7135 C C . TYR A 1 910 ? 32.740 -12.552 -16.777 1.00 71.25 910 TYR A C 1
ATOM 7137 O O . TYR A 1 910 ? 32.957 -12.969 -15.642 1.00 71.25 910 TYR A O 1
ATOM 7145 N N . VAL A 1 911 ? 32.384 -13.394 -17.753 1.00 69.69 911 VAL A N 1
ATOM 7146 C CA . VAL A 1 911 ? 32.245 -14.848 -17.526 1.00 69.69 911 VAL A CA 1
ATOM 7147 C C . VAL A 1 911 ? 33.563 -15.465 -17.045 1.00 69.69 911 VAL A C 1
ATOM 7149 O O . VAL A 1 911 ? 33.565 -16.375 -16.216 1.00 69.69 911 VAL A O 1
ATOM 7152 N N . ARG A 1 912 ? 34.715 -14.955 -17.507 1.00 64.56 912 ARG A N 1
ATOM 7153 C CA . ARG A 1 912 ? 36.027 -15.404 -17.006 1.00 64.56 912 ARG A CA 1
ATOM 7154 C C . ARG A 1 912 ? 36.238 -15.042 -15.533 1.00 64.56 912 ARG A C 1
ATOM 7156 O O . ARG A 1 912 ? 36.797 -15.868 -14.817 1.00 64.56 912 ARG A O 1
ATOM 7163 N N . LEU A 1 913 ? 35.752 -13.883 -15.077 1.00 63.34 913 LEU A N 1
ATOM 7164 C CA . LEU A 1 913 ? 35.777 -13.488 -13.660 1.00 63.34 913 LEU A CA 1
ATOM 7165 C C . LEU A 1 913 ? 34.932 -14.433 -12.788 1.00 63.34 913 LEU A C 1
ATOM 7167 O O . LEU A 1 913 ? 35.373 -14.815 -11.706 1.00 63.34 913 LEU A O 1
ATOM 7171 N N . LEU A 1 914 ? 33.782 -14.904 -13.287 1.00 62.69 914 LEU A N 1
ATOM 7172 C CA . LEU A 1 914 ? 32.964 -15.929 -12.610 1.00 62.69 914 LEU A CA 1
ATOM 7173 C C . LEU A 1 914 ? 33.673 -17.297 -12.512 1.00 62.69 914 LEU A C 1
ATOM 7175 O O . LEU A 1 914 ? 33.384 -18.106 -11.627 1.00 62.69 914 LEU A O 1
ATOM 7179 N N . SER A 1 915 ? 34.614 -17.563 -13.425 1.00 54.94 915 SER A N 1
ATOM 7180 C CA . SER A 1 915 ? 35.287 -18.860 -13.584 1.00 54.94 915 SER A CA 1
ATOM 7181 C C . SER A 1 915 ? 36.552 -19.008 -12.735 1.00 54.94 915 SER A C 1
ATOM 7183 O O . SER A 1 915 ? 36.885 -20.122 -12.335 1.00 54.94 915 SER A O 1
ATOM 7185 N N . SER A 1 916 ? 37.302 -17.921 -12.518 1.00 50.34 916 SER A N 1
ATOM 7186 C CA . SER A 1 916 ? 38.710 -18.007 -12.108 1.00 50.34 916 SER A CA 1
ATOM 7187 C C . SER A 1 916 ? 38.930 -18.363 -10.640 1.00 50.34 916 SER A C 1
ATOM 7189 O O . SER A 1 916 ? 40.040 -18.759 -10.300 1.00 50.34 916 SER A O 1
ATOM 7191 N N . GLY A 1 917 ? 37.931 -18.228 -9.757 1.00 46.91 917 GLY A N 1
ATOM 7192 C CA . GLY A 1 917 ? 38.108 -18.433 -8.307 1.00 46.91 917 GLY A CA 1
ATOM 7193 C C . GLY A 1 917 ? 39.248 -17.599 -7.696 1.00 46.91 917 GLY A C 1
ATOM 7194 O O . GLY A 1 917 ? 39.631 -17.822 -6.550 1.00 46.91 917 GLY A O 1
ATOM 7195 N N . GLN A 1 918 ? 39.813 -16.669 -8.470 1.00 36.69 918 GLN A N 1
ATOM 7196 C CA . GLN A 1 918 ? 41.000 -15.911 -8.141 1.00 36.69 918 GLN A CA 1
ATOM 7197 C C . GLN A 1 918 ? 40.547 -14.555 -7.628 1.00 36.69 918 GLN A C 1
ATOM 7199 O O . GLN A 1 918 ? 39.790 -13.835 -8.278 1.00 36.69 918 GLN A O 1
ATOM 7204 N N . VAL A 1 919 ? 40.990 -14.291 -6.406 1.00 41.03 919 VAL A N 1
ATOM 7205 C CA . VAL A 1 919 ? 40.639 -13.163 -5.558 1.00 41.03 919 VAL A CA 1
ATOM 7206 C C . VAL A 1 919 ? 41.293 -11.901 -6.114 1.00 41.03 919 VAL A C 1
ATOM 7208 O O . VAL A 1 919 ? 42.381 -11.542 -5.686 1.00 41.03 919 VAL A O 1
ATOM 7211 N N . ASP A 1 920 ? 40.632 -11.236 -7.057 1.00 34.28 920 ASP A N 1
ATOM 7212 C CA . ASP A 1 920 ? 40.934 -9.847 -7.405 1.00 34.28 920 ASP A CA 1
ATOM 7213 C C . ASP A 1 920 ? 39.664 -8.997 -7.275 1.00 34.28 920 ASP A C 1
ATOM 7215 O O . ASP A 1 920 ? 38.706 -9.129 -8.036 1.00 34.28 920 ASP A O 1
ATOM 7219 N N . SER A 1 921 ? 39.684 -8.093 -6.290 1.00 43.19 921 SER A N 1
ATOM 7220 C CA . SER A 1 921 ? 38.710 -7.030 -5.955 1.00 43.19 921 SER A CA 1
ATOM 7221 C C . SER A 1 921 ? 37.245 -7.402 -5.668 1.00 43.19 921 SER A C 1
ATOM 7223 O O . SER A 1 921 ? 36.634 -6.708 -4.865 1.00 43.19 921 SER A O 1
ATOM 7225 N N . PHE A 1 922 ? 36.695 -8.489 -6.211 1.00 38.84 922 PHE A N 1
ATOM 7226 C CA . PHE A 1 922 ? 35.351 -8.977 -5.880 1.00 38.84 922 PHE A CA 1
ATOM 7227 C C . PHE A 1 922 ? 35.483 -10.123 -4.873 1.00 38.84 922 PHE A C 1
ATOM 7229 O O . PHE A 1 922 ? 35.951 -11.213 -5.206 1.00 38.84 922 PHE A O 1
ATOM 7236 N N . GLN A 1 923 ? 35.177 -9.845 -3.604 1.00 36.25 923 GLN A N 1
ATOM 7237 C CA . GLN A 1 923 ? 35.240 -10.835 -2.527 1.00 36.25 923 GLN A CA 1
ATOM 7238 C C . GLN A 1 923 ? 34.332 -12.039 -2.834 1.00 36.25 923 GLN A C 1
ATOM 7240 O O . GLN A 1 923 ? 33.291 -11.888 -3.461 1.00 36.25 923 GLN A O 1
ATOM 7245 N N . CYS A 1 924 ? 34.783 -13.225 -2.402 1.00 37.69 924 CYS A N 1
ATOM 7246 C CA . CYS A 1 924 ? 34.097 -14.524 -2.377 1.00 37.69 924 CYS A CA 1
ATOM 7247 C C . CYS A 1 924 ? 32.611 -14.480 -2.788 1.00 37.69 924 CYS A C 1
ATOM 7249 O O . CYS A 1 924 ? 31.789 -13.986 -2.020 1.00 37.69 924 CYS A O 1
ATOM 7251 N N . TYR A 1 925 ? 32.273 -15.024 -3.966 1.00 48.53 925 TYR A N 1
ATOM 7252 C CA . TYR A 1 925 ? 30.885 -15.183 -4.406 1.00 48.53 925 TYR A CA 1
ATOM 7253 C C . TYR A 1 925 ? 30.069 -15.860 -3.301 1.00 48.53 925 TYR A C 1
ATOM 7255 O O . TYR A 1 925 ? 30.297 -17.037 -2.999 1.00 48.53 925 TYR A O 1
ATOM 7263 N N . ASP A 1 926 ? 29.124 -15.138 -2.699 1.00 47.22 926 ASP A N 1
ATOM 7264 C CA . ASP A 1 926 ? 28.154 -15.783 -1.830 1.00 47.22 926 ASP A CA 1
ATOM 7265 C C . ASP A 1 926 ? 27.240 -16.626 -2.722 1.00 47.22 926 ASP A C 1
ATOM 7267 O O . ASP A 1 926 ? 26.485 -16.115 -3.547 1.00 47.22 926 ASP A O 1
ATOM 7271 N N . ILE A 1 927 ? 27.335 -17.945 -2.571 1.00 50.78 927 ILE A N 1
ATOM 7272 C CA . ILE A 1 927 ? 26.508 -18.930 -3.281 1.00 50.78 927 ILE A CA 1
ATOM 7273 C C . ILE A 1 927 ? 25.010 -18.699 -2.981 1.00 50.78 927 ILE A C 1
ATOM 7275 O O . ILE A 1 927 ? 24.153 -19.193 -3.712 1.00 50.78 927 ILE A O 1
ATOM 7279 N N . ASN A 1 928 ? 24.691 -17.918 -1.940 1.00 52.38 928 ASN A N 1
ATOM 7280 C CA . ASN A 1 928 ? 23.335 -17.540 -1.552 1.00 52.38 928 ASN A CA 1
ATOM 7281 C C . ASN A 1 928 ? 22.868 -16.182 -2.108 1.00 52.38 928 ASN A C 1
ATOM 7283 O O . ASN A 1 928 ? 21.782 -15.738 -1.737 1.00 52.38 928 ASN A O 1
ATOM 7287 N N . ALA A 1 929 ? 23.648 -15.509 -2.962 1.00 61.97 929 ALA A N 1
ATOM 7288 C CA . ALA A 1 929 ? 23.218 -14.251 -3.563 1.00 61.97 929 ALA A CA 1
ATOM 7289 C C . ALA A 1 929 ? 22.002 -14.462 -4.480 1.00 61.97 929 ALA A C 1
ATOM 7291 O O . ALA A 1 929 ? 21.956 -15.397 -5.287 1.00 61.97 929 ALA A O 1
ATOM 7292 N N . PHE A 1 930 ? 21.024 -13.567 -4.368 1.00 72.38 930 PHE A N 1
ATOM 7293 C CA . PHE A 1 930 ? 19.839 -13.538 -5.212 1.00 72.38 930 PHE A CA 1
ATOM 7294 C C . PHE A 1 930 ? 19.613 -12.138 -5.772 1.00 72.38 930 PHE A C 1
ATOM 7296 O O . PHE A 1 930 ? 20.052 -11.142 -5.197 1.00 72.38 930 PHE A O 1
ATOM 7303 N N . TRP A 1 931 ? 18.913 -12.064 -6.901 1.00 77.06 931 TRP A N 1
ATOM 7304 C CA . TRP A 1 931 ? 18.511 -10.799 -7.504 1.00 77.06 931 TRP A CA 1
ATOM 7305 C C . TRP A 1 931 ? 16.990 -10.727 -7.651 1.00 77.06 931 TRP A C 1
ATOM 7307 O O . TRP A 1 931 ? 16.327 -11.714 -7.972 1.00 77.06 931 TRP A O 1
ATOM 7317 N N . ASN A 1 932 ? 16.440 -9.542 -7.396 1.00 69.81 932 ASN A N 1
ATOM 7318 C CA . ASN A 1 932 ? 15.009 -9.226 -7.404 1.00 69.81 932 ASN A CA 1
ATOM 7319 C C . ASN A 1 932 ? 14.564 -8.501 -8.692 1.00 69.81 932 ASN A C 1
ATOM 7321 O O . ASN A 1 932 ? 13.546 -7.809 -8.686 1.00 69.81 932 ASN A O 1
ATOM 7325 N N . LEU A 1 933 ? 15.339 -8.605 -9.781 1.00 77.88 933 LEU A N 1
ATOM 7326 C CA . LEU A 1 933 ? 15.080 -7.947 -11.074 1.00 77.88 933 LEU A CA 1
ATOM 7327 C C . LEU A 1 933 ? 15.044 -6.407 -11.028 1.00 77.88 933 LEU A C 1
ATOM 7329 O O . LEU A 1 933 ? 14.571 -5.778 -11.976 1.00 77.88 933 LEU A O 1
ATOM 7333 N N . SER A 1 934 ? 15.454 -5.776 -9.925 1.00 80.62 934 SER A N 1
ATOM 7334 C CA . SER A 1 934 ? 15.530 -4.316 -9.809 1.00 80.62 934 SER A CA 1
ATOM 7335 C C . SER A 1 934 ? 16.976 -3.861 -9.959 1.00 80.62 934 SER A C 1
ATOM 7337 O O . SER A 1 934 ? 17.872 -4.373 -9.281 1.00 80.62 934 SER A O 1
ATOM 7339 N N . LEU A 1 935 ? 17.208 -2.874 -10.828 1.00 83.75 935 LEU A N 1
ATOM 7340 C CA . LEU A 1 935 ? 18.527 -2.255 -10.966 1.00 83.75 935 LEU A CA 1
ATOM 7341 C C . LEU A 1 935 ? 18.823 -1.313 -9.793 1.00 83.75 935 LEU A C 1
ATOM 7343 O O . LEU A 1 935 ? 19.971 -1.192 -9.380 1.00 83.75 935 LEU A O 1
ATOM 7347 N N . CYS A 1 936 ? 17.801 -0.728 -9.167 1.00 81.50 936 CYS A N 1
ATOM 7348 C CA . CYS A 1 936 ? 17.968 0.062 -7.944 1.00 81.50 936 CYS A CA 1
ATOM 7349 C C . CYS A 1 936 ? 18.625 -0.722 -6.794 1.00 81.50 936 CYS A C 1
ATOM 7351 O O . CYS A 1 936 ? 19.371 -0.138 -6.007 1.00 81.50 936 CYS A O 1
ATOM 7353 N N . SER A 1 937 ? 18.377 -2.025 -6.672 1.00 80.94 937 SER A N 1
ATOM 7354 C CA . SER A 1 937 ? 18.955 -2.876 -5.620 1.00 80.94 937 SER A CA 1
ATOM 7355 C C . SER A 1 937 ? 20.128 -3.731 -6.090 1.00 80.94 937 SER A C 1
ATOM 7357 O O . SER A 1 937 ? 20.607 -4.550 -5.313 1.00 80.94 937 SER A O 1
ATOM 7359 N N . LEU A 1 938 ? 20.597 -3.550 -7.329 1.00 83.06 938 LEU A N 1
ATOM 7360 C CA . LEU A 1 938 ? 21.776 -4.255 -7.816 1.00 83.06 938 LEU A CA 1
ATOM 7361 C C . LEU A 1 938 ? 23.011 -3.790 -7.038 1.00 83.06 938 LEU A C 1
ATOM 7363 O O . LEU A 1 938 ? 23.310 -2.598 -6.958 1.00 83.06 938 LEU A O 1
ATOM 7367 N N . ASP A 1 939 ? 23.733 -4.752 -6.492 1.00 78.50 939 ASP A N 1
ATOM 7368 C CA . ASP A 1 939 ? 24.960 -4.565 -5.732 1.00 78.50 939 ASP A CA 1
ATOM 7369 C C . ASP A 1 939 ? 26.039 -5.545 -6.216 1.00 78.50 939 ASP A C 1
ATOM 7371 O O . ASP A 1 939 ? 25.840 -6.317 -7.158 1.00 78.50 939 ASP A O 1
ATOM 7375 N N . GLU A 1 940 ? 27.213 -5.507 -5.593 1.00 76.06 940 GLU A N 1
ATOM 7376 C CA . GLU A 1 940 ? 28.339 -6.369 -5.968 1.00 76.06 940 GLU A CA 1
ATOM 7377 C C . GLU A 1 940 ? 28.028 -7.868 -5.798 1.00 76.06 940 GLU A C 1
ATOM 7379 O O . GLU A 1 940 ? 28.594 -8.692 -6.518 1.00 76.06 940 GLU A O 1
ATOM 7384 N N . PHE A 1 941 ? 27.104 -8.225 -4.898 1.00 77.44 941 PHE A N 1
ATOM 7385 C CA . PHE A 1 941 ? 26.722 -9.611 -4.618 1.00 77.44 941 PHE A CA 1
ATOM 7386 C C . PHE A 1 941 ? 25.707 -10.155 -5.629 1.00 77.44 941 PHE A C 1
ATOM 7388 O O . PHE A 1 941 ? 25.822 -11.296 -6.074 1.00 77.44 941 PHE A O 1
ATOM 7395 N N . SER A 1 942 ? 24.721 -9.345 -6.013 1.00 80.44 942 SER A N 1
ATOM 7396 C CA . SER A 1 942 ? 23.647 -9.708 -6.949 1.00 80.44 942 SER A CA 1
ATOM 7397 C C . SER A 1 942 ? 24.037 -9.532 -8.422 1.00 80.44 942 SER A C 1
ATOM 7399 O O . SER A 1 942 ? 23.477 -10.196 -9.296 1.00 80.44 942 SER A O 1
ATOM 7401 N N . PHE A 1 943 ? 25.043 -8.709 -8.723 1.00 82.88 943 PHE A N 1
ATOM 7402 C CA . PHE A 1 943 ? 25.531 -8.473 -10.085 1.00 82.88 943 PHE A CA 1
ATOM 7403 C C . PHE A 1 943 ? 25.966 -9.719 -10.874 1.00 82.88 943 PHE A C 1
ATOM 7405 O O . PHE A 1 943 ? 25.587 -9.827 -12.047 1.00 82.88 943 PHE A O 1
ATOM 7412 N N . PRO A 1 944 ? 26.703 -10.685 -10.290 1.00 82.12 944 PRO A N 1
ATOM 7413 C CA . PRO A 1 944 ? 26.989 -11.963 -10.938 1.00 82.12 944 PRO A CA 1
ATOM 7414 C C . PRO A 1 944 ? 25.728 -12.700 -11.395 1.00 82.12 944 PRO A C 1
ATOM 7416 O O . PRO A 1 944 ? 25.700 -13.227 -12.505 1.00 82.12 944 PRO A O 1
ATOM 7419 N N . VAL A 1 945 ? 24.683 -12.707 -10.560 1.00 84.19 945 VAL A N 1
ATOM 7420 C CA . VAL A 1 945 ? 23.404 -13.365 -10.858 1.00 84.19 945 VAL A CA 1
ATOM 7421 C C . VAL A 1 945 ? 22.707 -12.665 -12.021 1.00 84.19 945 VAL A C 1
ATOM 7423 O O . VAL A 1 945 ? 22.335 -13.328 -12.987 1.00 84.19 945 VAL A O 1
ATOM 7426 N N . ALA A 1 946 ? 22.597 -11.335 -11.966 1.00 85.81 946 ALA A N 1
ATOM 7427 C CA . ALA A 1 946 ? 21.965 -10.539 -13.015 1.00 85.81 946 ALA A CA 1
ATOM 7428 C C . ALA A 1 946 ? 22.683 -10.689 -14.366 1.00 85.81 946 ALA A C 1
ATOM 7430 O O . ALA A 1 946 ? 22.053 -10.901 -15.399 1.00 85.81 946 ALA A O 1
ATOM 7431 N N . THR A 1 947 ? 24.018 -10.634 -14.366 1.00 86.56 947 THR A N 1
ATOM 7432 C CA . THR A 1 947 ? 24.827 -10.786 -15.588 1.00 86.56 947 THR A CA 1
ATOM 7433 C C . THR A 1 947 ? 24.717 -12.199 -16.158 1.00 86.56 947 THR A C 1
ATOM 7435 O O . THR A 1 947 ? 24.641 -12.376 -17.373 1.00 86.56 947 THR A O 1
ATOM 7438 N N . TRP A 1 948 ? 24.690 -13.218 -15.293 1.00 88.19 948 TRP A N 1
ATOM 7439 C CA . TRP A 1 948 ? 24.511 -14.602 -15.721 1.00 88.19 948 TRP A CA 1
ATOM 7440 C C . TRP A 1 948 ? 23.137 -14.830 -16.354 1.00 88.19 948 TRP A C 1
ATOM 7442 O O . TRP A 1 948 ? 23.061 -15.433 -17.423 1.00 88.19 948 TRP A O 1
ATOM 7452 N N . GLN A 1 949 ? 22.078 -14.294 -15.743 1.00 89.31 949 GLN A N 1
ATOM 7453 C CA . GLN A 1 949 ? 20.728 -14.305 -16.307 1.00 89.31 949 GLN A CA 1
ATOM 7454 C C . GLN A 1 949 ? 20.696 -13.654 -17.688 1.00 89.31 949 GLN A C 1
ATOM 7456 O O . GLN A 1 949 ? 20.253 -14.283 -18.645 1.00 89.31 949 GLN A O 1
ATOM 7461 N N . LEU A 1 950 ? 21.261 -12.451 -17.811 1.00 89.88 950 LEU A N 1
ATOM 7462 C CA . LEU A 1 950 ? 21.301 -11.713 -19.067 1.00 89.88 950 LEU A CA 1
ATOM 7463 C C . LEU A 1 950 ? 21.959 -12.512 -20.205 1.00 89.88 950 LEU A C 1
ATOM 7465 O O . LEU A 1 950 ? 21.456 -12.543 -21.328 1.00 89.88 950 LEU A O 1
ATOM 7469 N N . LEU A 1 951 ? 23.083 -13.173 -19.915 1.00 89.94 951 LEU A N 1
ATOM 7470 C CA . LEU A 1 951 ? 23.787 -14.010 -20.886 1.00 89.94 951 LEU A CA 1
ATOM 7471 C C . LEU A 1 951 ? 22.987 -15.258 -21.262 1.00 89.94 951 LEU A C 1
ATOM 7473 O O . LEU A 1 951 ? 22.981 -15.636 -22.433 1.00 89.94 951 LEU A O 1
ATOM 7477 N N . CYS A 1 952 ? 22.336 -15.893 -20.288 1.00 89.12 952 CYS A N 1
ATOM 7478 C CA . CYS A 1 952 ? 21.560 -17.105 -20.519 1.00 89.12 952 CYS A CA 1
ATOM 7479 C C . CYS A 1 952 ? 20.317 -16.835 -21.374 1.00 89.12 952 CYS A C 1
ATOM 7481 O O . CYS A 1 952 ? 20.079 -17.562 -22.334 1.00 89.12 952 CYS A O 1
ATOM 7483 N N . GLU A 1 953 ? 19.581 -15.762 -21.079 1.00 88.56 953 GLU A N 1
ATOM 7484 C CA . GLU A 1 953 ? 18.357 -15.382 -21.800 1.00 88.56 953 GLU A CA 1
ATOM 7485 C C . GLU A 1 953 ? 18.613 -14.963 -23.257 1.00 88.56 953 GLU A C 1
ATOM 7487 O O . GLU A 1 953 ? 17.708 -15.038 -24.079 1.00 88.56 953 GLU A O 1
ATOM 7492 N N . ASN A 1 954 ? 19.839 -14.545 -23.597 1.00 90.38 954 ASN A N 1
ATOM 7493 C CA . ASN A 1 954 ? 20.182 -13.988 -24.913 1.00 90.38 954 ASN A CA 1
ATOM 7494 C C . ASN A 1 954 ? 21.251 -14.809 -25.657 1.00 90.38 954 ASN A C 1
ATOM 7496 O O . ASN A 1 954 ? 22.004 -14.267 -26.472 1.00 90.38 954 ASN A O 1
ATOM 7500 N N . ILE A 1 955 ? 21.368 -16.109 -25.358 1.00 89.00 955 ILE A N 1
ATOM 7501 C CA . ILE A 1 955 ? 22.392 -16.996 -25.939 1.00 89.00 955 ILE A CA 1
ATOM 7502 C C . ILE A 1 955 ? 22.379 -17.020 -27.470 1.00 89.00 955 ILE A C 1
ATOM 7504 O O . ILE A 1 955 ? 23.436 -17.101 -28.099 1.00 89.00 955 ILE A O 1
ATOM 7508 N N . ASP A 1 956 ? 21.212 -16.913 -28.093 1.00 86.31 956 ASP A N 1
ATOM 7509 C CA . ASP A 1 956 ? 21.057 -16.921 -29.545 1.00 86.31 956 ASP A CA 1
ATOM 7510 C C . ASP A 1 956 ? 21.603 -15.653 -30.220 1.00 86.31 956 ASP A C 1
ATOM 7512 O O . ASP A 1 956 ? 22.001 -15.714 -31.382 1.00 86.31 956 ASP A O 1
ATOM 7516 N N . ILE A 1 957 ? 21.695 -14.537 -29.490 1.00 90.25 957 ILE A N 1
ATOM 7517 C CA . ILE A 1 957 ? 22.200 -13.259 -30.004 1.00 90.25 957 ILE A CA 1
ATOM 7518 C C . ILE A 1 957 ? 23.732 -13.228 -30.021 1.00 90.25 957 ILE A C 1
ATOM 7520 O O . ILE A 1 957 ? 24.325 -12.868 -31.039 1.00 90.25 957 ILE A O 1
ATOM 7524 N N . TRP A 1 958 ? 24.388 -13.582 -28.909 1.00 91.56 958 TRP A N 1
ATOM 7525 C CA . TRP A 1 958 ? 25.842 -13.409 -28.758 1.00 91.56 958 TRP A CA 1
ATOM 7526 C C . TRP A 1 958 ? 26.665 -14.647 -29.141 1.00 91.56 958 TRP A C 1
ATOM 7528 O O . TRP A 1 958 ? 27.836 -14.519 -29.504 1.00 91.56 958 TRP A O 1
ATOM 7538 N N . SER A 1 959 ? 26.094 -15.856 -29.077 1.00 89.88 959 SER A N 1
ATOM 7539 C CA . SER A 1 959 ? 26.848 -17.092 -29.344 1.00 89.88 959 SER A CA 1
ATOM 7540 C C . SER A 1 959 ? 27.445 -17.222 -30.755 1.00 89.88 959 SER A C 1
ATOM 7542 O O . SER A 1 959 ? 28.535 -17.798 -30.837 1.00 89.88 959 SER A O 1
ATOM 7544 N N . PRO A 1 960 ? 26.848 -16.685 -31.846 1.00 89.44 960 PRO A N 1
ATOM 7545 C CA . PRO A 1 960 ? 27.445 -16.766 -33.184 1.00 89.44 960 PRO A CA 1
ATOM 7546 C C . PRO A 1 960 ? 28.815 -16.082 -33.288 1.00 89.44 960 PRO A C 1
ATOM 7548 O O . PRO A 1 960 ? 29.669 -16.520 -34.054 1.00 89.44 960 PRO A O 1
ATOM 7551 N N . HIS A 1 961 ? 29.042 -15.051 -32.472 1.00 92.06 961 HIS A N 1
ATOM 7552 C CA . HIS A 1 961 ? 30.254 -14.221 -32.480 1.00 92.06 961 HIS A CA 1
ATOM 7553 C C . HIS A 1 961 ? 31.268 -14.626 -31.406 1.00 92.06 961 HIS A C 1
ATOM 7555 O O . HIS A 1 961 ? 32.350 -14.046 -31.286 1.00 92.06 961 HIS A O 1
ATOM 7561 N N . ALA A 1 962 ? 30.926 -15.615 -30.578 1.00 89.81 962 ALA A N 1
ATOM 7562 C CA . ALA A 1 962 ? 31.766 -16.050 -29.476 1.00 89.81 962 ALA A CA 1
ATOM 7563 C C . ALA A 1 962 ? 32.888 -16.978 -29.959 1.00 89.81 962 ALA A C 1
ATOM 7565 O O . ALA A 1 962 ? 32.672 -17.952 -30.678 1.00 89.81 962 ALA A O 1
ATOM 7566 N N . SER A 1 963 ? 34.114 -16.748 -29.478 1.00 89.44 963 SER A N 1
ATOM 7567 C CA . SER A 1 963 ? 35.207 -17.691 -29.739 1.00 89.44 963 SER A CA 1
ATOM 7568 C C . SER A 1 963 ? 34.947 -19.046 -29.071 1.00 89.44 963 SER A C 1
ATOM 7570 O O . SER A 1 963 ? 34.336 -19.130 -28.000 1.00 89.44 963 SER A O 1
ATOM 7572 N N . LYS A 1 964 ? 35.514 -20.124 -29.630 1.00 86.75 964 LYS A N 1
ATOM 7573 C CA . LYS A 1 964 ? 35.413 -21.481 -29.057 1.00 86.75 964 LYS A CA 1
ATOM 7574 C C . LYS A 1 964 ? 35.825 -21.538 -27.576 1.00 86.75 964 LYS A C 1
ATOM 7576 O O . LYS A 1 964 ? 35.236 -22.278 -26.791 1.00 86.75 964 LYS A O 1
ATOM 7581 N N . LYS A 1 965 ? 36.809 -20.723 -27.172 1.00 87.88 965 LYS A N 1
ATOM 7582 C CA . LYS A 1 965 ? 37.245 -20.594 -25.771 1.00 87.88 965 LYS A CA 1
ATOM 7583 C C . LYS A 1 965 ? 36.151 -19.993 -24.882 1.00 87.88 965 LYS A C 1
ATOM 7585 O O . LYS A 1 965 ? 35.970 -20.448 -23.757 1.00 87.88 965 LYS A O 1
ATOM 7590 N N . HIS A 1 966 ? 35.445 -18.974 -25.365 1.00 87.31 966 HIS A N 1
ATOM 7591 C CA . HIS A 1 966 ? 34.360 -18.339 -24.620 1.00 87.31 966 HIS A CA 1
ATOM 7592 C C . HIS A 1 966 ? 33.165 -19.277 -24.451 1.00 87.31 966 HIS A C 1
ATOM 7594 O O . HIS A 1 966 ? 32.688 -19.422 -23.328 1.00 87.31 966 HIS A O 1
ATOM 7600 N N . LEU A 1 967 ? 32.763 -19.983 -25.514 1.00 87.00 967 LEU A N 1
ATOM 7601 C CA . LEU A 1 967 ? 31.687 -20.978 -25.452 1.00 87.00 967 LEU A CA 1
ATOM 7602 C C . LEU A 1 967 ? 32.009 -22.103 -24.461 1.00 87.00 967 LEU A C 1
ATOM 7604 O O . LEU A 1 967 ? 31.193 -22.414 -23.598 1.00 87.00 967 LEU A O 1
ATOM 7608 N N . LYS A 1 968 ? 33.227 -22.658 -24.505 1.00 85.50 968 LYS A N 1
ATOM 7609 C CA . LYS A 1 968 ? 33.647 -23.696 -23.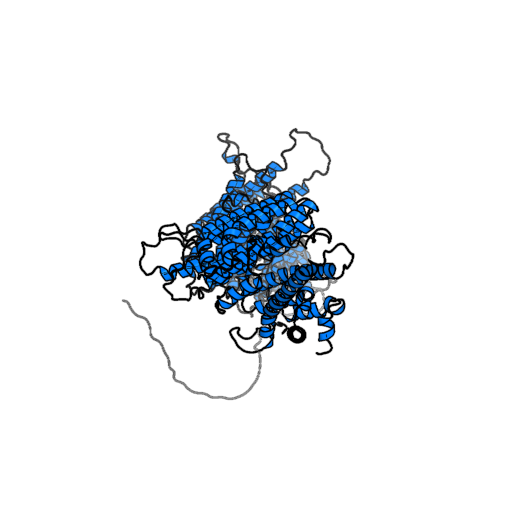549 1.00 85.50 968 LYS A CA 1
ATOM 7610 C C . LYS A 1 968 ? 33.579 -23.212 -22.096 1.00 85.50 968 LYS A C 1
ATOM 7612 O O . LYS A 1 968 ? 33.107 -23.944 -21.230 1.00 85.50 968 LYS A O 1
ATOM 7617 N N . ASN A 1 969 ? 34.024 -21.983 -21.826 1.00 85.00 969 ASN A N 1
ATOM 7618 C CA . ASN A 1 969 ? 33.943 -21.399 -20.486 1.00 85.00 969 ASN A CA 1
ATOM 7619 C C . ASN A 1 969 ? 32.490 -21.196 -20.031 1.00 85.00 969 ASN A C 1
ATOM 7621 O O . ASN A 1 969 ? 32.178 -21.480 -18.878 1.00 85.00 969 ASN A O 1
ATOM 7625 N N . PHE A 1 970 ? 31.616 -20.728 -20.926 1.00 88.75 970 PHE A N 1
ATOM 7626 C CA . PHE A 1 970 ? 30.193 -20.553 -20.643 1.00 88.75 970 PHE A CA 1
ATOM 7627 C C . PHE A 1 970 ? 29.535 -21.879 -20.248 1.00 88.75 970 PHE A C 1
ATOM 7629 O O . PHE A 1 970 ? 29.006 -21.985 -19.147 1.00 88.75 970 PHE A O 1
ATOM 7636 N N . PHE A 1 971 ? 29.647 -22.916 -21.084 1.00 86.25 971 PHE A N 1
ATOM 7637 C CA . PHE A 1 971 ? 29.042 -24.223 -20.804 1.00 86.25 971 PHE A CA 1
ATOM 7638 C C . PHE A 1 971 ? 29.625 -24.896 -19.554 1.00 86.25 971 PHE A C 1
ATOM 7640 O O . PHE A 1 971 ? 28.887 -25.503 -18.783 1.00 86.25 971 PHE A O 1
ATOM 7647 N N . SER A 1 972 ? 30.927 -24.733 -19.296 1.00 84.31 972 SER A N 1
ATOM 7648 C CA . SER A 1 972 ? 31.549 -25.197 -18.048 1.00 84.31 972 SER A CA 1
ATOM 7649 C C . SER A 1 972 ? 30.893 -24.560 -16.814 1.00 84.31 972 SER A C 1
ATOM 7651 O O . SER A 1 972 ? 30.571 -25.254 -15.850 1.00 84.31 972 SER A O 1
ATOM 7653 N N . ASN A 1 973 ? 30.638 -23.246 -16.849 1.00 84.00 973 ASN A N 1
ATOM 7654 C CA . ASN A 1 973 ? 29.949 -22.552 -15.760 1.00 84.00 973 ASN A CA 1
ATOM 7655 C C . ASN A 1 973 ? 28.462 -22.902 -15.680 1.00 84.00 973 ASN A C 1
ATOM 7657 O O . ASN A 1 973 ? 27.958 -23.040 -14.573 1.00 84.00 973 ASN A O 1
ATOM 7661 N N . LEU A 1 974 ? 27.786 -23.108 -16.814 1.00 87.00 974 LEU A N 1
ATOM 7662 C CA . LEU A 1 974 ? 26.389 -23.547 -16.857 1.00 87.00 974 LEU A CA 1
ATOM 7663 C C . LEU A 1 974 ? 26.198 -24.864 -16.098 1.00 87.00 974 LEU A C 1
ATOM 7665 O O . LEU A 1 974 ? 25.353 -24.950 -15.211 1.00 87.00 974 LEU A O 1
ATOM 7669 N N . ILE A 1 975 ? 27.060 -25.848 -16.370 1.00 84.00 975 ILE A N 1
ATOM 7670 C CA . ILE A 1 975 ? 27.078 -27.134 -15.659 1.00 84.00 975 ILE A CA 1
ATOM 7671 C C . ILE A 1 975 ? 27.462 -26.930 -14.186 1.00 84.00 975 ILE A C 1
ATOM 7673 O O . ILE A 1 975 ? 26.842 -27.485 -13.283 1.00 84.00 975 ILE A O 1
ATOM 7677 N N . LYS A 1 976 ? 28.484 -26.115 -13.898 1.00 82.50 976 LYS A N 1
ATOM 7678 C CA . LYS A 1 976 ? 28.910 -25.842 -12.516 1.00 82.50 976 LYS A CA 1
ATOM 7679 C C . LYS A 1 976 ? 27.777 -25.239 -11.677 1.00 82.50 976 LYS A C 1
ATOM 7681 O O . LYS A 1 976 ? 27.572 -25.654 -10.538 1.00 82.50 976 LYS A O 1
ATOM 7686 N N . PHE A 1 977 ? 27.056 -24.265 -12.222 1.00 84.56 977 PHE A N 1
ATOM 7687 C CA . PHE A 1 977 ? 25.993 -23.548 -11.526 1.00 84.56 977 PHE A CA 1
ATOM 7688 C C . PHE A 1 977 ? 24.702 -24.366 -11.416 1.00 84.56 977 PHE A C 1
ATOM 7690 O O . PHE A 1 977 ? 24.020 -24.270 -10.395 1.00 84.56 977 PHE A O 1
ATOM 7697 N N . SER A 1 978 ? 24.417 -25.266 -12.365 1.00 80.75 978 SER A N 1
ATOM 7698 C CA . SER A 1 978 ? 23.290 -26.202 -12.250 1.00 80.75 978 SER A CA 1
ATOM 7699 C C . SER A 1 978 ? 23.438 -27.200 -11.093 1.00 80.75 978 SER A C 1
ATOM 7701 O O . SER A 1 978 ? 22.439 -27.737 -10.631 1.00 80.75 978 SER A O 1
ATOM 7703 N N . PHE A 1 979 ? 24.649 -27.431 -10.571 1.00 75.62 979 PHE A N 1
ATOM 7704 C CA . PHE A 1 979 ? 24.883 -28.310 -9.414 1.00 75.62 979 PHE A CA 1
ATOM 7705 C C . PHE A 1 979 ? 25.046 -27.576 -8.070 1.00 75.62 979 PHE A C 1
ATOM 7707 O O . PHE A 1 979 ? 25.286 -28.224 -7.048 1.00 75.62 979 PHE A O 1
ATOM 7714 N N . LEU A 1 980 ? 24.898 -26.244 -8.026 1.00 68.25 980 LEU A N 1
ATOM 7715 C CA . LEU A 1 980 ? 24.906 -25.489 -6.767 1.00 68.25 980 LEU A CA 1
ATOM 7716 C C . LEU A 1 980 ? 23.659 -25.838 -5.935 1.00 68.25 980 LEU A C 1
ATOM 7718 O O . LEU A 1 980 ? 22.554 -25.384 -6.212 1.00 68.25 980 LEU A O 1
ATOM 7722 N N . GLN A 1 981 ? 23.828 -26.680 -4.915 1.00 54.81 981 GLN A N 1
ATOM 7723 C CA . GLN A 1 981 ? 22.730 -27.158 -4.074 1.00 54.81 981 GLN A CA 1
ATOM 7724 C C . GLN A 1 981 ? 22.233 -26.045 -3.132 1.00 54.81 981 GLN A C 1
ATOM 7726 O O . GLN A 1 981 ? 23.004 -25.505 -2.337 1.00 54.81 981 GLN A O 1
ATOM 7731 N N . LYS A 1 982 ? 20.930 -25.732 -3.171 1.00 52.03 982 LYS A N 1
ATOM 7732 C CA . LYS A 1 982 ? 20.280 -24.810 -2.224 1.00 52.03 982 LYS A CA 1
ATOM 7733 C C . LYS A 1 982 ? 20.375 -25.413 -0.814 1.00 52.03 982 LYS A C 1
ATOM 7735 O O . LYS A 1 982 ? 19.759 -26.447 -0.553 1.00 52.03 982 LYS A O 1
ATOM 7740 N N . ARG A 1 983 ? 21.119 -24.803 0.122 1.00 44.16 983 ARG A N 1
ATOM 7741 C CA . ARG A 1 983 ? 20.966 -25.149 1.549 1.00 44.16 983 ARG A CA 1
ATOM 7742 C C . ARG A 1 983 ? 19.526 -24.808 1.925 1.00 44.16 983 ARG A C 1
ATOM 7744 O O . ARG A 1 983 ? 19.151 -23.640 1.921 1.00 44.16 983 ARG A O 1
ATOM 7751 N N . SER A 1 984 ? 18.700 -25.822 2.188 1.00 35.31 984 SER A N 1
ATOM 7752 C CA . SER A 1 984 ? 17.328 -25.598 2.634 1.00 35.31 984 SER A CA 1
ATOM 7753 C C . SER A 1 984 ? 17.373 -24.818 3.943 1.00 35.31 984 SER A C 1
ATOM 7755 O O . SER A 1 984 ? 17.945 -25.307 4.920 1.00 35.31 984 SER A O 1
ATOM 7757 N N . TRP A 1 985 ? 16.760 -23.640 3.970 1.00 36.53 985 TRP A N 1
ATOM 7758 C CA . TRP A 1 985 ? 16.439 -22.931 5.201 1.00 36.53 985 TRP A CA 1
ATOM 7759 C C . TRP A 1 985 ? 15.365 -23.737 5.940 1.00 36.53 985 TRP A C 1
ATOM 7761 O O . TRP A 1 985 ? 14.177 -23.452 5.851 1.00 36.53 985 TRP A O 1
ATOM 7771 N N . LYS A 1 986 ? 15.772 -24.810 6.617 1.00 33.31 986 LYS A N 1
ATOM 7772 C CA . LYS A 1 986 ? 14.990 -25.343 7.727 1.00 33.31 986 LYS A CA 1
ATOM 7773 C C . LYS A 1 986 ? 15.290 -24.423 8.910 1.00 33.31 986 LYS A C 1
ATOM 7775 O O . LYS A 1 986 ? 16.462 -24.223 9.210 1.00 33.31 986 LYS A O 1
ATOM 7780 N N . ASP A 1 987 ? 14.234 -23.847 9.488 1.00 30.56 987 ASP A N 1
ATOM 7781 C CA . ASP A 1 987 ? 14.192 -23.058 10.739 1.00 30.56 987 ASP A CA 1
ATOM 7782 C C . ASP A 1 987 ? 13.949 -21.533 10.646 1.00 30.56 987 ASP A C 1
ATOM 7784 O O . ASP A 1 987 ? 14.398 -20.782 11.509 1.00 30.56 987 ASP A O 1
ATOM 7788 N N . VAL A 1 988 ? 13.136 -21.053 9.690 1.00 32.91 988 VAL A N 1
ATOM 7789 C CA . VAL A 1 988 ? 12.377 -19.784 9.866 1.00 32.91 988 VAL A CA 1
ATOM 7790 C C . VAL A 1 988 ? 10.916 -19.932 9.406 1.00 32.91 988 VAL A C 1
ATOM 7792 O O . VAL A 1 988 ? 10.316 -19.038 8.821 1.00 32.91 988 VAL A O 1
ATOM 7795 N N . GLU A 1 989 ? 10.285 -21.071 9.691 1.00 29.77 989 GLU A N 1
ATOM 7796 C CA . GLU A 1 989 ? 8.820 -21.181 9.641 1.00 29.77 989 GLU A CA 1
ATOM 7797 C C . GLU A 1 989 ? 8.230 -20.607 10.939 1.00 29.77 989 GLU A C 1
ATOM 7799 O O . GLU A 1 989 ? 7.865 -21.350 11.844 1.00 29.77 989 GLU A O 1
ATOM 7804 N N . ASN A 1 990 ? 8.222 -19.272 11.081 1.00 29.97 990 ASN A N 1
ATOM 7805 C CA . ASN A 1 990 ? 7.310 -18.569 12.008 1.00 29.97 990 ASN A CA 1
ATOM 7806 C C . ASN A 1 990 ? 7.244 -17.032 11.859 1.00 29.97 990 ASN A C 1
ATOM 7808 O O . ASN A 1 990 ? 6.737 -16.348 12.749 1.00 29.97 990 ASN A O 1
ATOM 7812 N N . SER A 1 991 ? 7.707 -16.447 10.751 1.00 30.11 991 SER A N 1
ATOM 7813 C CA . SER A 1 991 ? 7.355 -15.065 10.389 1.00 30.11 991 SER A CA 1
ATOM 7814 C C . SER A 1 991 ? 6.366 -15.100 9.231 1.00 30.11 991 SER A C 1
ATOM 7816 O O . SER A 1 991 ? 6.715 -15.533 8.139 1.00 30.11 991 SER A O 1
ATOM 7818 N N . GLY A 1 992 ? 5.124 -14.680 9.482 1.00 28.06 992 GLY A N 1
ATOM 7819 C CA . GLY A 1 992 ? 3.992 -14.711 8.546 1.00 28.06 992 GLY A CA 1
ATOM 7820 C C . GLY A 1 992 ? 4.094 -13.770 7.340 1.00 28.06 992 GLY A C 1
ATOM 7821 O O . GLY A 1 992 ? 3.105 -13.147 6.977 1.00 28.06 992 GLY A O 1
ATOM 7822 N N . SER A 1 993 ? 5.261 -13.665 6.710 1.00 31.94 993 SER A N 1
ATOM 7823 C CA . SER A 1 993 ? 5.463 -12.979 5.437 1.00 31.94 993 SER A CA 1
ATOM 7824 C C . SER A 1 993 ? 5.912 -13.990 4.383 1.00 31.94 993 SER A C 1
ATOM 7826 O O . SER A 1 993 ? 7.071 -14.017 3.977 1.00 31.94 993 SER A O 1
ATOM 7828 N N . GLN A 1 994 ? 4.992 -14.841 3.927 1.00 29.22 994 GLN A N 1
ATOM 7829 C CA . GLN A 1 994 ? 5.138 -15.455 2.609 1.00 29.22 994 GLN A CA 1
ATOM 7830 C C . GLN A 1 994 ? 4.791 -14.392 1.559 1.00 29.22 994 GLN A C 1
ATOM 7832 O O . GLN A 1 994 ? 3.710 -14.404 0.980 1.00 29.22 994 GLN A O 1
ATOM 7837 N N . SER A 1 995 ? 5.698 -13.442 1.321 1.00 31.73 995 SER A N 1
ATOM 7838 C CA . SER A 1 995 ? 5.779 -12.850 -0.009 1.00 31.73 995 SER A CA 1
ATOM 7839 C C . SER A 1 995 ? 6.536 -13.864 -0.860 1.00 31.73 995 SER A C 1
ATOM 7841 O O . SER A 1 995 ? 7.686 -14.201 -0.587 1.00 31.73 995 SER A O 1
ATOM 7843 N N . SER A 1 996 ? 5.865 -14.431 -1.858 1.00 33.00 996 SER A N 1
ATOM 7844 C CA . SER A 1 996 ? 6.482 -15.297 -2.860 1.00 33.00 996 SER A CA 1
ATOM 7845 C C . SER A 1 996 ? 7.424 -14.461 -3.731 1.00 33.00 996 SER A C 1
ATOM 7847 O O . SER A 1 996 ? 7.097 -14.100 -4.861 1.00 33.00 996 SER A O 1
ATOM 7849 N N . CYS A 1 997 ? 8.575 -14.072 -3.194 1.00 44.44 997 CYS A N 1
ATOM 7850 C CA . CYS A 1 997 ? 9.604 -13.416 -3.976 1.00 44.44 997 CYS A CA 1
ATOM 7851 C C . CYS A 1 997 ? 10.223 -14.485 -4.890 1.00 44.44 997 CYS A C 1
ATOM 7853 O O . CYS A 1 997 ? 10.791 -15.467 -4.407 1.00 44.44 997 CYS A O 1
ATOM 7855 N N . ARG A 1 998 ? 10.068 -14.349 -6.216 1.00 52.50 998 ARG A N 1
ATOM 7856 C CA . ARG A 1 998 ? 10.844 -15.124 -7.201 1.00 52.50 998 ARG A CA 1
ATOM 7857 C C . ARG A 1 998 ? 12.293 -14.637 -7.126 1.00 52.50 998 ARG A C 1
ATOM 7859 O O . ARG A 1 998 ? 12.725 -13.816 -7.923 1.00 52.50 998 ARG A O 1
ATOM 7866 N N . GLU A 1 999 ? 13.022 -15.090 -6.117 1.00 65.75 999 GLU A N 1
ATOM 7867 C CA . GLU A 1 999 ? 14.448 -14.811 -5.975 1.00 65.75 999 GLU A CA 1
ATOM 7868 C C . GLU A 1 999 ? 15.217 -15.597 -7.041 1.00 65.75 999 GLU A C 1
ATOM 7870 O O . GLU A 1 999 ? 15.218 -16.835 -7.059 1.00 65.75 999 GLU A O 1
ATOM 7875 N N . ILE A 1 1000 ? 15.836 -14.866 -7.968 1.00 74.69 1000 ILE A N 1
ATOM 7876 C CA . ILE A 1 1000 ? 16.629 -15.448 -9.047 1.00 74.69 1000 ILE A CA 1
ATOM 7877 C C . ILE A 1 1000 ? 18.014 -15.758 -8.499 1.00 74.69 1000 ILE A C 1
ATOM 7879 O O . ILE A 1 1000 ? 18.618 -14.927 -7.827 1.00 74.69 1000 ILE A O 1
ATOM 7883 N N . THR A 1 1001 ? 18.510 -16.960 -8.777 1.00 81.88 1001 THR A N 1
ATOM 7884 C CA . THR A 1 1001 ? 19.830 -17.436 -8.347 1.00 81.88 1001 THR A CA 1
ATOM 7885 C C . THR A 1 1001 ? 20.578 -18.012 -9.543 1.00 81.88 1001 THR A C 1
ATOM 7887 O O . THR A 1 1001 ? 19.952 -18.414 -10.525 1.00 81.88 1001 THR A O 1
ATOM 7890 N N . LEU A 1 1002 ? 21.909 -18.121 -9.449 1.00 82.06 1002 LEU A N 1
ATOM 7891 C CA . LEU A 1 1002 ? 22.726 -18.766 -10.490 1.00 82.06 1002 LEU A CA 1
ATOM 7892 C C . LEU A 1 1002 ? 22.231 -20.181 -10.818 1.00 82.06 1002 LEU A C 1
ATOM 7894 O O . LEU A 1 1002 ? 22.246 -20.582 -11.980 1.00 82.06 1002 LEU A O 1
ATOM 7898 N N . HIS A 1 1003 ? 21.775 -20.920 -9.804 1.00 82.81 1003 HIS A N 1
ATOM 7899 C CA . HIS A 1 1003 ? 21.235 -22.263 -9.974 1.00 82.81 1003 HIS A CA 1
ATOM 7900 C C . HIS A 1 1003 ? 19.951 -22.259 -10.806 1.00 82.81 1003 HIS A C 1
ATOM 7902 O O . HIS A 1 1003 ? 19.908 -22.933 -11.831 1.00 82.81 1003 HIS A O 1
ATOM 7908 N N . ASN A 1 1004 ? 18.949 -21.467 -10.401 1.00 85.00 1004 ASN A N 1
ATOM 7909 C CA . ASN A 1 1004 ? 17.652 -21.417 -11.085 1.00 85.00 1004 ASN A CA 1
ATOM 7910 C C . ASN A 1 1004 ? 17.831 -21.045 -12.564 1.00 85.00 1004 ASN A C 1
ATOM 7912 O O . ASN A 1 1004 ? 17.395 -21.788 -13.430 1.00 85.00 1004 ASN A O 1
ATOM 7916 N N . VAL A 1 1005 ? 18.588 -19.978 -12.844 1.00 86.00 1005 VAL A N 1
ATOM 7917 C CA . VAL A 1 1005 ? 18.874 -19.515 -14.216 1.00 86.00 1005 VAL A CA 1
ATOM 7918 C C . VAL A 1 1005 ? 19.541 -20.604 -15.059 1.00 86.00 1005 VAL A C 1
ATOM 7920 O O . VAL A 1 1005 ? 19.206 -20.792 -16.225 1.00 86.00 1005 VAL A O 1
ATOM 7923 N N . SER A 1 1006 ? 20.505 -21.323 -14.480 1.00 87.19 1006 SER A N 1
ATOM 7924 C CA . SER A 1 1006 ? 21.256 -22.349 -15.211 1.00 87.19 1006 SER A CA 1
ATOM 7925 C C . SER A 1 1006 ? 20.403 -23.573 -15.524 1.00 87.19 1006 SER A C 1
ATOM 7927 O O . SER A 1 1006 ? 20.518 -24.138 -16.608 1.00 87.19 1006 SER A O 1
ATOM 7929 N N . VAL A 1 1007 ? 19.557 -23.987 -14.577 1.00 84.94 1007 VAL A N 1
ATOM 7930 C CA . VAL A 1 1007 ? 18.609 -25.087 -14.779 1.00 84.94 1007 VAL A CA 1
ATOM 7931 C C . VAL A 1 1007 ? 17.555 -24.695 -15.811 1.00 84.94 1007 VAL A C 1
ATOM 7933 O O . VAL A 1 1007 ? 17.308 -25.481 -16.719 1.00 84.94 1007 VAL A O 1
ATOM 7936 N N . ASP A 1 1008 ? 17.007 -23.480 -15.727 1.00 86.19 1008 ASP A N 1
ATOM 7937 C CA . ASP A 1 1008 ? 16.001 -22.979 -16.669 1.00 86.19 1008 ASP A CA 1
ATOM 7938 C C . ASP A 1 1008 ? 16.532 -23.000 -18.109 1.00 86.19 1008 ASP A C 1
ATOM 7940 O O . ASP A 1 1008 ? 15.875 -23.543 -18.994 1.00 86.19 1008 ASP A O 1
ATOM 7944 N N . LEU A 1 1009 ? 17.762 -22.519 -18.336 1.00 85.75 1009 LEU A N 1
ATOM 7945 C CA . LEU A 1 1009 ? 18.396 -22.561 -19.656 1.00 85.75 1009 LEU A CA 1
ATOM 7946 C C . LEU A 1 1009 ? 18.684 -24.003 -20.125 1.00 85.75 1009 LEU A C 1
ATOM 7948 O O . LEU A 1 1009 ? 18.464 -24.317 -21.289 1.00 85.75 1009 LEU A O 1
ATOM 7952 N N . LEU A 1 1010 ? 19.143 -24.907 -19.248 1.00 84.06 1010 LEU A N 1
ATOM 7953 C CA . LEU A 1 1010 ? 19.351 -26.324 -19.605 1.00 84.06 1010 LEU A CA 1
ATOM 7954 C C . LEU A 1 1010 ? 18.046 -27.057 -19.941 1.00 84.06 1010 LEU A C 1
ATOM 7956 O O . LEU A 1 1010 ? 18.068 -28.039 -20.679 1.00 84.06 1010 LEU A O 1
ATOM 7960 N N . CYS A 1 1011 ? 16.925 -26.609 -19.385 1.00 81.31 1011 CYS A N 1
ATOM 7961 C CA . CYS A 1 1011 ? 15.600 -27.115 -19.716 1.00 81.31 1011 CYS A CA 1
ATOM 7962 C C . CYS A 1 1011 ? 14.998 -26.447 -20.962 1.00 81.31 1011 CYS A C 1
ATOM 7964 O O . CYS A 1 1011 ? 13.977 -26.926 -21.457 1.00 81.31 1011 CYS A O 1
ATOM 7966 N N . ASP A 1 1012 ? 15.610 -25.378 -21.475 1.00 79.12 1012 ASP A N 1
ATOM 7967 C CA . ASP A 1 1012 ? 15.138 -24.672 -22.657 1.00 79.12 1012 ASP A CA 1
ATOM 7968 C C . ASP A 1 1012 ? 15.511 -25.427 -23.942 1.00 79.12 1012 ASP A C 1
ATOM 7970 O O . ASP A 1 1012 ? 16.664 -25.782 -24.207 1.00 79.12 1012 ASP A O 1
ATOM 7974 N N . THR A 1 1013 ? 14.507 -25.623 -24.792 1.00 70.38 1013 THR A N 1
ATOM 7975 C CA . THR A 1 1013 ? 14.646 -26.154 -26.148 1.00 70.38 1013 THR A CA 1
ATOM 7976 C C . THR A 1 1013 ? 15.602 -25.348 -27.027 1.00 70.38 1013 THR A C 1
ATOM 7978 O O . THR A 1 1013 ? 16.180 -25.924 -27.940 1.00 70.38 1013 THR A O 1
ATOM 7981 N N . ILE A 1 1014 ? 15.847 -24.059 -26.754 1.00 69.44 1014 ILE A N 1
ATOM 7982 C CA . ILE A 1 1014 ? 16.734 -23.194 -27.555 1.00 69.44 1014 ILE A CA 1
ATOM 7983 C C . ILE A 1 1014 ? 18.157 -23.764 -27.683 1.00 69.44 1014 ILE A C 1
ATOM 7985 O O . ILE A 1 1014 ? 18.773 -23.618 -28.742 1.00 69.44 1014 ILE A O 1
ATOM 7989 N N . ILE A 1 1015 ? 18.669 -24.462 -26.659 1.00 66.19 1015 ILE A N 1
ATOM 7990 C CA . ILE A 1 1015 ? 19.978 -25.140 -26.731 1.00 66.19 1015 ILE A CA 1
ATOM 7991 C C . ILE A 1 1015 ? 19.957 -26.296 -27.743 1.00 66.19 1015 ILE A C 1
ATOM 7993 O O . ILE A 1 1015 ? 20.975 -26.590 -28.374 1.00 66.19 1015 ILE A O 1
ATOM 7997 N N . TYR A 1 1016 ? 18.811 -26.961 -27.877 1.00 64.25 1016 TYR A N 1
ATOM 7998 C CA . TYR A 1 1016 ? 18.650 -28.211 -28.615 1.00 64.25 1016 TYR A CA 1
ATOM 7999 C C . TYR A 1 1016 ? 18.085 -28.011 -30.035 1.00 64.25 1016 TYR A C 1
ATOM 8001 O O . TYR A 1 1016 ? 18.409 -28.799 -30.922 1.00 64.25 1016 TYR A O 1
ATOM 8009 N N . ASP A 1 1017 ? 17.310 -26.945 -30.269 1.00 56.75 1017 ASP A N 1
ATOM 8010 C CA . ASP A 1 1017 ? 16.487 -26.760 -31.474 1.00 56.75 1017 ASP A CA 1
ATOM 8011 C C . ASP A 1 1017 ? 17.065 -25.799 -32.534 1.00 56.75 1017 ASP A C 1
ATOM 8013 O O . ASP A 1 1017 ? 16.522 -25.727 -33.641 1.00 56.75 1017 ASP A O 1
ATOM 8017 N N . ARG A 1 1018 ? 18.168 -25.067 -32.288 1.00 48.19 1018 ARG A N 1
ATOM 8018 C CA . ARG A 1 1018 ? 18.705 -24.101 -33.276 1.00 48.19 1018 ARG A CA 1
ATOM 8019 C C . ARG A 1 1018 ? 20.013 -24.500 -33.967 1.00 48.19 1018 ARG A C 1
ATOM 8021 O O . ARG A 1 1018 ? 20.990 -24.930 -33.361 1.00 48.19 1018 ARG A O 1
ATOM 8028 N N . LYS A 1 1019 ? 20.020 -24.226 -35.281 1.00 44.28 1019 LYS A N 1
ATOM 8029 C CA . LYS A 1 1019 ? 21.129 -24.244 -36.253 1.00 44.28 1019 LYS A CA 1
ATOM 8030 C C . LYS A 1 1019 ? 22.238 -23.222 -35.923 1.00 44.28 1019 LYS A C 1
ATOM 8032 O O . LYS A 1 1019 ? 22.584 -22.403 -36.769 1.00 44.28 1019 LYS A O 1
ATOM 8037 N N . THR A 1 1020 ? 22.817 -23.245 -34.725 1.00 48.06 1020 THR A N 1
ATOM 8038 C CA . THR A 1 1020 ? 24.029 -22.468 -34.414 1.00 48.06 1020 THR A CA 1
ATOM 8039 C C . THR A 1 1020 ? 25.223 -23.424 -34.478 1.00 48.06 1020 THR A C 1
ATOM 8041 O O . THR A 1 1020 ? 25.537 -24.074 -33.477 1.00 48.06 1020 THR A O 1
ATOM 8044 N N . PRO A 1 1021 ? 25.913 -23.565 -35.632 1.00 49.81 1021 PRO A N 1
ATOM 8045 C CA . PRO A 1 1021 ? 27.015 -24.521 -35.781 1.00 49.81 1021 PRO A CA 1
ATOM 8046 C C . PRO A 1 1021 ? 28.108 -24.341 -34.714 1.00 49.81 1021 PRO A C 1
ATOM 8048 O O . PRO A 1 1021 ? 28.759 -25.308 -34.333 1.00 49.81 1021 PRO A O 1
ATOM 8051 N N . ALA A 1 1022 ? 28.267 -23.137 -34.155 1.00 52.72 1022 ALA A N 1
ATOM 8052 C CA . ALA A 1 1022 ? 29.180 -22.857 -33.049 1.00 52.72 1022 ALA A CA 1
ATOM 8053 C C . ALA A 1 1022 ? 28.841 -23.612 -31.740 1.00 52.72 1022 ALA A C 1
ATOM 8055 O O . ALA A 1 1022 ? 29.754 -24.102 -31.074 1.00 52.72 1022 ALA A O 1
ATOM 8056 N N . ILE A 1 1023 ? 27.555 -23.759 -31.391 1.00 54.28 1023 ILE A N 1
ATOM 8057 C CA . ILE A 1 1023 ? 27.098 -24.476 -30.185 1.00 54.28 1023 ILE A CA 1
ATOM 8058 C C . ILE A 1 1023 ? 27.210 -25.992 -30.400 1.00 54.28 1023 ILE A C 1
ATOM 8060 O O . ILE A 1 1023 ? 27.812 -26.692 -29.580 1.00 54.28 1023 ILE A O 1
ATOM 8064 N N . CYS A 1 1024 ? 26.736 -26.489 -31.549 1.00 50.50 1024 CYS A N 1
ATOM 8065 C CA . CYS A 1 1024 ? 26.819 -27.907 -31.913 1.00 50.50 1024 CYS A CA 1
ATOM 8066 C C . CYS A 1 1024 ? 28.268 -28.410 -32.047 1.00 50.50 1024 CYS A C 1
ATOM 8068 O O . CYS A 1 1024 ? 28.534 -29.568 -31.748 1.00 50.50 1024 CYS A O 1
ATOM 8070 N N . ASN A 1 1025 ? 29.217 -27.554 -32.447 1.00 49.75 1025 ASN A N 1
ATOM 8071 C CA . ASN A 1 1025 ? 30.640 -27.908 -32.547 1.00 49.75 1025 ASN A CA 1
ATOM 8072 C C . ASN A 1 1025 ? 31.402 -27.808 -31.210 1.00 49.75 1025 ASN A C 1
ATOM 8074 O O . ASN A 1 1025 ? 32.512 -28.337 -31.095 1.00 49.75 1025 ASN A O 1
ATOM 8078 N N . ALA A 1 1026 ? 30.855 -27.110 -30.208 1.00 51.25 1026 ALA A N 1
ATOM 8079 C CA . ALA A 1 1026 ? 31.470 -26.958 -28.888 1.00 51.25 1026 ALA A CA 1
ATOM 8080 C C . ALA A 1 1026 ? 31.039 -28.064 -27.907 1.00 51.25 1026 ALA A C 1
ATOM 8082 O O . ALA A 1 1026 ? 31.886 -28.559 -27.159 1.00 51.25 1026 ALA A O 1
ATOM 8083 N N . MET A 1 1027 ? 29.769 -28.487 -27.961 1.00 49.62 1027 MET A N 1
ATOM 8084 C CA . MET A 1 1027 ? 29.170 -29.530 -27.108 1.00 49.62 1027 MET A CA 1
ATOM 8085 C C . MET A 1 1027 ? 29.924 -30.881 -27.109 1.00 49.62 1027 MET A C 1
ATOM 8087 O O . MET A 1 1027 ? 30.179 -31.391 -26.026 1.00 49.62 1027 MET A O 1
ATOM 8091 N N . PRO A 1 1028 ? 30.381 -31.447 -28.248 1.00 47.03 1028 PRO A N 1
ATOM 8092 C CA . PRO A 1 1028 ? 31.091 -32.734 -28.271 1.00 47.03 1028 PRO A CA 1
ATOM 8093 C C . PRO A 1 1028 ? 32.519 -32.692 -27.692 1.00 47.03 1028 PRO A C 1
ATOM 8095 O O . PRO A 1 1028 ? 33.207 -33.709 -27.695 1.00 47.03 1028 PRO A O 1
ATOM 8098 N N . SER A 1 1029 ? 33.009 -31.512 -27.283 1.00 39.72 1029 SER A N 1
ATOM 8099 C CA . SER A 1 1029 ? 34.381 -31.283 -26.788 1.00 39.72 1029 SER A CA 1
ATOM 8100 C C . SER A 1 1029 ? 34.467 -30.883 -25.303 1.00 39.72 1029 SER A C 1
ATOM 8102 O O . SER A 1 1029 ? 35.536 -30.467 -24.825 1.00 39.72 1029 SER A O 1
ATOM 8104 N N . LEU A 1 1030 ? 33.333 -30.987 -24.607 1.00 38.81 1030 LEU A N 1
ATOM 8105 C CA . LEU A 1 1030 ? 33.173 -31.022 -23.151 1.00 38.81 1030 LEU A CA 1
ATOM 8106 C C . LEU A 1 1030 ? 33.019 -32.480 -22.718 1.00 38.81 1030 LEU A C 1
ATOM 8108 O O . LEU A 1 1030 ? 33.578 -32.797 -21.646 1.00 38.81 1030 LEU A O 1
#

Sequence (1030 aa):
MATAIPGAARKRRRSQSPAPAGEGQSEPELSKPRLGGGGGGGTGNGWENLDLVLSLQGKELSLERKIELAFNFLTTQTNRPNHDHRADTVQILRVVSFIGNWVQSILISPENSKKTSESSDPVLDYRCWAILRVCIEKKPSISISPNLLKSLGHVARNGLSRVANGASYDDKESFDLFEQVLGCMSSVFSINTRTFFNAGVDLWASCAIEVISLAQKVSPNDRSGCTVLWNLGNCLFEQFSSFLRFYANPKNIFRTFVDRILDPLLELLVLLNSQVNSLKHKQDGSMLKVVEEILSNGLFHPQHVNGYFGLKNLNKSSASKDVIGSYHRHLFERFKAIKAENKSVMLAGFGYLLQLFVRRSVNQRASLAPRGTSMQKSSDGSEEPHHHRESLFEVFMQFMEPLILECKSFSEKDFANLGITKLVEVHCMLKSVNKVLATVIEEKIYVPTEDTLEGSYFEFLQDIYRVLVSMAEKMYEFWVSAAHLEDTSIKKMIPLLFAEIVDAVGHFLEIEYKVLGRDLVKLWLMIFALSATNASSKDIKPCFLLDSKISGLSSQVICTFSELRQVSFSIFTLCDAVRTFKAAVGAGVLASSFSVSLLSSDKCLESLATLLSSNPLRDAIRTSINSMPEGQSSRCIEELTLDLTGTLKWMILDVDLEAQGESSLVARDSVFGQRAELLGRHLSEIYTNVLESITVTTSNSSLVAKSVERLVDAIRPNLCHLVRNESNSSNEFVFSVIGKHISNKRGSNGQKIPSLSWLYFFFFRIYMSCRSLYLQSIGLMPPDLAIEATELMGNSFIVCCGKEWINSANILTEGYFAWIDPNSISLFDVIEKFTQSISRNCSGFTLLVFILHMAALQRLNDLNRQINAFDFLLEDNTNQFDKENSGDTELLKESSCLEATRLTSFMMSYVRLLSSGQVDSFQCYDINAFWNLSLCSLDEFSFPVATWQLLCENIDIWSPHASKKHLKNFFSNLIKFSFLQKRSWKDVENSGSQSSCREITLHNVSVDLLCDTIIYDRKTPAICNAMPSL

Radius of gyration: 42.8 Å; chains: 1; bounding box: 98×87×144 Å